Protein AF-A0A936IVF9-F1 (afdb_monomer)

Secondary structure (DSSP, 8-state):
-HHHHHHHHHHHHHHHHHHHHH---SSSHHHHGGGS--SS---------------S-TT-PPP-S--TT-EEEEEEE-SS-SS-TTTSHHHHHHHHHHHHHHT--EEEEE-B-SS--TTS-SBS-HHHHHHHHHHHHHTT-EEEEEE--TTHHHH-TT-HHHHHHHHHHHHHHTTS-GGGS-SEEEE---PPSSPPHHHHHHHHHHHHHHHHHS-TTSEEEEEE-TT---EEEETTTTEEEEHHHHHHHT--SEEEE----SS---S-TTT--SHHHHHHHHHHHHHHTT-TT-EEEEEB-S---BTB-GGGBSTTT-HHHHHHHHHHHHHHTTT-TTEEEEEES-GGGSTTS--TTSPP---TTS-TT-SSEEEEEEEES-B-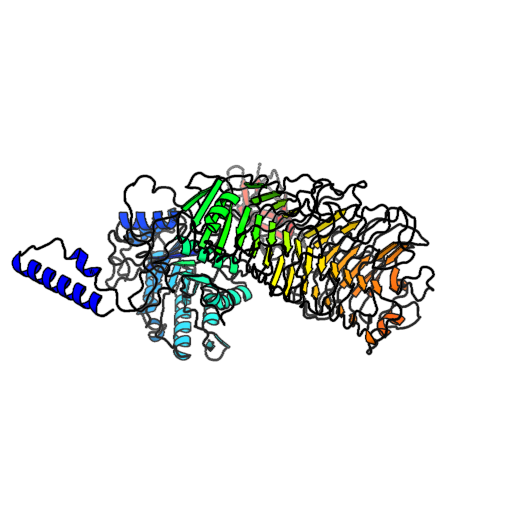-BSSHHHHHHHHHTTSEEEEEEEEE-S-EE-TTS-EEEEPTTSTT-EEEEEEEEESSTTEEEEE-PPTT-EEEEEES--SEEEE---TTSSS----EEEEE-S-TT--S-EEEEEE-BTTB-B--SEEEES-EEE-S--S--STT---TTSHHHH-EEEEEES---SSTTSPPPPP--SSS--BPTT-B--SEEEES-EEESEEEEEEEEBSSTTSBS-EEEES-EES-SSTT-SSSEEEEEEEEESBSSEEEES-EEEEEE--SS-EEEEEE-SS--TT----EEEES-EEEEEEE--SS---EEEEEE-S-BS-EEES-EEE--B---SS---SS--TTTSEEEEEE-S-BS-EEES-EEEEEEEE----S-EEEEEEEE--TT--S-EEES-EEEEEEEES-TTTEEEEEEEE-TT--GGG--EEES-EEEE-SSTTEEEEEESS-SS--GGGEE-GGG--TT---STTSTHHHHGGGSTT--TTSS-EEESSPP--SSSS-----SS---TTTT-SPP-S--B-SS-PBPPSS--SSSS--------EEEEEEEEEETTS-B-TT-EEEEEETT-SS-EEEE--TTSEEEEEEEETTEEEEEEEE-SS--BS-SEEEEEESS-B----EEE--

Structure (mmCIF, N/CA/C/O backbone):
data_AF-A0A936IVF9-F1
#
_entry.id   AF-A0A936IVF9-F1
#
loop_
_atom_site.group_PDB
_atom_site.id
_atom_site.type_symbol
_atom_site.label_atom_id
_atom_site.label_alt_id
_atom_site.label_comp_id
_atom_site.label_asym_id
_atom_site.label_entity_id
_atom_site.label_seq_id
_atom_site.pdbx_PDB_ins_code
_atom_site.Cartn_x
_atom_site.Cartn_y
_atom_site.Cartn_z
_atom_site.occupancy
_atom_site.B_iso_or_equiv
_atom_site.auth_seq_id
_atom_site.auth_comp_id
_atom_site.auth_asym_id
_atom_site.auth_atom_id
_atom_site.pdbx_PDB_model_num
ATOM 1 N N . MET A 1 1 ? -38.528 38.333 26.724 1.00 42.22 1 MET A N 1
ATOM 2 C CA . MET A 1 1 ? -37.732 38.099 27.957 1.00 42.22 1 MET A CA 1
ATOM 3 C C . MET A 1 1 ? -38.418 38.524 29.265 1.00 42.22 1 MET A C 1
ATOM 5 O O . MET A 1 1 ? -38.660 37.642 30.076 1.00 42.22 1 MET A O 1
ATOM 9 N N . LYS A 1 2 ? -38.757 39.804 29.530 1.00 36.53 2 LYS A N 1
ATOM 10 C CA . LYS A 1 2 ? -39.234 40.212 30.883 1.00 36.53 2 LYS A CA 1
ATOM 11 C C . LYS A 1 2 ? -40.558 39.579 31.371 1.00 36.53 2 LYS A C 1
ATOM 13 O O . LYS A 1 2 ? -40.695 39.386 32.571 1.00 36.53 2 LYS A O 1
ATOM 18 N N . ARG A 1 3 ? -41.508 39.216 30.492 1.00 33.88 3 ARG A N 1
ATOM 19 C CA . ARG A 1 3 ? -42.784 38.585 30.914 1.00 33.88 3 ARG A CA 1
ATOM 20 C C . ARG A 1 3 ? -42.636 37.117 31.351 1.00 33.88 3 ARG A C 1
ATOM 22 O O . ARG A 1 3 ? -43.265 36.721 32.324 1.00 33.88 3 ARG A O 1
ATOM 29 N N . THR A 1 4 ? -41.762 36.342 30.707 1.00 41.38 4 THR A N 1
ATOM 30 C CA . THR A 1 4 ? -41.558 34.911 31.011 1.00 41.38 4 THR A CA 1
ATOM 31 C C . THR A 1 4 ? -40.935 34.691 32.395 1.00 41.38 4 THR A C 1
ATOM 33 O O . THR A 1 4 ? -41.349 33.794 33.121 1.00 41.38 4 THR A O 1
ATOM 36 N N . ARG A 1 5 ? -39.995 35.558 32.805 1.00 38.62 5 ARG A N 1
ATOM 37 C CA . ARG A 1 5 ? -39.342 35.470 34.127 1.00 38.62 5 ARG A CA 1
ATOM 38 C C . ARG A 1 5 ? -40.300 35.727 35.298 1.00 38.62 5 ARG A C 1
ATOM 40 O O . ARG A 1 5 ? -40.113 35.142 36.355 1.00 38.62 5 ARG A O 1
ATOM 47 N N . ILE A 1 6 ? -41.334 36.555 35.114 1.00 41.75 6 ILE A N 1
ATOM 48 C CA . ILE A 1 6 ? -42.328 36.845 36.165 1.00 41.75 6 ILE A CA 1
ATOM 49 C C . ILE A 1 6 ? -43.286 35.659 36.356 1.00 41.75 6 ILE A C 1
ATOM 51 O O . ILE A 1 6 ? -43.580 35.296 37.491 1.00 41.75 6 ILE A O 1
ATOM 55 N N . ALA A 1 7 ? -43.717 35.008 35.269 1.00 42.22 7 ALA A N 1
ATOM 56 C CA . ALA A 1 7 ? -44.569 33.818 35.349 1.00 42.22 7 ALA A CA 1
ATOM 57 C C . ALA A 1 7 ? -43.879 32.653 36.085 1.00 42.22 7 ALA A C 1
ATOM 59 O O . ALA A 1 7 ? -44.489 32.021 36.947 1.00 42.22 7 ALA A O 1
ATOM 60 N N . LEU A 1 8 ? -42.589 32.421 35.807 1.00 43.53 8 LEU A N 1
ATOM 61 C CA . LEU A 1 8 ? -41.813 31.358 36.454 1.00 43.53 8 LEU A CA 1
ATOM 62 C C . LEU A 1 8 ? -41.610 31.613 37.961 1.00 43.53 8 LEU A C 1
ATOM 64 O O . LEU A 1 8 ? -41.701 30.688 38.764 1.00 43.53 8 LEU A O 1
ATOM 68 N N . PHE A 1 9 ? -41.402 32.874 38.358 1.00 46.53 9 PHE A N 1
ATOM 69 C CA . PHE A 1 9 ? -41.238 33.251 39.767 1.00 46.53 9 PHE A CA 1
ATOM 70 C C . PHE A 1 9 ? -42.537 33.092 40.575 1.00 46.53 9 PHE A C 1
ATOM 72 O O . PHE A 1 9 ? -42.504 32.665 41.727 1.00 46.53 9 PHE A O 1
ATOM 79 N N . ILE A 1 10 ? -43.691 33.382 39.960 1.00 48.56 10 ILE A N 1
ATOM 80 C CA . ILE A 1 10 ? -45.010 33.169 40.577 1.00 48.56 10 ILE A CA 1
ATOM 81 C C . ILE A 1 10 ? -45.293 31.667 40.741 1.00 48.56 10 ILE A C 1
ATOM 83 O O . ILE A 1 10 ? -45.757 31.256 41.802 1.00 48.56 10 ILE A O 1
ATOM 87 N N . ALA A 1 11 ? -44.957 30.835 39.747 1.00 48.22 11 ALA A N 1
ATOM 88 C CA . ALA A 1 11 ? -45.109 29.381 39.848 1.00 48.22 11 ALA A CA 1
ATOM 89 C C . ALA A 1 11 ? -44.271 28.779 40.996 1.00 48.22 11 ALA A C 1
ATOM 91 O O . ALA A 1 11 ? -44.789 27.987 41.784 1.00 48.22 11 ALA A O 1
ATOM 92 N N . PHE A 1 12 ? -43.014 29.213 41.152 1.00 45.62 12 PHE A N 1
ATOM 93 C CA . PHE A 1 12 ? -42.152 28.785 42.262 1.00 45.62 12 PHE A CA 1
ATOM 94 C C . PHE A 1 12 ? -42.671 29.229 43.638 1.00 45.62 12 PHE A C 1
ATOM 96 O O . PHE A 1 12 ? -42.652 28.440 44.583 1.00 45.62 12 PHE A O 1
ATOM 103 N N . ALA A 1 13 ? -43.179 30.461 43.758 1.00 47.31 13 ALA A N 1
ATOM 104 C CA . ALA A 1 13 ? -43.750 30.958 45.011 1.00 47.31 13 ALA A CA 1
ATOM 105 C C . ALA A 1 13 ? -45.012 30.179 45.433 1.00 47.31 13 ALA A C 1
ATOM 107 O O . ALA A 1 13 ? -45.192 29.890 46.616 1.00 47.31 13 ALA A O 1
ATOM 108 N N . VAL A 1 14 ? -45.859 29.789 44.472 1.00 49.00 14 VAL A N 1
ATOM 109 C CA . VAL A 1 14 ? -47.048 28.961 44.734 1.00 49.00 14 VAL A CA 1
ATOM 110 C C . VAL A 1 14 ? -46.651 27.538 45.142 1.00 49.00 14 VAL A C 1
ATOM 112 O O . VAL A 1 14 ? -47.171 27.032 46.134 1.00 49.00 14 VAL A O 1
ATOM 115 N N . ALA A 1 15 ? -45.690 26.910 44.455 1.00 47.50 15 ALA A N 1
ATOM 116 C CA . ALA A 1 15 ? -45.203 25.575 44.818 1.00 47.50 15 ALA A CA 1
ATOM 117 C C . ALA A 1 15 ? -44.616 25.529 46.244 1.00 47.50 15 ALA A C 1
ATOM 119 O O . ALA A 1 15 ? -44.951 24.636 47.023 1.00 47.50 15 ALA A O 1
ATOM 120 N N . ALA A 1 16 ? -43.814 26.530 46.625 1.00 45.19 16 ALA A N 1
ATOM 121 C CA . ALA A 1 16 ? -43.264 26.641 47.978 1.00 45.19 16 ALA A CA 1
ATOM 122 C C . ALA A 1 16 ? -44.354 26.809 49.058 1.00 45.19 16 ALA A C 1
ATOM 124 O O . ALA A 1 16 ? -44.233 26.250 50.149 1.00 45.19 16 ALA A O 1
ATOM 125 N N . PHE A 1 17 ? -45.442 27.526 48.752 1.00 43.62 17 PHE A N 1
ATOM 126 C CA . PHE A 1 17 ? -46.565 27.722 49.675 1.00 43.62 17 PHE A CA 1
ATOM 127 C C . PHE A 1 17 ? -47.341 26.420 49.952 1.00 43.62 17 PHE A C 1
ATOM 129 O O . PHE A 1 17 ? -47.716 26.161 51.095 1.00 43.62 17 PHE A O 1
ATOM 136 N N . PHE A 1 18 ? -47.529 25.563 48.940 1.00 42.62 18 PHE A N 1
ATOM 137 C CA . PHE A 1 18 ? -48.182 24.258 49.120 1.00 42.62 18 PHE A CA 1
ATOM 138 C C . PHE A 1 18 ? -47.323 23.260 49.911 1.00 42.62 18 PHE A C 1
ATOM 140 O O . PHE A 1 18 ? -47.856 22.534 50.751 1.00 42.62 18 PHE A O 1
ATOM 147 N N . ILE A 1 19 ? -46.001 23.258 49.714 1.00 50.34 19 ILE A N 1
ATOM 148 C CA . ILE A 1 19 ? -45.080 22.373 50.451 1.00 50.34 19 ILE A CA 1
ATOM 149 C C . ILE A 1 19 ? -45.102 22.676 51.961 1.00 50.34 19 ILE A C 1
ATOM 151 O O . ILE A 1 19 ? -45.073 21.753 52.773 1.00 50.34 19 ILE A O 1
ATOM 155 N N . TYR A 1 20 ? -45.227 23.950 52.351 1.00 38.62 20 TYR A N 1
ATOM 156 C CA . TYR A 1 20 ? -45.249 24.359 53.763 1.00 38.62 20 TYR A CA 1
ATOM 157 C C . TYR A 1 20 ? -46.590 24.086 54.480 1.00 38.62 20 TYR A C 1
ATOM 159 O O . TYR A 1 20 ? -46.624 24.015 55.705 1.00 38.62 20 TYR A O 1
ATOM 167 N N . GLN A 1 21 ? -47.698 23.931 53.744 1.00 36.84 21 GLN A N 1
ATOM 168 C CA . GLN A 1 21 ? -49.035 23.698 54.320 1.00 36.84 21 GLN A CA 1
ATOM 169 C C . GLN A 1 21 ? -49.402 22.215 54.498 1.00 36.84 21 GLN A C 1
ATOM 171 O O . GLN A 1 21 ? -50.212 21.912 55.370 1.00 36.84 21 GLN A O 1
ATOM 176 N N . PHE A 1 22 ? -48.838 21.299 53.699 1.00 43.75 22 PHE A N 1
ATOM 177 C CA . PHE A 1 22 ? -49.340 19.914 53.612 1.00 43.75 22 PHE A CA 1
ATOM 178 C C . PHE A 1 22 ? -48.410 18.810 54.139 1.00 43.75 22 PHE A C 1
ATOM 180 O O . PHE A 1 22 ? -48.832 17.659 54.182 1.00 43.75 22 PHE A O 1
ATOM 187 N N . GLY A 1 23 ? -47.193 19.131 54.595 1.00 42.91 23 GLY A N 1
ATOM 188 C CA . GLY A 1 23 ? -46.423 18.254 55.495 1.00 42.91 23 GLY A CA 1
ATOM 189 C C . GLY A 1 23 ? -46.122 16.834 54.989 1.00 42.91 23 GLY A C 1
ATOM 190 O O . GLY A 1 23 ? -46.120 15.899 55.784 1.00 42.91 23 GLY A O 1
ATOM 191 N N . LEU A 1 24 ? -45.883 16.657 53.685 1.00 39.56 24 LEU A N 1
ATOM 192 C CA . LEU A 1 24 ? -45.567 15.353 53.090 1.00 39.56 24 LEU A CA 1
ATOM 193 C C . LEU A 1 24 ? -44.053 15.095 53.089 1.00 39.56 24 LEU A C 1
ATOM 195 O O . LEU A 1 24 ? -43.301 15.741 52.357 1.00 39.56 24 LEU A O 1
ATOM 199 N N . THR A 1 25 ? -43.615 14.134 53.900 1.00 44.34 25 THR A N 1
ATOM 200 C CA . THR A 1 25 ? -42.227 13.657 53.974 1.00 44.34 25 THR A CA 1
ATOM 201 C C . THR A 1 25 ? -42.007 12.398 53.133 1.00 44.34 25 THR A C 1
ATOM 203 O O . THR A 1 25 ? -42.894 11.560 53.031 1.00 44.34 25 THR A O 1
ATOM 206 N N . GLU A 1 26 ? -40.787 12.263 52.603 1.00 39.09 26 GLU A N 1
ATOM 207 C CA . GLU A 1 26 ? -40.228 11.066 51.944 1.00 39.09 26 GLU A CA 1
ATOM 208 C C . GLU A 1 26 ? -40.894 10.635 50.621 1.00 39.09 26 GLU A C 1
ATOM 210 O O . GLU A 1 26 ? -41.825 9.842 50.557 1.00 39.09 26 GLU A O 1
ATOM 215 N N . GLY A 1 27 ? -40.348 11.168 49.520 1.00 35.47 27 GLY A N 1
ATOM 216 C CA . GLY A 1 27 ? -40.700 10.784 48.145 1.00 35.47 27 GLY A CA 1
ATOM 217 C C . GLY A 1 27 ? -40.137 11.731 47.077 1.00 35.47 27 GLY A C 1
ATOM 218 O O . GLY A 1 27 ? -39.748 11.294 46.000 1.00 35.47 27 GLY A O 1
ATOM 219 N N . LEU A 1 28 ? -40.010 13.030 47.387 1.00 34.72 28 LEU A N 1
ATOM 220 C CA . LEU A 1 28 ? -39.548 14.060 46.435 1.00 34.72 28 LEU A CA 1
ATOM 221 C C . LEU A 1 28 ? -38.113 14.576 46.640 1.00 34.72 28 LEU A C 1
ATOM 223 O O . LEU A 1 28 ? -37.628 15.350 45.814 1.00 34.72 28 LEU A O 1
ATOM 227 N N . ALA A 1 29 ? -37.384 14.103 47.657 1.00 32.19 29 ALA A N 1
ATOM 228 C CA . ALA A 1 29 ? -35.964 14.440 47.837 1.00 32.19 29 ALA A CA 1
ATOM 229 C C . ALA A 1 29 ? -35.093 14.036 46.623 1.00 32.19 29 ALA A C 1
ATOM 231 O O . ALA A 1 29 ? -34.069 14.663 46.355 1.00 32.19 29 ALA A O 1
ATOM 232 N N . PHE A 1 30 ? -35.539 13.043 45.847 1.00 32.41 30 PHE A N 1
ATOM 233 C CA . PHE A 1 30 ? -34.856 12.547 44.650 1.00 32.41 30 PHE A CA 1
ATOM 234 C C . PHE A 1 30 ? -34.974 13.480 43.425 1.00 32.41 30 PHE A C 1
ATOM 236 O O . PHE A 1 30 ? -34.118 13.455 42.546 1.00 32.41 30 PHE A O 1
ATOM 243 N N . GLN A 1 31 ? -35.998 14.342 43.362 1.00 34.41 31 GLN A N 1
ATOM 244 C CA . GLN A 1 31 ? -36.239 15.225 42.206 1.00 34.41 31 GLN A CA 1
ATOM 245 C C . GLN A 1 31 ? -35.567 16.604 42.332 1.00 34.41 31 GLN A C 1
ATOM 247 O O . GLN A 1 31 ? -35.303 17.260 41.328 1.00 34.41 31 GLN A O 1
ATOM 252 N N . VAL A 1 32 ? -35.218 17.045 43.546 1.00 33.81 32 VAL A N 1
ATOM 253 C CA . VAL A 1 32 ? -34.628 18.383 43.763 1.00 33.81 32 VAL A CA 1
ATOM 254 C C . VAL A 1 32 ? -33.136 18.440 43.390 1.00 33.81 32 VAL A C 1
ATOM 256 O O . VAL A 1 32 ? -32.650 19.501 43.000 1.00 33.81 32 VAL A O 1
ATOM 259 N N . LYS A 1 33 ? -32.408 17.309 43.411 1.00 30.75 33 LYS A N 1
ATOM 260 C CA . LYS A 1 33 ? -30.998 17.255 42.966 1.00 30.75 33 LYS A CA 1
ATOM 261 C C . LYS A 1 33 ? -30.821 17.526 41.462 1.00 30.75 33 LYS A C 1
ATOM 263 O O . LYS A 1 33 ? -29.802 18.093 41.086 1.00 30.75 33 LYS A O 1
ATOM 268 N N . ARG A 1 34 ? -31.804 17.196 40.609 1.00 32.66 34 ARG A N 1
ATOM 269 C CA . ARG A 1 34 ? -31.719 17.410 39.146 1.00 32.66 34 ARG A CA 1
ATOM 270 C C . ARG A 1 34 ? -31.901 18.867 38.699 1.00 32.66 34 ARG A C 1
ATOM 272 O O . ARG A 1 34 ? -31.518 19.202 37.589 1.00 32.66 34 ARG A O 1
ATOM 279 N N . ALA A 1 35 ? -32.452 19.747 39.539 1.00 33.50 35 ALA A N 1
ATOM 280 C CA . ALA A 1 35 ? -32.837 21.106 39.133 1.00 33.50 35 ALA A CA 1
ATOM 281 C C . ALA A 1 35 ? -31.788 22.201 39.429 1.00 33.50 35 ALA A C 1
ATOM 283 O O . ALA A 1 35 ? -32.092 23.386 39.285 1.00 33.50 35 ALA A O 1
ATOM 284 N N . ARG A 1 36 ? -30.575 21.842 39.882 1.00 30.45 36 ARG A N 1
ATOM 285 C CA . ARG A 1 36 ? -29.540 22.816 40.295 1.00 30.45 36 ARG A CA 1
ATOM 286 C C . ARG A 1 36 ? -28.296 22.869 39.400 1.00 30.45 36 ARG A C 1
ATOM 288 O O . ARG A 1 36 ? -27.399 23.649 39.698 1.00 30.45 36 ARG A O 1
ATOM 295 N N . LEU A 1 37 ? -28.269 22.097 38.313 1.00 33.56 37 LEU A N 1
ATOM 296 C CA . LEU A 1 37 ? -27.132 21.973 37.394 1.00 33.56 37 LEU A CA 1
ATOM 297 C C . LEU A 1 37 ? -27.377 22.685 36.044 1.00 33.56 37 LEU A C 1
ATOM 299 O O . LEU A 1 37 ? -27.105 22.128 34.992 1.00 33.56 37 LEU A O 1
ATOM 303 N N . ILE A 1 38 ? -27.945 23.900 36.057 1.00 35.44 38 ILE A N 1
ATOM 304 C CA . ILE A 1 38 ? -28.141 24.713 34.835 1.00 35.44 38 ILE A CA 1
ATOM 305 C C . ILE A 1 38 ? -27.826 26.197 35.099 1.00 35.44 38 ILE A C 1
ATOM 307 O O . ILE A 1 38 ? -28.702 27.050 34.965 1.00 35.44 38 ILE A O 1
ATOM 311 N N . VAL A 1 39 ? -26.581 26.512 35.490 1.00 36.91 39 VAL A N 1
ATOM 312 C CA . VAL A 1 39 ? -25.921 27.810 35.201 1.00 36.91 39 VAL A CA 1
ATOM 313 C C . VAL A 1 39 ? -24.385 27.642 35.171 1.00 36.91 39 VAL A C 1
ATOM 315 O O . VAL A 1 39 ? -23.726 28.112 36.089 1.00 36.91 39 VAL A O 1
ATOM 318 N N . THR A 1 40 ? -23.832 27.001 34.135 1.00 33.47 40 THR A N 1
ATOM 319 C CA . THR A 1 40 ? -22.608 27.413 33.391 1.00 33.47 40 THR A CA 1
ATOM 320 C C . THR A 1 40 ? -22.318 26.408 32.272 1.00 33.47 40 THR A C 1
ATOM 322 O O . THR A 1 40 ? -22.461 25.214 32.495 1.00 33.47 40 THR A O 1
ATOM 325 N N . ASP A 1 41 ? -21.932 26.942 31.109 1.00 33.41 41 ASP A N 1
ATOM 326 C CA . ASP A 1 41 ? -21.685 26.292 29.809 1.00 33.41 41 ASP A CA 1
ATOM 327 C C . ASP A 1 41 ? -22.776 25.398 29.187 1.00 33.41 41 ASP A C 1
ATOM 329 O O . ASP A 1 41 ? -23.651 24.849 29.855 1.00 33.41 41 ASP A O 1
ATOM 333 N N . GLN A 1 42 ? -22.803 25.363 27.847 1.00 29.30 42 GLN A N 1
ATOM 334 C CA . GLN A 1 42 ? -23.867 24.726 27.061 1.00 29.30 42 GLN A CA 1
ATOM 335 C C . GLN A 1 42 ? -23.329 23.754 26.000 1.00 29.30 42 GLN A C 1
ATOM 337 O O . GLN A 1 42 ? -22.754 24.183 25.002 1.00 29.30 42 GLN A O 1
ATOM 342 N N . LYS A 1 43 ? -23.690 22.470 26.124 1.00 27.69 43 LYS A N 1
ATOM 343 C CA . LYS A 1 43 ? -24.014 21.595 24.978 1.00 27.69 43 LYS A CA 1
ATOM 344 C C . LYS A 1 43 ? -25.552 21.384 24.937 1.00 27.69 43 LYS A C 1
ATOM 346 O O . LYS A 1 43 ? -26.199 21.553 25.973 1.00 27.69 43 LYS A O 1
ATOM 351 N N . PRO A 1 44 ? -26.186 21.096 23.779 1.00 30.00 44 PRO A N 1
ATOM 352 C CA . PRO A 1 44 ? -27.653 21.113 23.660 1.00 30.00 44 PRO A CA 1
ATOM 353 C C . PRO A 1 44 ? -28.347 19.855 24.217 1.00 30.00 44 PRO A C 1
ATOM 355 O O . PRO A 1 44 ? -27.993 18.733 23.866 1.00 30.00 44 PRO A O 1
ATOM 358 N N . GLU A 1 45 ? -29.403 20.037 25.016 1.00 30.12 45 GLU A N 1
ATOM 359 C CA . GLU A 1 45 ? -30.231 18.940 25.540 1.00 30.12 45 GLU A CA 1
ATOM 360 C C . GLU A 1 45 ? -31.161 18.335 24.472 1.00 30.12 45 GLU A C 1
ATOM 362 O O . GLU A 1 45 ? -32.248 18.855 24.211 1.00 30.12 45 GLU A O 1
ATOM 367 N N . SER A 1 46 ? -30.796 17.175 23.919 1.00 29.88 46 SER A N 1
ATOM 368 C CA . SER A 1 46 ? -31.757 16.274 23.263 1.00 29.88 46 SER A CA 1
ATOM 369 C C . SER A 1 46 ? -31.273 14.814 23.238 1.00 29.88 46 SER A C 1
ATOM 371 O O . SER A 1 46 ? -30.691 14.392 22.241 1.00 29.88 46 SER A O 1
ATOM 373 N N . ARG A 1 47 ? -31.496 14.056 24.332 1.00 39.91 47 ARG A N 1
ATOM 374 C CA . ARG A 1 47 ? -31.458 12.567 24.421 1.00 39.91 47 ARG A CA 1
ATOM 375 C C . ARG A 1 47 ? -31.657 12.080 25.880 1.00 39.91 47 ARG A C 1
ATOM 377 O O . ARG A 1 47 ? -30.681 11.819 26.566 1.00 39.91 47 ARG A O 1
ATOM 384 N N . ARG A 1 48 ? -32.900 11.969 26.393 1.00 31.44 48 ARG A N 1
ATOM 385 C CA . ARG A 1 48 ? -33.221 11.223 27.648 1.00 31.44 48 ARG A CA 1
ATOM 386 C C . ARG A 1 48 ? -34.693 10.771 27.728 1.00 31.44 48 ARG A C 1
ATOM 388 O O . ARG A 1 48 ? -35.531 11.547 28.182 1.00 31.44 48 ARG A O 1
ATOM 395 N N . THR A 1 49 ? -34.969 9.531 27.307 1.00 25.88 49 THR A N 1
ATOM 396 C CA . THR A 1 49 ? -36.127 8.608 27.543 1.00 25.88 49 THR A CA 1
ATOM 397 C C . THR A 1 49 ? -36.151 7.660 26.331 1.00 25.88 49 THR A C 1
ATOM 399 O O . THR A 1 49 ? -36.002 8.145 25.219 1.00 25.88 49 THR A O 1
ATOM 402 N N . GLU A 1 50 ? -36.268 6.336 26.395 1.00 25.19 50 GLU A N 1
ATOM 403 C CA . GLU A 1 50 ? -36.614 5.361 27.448 1.00 25.19 50 GLU A CA 1
ATOM 404 C C . GLU A 1 50 ? -35.752 4.076 27.207 1.00 25.19 50 GLU A C 1
ATOM 406 O O . GLU A 1 50 ? -34.818 4.162 26.419 1.00 25.19 50 GLU A O 1
ATOM 411 N N . LEU A 1 51 ? -35.882 2.890 27.823 1.00 24.83 51 LEU A N 1
ATOM 412 C CA . LEU A 1 51 ? -36.976 2.256 28.581 1.00 24.83 51 LEU A CA 1
ATOM 413 C C . LEU A 1 51 ? -36.397 1.366 29.727 1.00 24.83 51 LEU A C 1
ATOM 415 O O . LEU A 1 51 ? -35.635 1.883 30.542 1.00 24.83 51 LEU A O 1
ATOM 419 N N . ARG A 1 52 ? -36.782 0.079 29.834 1.00 30.45 52 ARG A N 1
ATO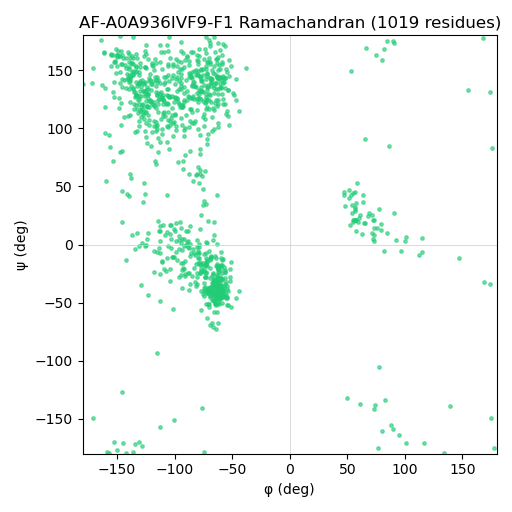M 420 C CA . ARG A 1 52 ? -36.280 -1.010 30.711 1.00 30.45 52 ARG A CA 1
ATOM 421 C C . ARG A 1 52 ? -36.721 -2.383 30.146 1.00 30.45 52 ARG A C 1
ATOM 423 O O . ARG A 1 52 ? -37.682 -2.418 29.383 1.00 30.45 52 ARG A O 1
ATOM 430 N N . ASP A 1 53 ? -36.101 -3.457 30.651 1.00 27.84 53 ASP A N 1
ATOM 431 C CA . ASP A 1 53 ? -36.546 -4.874 30.671 1.00 27.84 53 ASP A CA 1
ATOM 432 C C . ASP A 1 53 ? -36.241 -5.799 29.458 1.00 27.84 53 ASP A C 1
ATOM 434 O O . ASP A 1 53 ? -37.127 -6.106 28.667 1.00 27.84 53 ASP A O 1
ATOM 438 N N . ASP A 1 54 ? -35.040 -6.401 29.436 1.00 25.41 54 ASP A N 1
ATOM 439 C CA . ASP A 1 54 ? -34.836 -7.871 29.360 1.00 25.41 54 ASP A CA 1
ATOM 440 C C . ASP A 1 54 ? -33.515 -8.228 30.095 1.00 25.41 54 ASP A C 1
ATOM 442 O O . ASP A 1 54 ? -32.647 -7.373 30.254 1.00 25.41 54 ASP A O 1
ATOM 446 N N . LYS A 1 55 ? -33.377 -9.451 30.627 1.00 26.75 55 LYS A N 1
ATOM 447 C CA . LYS A 1 55 ? -32.265 -9.910 31.492 1.00 26.75 55 LYS A CA 1
ATOM 448 C C . LYS A 1 55 ? -31.805 -11.342 31.164 1.00 26.75 55 LYS A C 1
ATOM 450 O O . LYS A 1 55 ? -31.615 -12.160 32.063 1.00 26.75 55 LYS A O 1
ATOM 455 N N . SER A 1 56 ? -31.700 -11.691 29.880 1.00 22.67 56 SER A N 1
ATOM 456 C CA . SER A 1 56 ? -31.497 -13.094 29.471 1.00 22.67 56 SER A CA 1
ATOM 457 C C . SER A 1 56 ? -30.393 -13.374 28.433 1.00 22.67 56 SER A C 1
ATOM 459 O O . SER A 1 56 ? -30.279 -14.515 27.991 1.00 22.67 56 SER A O 1
ATOM 461 N N . ALA A 1 57 ? -29.534 -12.396 28.102 1.00 24.58 57 ALA A N 1
ATOM 462 C CA . ALA A 1 57 ? -28.497 -12.525 27.057 1.00 24.58 57 ALA A CA 1
ATOM 463 C C . ALA A 1 57 ? -27.030 -12.269 27.507 1.00 24.58 57 ALA A C 1
ATOM 465 O O . ALA A 1 57 ? -26.134 -12.224 26.671 1.00 24.58 57 ALA A O 1
ATOM 466 N N . GLU A 1 58 ? -26.751 -12.143 28.810 1.00 26.27 58 GLU A N 1
ATOM 467 C CA . GLU A 1 58 ? -25.452 -11.712 29.387 1.00 26.27 58 GLU A CA 1
ATOM 468 C C . GLU A 1 58 ? -24.287 -12.751 29.295 1.00 26.27 58 GLU A C 1
ATOM 470 O O . GLU A 1 58 ? -23.511 -12.866 30.242 1.00 26.27 58 GLU A O 1
ATOM 475 N N . GLN A 1 59 ? -24.157 -13.575 28.238 1.00 27.03 59 GLN A N 1
ATOM 476 C CA . GLN A 1 59 ? -23.232 -14.739 28.259 1.00 27.03 59 GLN A CA 1
ATOM 477 C C . GLN A 1 59 ? -22.203 -14.933 27.129 1.00 27.03 59 GLN A C 1
ATOM 479 O O . GLN A 1 59 ? -21.449 -15.899 27.214 1.00 27.03 59 GLN A O 1
ATOM 484 N N . ASN A 1 60 ? -22.086 -14.057 26.125 1.00 27.48 60 ASN A N 1
ATOM 485 C CA . ASN A 1 60 ? -20.946 -14.085 25.185 1.00 27.48 60 ASN A CA 1
ATOM 486 C C . ASN A 1 60 ? -20.593 -12.666 24.711 1.00 27.48 60 ASN A C 1
ATOM 488 O O . ASN A 1 60 ? -20.992 -12.264 23.622 1.00 27.48 60 ASN A O 1
ATOM 492 N N . ILE A 1 61 ? -19.875 -11.904 25.539 1.00 34.34 61 ILE A N 1
ATOM 493 C CA . ILE A 1 61 ? -19.411 -10.553 25.189 1.00 34.34 61 ILE A CA 1
ATOM 494 C C . ILE A 1 61 ? -18.087 -10.664 24.417 1.00 34.34 61 ILE A C 1
ATOM 496 O O . ILE A 1 61 ? -17.238 -11.493 24.749 1.00 34.34 61 ILE A O 1
ATOM 500 N N . GLY A 1 62 ? -17.954 -9.869 23.355 1.00 37.88 62 GLY A N 1
ATOM 501 C CA . GLY A 1 62 ? -16.803 -9.858 22.456 1.00 37.88 62 GLY A CA 1
ATOM 502 C C . GLY A 1 62 ? -15.530 -9.301 23.093 1.00 37.88 62 GLY A C 1
ATOM 503 O O . GLY A 1 62 ? -15.564 -8.525 24.049 1.00 37.88 62 GLY A O 1
ATOM 504 N N . LYS A 1 63 ? -14.390 -9.695 22.521 1.00 38.06 63 LYS A N 1
ATOM 505 C CA . LYS A 1 63 ? -13.069 -9.227 22.942 1.00 38.06 63 LYS A CA 1
ATOM 506 C C . LYS A 1 63 ? -12.899 -7.745 22.569 1.00 38.06 63 LYS A C 1
ATOM 508 O O . LYS A 1 63 ? -13.065 -7.390 21.404 1.00 38.06 63 LYS A O 1
ATOM 513 N N . LEU A 1 64 ? -12.492 -6.919 23.539 1.00 43.38 64 LEU A N 1
ATOM 514 C CA . LEU A 1 64 ? -11.762 -5.653 23.368 1.00 43.38 64 LEU A CA 1
ATOM 515 C C . LEU A 1 64 ? -10.747 -5.813 22.239 1.00 43.38 64 LEU A C 1
ATOM 517 O O . LEU A 1 64 ? -10.237 -6.914 22.035 1.00 43.38 64 LEU A O 1
ATOM 521 N N . GLY A 1 65 ? -10.424 -4.706 21.564 1.00 40.94 65 GLY A N 1
ATOM 522 C CA . GLY A 1 65 ? -9.564 -4.629 20.374 1.00 40.94 65 GLY A CA 1
ATOM 523 C C . GLY A 1 65 ? -8.092 -5.044 20.542 1.00 40.94 65 GLY A C 1
ATOM 524 O O . GLY A 1 65 ? -7.211 -4.375 20.013 1.00 40.94 65 GLY A O 1
ATOM 525 N N . ALA A 1 66 ? -7.824 -6.138 21.253 1.00 37.53 66 ALA A N 1
ATOM 526 C CA . ALA A 1 66 ? -6.582 -6.880 21.267 1.00 37.53 66 ALA A CA 1
ATOM 527 C C . ALA A 1 66 ? -6.348 -7.507 19.891 1.00 37.53 66 ALA A C 1
ATOM 529 O O . ALA A 1 66 ? -6.850 -8.593 19.586 1.00 37.53 66 ALA A O 1
ATOM 530 N N . THR A 1 67 ? -5.504 -6.867 19.084 1.00 45.91 67 THR A N 1
ATOM 531 C CA . THR A 1 67 ? -4.772 -7.620 18.063 1.00 45.91 67 THR A CA 1
ATOM 532 C C . THR A 1 67 ? -3.953 -8.681 18.814 1.00 45.91 67 THR A C 1
ATOM 534 O O . THR A 1 67 ? -3.280 -8.320 19.786 1.00 45.91 67 THR A O 1
ATOM 537 N N . PRO A 1 68 ? -4.001 -9.978 18.452 1.00 45.06 68 PRO A N 1
ATOM 538 C CA . PRO A 1 68 ? -3.328 -11.020 19.227 1.00 45.06 68 PRO A CA 1
ATOM 539 C C . PRO A 1 68 ? -1.835 -10.727 19.438 1.00 45.06 68 PRO A C 1
ATOM 541 O O . PRO A 1 68 ? -1.070 -10.691 18.477 1.00 45.06 68 PRO A O 1
ATOM 544 N N . GLY A 1 69 ? -1.445 -10.514 20.700 1.00 56.84 69 GLY A N 1
ATOM 545 C CA . GLY A 1 69 ? -0.099 -10.084 21.102 1.00 56.84 69 GLY A CA 1
ATOM 546 C C . GLY A 1 69 ? -0.014 -8.690 21.745 1.00 56.84 69 GLY A C 1
ATOM 547 O O . GLY A 1 69 ? 1.056 -8.343 22.230 1.00 56.84 69 GLY A O 1
ATOM 548 N N . GLN A 1 70 ? -1.101 -7.909 21.779 1.00 76.75 70 GLN A N 1
ATOM 549 C CA . GLN A 1 70 ? -1.156 -6.628 22.502 1.00 76.75 70 GLN A CA 1
ATOM 550 C C . GLN A 1 70 ? -1.526 -6.800 23.983 1.00 76.75 70 GLN A C 1
ATOM 552 O O . GLN A 1 70 ? -2.376 -7.623 24.327 1.00 76.75 70 GLN A O 1
ATOM 557 N N . THR A 1 71 ? -0.927 -5.967 24.833 1.00 87.88 71 THR A N 1
ATOM 558 C CA . THR A 1 71 ? -1.202 -5.866 26.272 1.00 87.88 71 THR A CA 1
ATOM 559 C C . THR A 1 71 ? -2.412 -4.964 26.517 1.00 87.88 71 THR A C 1
ATOM 561 O O . THR A 1 71 ? -2.422 -3.803 26.106 1.00 87.88 71 THR A O 1
ATOM 564 N N . ASN A 1 72 ? -3.414 -5.469 27.237 1.00 87.50 72 ASN A N 1
ATOM 565 C CA . ASN A 1 72 ? -4.557 -4.704 27.733 1.00 87.50 72 ASN A CA 1
ATOM 566 C C . ASN A 1 72 ? -4.579 -4.768 29.265 1.00 87.50 72 ASN A C 1
ATOM 568 O O . ASN A 1 72 ? -5.096 -5.725 29.849 1.00 87.50 72 ASN A O 1
ATOM 572 N N . GLY A 1 73 ? -4.023 -3.741 29.904 1.00 92.25 73 GLY A N 1
ATOM 573 C CA . GLY A 1 73 ? -3.981 -3.591 31.354 1.00 92.25 73 GLY A CA 1
ATOM 574 C C . GLY A 1 73 ? -5.241 -2.964 31.944 1.00 92.25 73 GLY A C 1
ATOM 575 O O . GLY A 1 73 ? -5.877 -2.109 31.326 1.00 92.25 73 GLY A O 1
ATOM 576 N N . LEU A 1 74 ? -5.580 -3.362 33.168 1.00 91.00 74 LEU A N 1
ATOM 577 C CA . LEU A 1 74 ? -6.705 -2.833 33.936 1.00 91.00 74 LEU A CA 1
ATOM 578 C C . LEU A 1 74 ? -6.298 -2.566 35.385 1.00 91.00 74 LEU A C 1
ATOM 580 O O . LEU A 1 74 ? -6.004 -3.496 36.138 1.00 91.00 74 LEU A O 1
ATOM 584 N N . TRP A 1 75 ? -6.349 -1.305 35.805 1.00 92.31 75 TRP A N 1
ATOM 585 C CA . TRP A 1 75 ? -6.145 -0.920 37.199 1.00 92.31 75 TRP A CA 1
ATOM 586 C C . TRP A 1 75 ? -7.347 -1.307 38.077 1.00 92.31 75 TRP A C 1
ATOM 588 O O . TRP A 1 75 ? -8.493 -0.919 37.834 1.00 92.31 75 TRP A O 1
ATOM 598 N N . VAL A 1 76 ? -7.076 -2.072 39.137 1.00 90.31 76 VAL A N 1
ATOM 599 C CA . VAL A 1 76 ? -8.067 -2.606 40.081 1.00 90.31 76 VAL A CA 1
ATOM 600 C C . VAL A 1 76 ? -7.827 -2.023 41.473 1.00 90.31 76 VAL A C 1
ATOM 602 O O . VAL A 1 76 ? -7.016 -2.524 42.257 1.00 90.31 76 VAL A O 1
ATOM 605 N N . PHE A 1 77 ? -8.585 -0.984 41.821 1.00 84.94 77 PHE A N 1
ATOM 606 C CA . PHE A 1 77 ? -8.586 -0.408 43.165 1.00 84.94 77 PHE A CA 1
ATOM 607 C C . PHE A 1 77 ? -9.582 -1.149 44.069 1.00 84.94 77 PHE A C 1
ATOM 609 O O . PHE A 1 77 ? -10.796 -0.978 43.970 1.00 84.94 77 PHE A O 1
ATOM 616 N N . GLY A 1 78 ? -9.083 -1.977 44.992 1.00 63.03 78 GLY A N 1
ATOM 617 C CA . GLY A 1 78 ? -9.903 -2.824 45.873 1.00 63.03 78 GLY A CA 1
ATOM 618 C C . GLY A 1 78 ? -10.634 -2.099 47.015 1.00 63.03 78 GLY A C 1
ATOM 619 O O . GLY A 1 78 ? -10.710 -2.641 48.120 1.00 63.03 78 GLY A O 1
ATOM 620 N N . GLY A 1 79 ? -11.134 -0.884 46.774 1.00 65.31 79 GLY A N 1
ATOM 621 C CA . GLY A 1 79 ? -11.754 0.005 47.759 1.00 65.31 79 GLY A CA 1
ATOM 622 C C . GLY A 1 79 ? -13.183 -0.379 48.173 1.00 65.31 79 GLY A C 1
ATOM 623 O O . GLY A 1 79 ? -13.521 -1.549 48.345 1.00 65.31 79 GLY A O 1
ATOM 624 N N . SER A 1 80 ? -14.042 0.632 48.349 1.00 55.19 80 SER A N 1
ATOM 625 C CA . SER A 1 80 ? -15.403 0.537 48.921 1.00 55.19 80 SER A CA 1
ATOM 626 C C . SER A 1 80 ? -16.435 -0.265 48.106 1.00 55.19 80 SER A C 1
ATOM 628 O O . SER A 1 80 ? -17.620 -0.233 48.436 1.00 55.19 80 SER A O 1
ATOM 630 N N . LEU A 1 81 ? -16.010 -0.954 47.046 1.00 65.19 81 LEU A N 1
ATOM 631 C CA . LEU A 1 81 ? -16.862 -1.757 46.174 1.00 65.19 81 LEU A CA 1
ATOM 632 C C . LEU A 1 81 ? -17.475 -2.944 46.933 1.00 65.19 81 LEU A C 1
ATOM 634 O O . LEU A 1 81 ? -16.806 -3.616 47.722 1.00 65.19 81 LEU A O 1
ATOM 638 N N . ILE A 1 82 ? -18.756 -3.211 46.671 1.00 63.81 82 ILE A N 1
ATOM 639 C CA . ILE A 1 82 ? -19.508 -4.337 47.232 1.00 63.81 82 ILE A CA 1
ATOM 640 C C . ILE A 1 82 ? -20.187 -5.075 46.066 1.00 63.81 82 ILE A C 1
ATOM 642 O O . ILE A 1 82 ? -21.066 -4.484 45.442 1.00 63.81 82 ILE A O 1
ATOM 646 N N . PRO A 1 83 ? -19.842 -6.347 45.784 1.00 74.88 83 PRO A N 1
ATOM 647 C CA . PRO A 1 83 ? -18.801 -7.153 46.431 1.00 74.88 83 PRO A CA 1
ATOM 648 C C . PRO A 1 83 ? -17.382 -6.620 46.164 1.00 74.88 83 PRO A C 1
ATOM 650 O O . PRO A 1 83 ? -17.099 -6.076 45.100 1.00 74.88 83 PRO A O 1
ATOM 653 N N . ASN A 1 84 ? -16.476 -6.784 47.133 1.00 84.88 84 ASN A N 1
ATOM 654 C CA . ASN A 1 84 ? -15.095 -6.320 46.996 1.00 84.88 84 ASN A CA 1
ATOM 655 C C . ASN A 1 84 ? -14.324 -7.231 46.017 1.00 84.88 84 ASN A C 1
ATOM 657 O O . ASN A 1 84 ? -14.312 -8.448 46.244 1.00 84.88 84 ASN A O 1
ATOM 661 N N . PRO A 1 85 ? -13.662 -6.682 44.977 1.00 84.94 85 PRO A N 1
ATOM 662 C CA . PRO A 1 85 ? -13.115 -7.467 43.866 1.00 84.94 85 PRO A CA 1
ATOM 663 C C . PRO A 1 85 ? -11.920 -8.360 44.234 1.00 84.94 85 PRO A C 1
ATOM 665 O O . PRO A 1 85 ? -11.539 -9.211 43.442 1.00 84.94 85 PRO A O 1
ATOM 668 N N . ILE A 1 86 ? -11.338 -8.192 45.428 1.00 88.31 86 ILE A N 1
ATOM 669 C CA . ILE A 1 86 ? -10.149 -8.933 45.875 1.00 88.31 86 ILE A CA 1
ATOM 670 C C . ILE A 1 86 ? -10.490 -9.881 47.030 1.00 88.31 86 ILE A C 1
ATOM 672 O O . ILE A 1 86 ? -10.138 -11.055 46.993 1.00 88.31 86 ILE A O 1
ATOM 676 N N . SER A 1 87 ? -11.196 -9.398 48.055 1.00 86.06 87 SER A N 1
ATOM 677 C CA . SER A 1 87 ? -11.417 -10.119 49.328 1.00 86.06 87 SER A CA 1
ATOM 678 C C . SER A 1 87 ? -12.722 -10.921 49.413 1.00 86.06 87 SER A C 1
ATOM 680 O O . SER A 1 87 ? -13.013 -11.535 50.438 1.00 86.06 87 SER A O 1
ATOM 682 N N . THR A 1 88 ? -13.541 -10.935 48.357 1.00 86.88 88 THR A N 1
ATOM 683 C CA . THR A 1 88 ? -14.770 -11.744 48.321 1.00 86.88 88 THR A CA 1
ATOM 684 C C . THR A 1 88 ? -14.799 -12.637 47.091 1.00 86.88 88 THR A C 1
ATOM 686 O O . THR A 1 88 ? -14.445 -12.192 46.004 1.00 86.88 88 THR A O 1
ATOM 689 N N . LEU A 1 89 ? -15.266 -13.882 47.246 1.00 85.56 89 LEU A N 1
ATOM 690 C CA . LEU A 1 89 ? -15.372 -14.842 46.139 1.00 85.56 89 LEU A CA 1
ATOM 691 C C . LEU A 1 89 ? -16.185 -14.264 44.969 1.00 85.56 89 LEU A C 1
ATOM 693 O O . LEU A 1 89 ? -15.675 -14.169 43.863 1.00 85.56 89 LEU A O 1
ATOM 697 N N . ALA A 1 90 ? -17.393 -13.760 45.242 1.00 82.50 90 ALA A N 1
ATOM 698 C CA . ALA A 1 90 ? -18.254 -13.165 44.219 1.00 82.50 90 ALA A CA 1
ATOM 699 C C . ALA A 1 90 ? -17.640 -11.928 43.530 1.00 82.50 90 ALA A C 1
ATOM 701 O O . ALA A 1 90 ? -17.939 -11.671 42.369 1.00 82.50 90 ALA A O 1
ATOM 702 N N . GLY A 1 91 ? -16.796 -11.160 44.228 1.00 84.62 91 GLY A N 1
ATOM 703 C CA . GLY A 1 91 ? -16.082 -10.028 43.637 1.00 84.62 91 GLY A CA 1
ATOM 704 C C . GLY A 1 91 ? -14.913 -10.463 42.751 1.00 84.62 91 GLY A C 1
ATOM 705 O O . GLY A 1 91 ? -14.767 -9.921 41.659 1.00 84.62 91 GLY A O 1
ATOM 706 N N . ARG A 1 92 ? -14.128 -11.460 43.186 1.00 89.75 92 ARG A N 1
ATOM 707 C CA . ARG A 1 92 ? -13.026 -12.041 42.397 1.00 89.75 92 ARG A CA 1
ATOM 708 C C . ARG A 1 92 ? -13.532 -12.738 41.142 1.00 89.75 92 ARG A C 1
ATOM 710 O O . ARG A 1 92 ? -13.055 -12.440 40.053 1.00 89.75 92 ARG A O 1
ATOM 717 N N . ASP A 1 93 ? -14.518 -13.622 41.299 1.00 84.38 93 ASP A N 1
ATOM 718 C CA . ASP A 1 93 ? -15.112 -14.379 40.195 1.00 84.38 93 ASP A CA 1
ATOM 719 C C . ASP A 1 93 ? -15.680 -13.423 39.141 1.00 84.38 93 ASP A C 1
ATOM 721 O O . ASP A 1 93 ? -15.508 -13.647 37.948 1.00 84.38 93 ASP A O 1
ATOM 725 N N . ARG A 1 94 ? -16.313 -12.323 39.568 1.00 82.44 94 ARG A N 1
ATOM 726 C CA . ARG A 1 94 ? -16.760 -11.261 38.663 1.00 82.44 94 ARG A CA 1
ATOM 727 C C . ARG A 1 94 ? -15.584 -10.585 37.961 1.00 82.44 94 ARG A C 1
ATOM 729 O O . ARG A 1 94 ? -15.556 -10.591 36.738 1.00 82.44 94 ARG A O 1
ATOM 736 N N . LEU A 1 95 ? -14.636 -10.014 38.713 1.00 85.94 95 LEU A N 1
ATOM 737 C CA . LEU A 1 95 ? -13.502 -9.272 38.149 1.00 85.94 95 LEU A CA 1
ATOM 738 C C . LEU A 1 95 ? -12.791 -10.097 37.072 1.00 85.94 95 LEU A C 1
ATOM 740 O O . LEU A 1 95 ? -12.639 -9.629 35.948 1.00 85.94 95 LEU A O 1
ATOM 744 N N . VAL A 1 96 ? -12.395 -11.326 37.406 1.00 88.38 96 VAL A N 1
ATOM 745 C CA . VAL A 1 96 ? -11.649 -12.210 36.504 1.00 88.38 96 VAL A CA 1
ATOM 746 C C . VAL A 1 96 ? -12.486 -12.580 35.282 1.00 88.38 96 VAL A C 1
ATOM 748 O O . VAL A 1 96 ? -12.044 -12.363 34.158 1.00 88.38 96 VAL A O 1
ATOM 751 N N . ASN A 1 97 ? -13.716 -13.073 35.469 1.00 79.94 97 ASN A N 1
ATOM 752 C CA . ASN A 1 97 ? -14.525 -13.517 34.333 1.00 79.94 97 ASN A CA 1
ATOM 753 C C . ASN A 1 97 ? -14.887 -12.354 33.399 1.00 79.94 97 ASN A C 1
ATOM 755 O O . ASN A 1 97 ? -14.714 -12.484 32.191 1.00 79.94 97 ASN A O 1
ATOM 759 N N . THR A 1 98 ? -15.352 -11.213 33.921 1.00 75.06 98 THR A N 1
ATOM 760 C CA . THR A 1 98 ? -15.769 -10.091 33.066 1.00 75.06 98 THR A CA 1
ATOM 761 C C . THR A 1 98 ? -14.568 -9.416 32.397 1.00 75.06 98 THR A C 1
ATOM 763 O O . THR A 1 98 ? -14.661 -9.058 31.224 1.00 75.06 98 THR A O 1
ATOM 766 N N . SER A 1 99 ? -13.422 -9.281 33.079 1.00 79.19 99 SER A N 1
ATOM 767 C CA . SER A 1 99 ? -12.215 -8.703 32.462 1.00 79.19 99 SER A CA 1
ATOM 768 C C . SER A 1 99 ? -11.589 -9.629 31.410 1.00 79.19 99 SER A C 1
ATOM 770 O O . SER A 1 99 ? -11.235 -9.149 30.336 1.00 79.19 99 SER A O 1
ATOM 772 N N . SER A 1 100 ? -11.533 -10.945 31.653 1.00 77.38 100 SER A N 1
ATOM 773 C CA . SER A 1 100 ? -11.032 -11.928 30.680 1.00 77.38 100 SER A CA 1
ATOM 774 C C . SER A 1 100 ? -11.949 -12.065 29.462 1.00 77.38 100 SER A C 1
ATOM 776 O O . SER A 1 100 ? -11.462 -12.048 28.334 1.00 77.38 100 SER A O 1
ATOM 778 N N . GLN A 1 101 ? -13.274 -12.120 29.658 1.00 67.12 101 GLN A N 1
ATOM 779 C CA . GLN A 1 101 ? -14.245 -12.116 28.552 1.00 67.12 101 GLN A CA 1
ATOM 780 C C . GLN A 1 101 ? -14.147 -10.836 27.727 1.00 67.12 101 GLN A C 1
ATOM 782 O O . GLN A 1 101 ? -14.187 -10.891 26.502 1.00 67.12 101 GLN A O 1
ATOM 787 N N . SER A 1 102 ? -13.932 -9.702 28.399 1.00 67.25 102 SER A N 1
ATOM 788 C CA . SER A 1 102 ? -13.629 -8.456 27.708 1.00 67.25 102 SER A CA 1
ATOM 789 C C . SER A 1 102 ? -12.270 -8.512 27.009 1.00 67.25 102 SER A C 1
ATOM 791 O O . SER A 1 102 ? -12.103 -7.813 26.035 1.00 67.25 102 SER A O 1
ATOM 793 N N . GLY A 1 103 ? -11.294 -9.329 27.407 1.00 72.12 103 GLY A N 1
ATOM 794 C CA . GLY A 1 103 ? -9.977 -9.390 26.752 1.00 72.12 103 GLY A CA 1
ATOM 795 C C . GLY A 1 103 ? -8.926 -8.446 27.346 1.00 72.12 103 GLY A C 1
ATOM 796 O O . GLY A 1 103 ? -8.004 -8.029 26.642 1.00 72.12 103 GLY A O 1
ATOM 797 N N . PHE A 1 104 ? -9.054 -8.112 28.633 1.00 83.31 104 PHE A N 1
ATOM 798 C CA . PHE A 1 104 ? -7.936 -7.598 29.424 1.00 83.31 104 PHE A CA 1
ATOM 799 C C . PHE A 1 104 ? -6.957 -8.738 29.709 1.00 83.31 104 PHE A C 1
ATOM 801 O O . PHE A 1 104 ? -7.354 -9.773 30.249 1.00 83.31 104 PHE A O 1
ATOM 808 N N . THR A 1 105 ? -5.690 -8.542 29.357 1.00 89.19 105 THR A N 1
ATOM 809 C CA . THR A 1 105 ? -4.609 -9.513 29.571 1.00 89.19 105 THR A CA 1
ATOM 810 C C . THR A 1 105 ? -3.949 -9.341 30.934 1.00 89.19 105 THR A C 1
ATOM 812 O O . THR A 1 105 ? -3.427 -10.311 31.469 1.00 89.19 105 THR A O 1
ATOM 815 N N . ASP A 1 106 ? -4.015 -8.145 31.527 1.00 94.12 106 ASP A N 1
ATOM 816 C CA . ASP A 1 106 ? -3.255 -7.815 32.730 1.00 94.12 106 ASP A CA 1
ATOM 817 C C . ASP A 1 106 ? -4.136 -7.127 33.780 1.00 94.12 106 ASP A C 1
ATOM 819 O O . ASP A 1 106 ? -4.800 -6.122 33.515 1.00 94.12 106 ASP A O 1
ATOM 823 N N . LEU A 1 107 ? -4.109 -7.643 35.008 1.00 95.25 107 LEU A N 1
ATOM 824 C CA . LEU A 1 107 ? -4.773 -7.055 36.166 1.00 95.25 107 LEU A CA 1
ATOM 825 C C . LEU A 1 107 ? -3.743 -6.347 37.042 1.00 95.25 107 LEU A C 1
ATOM 827 O O . LEU A 1 107 ? -2.941 -6.977 37.732 1.00 95.25 107 LEU A O 1
ATOM 831 N N . TYR A 1 108 ? -3.788 -5.021 37.047 1.00 96.31 108 TYR A N 1
ATOM 832 C CA . TYR A 1 108 ? -2.912 -4.179 37.847 1.00 96.31 108 TYR A CA 1
ATOM 833 C C . TYR A 1 108 ? -3.585 -3.892 39.199 1.00 96.31 108 TYR A C 1
ATOM 835 O O . TYR A 1 108 ? -4.419 -2.998 39.338 1.00 96.31 108 TYR A O 1
ATOM 843 N N . VAL A 1 109 ? -3.290 -4.702 40.214 1.00 94.94 109 VAL A N 1
ATOM 844 C CA . VAL A 1 109 ? -4.072 -4.748 41.457 1.00 94.94 109 VAL A CA 1
ATOM 845 C C . VAL A 1 109 ? -3.474 -3.844 42.529 1.00 94.94 109 VAL A C 1
ATOM 847 O O . VAL A 1 109 ? -2.359 -4.074 42.995 1.00 94.94 109 VAL A O 1
ATOM 850 N N . SER A 1 110 ? -4.240 -2.856 42.999 1.00 92.38 110 SER A N 1
ATOM 851 C CA . SER A 1 110 ? -3.871 -2.047 44.165 1.00 92.38 110 SER A CA 1
ATOM 852 C C . SER A 1 110 ? -3.903 -2.890 45.428 1.00 92.38 110 SER A C 1
ATOM 854 O O . SER A 1 110 ? -4.966 -3.142 45.989 1.00 92.38 110 SER A O 1
ATOM 856 N N . VAL A 1 111 ? -2.728 -3.374 45.842 1.00 92.50 111 VAL A N 1
ATOM 857 C CA . VAL A 1 111 ? -2.582 -4.368 46.916 1.00 92.50 111 VAL A CA 1
ATOM 858 C C . VAL A 1 111 ? -2.339 -3.768 48.298 1.00 92.50 111 VAL A C 1
ATOM 860 O O . VAL A 1 111 ? -2.590 -4.459 49.285 1.00 92.50 111 VAL A O 1
ATOM 863 N N . TYR A 1 112 ? -1.839 -2.530 48.396 1.00 91.31 112 TYR A N 1
ATOM 864 C CA . TYR A 1 112 ? -1.388 -1.939 49.662 1.00 91.31 112 TYR A CA 1
ATOM 865 C C . TYR A 1 112 ? -2.503 -1.859 50.714 1.00 91.31 112 TYR A C 1
ATOM 867 O O . TYR A 1 112 ? -3.610 -1.402 50.443 1.00 91.31 112 TYR A O 1
ATOM 875 N N . GLN A 1 113 ? -2.179 -2.250 51.948 1.00 88.94 113 GLN A N 1
ATOM 876 C CA . GLN A 1 113 ? -3.044 -2.090 53.116 1.00 88.94 113 GLN A CA 1
ATOM 877 C C . GLN A 1 113 ? -2.293 -1.358 54.225 1.00 88.94 113 GLN A C 1
ATOM 879 O O . GLN A 1 113 ? -1.136 -1.656 54.500 1.00 88.94 113 GLN A O 1
ATOM 884 N N . SER A 1 114 ? -2.961 -0.435 54.921 1.00 89.06 114 SER A N 1
ATOM 885 C CA . SER A 1 114 ? -2.364 0.323 56.036 1.00 89.06 114 SER A CA 1
ATOM 886 C C . SER A 1 114 ? -2.168 -0.502 57.317 1.00 89.06 114 SER A C 1
ATOM 888 O O . SER A 1 114 ? -1.491 -0.059 58.244 1.00 89.06 114 SER A O 1
ATOM 890 N N . THR A 1 115 ? -2.754 -1.702 57.379 1.00 91.31 115 THR A N 1
ATOM 891 C CA . THR A 1 115 ? -2.635 -2.657 58.489 1.00 91.31 115 THR A CA 1
ATOM 892 C C . THR A 1 115 ? -2.039 -3.966 57.965 1.00 91.31 115 THR A C 1
ATOM 894 O O . THR A 1 115 ? -2.519 -4.450 56.941 1.00 91.31 115 THR A O 1
ATOM 897 N N . PRO A 1 116 ? -1.028 -4.564 58.629 1.00 93.12 116 PRO A N 1
ATOM 898 C CA . PRO A 1 116 ? -0.437 -5.816 58.166 1.00 93.12 116 PRO A CA 1
ATOM 899 C C . PRO A 1 116 ? -1.421 -6.996 58.165 1.00 93.12 116 PRO A C 1
ATOM 901 O O . PRO A 1 116 ? -2.247 -7.130 59.071 1.00 93.12 116 PRO A O 1
ATOM 904 N N . ASN A 1 117 ? -1.280 -7.884 57.180 1.00 94.00 117 ASN A N 1
ATOM 905 C CA . ASN A 1 117 ? -2.003 -9.151 57.089 1.00 94.00 117 ASN A CA 1
ATOM 906 C C . ASN A 1 117 ? -1.463 -10.207 58.084 1.00 94.00 117 ASN A C 1
ATOM 908 O O . ASN A 1 117 ? -0.533 -9.943 58.851 1.00 94.00 117 ASN A O 1
ATOM 912 N N . SER A 1 118 ? -2.019 -11.426 58.083 1.00 92.56 118 SER A N 1
ATOM 913 C CA . SER A 1 118 ? -1.576 -12.504 58.991 1.00 92.56 118 SER A CA 1
ATOM 914 C C . SER A 1 118 ? -0.110 -12.926 58.811 1.00 92.56 118 SER A C 1
ATOM 916 O O . SER A 1 118 ? 0.493 -13.441 59.752 1.00 92.56 118 SER A O 1
ATOM 918 N N . SER A 1 119 ? 0.464 -12.690 57.628 1.00 93.06 119 SER A N 1
ATOM 919 C CA . SER A 1 119 ? 1.874 -12.926 57.290 1.00 93.06 119 SER A CA 1
ATOM 920 C C . SER A 1 119 ? 2.777 -11.719 57.613 1.00 93.06 119 SER A C 1
ATOM 922 O O . SER A 1 119 ? 3.975 -11.758 57.339 1.00 93.06 119 SER A O 1
ATOM 924 N N . GLY A 1 120 ? 2.232 -10.642 58.195 1.00 93.50 120 GLY A N 1
ATOM 925 C CA . GLY A 1 120 ? 2.965 -9.428 58.568 1.00 93.50 120 GLY A CA 1
ATOM 926 C C . GLY A 1 120 ? 3.251 -8.459 57.414 1.00 93.50 120 GLY A C 1
ATOM 927 O O . GLY A 1 120 ? 4.046 -7.538 57.591 1.00 93.50 120 GLY A O 1
ATOM 928 N N . ARG A 1 121 ? 2.617 -8.646 56.249 1.00 93.44 121 ARG A N 1
ATOM 929 C CA . ARG A 1 121 ? 2.805 -7.825 55.039 1.00 93.44 121 ARG A CA 1
ATOM 930 C C . ARG A 1 121 ? 1.757 -6.718 54.959 1.00 93.44 121 ARG A C 1
ATOM 932 O O . ARG A 1 121 ? 0.597 -6.973 55.272 1.00 93.44 121 ARG A O 1
ATOM 939 N N . LEU A 1 122 ? 2.109 -5.529 54.473 1.00 92.81 122 LEU A N 1
ATOM 940 C CA . LEU A 1 122 ? 1.155 -4.430 54.240 1.00 92.81 122 LEU A CA 1
ATOM 941 C C . LEU A 1 122 ? 0.394 -4.594 52.904 1.00 92.81 122 LEU A C 1
ATOM 943 O O . LEU A 1 122 ? 0.458 -3.747 52.013 1.00 92.81 122 LEU A O 1
ATOM 947 N N . MET A 1 123 ? -0.329 -5.713 52.776 1.00 93.38 123 MET A N 1
ATOM 948 C CA . MET A 1 123 ? -1.175 -6.072 51.628 1.00 93.38 123 MET A CA 1
ATOM 949 C C . MET A 1 123 ? -2.472 -6.782 52.068 1.00 93.38 123 MET A C 1
ATOM 951 O O . MET A 1 123 ? -2.690 -6.984 53.263 1.00 93.38 123 MET A O 1
ATOM 955 N N . TYR A 1 124 ? -3.334 -7.174 51.120 1.00 92.69 124 TYR A N 1
ATOM 956 C CA . TYR A 1 124 ? -4.505 -8.033 51.378 1.00 92.69 124 TYR A CA 1
ATOM 957 C C . TYR A 1 124 ? -4.136 -9.366 52.049 1.00 92.69 124 TYR A C 1
ATOM 959 O O . TYR A 1 124 ? -2.964 -9.726 52.176 1.00 92.69 124 TYR A O 1
ATOM 967 N N . GLN A 1 125 ? -5.143 -10.124 52.499 1.00 93.75 125 GLN A N 1
ATOM 968 C CA . GLN A 1 125 ? -4.872 -11.450 53.044 1.00 93.75 125 GLN A CA 1
ATOM 969 C C . GLN A 1 125 ? -4.226 -12.345 51.987 1.00 93.75 125 GLN A C 1
ATOM 971 O O . GLN A 1 125 ? -4.628 -12.402 50.826 1.00 93.75 125 GLN A O 1
ATOM 976 N N . ASP A 1 126 ? -3.198 -13.040 52.449 1.00 95.25 126 ASP A N 1
ATOM 977 C CA . ASP A 1 126 ? -2.243 -13.811 51.662 1.00 95.25 126 ASP A CA 1
ATOM 978 C C . ASP A 1 126 ? -2.950 -14.880 50.781 1.00 95.25 126 ASP A C 1
ATOM 980 O O . ASP A 1 126 ? -2.544 -15.134 49.644 1.00 95.25 126 ASP A O 1
ATOM 984 N N . ASP A 1 127 ? -4.058 -15.443 51.280 1.00 94.62 127 ASP A N 1
ATOM 985 C CA . ASP A 1 127 ? -4.885 -16.445 50.589 1.00 94.62 127 ASP A CA 1
ATOM 986 C C . ASP A 1 127 ? -5.971 -15.838 49.675 1.00 94.62 127 ASP A C 1
ATOM 988 O O . ASP A 1 127 ? -6.362 -16.473 48.696 1.00 94.62 127 ASP A O 1
ATOM 992 N N . ASP A 1 128 ? -6.428 -14.604 49.930 1.00 93.94 128 ASP A N 1
ATOM 993 C CA . ASP A 1 128 ? -7.339 -13.893 49.016 1.00 93.94 128 ASP A CA 1
ATOM 994 C C . ASP A 1 128 ? -6.611 -13.502 47.724 1.00 93.94 128 ASP A C 1
ATOM 996 O O . ASP A 1 128 ? -7.160 -13.674 46.633 1.00 93.94 128 ASP A O 1
ATOM 1000 N N . MET A 1 129 ? -5.353 -13.056 47.840 1.00 95.19 129 MET A N 1
ATOM 1001 C CA . MET A 1 129 ? -4.491 -12.822 46.678 1.00 95.19 129 MET A CA 1
ATOM 1002 C C . MET A 1 129 ? -4.210 -14.120 45.920 1.00 95.19 129 MET A C 1
ATOM 1004 O O . MET A 1 129 ? -4.332 -14.135 44.699 1.00 95.19 129 MET A O 1
ATOM 1008 N N . ALA A 1 130 ? -3.926 -15.225 46.620 1.00 96.25 130 ALA A N 1
ATOM 1009 C CA . ALA A 1 130 ? -3.646 -16.507 45.969 1.00 96.25 130 ALA A CA 1
ATOM 1010 C C . ALA A 1 130 ? -4.862 -17.001 45.168 1.00 96.25 130 ALA A C 1
ATOM 1012 O O . ALA A 1 130 ? -4.712 -17.495 44.051 1.00 96.25 130 ALA A O 1
ATOM 1013 N N . ALA A 1 131 ? -6.072 -16.813 45.708 1.00 95.69 131 ALA A N 1
ATOM 1014 C CA . ALA A 1 131 ? -7.320 -17.134 45.025 1.00 95.69 131 ALA A CA 1
ATOM 1015 C C . ALA A 1 131 ? -7.574 -16.248 43.790 1.00 95.69 131 ALA A C 1
ATOM 1017 O O . ALA A 1 131 ? -8.004 -16.772 42.765 1.00 95.69 131 ALA A O 1
ATOM 1018 N N . LEU A 1 132 ? -7.299 -14.938 43.866 1.00 95.44 132 LEU A N 1
ATOM 1019 C CA . LEU A 1 132 ? -7.423 -14.027 42.718 1.00 95.44 132 LEU A CA 1
ATOM 1020 C C . LEU A 1 132 ? -6.438 -14.397 41.604 1.00 95.44 132 LEU A C 1
ATOM 1022 O O . LEU A 1 132 ? -6.849 -14.595 40.465 1.00 95.44 132 LEU A O 1
ATOM 1026 N N . ILE A 1 133 ? -5.160 -14.544 41.954 1.00 97.62 133 ILE A N 1
ATOM 1027 C CA . ILE A 1 133 ? -4.075 -14.865 41.023 1.00 97.62 133 ILE A CA 1
ATOM 1028 C C . ILE A 1 133 ? -4.329 -16.215 40.337 1.00 97.62 133 ILE A C 1
ATOM 1030 O O . ILE A 1 133 ? -4.281 -16.309 39.115 1.00 97.62 133 ILE A O 1
ATOM 1034 N N . THR A 1 134 ? -4.710 -17.247 41.099 1.00 97.06 134 THR A N 1
ATOM 1035 C CA . THR A 1 134 ? -5.036 -18.569 40.533 1.00 97.06 134 THR A CA 1
ATOM 1036 C C . THR A 1 134 ? -6.194 -18.495 39.531 1.00 97.06 134 THR A C 1
ATOM 1038 O O . THR A 1 134 ? -6.161 -19.177 38.506 1.00 97.06 134 THR A O 1
ATOM 1041 N N . ALA A 1 135 ? -7.218 -17.681 39.808 1.00 94.56 135 ALA A N 1
ATOM 1042 C CA . ALA A 1 135 ? -8.360 -17.508 38.912 1.00 94.56 135 ALA A CA 1
ATOM 1043 C C . ALA A 1 135 ? -7.989 -16.723 37.640 1.00 94.56 135 ALA A C 1
ATOM 1045 O O . ALA A 1 135 ? -8.398 -17.120 36.549 1.00 94.56 135 ALA A O 1
ATOM 1046 N N . ALA A 1 136 ? -7.191 -15.659 37.764 1.00 95.38 136 ALA A N 1
ATOM 1047 C CA . ALA A 1 136 ? -6.683 -14.868 36.643 1.00 95.38 136 ALA A CA 1
ATOM 1048 C C . ALA A 1 136 ? -5.798 -15.713 35.707 1.00 95.38 136 ALA A C 1
ATOM 1050 O O . ALA A 1 136 ? -6.087 -15.824 34.515 1.00 95.38 136 ALA A O 1
ATOM 1051 N N . HIS A 1 137 ? -4.821 -16.441 36.260 1.00 95.69 137 HIS A N 1
ATOM 1052 C CA . HIS A 1 137 ? -3.970 -17.366 35.504 1.00 95.69 137 HIS A CA 1
ATOM 1053 C C . HIS A 1 137 ? -4.765 -18.467 34.790 1.00 95.69 137 HIS A C 1
ATOM 1055 O O . HIS A 1 137 ? -4.445 -18.830 33.659 1.00 95.69 137 HIS A O 1
ATOM 1061 N N . ALA A 1 138 ? -5.824 -18.996 35.415 1.00 91.50 138 ALA A N 1
ATOM 1062 C CA . ALA A 1 138 ? -6.700 -19.987 34.783 1.00 91.50 138 ALA A CA 1
ATOM 1063 C C . ALA A 1 138 ? -7.459 -19.437 33.557 1.00 91.50 138 ALA A C 1
ATOM 1065 O O . ALA A 1 138 ? -7.917 -20.221 32.727 1.00 91.50 138 ALA A O 1
ATOM 1066 N N . ASN A 1 139 ? -7.555 -18.111 33.434 1.00 85.38 139 ASN A N 1
ATOM 1067 C CA . ASN A 1 139 ? -8.137 -17.385 32.307 1.00 85.38 139 ASN A CA 1
ATOM 1068 C C . ASN A 1 139 ? -7.075 -16.708 31.411 1.00 85.38 139 ASN A C 1
ATOM 1070 O O . ASN A 1 139 ? -7.425 -15.920 30.535 1.00 85.38 139 ASN A O 1
ATOM 1074 N N . GLY A 1 140 ? -5.787 -17.022 31.608 1.00 87.75 140 GLY A N 1
ATOM 1075 C CA . GLY A 1 140 ? -4.681 -16.493 30.806 1.00 87.75 140 GLY A CA 1
ATOM 1076 C C . GLY A 1 140 ? -4.339 -15.023 31.062 1.00 87.75 140 GLY A C 1
ATOM 1077 O O . GLY A 1 140 ? -3.740 -14.403 30.190 1.00 87.75 140 GLY A O 1
ATOM 1078 N N . GLN A 1 141 ? -4.729 -14.473 32.216 1.00 93.06 141 GLN A N 1
ATOM 1079 C CA . GLN A 1 141 ? -4.423 -13.095 32.605 1.00 93.06 141 GLN A CA 1
ATOM 1080 C C . GLN A 1 141 ? -3.241 -13.043 33.578 1.00 93.06 141 GLN A C 1
ATOM 1082 O O . GLN A 1 141 ? -3.204 -13.839 34.518 1.00 93.06 141 GLN A O 1
ATOM 1087 N N . GLU A 1 142 ? -2.336 -12.081 33.402 1.00 96.88 142 GLU A N 1
ATOM 1088 C CA . GLU A 1 142 ? -1.266 -11.772 34.358 1.00 96.88 142 GLU A CA 1
ATOM 1089 C C . GLU A 1 142 ? -1.778 -10.881 35.502 1.00 96.88 142 GLU A C 1
ATOM 1091 O O . GLU A 1 142 ? -2.689 -10.067 35.326 1.00 96.88 142 GLU A O 1
ATOM 1096 N N . VAL A 1 143 ? -1.189 -11.004 36.695 1.00 97.69 143 VAL A N 1
ATOM 1097 C CA . VAL A 1 143 ? -1.543 -10.199 37.874 1.00 97.69 143 VAL A CA 1
ATOM 1098 C C . VAL A 1 143 ? -0.326 -9.471 38.427 1.00 97.69 143 VAL A C 1
ATOM 1100 O O . VAL A 1 143 ? 0.625 -10.071 38.933 1.00 97.69 143 VAL A O 1
ATOM 1103 N N . TRP A 1 144 ? -0.406 -8.144 38.414 1.00 98.19 144 TRP A N 1
ATOM 1104 C CA . TRP A 1 144 ? 0.659 -7.251 38.847 1.00 98.19 144 TRP A CA 1
ATOM 1105 C C . TRP A 1 144 ? 0.293 -6.566 40.162 1.00 98.19 144 TRP A C 1
ATOM 1107 O O . TRP A 1 144 ? -0.834 -6.105 40.352 1.00 98.19 144 TRP A O 1
ATOM 1117 N N . ALA A 1 145 ? 1.254 -6.454 41.075 1.00 97.25 145 ALA A N 1
ATOM 1118 C CA . ALA A 1 145 ? 1.085 -5.691 42.305 1.00 97.25 145 ALA A CA 1
ATOM 1119 C C . ALA A 1 145 ? 1.296 -4.189 42.038 1.00 97.25 145 ALA A C 1
ATOM 1121 O O . ALA A 1 145 ? 2.407 -3.769 41.714 1.00 97.25 145 ALA A O 1
ATOM 1122 N N . ALA A 1 146 ? 0.252 -3.375 42.209 1.00 95.44 146 ALA A N 1
ATOM 1123 C CA . ALA A 1 146 ? 0.360 -1.920 42.133 1.00 95.44 146 ALA A CA 1
ATOM 1124 C C . ALA A 1 146 ? 0.990 -1.337 43.396 1.00 95.44 146 ALA A C 1
ATOM 1126 O O . ALA A 1 146 ? 0.508 -1.592 44.509 1.00 95.44 146 ALA A O 1
ATOM 1127 N N . TYR A 1 147 ? 1.972 -0.459 43.216 1.00 93.44 147 TYR A N 1
ATOM 1128 C CA . TYR A 1 147 ? 2.456 0.421 44.274 1.00 93.44 147 TYR A CA 1
ATOM 1129 C C . TYR A 1 147 ? 2.779 1.810 43.738 1.00 93.44 147 TYR A C 1
ATOM 1131 O O . TYR A 1 147 ? 3.343 1.959 42.662 1.00 93.44 147 TYR A O 1
ATOM 1139 N N . GLY A 1 148 ? 2.474 2.829 44.532 1.00 89.31 148 GLY A N 1
ATOM 1140 C CA . GLY A 1 148 ? 2.615 4.213 44.119 1.00 89.31 148 GLY A CA 1
ATOM 1141 C C . GLY A 1 148 ? 2.395 5.166 45.283 1.00 89.31 148 GLY A C 1
ATOM 1142 O O . GLY A 1 148 ? 1.526 4.923 46.119 1.00 89.31 148 GLY A O 1
ATOM 1143 N N . ASP A 1 149 ? 3.214 6.212 45.362 1.00 90.31 149 ASP A N 1
ATOM 1144 C CA . ASP A 1 149 ? 2.980 7.395 46.194 1.00 90.31 149 ASP A CA 1
ATOM 1145 C C . ASP A 1 149 ? 3.856 8.549 45.656 1.00 90.31 149 ASP A C 1
ATOM 1147 O O . ASP A 1 149 ? 5.052 8.332 45.410 1.00 90.31 149 ASP A O 1
ATOM 1151 N N . PRO A 1 150 ? 3.315 9.775 45.503 1.00 91.94 150 PRO A N 1
ATOM 1152 C CA . PRO A 1 150 ? 4.056 10.954 45.037 1.00 91.94 150 PRO A CA 1
ATOM 1153 C C . PRO A 1 150 ? 5.364 11.248 45.790 1.00 91.94 150 PRO A C 1
ATOM 1155 O O . PRO A 1 150 ? 6.281 11.859 45.243 1.00 91.94 150 PRO A O 1
ATOM 1158 N N . GLY A 1 151 ? 5.460 10.846 47.061 1.00 92.12 151 GLY A N 1
ATOM 1159 C CA . GLY A 1 151 ? 6.607 11.086 47.929 1.00 92.12 151 GLY A CA 1
ATOM 1160 C C . GLY A 1 151 ? 7.737 10.059 47.821 1.00 92.12 151 GLY A C 1
ATOM 1161 O O . GLY A 1 151 ? 8.791 10.284 48.418 1.00 92.12 151 GLY A O 1
ATOM 1162 N N . PHE A 1 152 ? 7.574 8.948 47.089 1.00 93.62 152 PHE A N 1
ATOM 1163 C CA . PHE A 1 152 ? 8.592 7.883 47.021 1.00 93.62 152 PHE A CA 1
ATOM 1164 C C . PHE A 1 152 ? 9.988 8.364 46.577 1.00 93.62 152 PHE A C 1
ATOM 1166 O O . PHE A 1 152 ? 10.948 8.013 47.270 1.00 93.62 152 PHE A O 1
ATOM 1173 N N . PRO A 1 153 ? 10.149 9.194 45.525 1.00 91.94 153 PRO A N 1
ATOM 1174 C CA . PRO A 1 153 ? 11.463 9.702 45.118 1.00 91.94 153 PRO A CA 1
ATOM 1175 C C . PRO A 1 153 ? 12.208 10.454 46.229 1.00 91.94 153 PRO A C 1
ATOM 1177 O O . PRO A 1 153 ? 13.415 10.289 46.391 1.00 91.94 153 PRO A O 1
ATOM 1180 N N . ALA A 1 154 ? 11.488 11.225 47.052 1.00 89.44 154 ALA A N 1
ATOM 1181 C CA . ALA A 1 154 ? 12.068 11.997 48.152 1.00 89.44 154 ALA A CA 1
ATOM 1182 C C . ALA A 1 154 ? 12.513 11.130 49.349 1.00 89.44 154 ALA A C 1
ATOM 1184 O O . ALA A 1 154 ? 13.282 11.593 50.193 1.00 89.44 154 ALA A O 1
ATOM 1185 N N . LEU A 1 155 ? 12.040 9.881 49.440 1.00 90.94 155 LEU A N 1
ATOM 1186 C CA . LEU A 1 155 ? 12.473 8.922 50.461 1.00 90.94 155 LEU A CA 1
ATOM 1187 C C . LEU A 1 155 ? 13.790 8.226 50.081 1.00 90.94 155 LEU A C 1
ATOM 1189 O O . LEU A 1 155 ? 14.585 7.910 50.969 1.00 90.94 155 LEU A O 1
ATOM 1193 N N . GLY A 1 156 ? 14.022 8.012 48.784 1.00 87.06 156 GLY A N 1
ATOM 1194 C CA . GLY A 1 156 ? 15.236 7.408 48.240 1.00 87.06 156 GLY A CA 1
ATOM 1195 C C . GLY A 1 156 ? 15.447 5.931 48.607 1.00 87.06 156 GLY A C 1
ATOM 1196 O O . GLY A 1 156 ? 14.821 5.362 49.506 1.00 87.06 156 GLY A O 1
ATOM 1197 N N . CYS A 1 157 ? 16.418 5.302 47.940 1.00 88.94 157 CYS A N 1
ATOM 1198 C CA . CYS A 1 157 ? 16.689 3.863 48.051 1.00 88.94 157 CYS A CA 1
ATOM 1199 C C . CYS A 1 157 ? 17.103 3.385 49.454 1.00 88.94 157 CYS A C 1
ATOM 1201 O O . CYS A 1 157 ? 17.049 2.193 49.746 1.00 88.94 157 CYS A O 1
ATOM 1203 N N . GLY A 1 158 ? 17.545 4.301 50.323 1.00 82.31 158 GLY A N 1
ATOM 1204 C CA . GLY A 1 158 ? 17.882 4.002 51.717 1.00 82.31 158 GLY A CA 1
ATOM 1205 C C . GLY A 1 158 ? 16.669 3.909 52.649 1.00 82.31 158 GLY A C 1
ATOM 1206 O O . GLY A 1 158 ? 16.815 3.464 53.788 1.00 82.31 158 GLY A O 1
ATOM 1207 N N . SER A 1 159 ? 15.481 4.329 52.202 1.00 80.00 159 SER A N 1
ATOM 1208 C CA . SER A 1 159 ? 14.257 4.234 52.993 1.00 80.00 159 SER A CA 1
ATOM 1209 C C . SER A 1 159 ? 13.720 2.810 53.004 1.00 80.00 159 SER A C 1
ATOM 1211 O O . SER A 1 159 ? 13.539 2.182 51.960 1.00 80.00 159 SER A O 1
ATOM 1213 N N . SER A 1 160 ? 13.381 2.310 54.194 1.00 79.12 160 SER A N 1
ATOM 1214 C CA . SER A 1 160 ? 12.741 1.003 54.308 1.00 79.12 160 SER A CA 1
ATOM 1215 C C . SER A 1 160 ? 11.358 0.982 53.663 1.00 79.12 160 SER A C 1
ATOM 1217 O O . SER A 1 160 ? 10.971 -0.062 53.168 1.00 79.12 160 SER A O 1
ATOM 1219 N N . PHE A 1 161 ? 10.606 2.088 53.632 1.00 89.94 161 PHE A N 1
ATOM 1220 C CA . PHE A 1 161 ? 9.194 2.046 53.237 1.00 89.94 161 PHE A CA 1
ATOM 1221 C C . PHE A 1 161 ? 8.948 1.652 51.765 1.00 89.94 161 PHE A C 1
ATOM 1223 O O . PHE A 1 161 ? 8.264 0.647 51.559 1.00 89.94 161 PHE A O 1
ATOM 1230 N N . PRO A 1 162 ? 9.479 2.365 50.748 1.00 92.12 162 PRO A N 1
ATOM 1231 C CA . PRO A 1 162 ? 9.235 2.012 49.350 1.00 92.12 162 PRO A CA 1
ATOM 1232 C C . PRO A 1 162 ? 9.923 0.687 48.982 1.00 92.12 162 PRO A C 1
ATOM 1234 O O . PRO A 1 162 ? 9.321 -0.166 48.334 1.00 92.12 162 PRO A O 1
ATOM 1237 N N . MET A 1 163 ? 11.140 0.446 49.484 1.00 93.44 163 MET A N 1
ATOM 1238 C CA . MET A 1 163 ? 11.873 -0.802 49.235 1.00 93.44 163 MET A CA 1
ATOM 1239 C C . MET A 1 163 ? 11.200 -2.027 49.880 1.00 93.44 163 MET A C 1
ATOM 1241 O O . MET A 1 163 ? 11.227 -3.120 49.314 1.00 93.44 163 MET A O 1
ATOM 1245 N N . GLN A 1 164 ? 10.539 -1.861 51.032 1.00 92.25 164 GLN A N 1
ATOM 1246 C CA . GLN A 1 164 ? 9.783 -2.934 51.681 1.00 92.25 164 GLN A CA 1
ATOM 1247 C C . GLN A 1 164 ? 8.545 -3.344 50.876 1.00 92.25 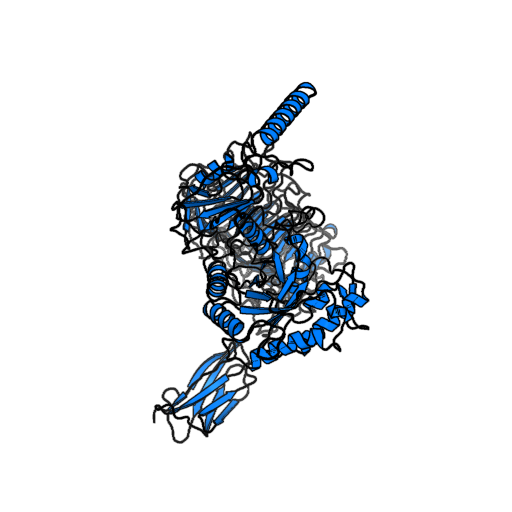164 GLN A C 1
ATOM 1249 O O . GLN A 1 164 ? 8.172 -4.509 50.958 1.00 92.25 164 GLN A O 1
ATOM 1254 N N . ARG A 1 165 ? 7.944 -2.461 50.063 1.00 93.12 165 ARG A N 1
ATOM 1255 C CA . ARG A 1 165 ? 6.850 -2.849 49.151 1.00 93.12 165 ARG A CA 1
ATOM 1256 C C . ARG A 1 165 ? 7.333 -3.866 48.110 1.00 93.12 165 ARG A C 1
ATOM 1258 O O . ARG A 1 165 ? 6.706 -4.905 47.940 1.00 93.12 165 ARG A O 1
ATOM 1265 N N . MET A 1 166 ? 8.502 -3.635 47.505 1.00 94.81 166 MET A N 1
ATOM 1266 C CA . MET A 1 166 ? 9.115 -4.591 46.566 1.00 94.81 166 MET A CA 1
ATOM 1267 C C . MET A 1 166 ? 9.464 -5.915 47.264 1.00 94.81 166 MET A C 1
ATOM 1269 O O . MET A 1 166 ? 9.133 -7.001 46.784 1.00 94.81 166 MET A O 1
ATOM 1273 N N . ALA A 1 167 ? 10.078 -5.830 48.451 1.00 93.94 167 ALA A N 1
ATOM 1274 C CA . ALA A 1 167 ? 10.432 -7.001 49.250 1.00 93.94 167 ALA A CA 1
ATOM 1275 C C . ALA A 1 167 ? 9.203 -7.809 49.714 1.00 93.94 167 ALA A C 1
ATOM 1277 O O . ALA A 1 167 ? 9.283 -9.029 49.849 1.00 93.94 167 ALA A O 1
ATOM 1278 N N . GLU A 1 168 ? 8.061 -7.157 49.944 1.00 95.06 168 GLU A N 1
ATOM 1279 C CA . GLU A 1 168 ? 6.803 -7.801 50.320 1.00 95.06 168 GLU A CA 1
ATOM 1280 C C . GLU A 1 168 ? 6.239 -8.683 49.200 1.00 95.06 168 GLU A C 1
ATOM 1282 O O . GLU A 1 168 ? 5.832 -9.807 49.503 1.00 95.06 168 GLU A O 1
ATOM 1287 N N . VAL A 1 169 ? 6.282 -8.229 47.938 1.00 96.50 169 VAL A N 1
ATOM 1288 C CA . VAL A 1 169 ? 5.890 -9.023 46.752 1.00 96.50 169 VAL A CA 1
ATOM 1289 C C . VAL A 1 169 ? 6.866 -10.171 46.523 1.00 96.50 169 VAL A C 1
ATOM 1291 O O . VAL A 1 169 ? 6.451 -11.323 46.407 1.00 96.50 169 VAL A O 1
ATOM 1294 N N . ALA A 1 170 ? 8.174 -9.895 46.553 1.00 95.88 170 ALA A N 1
ATOM 1295 C CA . ALA A 1 170 ? 9.201 -10.925 46.403 1.00 95.88 170 ALA A CA 1
ATOM 1296 C C . ALA A 1 170 ? 9.056 -12.035 47.461 1.00 95.88 170 ALA A C 1
ATOM 1298 O O . ALA A 1 170 ? 9.077 -13.226 47.143 1.00 95.88 170 ALA A O 1
ATOM 1299 N N . ALA A 1 171 ? 8.829 -11.657 48.722 1.00 96.06 171 ALA A N 1
ATOM 1300 C CA . ALA A 1 171 ? 8.611 -12.604 49.806 1.00 96.06 171 ALA A CA 1
ATOM 1301 C C . ALA A 1 171 ? 7.215 -13.258 49.777 1.00 96.06 171 ALA A C 1
ATOM 1303 O O . ALA A 1 171 ? 7.046 -14.307 50.402 1.00 96.06 171 ALA A O 1
ATOM 1304 N N . TYR A 1 172 ? 6.213 -12.665 49.116 1.00 97.62 172 TYR A N 1
ATOM 1305 C CA . TYR A 1 172 ? 4.922 -13.309 48.855 1.00 97.62 172 TYR A CA 1
ATOM 1306 C C . TYR A 1 172 ? 5.112 -14.425 47.828 1.00 97.62 172 TYR A C 1
ATOM 1308 O O . TYR A 1 172 ? 4.860 -15.590 48.142 1.00 97.62 172 TYR A O 1
ATOM 1316 N N . ASN A 1 173 ? 5.700 -14.105 46.673 1.00 97.69 173 ASN A N 1
ATOM 1317 C CA . ASN A 1 173 ? 5.968 -15.068 45.608 1.00 97.69 173 ASN A CA 1
ATOM 1318 C C . ASN A 1 173 ? 6.854 -16.232 46.080 1.00 97.69 173 ASN A C 1
ATOM 1320 O O . ASN A 1 173 ? 6.574 -17.393 45.775 1.00 97.69 173 ASN A O 1
ATOM 1324 N N . ALA A 1 174 ? 7.874 -15.950 46.898 1.00 95.56 174 ALA A N 1
ATOM 1325 C CA . ALA A 1 174 ? 8.729 -16.973 47.504 1.00 95.56 174 ALA A CA 1
ATOM 1326 C C . ALA A 1 174 ? 7.984 -17.938 48.453 1.00 95.56 174 ALA A C 1
ATOM 1328 O O . ALA A 1 174 ? 8.476 -19.036 48.710 1.00 95.56 174 ALA A O 1
ATOM 1329 N N . SER A 1 175 ? 6.812 -17.550 48.970 1.00 95.31 175 SER A N 1
ATOM 1330 C CA . SER A 1 175 ? 5.979 -18.367 49.869 1.00 95.31 175 SER A CA 1
ATOM 1331 C C . SER A 1 175 ? 4.858 -19.151 49.169 1.00 95.31 175 SER A C 1
ATOM 1333 O O . SER A 1 175 ? 4.163 -19.920 49.829 1.00 95.31 175 SER A O 1
ATOM 1335 N N . ARG A 1 176 ? 4.687 -18.979 47.851 1.00 95.06 176 ARG A N 1
ATOM 1336 C CA . ARG A 1 176 ? 3.543 -19.484 47.071 1.00 95.06 176 ARG A CA 1
ATOM 1337 C C . ARG A 1 176 ? 3.957 -20.459 45.965 1.00 95.06 176 ARG A C 1
ATOM 1339 O O . ARG A 1 176 ? 5.109 -20.447 45.509 1.00 95.06 176 ARG A O 1
ATOM 1346 N N . SER A 1 177 ? 3.035 -21.320 45.531 1.00 92.56 177 SER A N 1
ATOM 1347 C CA . SER A 1 177 ? 3.236 -22.183 44.355 1.00 92.56 177 SER A CA 1
ATOM 1348 C C . SER A 1 177 ? 3.177 -21.364 43.059 1.00 92.56 177 SER A C 1
ATOM 1350 O O . SER A 1 177 ? 2.759 -20.214 43.085 1.00 92.56 177 SER A O 1
ATOM 1352 N N . LEU A 1 178 ? 3.644 -21.912 41.928 1.00 89.25 178 LEU A N 1
ATOM 1353 C CA . LEU A 1 178 ? 3.859 -21.125 40.702 1.00 89.25 178 LEU A CA 1
ATOM 1354 C C . LEU A 1 178 ? 2.601 -20.369 40.236 1.00 89.25 178 LEU A C 1
ATOM 1356 O O . LEU A 1 178 ? 2.692 -19.186 39.940 1.00 89.25 178 LEU A O 1
ATOM 1360 N N . ASN A 1 179 ? 1.437 -21.022 40.267 1.00 91.94 179 ASN A N 1
ATOM 1361 C CA . ASN A 1 179 ? 0.170 -20.458 39.791 1.00 91.94 179 ASN A CA 1
ATOM 1362 C C . ASN A 1 179 ? -0.487 -19.474 40.783 1.00 91.94 179 ASN A C 1
ATOM 1364 O O . ASN A 1 179 ? -1.565 -18.969 40.494 1.00 91.94 179 ASN A O 1
ATOM 1368 N N . GLU A 1 180 ? 0.128 -19.218 41.940 1.00 97.06 180 GLU A N 1
ATOM 1369 C CA . GLU A 1 180 ? -0.366 -18.327 43.003 1.00 97.06 180 GLU A CA 1
ATOM 1370 C C . GLU A 1 180 ? 0.523 -17.073 43.170 1.00 97.06 180 GLU A C 1
ATOM 1372 O O . GLU A 1 180 ? 0.434 -16.382 44.184 1.00 97.06 180 GLU A O 1
ATOM 1377 N N . ARG A 1 181 ? 1.444 -16.812 42.233 1.00 97.56 181 ARG A N 1
ATOM 1378 C CA . ARG A 1 181 ? 2.436 -15.720 42.290 1.00 97.56 181 ARG A CA 1
ATOM 1379 C C . ARG A 1 181 ? 2.021 -14.536 41.429 1.00 97.56 181 ARG A C 1
ATOM 1381 O O . ARG A 1 181 ? 1.481 -14.748 40.359 1.00 97.56 181 ARG A O 1
ATOM 1388 N N . PHE A 1 182 ? 2.350 -13.320 41.852 1.00 98.19 182 PHE A N 1
ATOM 1389 C CA . PHE A 1 182 ? 2.301 -12.160 40.958 1.00 98.19 182 PHE A CA 1
ATOM 1390 C C . PHE A 1 182 ? 3.318 -12.322 39.828 1.00 98.19 182 PHE A C 1
ATOM 1392 O O . PHE A 1 182 ? 4.463 -12.697 40.103 1.00 98.19 182 PHE A O 1
ATOM 1399 N N . ASP A 1 183 ? 2.944 -11.958 38.607 1.00 98.19 183 ASP A N 1
ATOM 1400 C CA . ASP A 1 183 ? 3.854 -11.917 37.458 1.00 98.19 183 ASP A CA 1
ATOM 1401 C C . ASP A 1 183 ? 4.796 -10.714 37.532 1.00 98.19 183 ASP A C 1
ATOM 1403 O O . ASP A 1 183 ? 5.963 -10.803 37.146 1.00 98.19 183 ASP A O 1
ATOM 1407 N N . GLY A 1 184 ? 4.320 -9.600 38.098 1.00 97.69 184 GLY A N 1
ATOM 1408 C CA . GLY A 1 184 ? 5.084 -8.362 38.161 1.00 97.69 184 GLY A CA 1
ATOM 1409 C C . GLY A 1 184 ? 4.659 -7.358 39.228 1.00 97.69 184 GLY A C 1
ATOM 1410 O O . GLY A 1 184 ? 3.741 -7.568 40.026 1.00 97.69 184 GLY A O 1
ATOM 1411 N N . VAL A 1 185 ? 5.363 -6.231 39.225 1.00 98.12 185 VAL A N 1
ATOM 1412 C CA . VAL A 1 185 ? 5.045 -5.006 39.962 1.00 98.12 185 VAL A CA 1
ATOM 1413 C C . VAL A 1 185 ? 4.849 -3.883 38.956 1.00 98.12 185 VAL A C 1
ATOM 1415 O O . VAL A 1 185 ? 5.628 -3.753 38.016 1.00 98.12 185 VAL A O 1
ATOM 1418 N N . VAL A 1 186 ? 3.836 -3.051 39.160 1.00 97.69 186 VAL A N 1
ATOM 1419 C CA . VAL A 1 186 ? 3.609 -1.857 38.341 1.00 97.69 186 VAL A CA 1
ATOM 1420 C C . VAL A 1 186 ? 3.580 -0.621 39.237 1.00 97.69 186 VAL A C 1
ATOM 1422 O O . VAL A 1 186 ? 2.934 -0.603 40.289 1.00 97.69 186 VAL A O 1
ATOM 1425 N N . LEU A 1 187 ? 4.364 0.383 38.851 1.00 97.06 187 LEU A N 1
ATOM 1426 C CA . LEU A 1 187 ? 4.606 1.588 39.632 1.00 97.06 187 LEU A CA 1
ATOM 1427 C C . LEU A 1 187 ? 3.711 2.735 39.164 1.00 97.06 187 LEU A C 1
ATOM 1429 O O . LEU A 1 187 ? 3.745 3.106 37.996 1.00 97.06 187 LEU A O 1
ATOM 1433 N N . ASP A 1 188 ? 2.959 3.320 40.090 1.00 93.38 188 ASP A N 1
ATOM 1434 C CA . ASP A 1 188 ? 2.114 4.497 39.865 1.00 93.38 188 ASP A CA 1
ATOM 1435 C C . ASP A 1 188 ? 2.629 5.675 40.708 1.00 93.38 188 ASP A C 1
ATOM 1437 O O . ASP A 1 188 ? 2.102 6.031 41.763 1.00 93.38 188 ASP A O 1
ATOM 1441 N N . ILE A 1 189 ? 3.800 6.188 40.329 1.00 93.69 189 ILE A N 1
ATOM 1442 C CA . ILE A 1 189 ? 4.513 7.210 41.099 1.00 93.69 189 ILE A CA 1
ATOM 1443 C C . ILE A 1 189 ? 4.321 8.548 40.396 1.00 9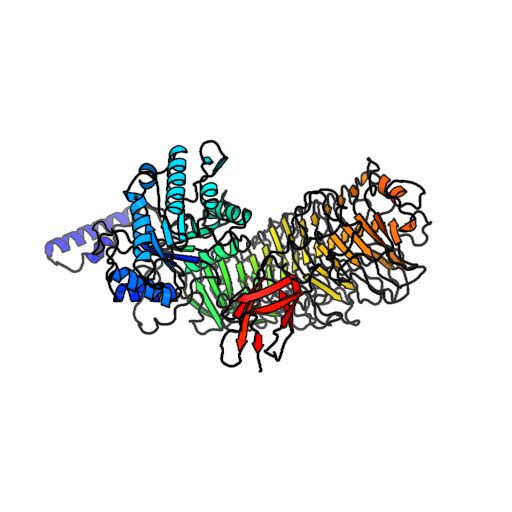3.69 189 ILE A C 1
ATOM 1445 O O . ILE A 1 189 ? 4.918 8.816 39.358 1.00 93.69 189 ILE A O 1
ATOM 1449 N N . GLU A 1 190 ? 3.482 9.391 41.000 1.00 89.56 190 GLU A N 1
ATOM 1450 C CA . GLU A 1 190 ? 3.076 10.689 40.462 1.00 89.56 190 GLU A CA 1
ATOM 1451 C C . GLU A 1 190 ? 3.585 11.868 41.323 1.00 89.56 190 GLU A C 1
ATOM 1453 O O . GLU A 1 190 ? 2.824 12.408 42.131 1.00 89.56 190 GLU A O 1
ATOM 1458 N N . PRO A 1 191 ? 4.855 12.304 41.218 1.00 92.25 191 PRO A N 1
ATOM 1459 C CA . PRO A 1 191 ? 5.337 13.450 41.985 1.00 92.25 191 PRO A CA 1
ATOM 1460 C C . PRO A 1 191 ? 4.591 14.749 41.641 1.00 92.25 191 PRO A C 1
ATOM 1462 O O . PRO A 1 191 ? 3.945 14.883 40.600 1.00 92.25 191 PRO A O 1
ATOM 1465 N N . ALA A 1 192 ? 4.686 15.736 42.532 1.00 90.44 192 ALA A N 1
ATOM 1466 C CA . ALA A 1 192 ? 4.055 17.035 42.320 1.00 90.44 192 ALA A CA 1
ATOM 1467 C C . ALA A 1 192 ? 4.753 17.826 41.198 1.00 90.44 192 ALA A C 1
ATOM 1469 O O . ALA A 1 192 ? 5.966 18.022 41.229 1.00 90.44 192 ALA A O 1
ATOM 1470 N N . GLU A 1 193 ? 3.964 18.331 40.250 1.00 88.94 193 GLU A N 1
ATOM 1471 C CA . GLU A 1 193 ? 4.458 19.071 39.084 1.00 88.94 193 GLU A CA 1
ATOM 1472 C C . GLU A 1 193 ? 4.488 20.599 39.297 1.00 88.94 193 GLU A C 1
ATOM 1474 O O . GLU A 1 193 ? 3.636 21.140 40.013 1.00 88.94 193 GLU A O 1
ATOM 1479 N N . PRO A 1 194 ? 5.399 21.337 38.627 1.00 91.75 194 PRO A N 1
ATOM 1480 C CA . PRO A 1 194 ? 6.465 20.838 37.755 1.00 91.75 194 PRO A CA 1
ATOM 1481 C C . PRO A 1 194 ? 7.664 20.291 38.547 1.00 91.75 194 PRO A C 1
ATOM 1483 O O . PRO A 1 194 ? 8.185 20.974 39.431 1.00 91.75 194 PRO A O 1
ATOM 1486 N N . MET A 1 195 ? 8.142 19.100 38.185 1.00 93.31 195 MET A N 1
ATOM 1487 C CA . MET A 1 195 ? 9.373 18.520 38.737 1.00 93.31 195 MET A CA 1
ATOM 1488 C C . MET A 1 195 ? 10.634 19.281 38.286 1.00 93.31 195 MET A C 1
ATOM 1490 O O . MET A 1 195 ? 10.757 19.685 37.126 1.00 93.31 195 MET A O 1
ATOM 1494 N N . SER A 1 196 ? 11.611 19.447 39.185 1.00 93.62 196 SER A N 1
ATOM 1495 C CA . SER A 1 196 ? 12.957 19.917 38.829 1.00 93.62 196 SER A CA 1
ATOM 1496 C C . SER A 1 196 ? 13.853 18.768 38.350 1.00 93.62 196 SER A C 1
ATOM 1498 O O . SER A 1 196 ? 13.562 17.597 38.585 1.00 93.62 196 SER A O 1
ATOM 1500 N N . GLU A 1 197 ? 14.988 19.087 37.718 1.00 93.62 197 GLU A N 1
ATOM 1501 C CA . GLU A 1 197 ? 15.977 18.080 37.298 1.00 93.62 197 GLU A CA 1
ATOM 1502 C C . GLU A 1 197 ? 16.432 17.180 38.463 1.00 93.62 197 GLU A C 1
ATOM 1504 O O . GLU A 1 197 ? 16.552 15.968 38.298 1.00 93.62 197 GLU A O 1
ATOM 1509 N N . ALA A 1 198 ? 16.599 17.745 39.664 1.00 93.50 198 ALA A N 1
ATOM 1510 C CA . ALA A 1 198 ? 16.966 16.986 40.859 1.00 93.50 198 ALA A CA 1
ATOM 1511 C C . ALA A 1 198 ? 15.848 16.031 41.324 1.00 93.50 198 ALA A C 1
ATOM 1513 O O . ALA A 1 198 ? 16.139 14.943 41.822 1.00 93.50 198 ALA A O 1
ATOM 1514 N N . ASP A 1 199 ? 14.578 16.404 41.131 1.00 94.19 199 ASP A N 1
ATOM 1515 C CA . ASP A 1 199 ? 13.435 15.541 41.450 1.00 94.19 199 ASP A CA 1
ATOM 1516 C C . ASP A 1 199 ? 13.343 14.375 40.453 1.00 94.19 199 ASP A C 1
ATOM 1518 O O . ASP A 1 199 ? 13.124 13.230 40.857 1.00 94.19 199 ASP A O 1
ATOM 1522 N N . PHE A 1 200 ? 13.602 14.629 39.162 1.00 95.75 200 PHE A N 1
ATOM 1523 C CA . PHE A 1 200 ? 13.721 13.570 38.155 1.00 95.75 200 PHE A CA 1
ATOM 1524 C C . PHE A 1 200 ? 14.902 12.637 38.447 1.00 95.75 200 PHE A C 1
ATOM 1526 O O . PHE A 1 200 ? 14.727 11.423 38.426 1.00 95.75 200 PHE A O 1
ATOM 1533 N N . GLN A 1 201 ? 16.082 13.166 38.789 1.00 95.25 201 GLN A N 1
ATOM 1534 C CA . GLN A 1 201 ? 17.239 12.352 39.191 1.00 95.25 201 GLN A CA 1
ATOM 1535 C C . GLN A 1 201 ? 16.922 11.468 40.407 1.00 95.25 201 GLN A C 1
ATOM 1537 O O . GLN A 1 201 ? 17.310 10.297 40.432 1.00 95.25 201 GLN A O 1
ATOM 1542 N N . ALA A 1 202 ? 16.187 11.987 41.397 1.00 93.88 202 ALA A N 1
ATOM 1543 C CA . ALA A 1 202 ? 15.736 11.210 42.550 1.00 93.88 202 ALA A CA 1
ATOM 1544 C C . ALA A 1 202 ? 14.760 10.089 42.145 1.00 93.88 202 ALA A C 1
ATOM 1546 O O . ALA A 1 202 ? 14.910 8.955 42.601 1.00 93.88 202 ALA A O 1
ATOM 1547 N N . MET A 1 203 ? 13.809 10.373 41.249 1.00 95.19 203 MET A N 1
ATOM 1548 C CA . MET A 1 203 ? 12.843 9.391 40.741 1.00 95.19 203 MET A CA 1
ATOM 1549 C C . MET A 1 203 ? 13.516 8.290 39.911 1.00 95.19 203 MET A C 1
ATOM 1551 O O . MET A 1 203 ? 13.314 7.111 40.190 1.00 95.19 203 MET A O 1
ATOM 1555 N N . LEU A 1 204 ? 14.383 8.659 38.964 1.00 95.56 204 LEU A N 1
ATOM 1556 C CA . LEU A 1 204 ? 15.168 7.727 38.147 1.00 95.56 204 LEU A CA 1
ATOM 1557 C C . LEU A 1 204 ? 16.061 6.832 39.024 1.00 95.56 204 LEU A C 1
ATOM 1559 O O . LEU A 1 204 ? 16.102 5.615 38.848 1.00 95.56 204 LEU A O 1
ATOM 1563 N N . THR A 1 205 ? 16.705 7.402 40.049 1.00 94.81 205 THR A N 1
ATOM 1564 C CA . THR A 1 205 ? 17.460 6.626 41.051 1.00 94.81 205 THR A CA 1
ATOM 1565 C C . THR A 1 205 ? 16.558 5.655 41.818 1.00 94.81 205 THR A C 1
ATOM 1567 O O . THR A 1 205 ? 16.931 4.503 42.031 1.00 94.81 205 THR A O 1
ATOM 1570 N N . GLN A 1 206 ? 15.358 6.085 42.211 1.00 94.38 206 GLN A N 1
ATOM 1571 C CA . GLN A 1 206 ? 14.403 5.245 42.931 1.00 94.38 206 GLN A CA 1
ATOM 1572 C C . GLN A 1 206 ? 13.898 4.070 42.071 1.00 94.38 206 GLN A C 1
ATOM 1574 O O . GLN A 1 206 ? 13.812 2.949 42.574 1.00 94.38 206 GLN A O 1
ATOM 1579 N N . TYR A 1 207 ? 13.631 4.302 40.781 1.00 96.25 207 TYR A N 1
ATOM 1580 C CA . TYR A 1 207 ? 13.251 3.276 39.800 1.00 96.25 207 TYR A CA 1
ATOM 1581 C C . TYR A 1 207 ? 14.360 2.240 39.600 1.00 96.25 207 TYR A C 1
ATOM 1583 O O . TYR A 1 207 ? 14.110 1.037 39.702 1.00 96.25 207 TYR A O 1
ATOM 1591 N N . GLN A 1 208 ? 15.599 2.705 39.421 1.00 94.44 208 GLN A N 1
ATOM 1592 C CA . GLN A 1 208 ? 16.784 1.856 39.327 1.00 94.44 208 GLN A CA 1
ATOM 1593 C C . GLN A 1 208 ? 16.904 0.921 40.547 1.00 94.44 208 GLN A C 1
ATOM 1595 O O . GLN A 1 208 ? 17.057 -0.291 40.402 1.00 94.44 208 GLN A O 1
ATOM 1600 N N . CYS A 1 209 ? 16.718 1.454 41.757 1.00 94.19 209 CYS A N 1
ATOM 1601 C CA . CYS A 1 209 ? 16.750 0.658 42.983 1.00 94.19 209 CYS A CA 1
ATOM 1602 C C . CYS A 1 209 ? 15.598 -0.351 43.111 1.00 94.19 209 CYS A C 1
ATOM 1604 O O . CYS A 1 209 ? 15.808 -1.423 43.676 1.00 94.19 209 CYS A O 1
ATOM 1606 N N . PHE A 1 210 ? 14.393 -0.048 42.611 1.00 95.56 210 PHE A N 1
ATOM 1607 C CA . PHE A 1 210 ? 13.298 -1.026 42.581 1.00 95.56 210 PHE A CA 1
ATOM 1608 C C . PHE A 1 210 ? 13.617 -2.203 41.661 1.00 95.56 210 PHE A C 1
ATOM 1610 O O . PHE A 1 210 ? 13.455 -3.350 42.078 1.00 95.56 210 PHE A O 1
ATOM 1617 N N . ARG A 1 211 ? 14.140 -1.922 40.460 1.00 93.06 211 ARG A N 1
ATOM 1618 C CA . ARG A 1 211 ? 14.582 -2.946 39.505 1.00 93.06 211 ARG A CA 1
ATOM 1619 C C . ARG A 1 211 ? 15.648 -3.859 40.110 1.00 93.06 211 ARG A C 1
ATOM 1621 O O . ARG A 1 211 ? 15.529 -5.074 40.018 1.00 93.06 211 ARG A O 1
ATOM 1628 N N . ASP A 1 212 ? 16.642 -3.286 40.787 1.00 92.19 212 ASP A N 1
ATOM 1629 C CA . ASP A 1 212 ? 17.742 -4.053 41.391 1.00 92.19 212 ASP A CA 1
ATOM 1630 C C . ASP A 1 212 ? 17.328 -4.844 42.650 1.00 92.19 212 ASP A C 1
ATOM 1632 O O . ASP A 1 212 ? 18.038 -5.759 43.072 1.00 92.19 212 ASP A O 1
ATOM 1636 N N . ALA A 1 213 ? 16.195 -4.498 43.273 1.00 91.50 213 ALA A N 1
ATOM 1637 C CA . ALA A 1 213 ? 15.676 -5.168 44.466 1.00 91.50 213 ALA A CA 1
ATOM 1638 C C . ALA A 1 213 ? 14.681 -6.302 44.167 1.00 91.50 213 ALA A C 1
ATOM 1640 O O . ALA A 1 213 ? 14.450 -7.150 45.037 1.00 91.50 213 ALA A O 1
ATOM 1641 N N . LEU A 1 214 ? 14.076 -6.325 42.977 1.00 94.12 214 LEU A N 1
ATOM 1642 C CA . LEU A 1 214 ? 13.155 -7.383 42.567 1.00 94.12 214 LEU A CA 1
ATOM 1643 C C . LEU A 1 214 ? 13.917 -8.594 41.992 1.00 94.12 214 LEU A C 1
ATOM 1645 O O . LEU A 1 214 ? 14.886 -8.432 41.251 1.00 94.12 214 LEU A O 1
ATOM 1649 N N . PRO A 1 215 ? 13.503 -9.839 42.302 1.00 93.31 215 PRO A N 1
ATOM 1650 C CA . PRO A 1 215 ? 14.000 -11.018 41.601 1.00 93.31 215 PRO A CA 1
ATOM 1651 C C . PRO A 1 215 ? 13.650 -10.947 40.112 1.00 93.31 215 PRO A C 1
ATOM 1653 O O . PRO A 1 215 ? 12.529 -10.590 39.771 1.00 93.31 215 PRO A O 1
ATOM 1656 N N . SER A 1 216 ? 14.533 -11.428 39.235 1.00 87.88 216 SER A N 1
ATOM 1657 C CA . SER A 1 216 ? 14.326 -11.448 37.772 1.00 87.88 216 SER A CA 1
ATOM 1658 C C . SER A 1 216 ? 13.152 -12.313 37.278 1.00 87.88 216 SER A C 1
ATOM 1660 O O . SER A 1 216 ? 12.960 -12.455 36.077 1.00 87.88 216 SER A O 1
ATOM 1662 N N . SER A 1 217 ? 12.414 -12.959 38.184 1.00 89.00 217 SER A N 1
ATOM 1663 C CA . SER A 1 217 ? 11.167 -13.679 37.902 1.00 89.00 217 SER A CA 1
ATOM 1664 C C . SER A 1 217 ? 9.921 -12.861 38.267 1.00 89.00 217 SER A C 1
ATOM 1666 O O . SER A 1 217 ? 8.853 -13.444 38.421 1.00 89.00 217 SER A O 1
ATOM 1668 N N . ILE A 1 218 ? 10.082 -11.567 38.545 1.00 96.25 218 ILE A N 1
ATOM 1669 C CA . ILE A 1 218 ? 9.011 -10.605 38.801 1.00 96.25 218 ILE A CA 1
ATOM 1670 C C . ILE A 1 218 ? 9.262 -9.441 37.848 1.00 96.25 218 ILE A C 1
ATOM 1672 O O . ILE A 1 218 ? 10.275 -8.752 37.973 1.00 96.25 218 ILE A O 1
ATOM 1676 N N . LYS A 1 219 ? 8.358 -9.263 36.887 1.00 97.19 219 LYS A N 1
ATOM 1677 C CA . LYS A 1 219 ? 8.387 -8.176 35.908 1.00 97.19 219 LYS A CA 1
ATOM 1678 C C . LYS A 1 219 ? 8.237 -6.809 36.583 1.00 97.19 219 LYS A C 1
ATOM 1680 O O . LYS A 1 219 ? 7.709 -6.716 37.696 1.00 97.19 219 LYS A O 1
ATOM 1685 N N . LEU A 1 220 ? 8.653 -5.740 35.911 1.00 97.06 220 LEU A N 1
ATOM 1686 C CA . LEU A 1 220 ? 8.510 -4.370 36.402 1.00 97.06 220 LEU A CA 1
ATOM 1687 C C . LEU A 1 220 ? 7.966 -3.433 35.318 1.00 97.06 220 LEU A C 1
ATOM 1689 O O . LEU A 1 220 ? 8.536 -3.319 34.237 1.00 97.06 220 LEU A O 1
ATOM 1693 N N . ALA A 1 221 ? 6.901 -2.705 35.643 1.00 97.69 221 ALA A N 1
ATOM 1694 C CA . ALA A 1 221 ? 6.290 -1.684 34.797 1.00 97.69 221 ALA A CA 1
ATOM 1695 C C . ALA A 1 221 ? 6.151 -0.346 35.542 1.00 97.69 221 ALA A C 1
ATOM 1697 O O . ALA A 1 221 ? 6.209 -0.307 36.773 1.00 97.69 221 ALA A O 1
ATOM 1698 N N . THR A 1 222 ? 5.950 0.758 34.819 1.00 97.38 222 THR A N 1
ATOM 1699 C CA . THR A 1 222 ? 5.706 2.081 35.424 1.00 97.38 222 THR A CA 1
ATOM 1700 C C . THR A 1 222 ? 4.752 2.933 34.595 1.00 97.38 222 THR A C 1
ATOM 1702 O O . THR A 1 222 ? 4.831 2.936 33.368 1.00 97.38 222 THR A O 1
ATOM 1705 N N . ALA A 1 223 ? 3.888 3.696 35.261 1.00 96.75 223 ALA A N 1
ATOM 1706 C CA . ALA A 1 223 ? 3.162 4.812 34.673 1.00 96.75 223 ALA A CA 1
ATOM 1707 C C . ALA A 1 223 ? 4.048 6.070 34.633 1.00 96.75 223 ALA A C 1
ATOM 1709 O O . ALA A 1 223 ? 4.899 6.267 35.507 1.00 96.75 223 ALA A O 1
ATOM 1710 N N . ILE A 1 224 ? 3.876 6.897 33.598 1.00 95.94 224 ILE A N 1
ATOM 1711 C CA . ILE A 1 224 ? 4.602 8.158 33.379 1.00 95.94 224 ILE A CA 1
ATOM 1712 C C . ILE A 1 224 ? 3.665 9.252 32.849 1.00 95.94 224 ILE A C 1
ATOM 1714 O O . ILE A 1 224 ? 2.634 8.961 32.241 1.00 95.94 224 ILE A O 1
ATOM 1718 N N . ARG A 1 225 ? 4.016 10.531 33.035 1.00 92.88 225 ARG A N 1
ATOM 1719 C CA . ARG A 1 225 ? 3.310 11.645 32.372 1.00 92.88 225 ARG A CA 1
ATOM 1720 C C . ARG A 1 225 ? 3.829 11.825 30.941 1.00 92.88 225 ARG A C 1
ATOM 1722 O O . ARG A 1 225 ? 5.035 11.948 30.753 1.00 92.88 225 ARG A O 1
ATOM 1729 N N . PHE A 1 226 ? 2.921 12.009 29.981 1.00 89.75 226 PHE A N 1
ATOM 1730 C CA . PHE A 1 226 ? 3.225 12.300 28.564 1.00 89.75 226 PHE A CA 1
ATOM 1731 C C . PHE A 1 226 ? 4.069 13.571 28.314 1.00 89.75 226 PHE A C 1
ATOM 1733 O O . PHE A 1 226 ? 4.495 13.852 27.201 1.00 89.75 226 PHE A O 1
ATOM 1740 N N . PHE A 1 227 ? 4.240 14.427 29.326 1.00 89.75 227 PHE A N 1
ATOM 1741 C CA . PHE A 1 227 ? 4.975 15.692 29.222 1.00 89.75 227 PHE A CA 1
ATOM 1742 C C . PHE A 1 227 ? 6.306 15.680 29.987 1.00 89.75 227 PHE A C 1
ATOM 1744 O O . PHE A 1 227 ? 6.890 16.738 30.227 1.00 89.75 227 PHE A O 1
ATOM 1751 N N . TRP A 1 228 ? 6.830 14.504 30.352 1.00 93.88 228 TRP A N 1
ATOM 1752 C CA . TRP A 1 228 ? 8.157 14.337 30.966 1.00 93.88 228 TRP A CA 1
ATOM 1753 C C . TRP A 1 228 ? 9.311 14.492 29.955 1.00 93.88 228 TRP A C 1
ATOM 1755 O O . TRP A 1 228 ? 10.274 13.726 29.920 1.00 93.88 228 TRP A O 1
ATOM 1765 N N . THR A 1 229 ? 9.240 15.553 29.149 1.00 92.56 229 THR A N 1
ATOM 1766 C CA . THR A 1 229 ? 10.225 15.921 28.124 1.00 92.56 229 THR A CA 1
ATOM 1767 C C . THR A 1 229 ? 11.380 16.770 28.672 1.00 92.56 229 THR A C 1
ATOM 1769 O O . THR A 1 229 ? 12.247 17.200 27.911 1.00 92.56 229 THR A O 1
ATOM 1772 N N . THR A 1 230 ? 11.390 17.069 29.976 1.00 93.81 230 THR A N 1
ATOM 1773 C CA . THR A 1 230 ? 12.453 17.836 30.645 1.00 93.81 230 THR A CA 1
ATOM 1774 C C . THR A 1 230 ? 13.804 17.141 30.445 1.00 93.81 230 THR A C 1
ATOM 1776 O O . THR A 1 230 ? 13.913 15.966 30.795 1.00 93.81 230 THR A O 1
ATOM 1779 N N . PRO A 1 231 ? 14.837 17.823 29.912 1.00 95.31 231 PRO A N 1
ATOM 1780 C CA . PRO A 1 231 ? 16.182 17.266 29.839 1.00 95.31 231 PRO A CA 1
ATOM 1781 C C . PRO A 1 231 ? 16.771 17.079 31.239 1.00 95.31 231 PRO A C 1
ATOM 1783 O O . PRO A 1 231 ? 16.753 18.007 32.046 1.00 95.31 231 PRO A O 1
ATOM 1786 N N . VAL A 1 232 ? 17.299 15.887 31.505 1.00 96.12 232 VAL A N 1
ATOM 1787 C CA . VAL A 1 232 ? 17.870 15.469 32.787 1.00 96.12 232 VAL A CA 1
ATOM 1788 C C . VAL A 1 232 ? 19.212 14.798 32.531 1.00 96.12 232 VAL A C 1
ATOM 1790 O O . VAL A 1 232 ? 19.300 13.882 31.710 1.00 96.12 232 VAL A O 1
ATOM 1793 N N . GLU A 1 233 ? 20.262 15.235 33.224 1.00 96.38 233 GLU A N 1
ATOM 1794 C CA . GLU A 1 233 ? 21.533 14.513 33.303 1.00 96.38 233 GLU A CA 1
ATOM 1795 C C . GLU A 1 233 ? 21.382 13.286 34.219 1.00 96.38 233 GLU A C 1
ATOM 1797 O O . GLU A 1 233 ? 21.246 13.423 35.438 1.00 96.38 233 GLU A O 1
ATOM 1802 N N . TYR A 1 234 ? 21.379 12.082 33.638 1.00 92.94 234 TYR A N 1
ATOM 1803 C CA . TYR A 1 234 ? 21.291 10.826 34.384 1.00 92.94 234 TYR A CA 1
ATOM 1804 C C . TYR A 1 234 ? 22.102 9.696 33.707 1.00 92.94 234 TYR A C 1
ATOM 1806 O O . TYR A 1 234 ? 22.016 9.539 32.486 1.00 92.94 234 TYR A O 1
ATOM 1814 N N . PRO A 1 235 ? 22.877 8.899 34.474 1.00 89.44 235 PRO A N 1
ATOM 1815 C CA . PRO A 1 235 ? 23.388 9.215 35.810 1.00 89.44 235 PRO A CA 1
ATOM 1816 C C . PRO A 1 235 ? 24.121 10.570 35.852 1.00 89.44 235 PRO A C 1
ATOM 1818 O O . PRO A 1 235 ? 24.542 11.102 34.824 1.00 89.44 235 PRO A O 1
ATOM 1821 N N . VAL A 1 236 ? 24.251 11.161 37.042 1.00 84.69 236 VAL A N 1
ATOM 1822 C CA . VAL A 1 236 ? 24.889 12.482 37.204 1.00 84.69 236 VAL A CA 1
ATOM 1823 C C . VAL A 1 236 ? 26.360 12.406 36.777 1.00 84.69 236 VAL A C 1
ATOM 1825 O O . VAL A 1 236 ? 27.137 11.668 37.384 1.00 84.69 236 VAL A O 1
ATOM 1828 N N . GLY A 1 237 ? 26.750 13.189 35.769 1.00 80.88 237 GLY A N 1
ATOM 1829 C CA . GLY A 1 237 ? 28.067 13.147 35.131 1.00 80.88 237 GLY A CA 1
ATOM 1830 C C . GLY A 1 237 ? 28.126 12.382 33.801 1.00 80.88 237 GLY A C 1
ATOM 1831 O O . GLY A 1 237 ? 29.226 12.248 33.260 1.00 80.88 237 GLY A O 1
ATOM 1832 N N . GLU A 1 238 ? 27.002 11.861 33.288 1.00 87.94 238 GLU A N 1
ATOM 1833 C CA . GLU A 1 238 ? 26.953 11.028 32.076 1.00 87.94 238 GLU A CA 1
ATOM 1834 C C . GLU A 1 238 ? 26.178 11.676 30.912 1.00 87.94 238 GLU A C 1
ATOM 1836 O O . GLU A 1 238 ? 26.771 12.397 30.107 1.00 87.94 238 GLU A O 1
ATOM 1841 N N . THR A 1 239 ? 24.876 11.397 30.766 1.00 88.62 239 THR A N 1
ATOM 1842 C CA . THR A 1 239 ? 24.089 11.787 29.581 1.00 88.62 239 THR A CA 1
ATOM 1843 C C . THR A 1 239 ? 22.868 12.631 29.921 1.00 88.62 239 THR A C 1
ATOM 1845 O O . THR A 1 239 ? 22.036 12.233 30.732 1.00 88.62 239 THR A O 1
ATOM 1848 N N . THR A 1 240 ? 22.716 13.770 29.238 1.00 95.31 240 THR A N 1
ATOM 1849 C CA . THR A 1 240 ? 21.514 14.616 29.309 1.00 95.31 240 THR A CA 1
ATOM 1850 C C . THR A 1 240 ? 20.534 14.259 28.193 1.00 95.31 240 THR A C 1
ATOM 1852 O O . THR A 1 240 ? 20.864 14.407 27.016 1.00 95.31 240 THR A O 1
ATOM 1855 N N . ARG A 1 241 ? 19.327 13.818 28.561 1.00 94.88 241 ARG A N 1
ATOM 1856 C CA . ARG A 1 241 ? 18.214 13.451 27.661 1.00 94.88 241 ARG A CA 1
ATOM 1857 C C . ARG A 1 241 ? 16.864 13.752 28.329 1.00 94.88 241 ARG A C 1
ATOM 1859 O O . ARG A 1 241 ? 16.854 13.922 29.549 1.00 94.88 241 ARG A O 1
ATOM 1866 N N . PRO A 1 242 ? 15.744 13.846 27.589 1.00 96.31 242 PRO A N 1
ATOM 1867 C CA . PRO A 1 242 ? 14.400 13.862 28.167 1.00 96.31 242 PRO A CA 1
ATOM 1868 C C . PRO A 1 242 ? 14.185 12.763 29.219 1.00 96.31 242 PRO A C 1
ATOM 1870 O O . PRO A 1 242 ? 14.664 11.641 29.061 1.00 96.31 242 PRO A O 1
ATOM 1873 N N . ALA A 1 243 ? 13.450 13.065 30.290 1.00 95.50 243 ALA A N 1
ATOM 1874 C CA . ALA A 1 243 ? 13.238 12.120 31.389 1.00 95.50 243 ALA A CA 1
ATOM 1875 C C . ALA A 1 243 ? 12.545 10.814 30.950 1.00 95.50 243 ALA A C 1
ATOM 1877 O O . ALA A 1 243 ? 12.898 9.750 31.460 1.00 95.50 243 ALA A O 1
ATOM 1878 N N . TYR A 1 244 ? 11.618 10.867 29.985 1.00 95.94 244 TYR A N 1
ATOM 1879 C CA . TYR A 1 244 ? 10.971 9.666 29.442 1.00 95.94 244 TYR A CA 1
ATOM 1880 C C . TYR A 1 244 ? 11.957 8.726 28.716 1.00 95.94 244 TYR A C 1
ATOM 1882 O O . TYR A 1 244 ? 11.838 7.510 28.853 1.00 95.94 244 TYR A O 1
ATOM 1890 N N . GLU A 1 245 ? 12.970 9.257 28.014 1.00 97.00 245 GLU A N 1
ATOM 1891 C CA . GLU A 1 245 ? 13.985 8.446 27.319 1.00 97.00 245 GLU A CA 1
ATOM 1892 C C . GLU A 1 245 ? 14.787 7.602 28.320 1.00 97.00 245 GLU A C 1
ATOM 1894 O O . GLU A 1 245 ? 14.970 6.404 28.117 1.00 97.00 245 GLU A O 1
ATOM 1899 N N . HIS A 1 246 ? 15.178 8.188 29.460 1.00 96.62 246 HIS A N 1
ATOM 1900 C CA . HIS A 1 246 ? 15.854 7.455 30.542 1.00 96.62 246 HIS A CA 1
ATOM 1901 C C . HIS A 1 246 ? 14.996 6.320 31.116 1.00 96.62 246 HIS A C 1
ATOM 1903 O O . HIS A 1 246 ? 15.527 5.270 31.470 1.00 96.62 246 HIS A O 1
ATOM 1909 N N . ILE A 1 247 ? 13.674 6.504 31.203 1.00 95.94 247 ILE A N 1
ATOM 1910 C CA . ILE A 1 247 ? 12.743 5.463 31.670 1.00 95.94 247 ILE A CA 1
ATOM 1911 C C . ILE A 1 247 ? 12.606 4.354 30.614 1.00 95.94 247 ILE A C 1
ATOM 1913 O O . ILE A 1 247 ? 12.602 3.172 30.959 1.00 95.94 247 ILE A O 1
ATOM 1917 N N . ILE A 1 248 ? 12.563 4.700 29.325 1.00 96.56 248 ILE A N 1
ATOM 1918 C CA . ILE A 1 248 ? 12.531 3.718 28.231 1.00 96.56 248 ILE A CA 1
ATOM 1919 C C . ILE A 1 248 ? 13.850 2.925 28.142 1.00 96.56 248 ILE A C 1
ATOM 1921 O O . ILE A 1 248 ? 13.811 1.726 27.855 1.00 96.56 248 ILE A O 1
ATOM 1925 N N . ASP A 1 249 ? 14.993 3.520 28.490 1.00 94.38 249 ASP A N 1
ATOM 1926 C CA . ASP A 1 249 ? 16.287 2.824 28.581 1.00 94.38 249 ASP A CA 1
ATOM 1927 C C . ASP A 1 249 ? 16.374 1.865 29.798 1.00 94.38 249 ASP A C 1
ATOM 1929 O O . ASP A 1 249 ? 17.192 0.942 29.817 1.00 94.38 249 ASP A O 1
ATOM 1933 N N . MET A 1 250 ? 15.512 2.005 30.817 1.00 90.38 250 MET A N 1
ATOM 1934 C CA . MET A 1 250 ? 15.613 1.284 32.102 1.00 90.38 250 MET A CA 1
ATOM 1935 C C . MET A 1 250 ? 15.150 -0.189 32.118 1.00 90.38 250 MET A C 1
ATOM 1937 O O . MET A 1 250 ? 15.044 -0.773 33.199 1.00 90.38 250 MET A O 1
ATOM 1941 N N . ASN A 1 251 ? 14.939 -0.835 30.967 1.00 87.69 251 ASN A N 1
ATOM 1942 C CA . ASN A 1 251 ? 14.532 -2.250 30.864 1.00 87.69 251 ASN A CA 1
ATOM 1943 C C . ASN A 1 251 ? 13.292 -2.615 31.718 1.00 87.69 251 ASN A C 1
ATOM 1945 O O . ASN A 1 251 ? 13.238 -3.678 32.335 1.00 87.69 251 ASN A O 1
ATOM 1949 N N . PHE A 1 252 ? 12.300 -1.723 31.759 1.00 95.56 252 PHE A N 1
ATOM 1950 C CA . PHE A 1 252 ? 10.937 -2.064 32.179 1.00 95.56 252 PHE A CA 1
ATOM 1951 C C . PHE A 1 252 ? 10.283 -3.009 31.163 1.00 95.56 252 PHE A C 1
ATOM 1953 O O . PHE A 1 252 ? 10.580 -2.912 29.971 1.00 95.56 252 PHE A O 1
ATOM 1960 N N . ASP A 1 253 ? 9.381 -3.874 31.617 1.00 95.00 253 ASP A N 1
ATOM 1961 C CA . ASP A 1 253 ? 8.559 -4.748 30.776 1.00 95.00 253 ASP A CA 1
ATOM 1962 C C . ASP A 1 253 ? 7.450 -3.964 30.053 1.00 95.00 253 ASP A C 1
ATOM 1964 O O . ASP A 1 253 ? 7.217 -4.196 28.873 1.00 95.00 253 ASP A O 1
ATOM 1968 N N . ASN A 1 254 ? 6.821 -2.994 30.732 1.00 95.31 254 ASN A N 1
ATOM 1969 C CA . ASN A 1 254 ? 5.835 -2.067 30.159 1.00 95.31 254 ASN A CA 1
ATOM 1970 C C . ASN A 1 254 ? 6.064 -0.633 30.682 1.00 95.31 254 ASN A C 1
ATOM 1972 O O . ASN A 1 254 ? 6.399 -0.437 31.854 1.00 95.31 254 ASN A O 1
ATOM 1976 N N . VAL A 1 255 ? 5.818 0.377 29.845 1.00 97.69 255 VAL A N 1
ATOM 1977 C CA . VAL A 1 255 ? 5.765 1.799 30.234 1.00 97.69 255 VAL A CA 1
ATOM 1978 C C . VAL A 1 255 ? 4.408 2.365 29.823 1.00 97.69 255 VAL A C 1
ATOM 1980 O O . VAL A 1 255 ? 4.056 2.349 28.648 1.00 97.69 255 VAL A O 1
ATOM 1983 N N . ILE A 1 256 ? 3.635 2.846 30.793 1.00 97.88 256 ILE A N 1
ATOM 1984 C CA . ILE A 1 256 ? 2.257 3.312 30.603 1.00 97.88 256 ILE A CA 1
ATOM 1985 C C . ILE A 1 256 ? 2.259 4.839 30.512 1.00 97.88 256 ILE A C 1
ATOM 1987 O O . ILE A 1 256 ? 2.543 5.523 31.497 1.00 97.88 256 ILE A O 1
ATOM 1991 N N . VAL A 1 257 ? 1.941 5.390 29.343 1.00 97.38 257 VAL A N 1
ATOM 1992 C CA . VAL A 1 257 ? 1.880 6.842 29.135 1.00 97.38 257 VAL A CA 1
ATOM 1993 C C . VAL A 1 257 ? 0.503 7.338 29.549 1.00 97.38 257 VAL A C 1
ATOM 1995 O O . VAL A 1 257 ? -0.505 6.978 28.951 1.00 97.38 257 VAL A O 1
ATOM 1998 N N . MET A 1 258 ? 0.429 8.191 30.570 1.00 93.19 258 MET A N 1
ATOM 1999 C CA . MET A 1 258 ? -0.830 8.781 31.043 1.00 93.19 258 MET A CA 1
ATOM 2000 C C . MET A 1 258 ? -1.285 9.948 30.149 1.00 93.19 258 MET A C 1
ATOM 2002 O O . MET A 1 258 ? -1.532 11.060 30.620 1.00 93.19 258 MET A O 1
ATOM 2006 N N . GLY A 1 259 ? -1.373 9.697 28.841 1.00 89.69 259 GLY A N 1
ATOM 2007 C CA . GLY A 1 259 ? -1.818 10.613 27.788 1.00 89.69 259 GLY A CA 1
ATOM 2008 C C . GLY A 1 259 ? -3.338 10.799 27.709 1.00 89.69 259 GLY A C 1
ATOM 2009 O O . GLY A 1 259 ? -3.844 11.112 26.635 1.00 89.69 259 GLY A O 1
ATOM 2010 N N . TYR A 1 260 ? -4.060 10.592 28.821 1.00 92.88 260 TYR A N 1
ATOM 2011 C CA . TYR A 1 260 ? -5.516 10.400 28.886 1.00 92.88 260 TYR A CA 1
ATOM 2012 C C . TYR A 1 260 ? -6.323 11.382 28.020 1.00 92.88 260 TYR A C 1
ATOM 2014 O O . TYR A 1 260 ? -6.336 12.593 28.276 1.00 92.88 260 TYR A O 1
ATOM 2022 N N . ARG A 1 261 ? -7.006 10.841 27.004 1.00 93.25 261 ARG A N 1
ATOM 2023 C CA . ARG A 1 261 ? -7.921 11.533 26.086 1.00 93.25 261 ARG A CA 1
ATOM 2024 C C . ARG A 1 261 ? -9.041 10.596 25.648 1.00 93.25 261 ARG A C 1
ATOM 2026 O O . ARG A 1 261 ? -8.808 9.405 25.469 1.00 93.25 261 ARG A O 1
ATOM 2033 N N . ASP A 1 262 ? -10.210 11.171 25.395 1.00 87.88 262 ASP A N 1
ATOM 2034 C CA . ASP A 1 262 ? -11.422 10.533 24.859 1.00 87.88 262 ASP A CA 1
ATOM 2035 C C . ASP A 1 262 ? -11.398 10.352 23.325 1.00 87.88 262 ASP A C 1
ATOM 2037 O O . ASP A 1 262 ? -12.371 9.904 22.725 1.00 87.88 262 ASP A O 1
ATOM 2041 N N . PHE A 1 263 ? -10.289 10.696 22.657 1.00 84.88 263 PHE A N 1
ATOM 2042 C CA . PHE A 1 263 ? -10.119 10.529 21.210 1.00 84.88 263 PHE A CA 1
ATOM 2043 C C . PHE A 1 263 ? -8.660 10.307 20.794 1.00 84.88 263 PHE A C 1
ATOM 2045 O O . PHE A 1 263 ? -7.721 10.877 21.354 1.00 84.88 263 PHE A O 1
ATOM 2052 N N . ALA A 1 264 ? -8.461 9.529 19.731 1.00 82.94 264 ALA A N 1
ATOM 2053 C CA . ALA A 1 264 ? -7.155 9.209 19.163 1.00 82.94 264 ALA A CA 1
ATOM 2054 C C . ALA A 1 264 ? -6.442 10.448 18.597 1.00 82.94 264 ALA A C 1
ATOM 2056 O O . ALA A 1 264 ? -5.244 10.635 18.798 1.00 82.94 264 ALA A O 1
ATOM 2057 N N . GLY A 1 265 ? -7.176 11.325 17.909 1.00 82.25 265 GLY A N 1
ATOM 2058 C CA . GLY A 1 265 ? -6.645 12.563 17.333 1.00 82.25 265 GLY A CA 1
ATOM 2059 C C . GLY A 1 265 ? -5.773 12.350 16.091 1.00 82.25 265 GLY A C 1
ATOM 2060 O O . GLY A 1 265 ? -6.090 11.545 15.219 1.00 82.25 265 GLY A O 1
ATOM 2061 N N . THR A 1 266 ? -4.697 13.133 15.973 1.00 75.19 266 THR A N 1
ATOM 2062 C CA . THR A 1 266 ? -3.737 13.080 14.854 1.00 75.19 266 THR A CA 1
ATOM 2063 C C . THR A 1 266 ? -2.320 13.307 15.377 1.00 75.19 266 THR A C 1
ATOM 2065 O O . THR A 1 266 ? -2.162 13.932 16.424 1.00 75.19 266 THR A O 1
ATOM 2068 N N . SER A 1 267 ? -1.300 12.911 14.614 1.00 76.00 267 SER A N 1
ATOM 2069 C CA . SER A 1 267 ? 0.117 13.158 14.934 1.00 76.00 267 SER A CA 1
ATOM 2070 C C . SER A 1 267 ? 0.559 14.629 14.819 1.00 76.00 267 SER A C 1
ATOM 2072 O O . SER A 1 267 ? 1.683 14.984 15.173 1.00 76.00 267 SER A O 1
ATOM 2074 N N . ASN A 1 268 ? -0.305 15.537 14.344 1.00 77.69 268 ASN A N 1
ATOM 2075 C CA . ASN A 1 268 ? 0.019 16.963 14.293 1.00 77.69 268 ASN A CA 1
ATOM 2076 C C . ASN A 1 268 ? -0.317 17.671 15.617 1.00 77.69 268 ASN A C 1
ATOM 2078 O O . ASN A 1 268 ? -1.320 18.379 15.735 1.00 77.69 268 ASN A O 1
ATOM 2082 N N . CYS A 1 269 ? 0.577 17.537 16.596 1.00 78.62 269 CYS A N 1
ATOM 2083 C CA . CYS A 1 269 ? 0.481 18.186 17.908 1.00 78.62 269 CYS A CA 1
ATOM 2084 C C . CYS A 1 269 ? 0.434 19.724 17.897 1.00 78.62 269 CYS A C 1
ATOM 2086 O O . CYS A 1 269 ? 0.125 20.337 18.916 1.00 78.62 269 CYS A O 1
ATOM 2088 N N . GLY A 1 270 ? 0.719 20.381 16.766 1.00 71.56 270 GLY A N 1
ATOM 2089 C CA . GLY A 1 270 ? 0.539 21.831 16.637 1.00 71.56 270 GLY A CA 1
ATOM 2090 C C . GLY A 1 270 ? -0.931 22.268 16.563 1.00 71.56 270 GLY A C 1
ATOM 2091 O O . GLY A 1 270 ? -1.216 23.456 16.707 1.00 71.56 270 GLY A O 1
ATOM 2092 N N . VAL A 1 271 ? -1.852 21.328 16.312 1.00 59.78 271 VAL A N 1
ATOM 2093 C CA . VAL A 1 271 ? -3.301 21.568 16.149 1.00 59.78 271 VAL A CA 1
ATOM 2094 C C . VAL A 1 271 ? -4.203 20.481 16.758 1.00 59.78 271 VAL A C 1
ATOM 2096 O O . VAL A 1 271 ? -5.402 20.720 16.880 1.00 59.78 271 VAL A O 1
ATOM 2099 N N . GLY A 1 272 ? -3.670 19.314 17.137 1.00 69.56 272 GLY A N 1
ATOM 2100 C CA . GLY A 1 272 ? -4.406 18.219 17.780 1.00 69.56 272 GLY A CA 1
ATOM 2101 C C . GLY A 1 272 ? -3.990 17.968 19.235 1.00 69.56 272 GLY A C 1
ATOM 2102 O O . GLY A 1 272 ? -2.876 18.295 19.631 1.00 69.56 272 GLY A O 1
ATOM 2103 N N . ASP A 1 273 ? -4.891 17.360 20.012 1.00 84.56 273 ASP A N 1
ATOM 2104 C CA . ASP A 1 273 ? -4.704 17.030 21.436 1.00 84.56 273 ASP A CA 1
ATOM 2105 C C . ASP A 1 273 ? -5.326 15.660 21.794 1.00 84.56 273 ASP A C 1
ATOM 2107 O O . ASP A 1 273 ? -6.046 15.544 22.778 1.00 84.56 273 ASP A O 1
ATOM 2111 N N . GLY A 1 274 ? -5.127 14.645 20.945 1.00 89.75 274 GLY A N 1
ATOM 2112 C CA . GLY A 1 274 ? -5.610 13.270 21.172 1.00 89.75 274 GLY A CA 1
ATOM 2113 C C . GLY A 1 274 ? -4.480 12.303 21.535 1.00 89.75 274 GLY A C 1
ATOM 2114 O O . GLY A 1 274 ? -3.311 12.675 21.414 1.00 89.75 274 GLY A O 1
ATOM 2115 N N . ILE A 1 275 ? -4.825 11.068 21.920 1.00 93.19 275 ILE A N 1
ATOM 2116 C CA . ILE A 1 275 ? -3.891 10.023 22.401 1.00 93.19 275 ILE A CA 1
ATOM 2117 C C . ILE A 1 275 ? -2.649 9.892 21.499 1.00 93.19 275 ILE A C 1
ATOM 2119 O O . ILE A 1 275 ? -1.525 9.915 21.984 1.00 93.19 275 ILE A O 1
ATOM 2123 N N . ILE A 1 276 ? -2.826 9.859 20.171 1.00 90.12 276 ILE A N 1
ATOM 2124 C CA . ILE A 1 276 ? -1.722 9.747 19.199 1.00 90.12 276 ILE A CA 1
ATOM 2125 C C . ILE A 1 276 ? -0.676 10.848 19.405 1.00 90.12 276 ILE A C 1
ATOM 2127 O O . ILE A 1 276 ? 0.517 10.575 19.408 1.00 90.12 276 ILE A O 1
ATOM 2131 N N . CYS A 1 277 ? -1.110 12.095 19.593 1.00 91.06 277 CYS A N 1
ATOM 2132 C CA . CYS A 1 277 ? -0.198 13.211 19.830 1.00 91.06 277 CYS A CA 1
ATOM 2133 C C . CYS A 1 277 ? 0.494 13.117 21.202 1.00 91.06 277 CYS A C 1
ATOM 2135 O O . CYS A 1 277 ? 1.595 13.636 21.371 1.00 91.06 277 CYS A O 1
ATOM 2137 N N . ARG A 1 278 ? -0.154 12.496 22.192 1.00 92.94 278 ARG A N 1
ATOM 2138 C CA . ARG A 1 278 ? 0.376 12.389 23.554 1.00 92.94 278 ARG A CA 1
ATOM 2139 C C . ARG A 1 278 ? 1.398 11.272 23.719 1.00 92.94 278 ARG A C 1
ATOM 2141 O O . ARG A 1 278 ? 2.299 11.454 24.521 1.00 92.94 278 ARG A O 1
ATOM 2148 N N . ASP A 1 279 ? 1.314 10.219 22.913 1.00 95.06 279 ASP A N 1
ATOM 2149 C CA . ASP A 1 279 ? 2.127 9.013 23.110 1.00 95.06 279 ASP A CA 1
ATOM 2150 C C . ASP A 1 279 ? 3.171 8.788 21.990 1.00 95.06 279 ASP A C 1
ATOM 2152 O O . ASP A 1 279 ? 3.993 7.872 22.064 1.00 95.06 279 ASP A O 1
ATOM 2156 N N . GLN A 1 280 ? 3.140 9.584 20.910 1.00 92.62 280 GLN A N 1
ATOM 2157 C CA . GLN A 1 280 ? 3.973 9.347 19.719 1.00 92.62 280 GLN A CA 1
ATOM 2158 C C . GLN A 1 280 ? 5.484 9.458 19.959 1.00 92.62 280 GLN A C 1
ATOM 2160 O O . GLN A 1 280 ? 6.235 8.760 19.276 1.00 92.62 280 GLN A O 1
ATOM 2165 N N . ASP A 1 281 ? 5.937 10.312 20.879 1.00 94.06 281 ASP A N 1
ATOM 2166 C CA . ASP A 1 281 ? 7.367 10.556 21.098 1.00 94.06 281 ASP A CA 1
ATOM 2167 C C . ASP A 1 281 ? 7.990 9.351 21.832 1.00 94.06 281 ASP A C 1
ATOM 2169 O O . ASP A 1 281 ? 9.008 8.805 21.397 1.00 94.06 281 ASP A O 1
ATOM 2173 N N . GLU A 1 282 ? 7.308 8.836 22.858 1.00 96.81 282 GLU A N 1
ATOM 2174 C CA . GLU A 1 282 ? 7.637 7.601 23.569 1.00 96.81 282 GLU A CA 1
ATOM 2175 C C . GLU A 1 282 ? 7.591 6.374 22.645 1.00 96.81 282 GLU A C 1
ATOM 2177 O O . GLU A 1 282 ? 8.537 5.578 22.619 1.00 96.81 282 GLU A O 1
ATOM 2182 N N . VAL A 1 283 ? 6.522 6.224 21.849 1.00 95.88 283 VAL A N 1
ATOM 2183 C CA . VAL A 1 283 ? 6.378 5.120 20.881 1.00 95.88 283 VAL A CA 1
ATOM 2184 C C . VAL A 1 283 ? 7.489 5.163 19.829 1.00 95.88 283 VAL A C 1
ATOM 2186 O O . VAL A 1 283 ? 8.075 4.122 19.509 1.00 95.88 283 VAL A O 1
ATOM 2189 N N . ALA A 1 284 ? 7.819 6.344 19.297 1.00 94.56 284 ALA A N 1
ATOM 2190 C CA . ALA A 1 284 ? 8.891 6.509 18.319 1.00 94.56 284 ALA A CA 1
ATOM 2191 C C . ALA A 1 284 ? 10.269 6.200 18.924 1.00 94.56 284 ALA A C 1
ATOM 2193 O O . ALA A 1 284 ? 11.067 5.500 18.294 1.00 94.56 284 ALA A O 1
ATOM 2194 N N . TYR A 1 285 ? 10.538 6.649 20.154 1.00 96.19 285 TYR A N 1
ATOM 2195 C CA . TYR A 1 285 ? 11.800 6.372 20.836 1.00 96.19 285 TYR A CA 1
ATOM 2196 C C . TYR A 1 285 ? 11.977 4.874 21.125 1.00 96.19 285 TYR A C 1
ATOM 2198 O O . TYR A 1 285 ? 12.993 4.294 20.731 1.00 96.19 285 TYR A O 1
ATOM 2206 N N . ALA A 1 286 ? 10.962 4.208 21.690 1.00 95.19 286 ALA A N 1
ATOM 2207 C CA . ALA A 1 286 ? 10.979 2.760 21.921 1.00 95.19 286 ALA A CA 1
ATOM 2208 C C . ALA A 1 286 ? 11.164 1.961 20.615 1.00 95.19 286 ALA A C 1
ATOM 2210 O O . ALA A 1 286 ? 11.966 1.024 20.568 1.00 95.19 286 ALA A O 1
ATOM 2211 N N . THR A 1 287 ? 10.498 2.384 19.531 1.00 91.12 287 THR A N 1
ATOM 2212 C CA . THR A 1 287 ? 10.674 1.817 18.181 1.00 91.12 287 THR A CA 1
ATOM 2213 C C . THR A 1 287 ? 12.118 1.971 17.690 1.00 91.12 287 THR A C 1
ATOM 2215 O O . THR A 1 287 ? 12.698 1.010 17.188 1.00 91.12 287 THR A O 1
ATOM 2218 N N . SER A 1 288 ? 12.741 3.143 17.880 1.00 93.00 288 SER A N 1
ATOM 2219 C CA . SER A 1 288 ? 14.127 3.404 17.448 1.00 93.00 288 SER A CA 1
ATOM 2220 C C . SER A 1 288 ? 15.168 2.513 18.142 1.00 93.00 288 SER A C 1
ATOM 2222 O O . SER A 1 288 ? 16.205 2.198 17.562 1.00 93.00 288 SER A O 1
ATOM 2224 N N . LEU A 1 289 ? 14.856 2.049 19.355 1.00 88.88 289 LEU A N 1
ATOM 2225 C CA . LEU A 1 289 ? 15.662 1.115 20.142 1.00 88.88 289 LEU A CA 1
ATOM 2226 C C . LEU A 1 289 ? 15.279 -0.359 19.915 1.00 88.88 289 LEU A C 1
ATOM 2228 O O . LEU A 1 289 ? 15.799 -1.240 20.596 1.00 88.88 289 LEU A O 1
ATOM 2232 N N . SER A 1 290 ? 14.356 -0.647 18.987 1.00 88.19 290 SER A N 1
ATOM 2233 C CA . SER A 1 290 ? 13.772 -1.980 18.758 1.00 88.19 290 SER A CA 1
ATOM 2234 C C . SER A 1 290 ? 13.106 -2.611 19.997 1.00 88.19 290 SER A C 1
ATOM 2236 O O . SER A 1 290 ? 12.902 -3.828 20.044 1.00 88.19 290 SER A O 1
ATOM 2238 N N . ARG A 1 291 ? 12.721 -1.802 21.000 1.00 88.00 291 ARG A N 1
ATOM 2239 C CA . ARG A 1 291 ? 12.014 -2.255 22.211 1.00 88.00 291 ARG A CA 1
ATOM 2240 C C . ARG A 1 291 ? 10.538 -2.493 21.892 1.00 88.00 291 ARG A C 1
ATOM 2242 O O . ARG A 1 291 ? 9.685 -1.653 22.166 1.00 88.00 291 ARG A O 1
ATOM 2249 N N . SER A 1 292 ? 10.265 -3.629 21.258 1.00 87.62 292 SER A N 1
ATOM 2250 C CA . SER A 1 292 ? 8.938 -3.949 20.731 1.00 87.62 292 SER A CA 1
ATOM 2251 C C . SER A 1 292 ? 7.912 -4.180 21.847 1.00 87.62 292 SER A C 1
ATOM 2253 O O . SER A 1 292 ? 8.214 -4.868 22.818 1.00 87.62 292 SER A O 1
ATOM 2255 N N . GLY A 1 293 ? 6.706 -3.632 21.692 1.00 89.31 293 GLY A N 1
ATOM 2256 C CA . GLY A 1 293 ? 5.576 -3.837 22.601 1.00 89.31 293 GLY A CA 1
ATOM 2257 C C . GLY A 1 293 ? 5.658 -3.123 23.958 1.00 89.31 293 GLY A C 1
ATOM 2258 O O . GLY A 1 293 ? 4.898 -3.464 24.855 1.00 89.31 293 GLY A O 1
ATOM 2259 N N . LEU A 1 294 ? 6.569 -2.160 24.133 1.00 95.38 294 LEU A N 1
ATOM 2260 C CA . LEU A 1 294 ? 6.862 -1.555 25.439 1.00 95.38 294 LEU A CA 1
ATOM 2261 C C . LEU A 1 294 ? 5.824 -0.523 25.913 1.00 95.38 294 LEU A C 1
ATOM 2263 O O . LEU A 1 294 ? 5.559 -0.427 27.112 1.00 95.38 294 LEU A O 1
ATOM 2267 N N . ILE A 1 295 ? 5.324 0.319 25.004 1.00 97.62 295 ILE A N 1
ATOM 2268 C CA . ILE A 1 295 ? 4.563 1.525 25.356 1.00 97.62 295 ILE A CA 1
ATOM 2269 C C . ILE A 1 295 ? 3.063 1.235 25.357 1.00 97.62 295 ILE A C 1
ATOM 2271 O O . ILE A 1 295 ? 2.501 0.874 24.322 1.00 97.62 295 ILE A O 1
ATOM 2275 N N . LEU A 1 296 ? 2.410 1.431 26.502 1.00 97.06 296 LEU A N 1
ATOM 2276 C CA . LEU A 1 296 ? 0.964 1.285 26.658 1.00 97.06 296 LEU A CA 1
ATOM 2277 C C . LEU A 1 296 ? 0.301 2.661 26.746 1.00 97.06 296 LEU A C 1
ATOM 2279 O O . LEU A 1 296 ? 0.663 3.472 27.600 1.00 97.06 296 LEU A O 1
ATOM 2283 N N . ALA A 1 297 ? -0.699 2.900 25.902 1.00 96.06 297 ALA A N 1
ATOM 2284 C CA . ALA A 1 297 ? -1.508 4.111 25.944 1.00 96.06 297 ALA A CA 1
ATOM 2285 C C . ALA A 1 297 ? -2.461 4.079 27.148 1.00 96.06 297 ALA A C 1
ATOM 2287 O O . ALA A 1 297 ? -3.279 3.163 27.296 1.00 96.06 297 ALA A O 1
ATOM 2288 N N . GLY A 1 298 ? -2.361 5.078 28.021 1.00 94.62 298 GLY A N 1
ATOM 2289 C CA . GLY A 1 298 ? -3.243 5.244 29.169 1.00 94.62 298 GLY A CA 1
ATOM 2290 C C . GLY A 1 298 ? -4.642 5.689 28.746 1.00 94.62 298 GLY A C 1
ATOM 2291 O O . GLY A 1 298 ? -4.806 6.642 27.986 1.00 94.62 298 GLY A O 1
ATOM 2292 N N . ILE A 1 299 ? -5.663 5.032 29.293 1.00 91.31 299 ILE A N 1
ATOM 2293 C CA . ILE A 1 299 ? -7.080 5.296 29.028 1.00 91.31 299 ILE A CA 1
ATOM 2294 C C . ILE A 1 299 ? -7.789 5.564 30.355 1.00 91.31 299 ILE A C 1
ATOM 2296 O O . ILE A 1 299 ? -7.792 4.704 31.231 1.00 91.31 299 ILE A O 1
ATOM 2300 N N . GLU A 1 300 ? -8.440 6.715 30.505 1.00 89.19 300 GLU A N 1
ATOM 2301 C CA . GLU A 1 300 ? -9.278 7.010 31.672 1.00 89.19 300 GLU A CA 1
ATOM 2302 C C . GLU A 1 300 ? -10.761 6.748 31.352 1.00 89.19 300 GLU A C 1
ATOM 2304 O O . GLU A 1 300 ? -11.233 6.914 30.229 1.00 89.19 300 GLU A O 1
ATOM 2309 N N . THR A 1 301 ? -11.479 6.249 32.354 1.00 83.00 301 THR A N 1
ATOM 2310 C CA . THR A 1 301 ? -12.876 5.780 32.276 1.00 83.00 301 THR A CA 1
ATOM 2311 C C . THR A 1 301 ? -13.736 6.281 33.433 1.00 83.00 301 THR A C 1
ATOM 2313 O O . THR A 1 301 ? -14.933 6.021 33.461 1.00 83.00 301 THR A O 1
ATOM 2316 N N . LYS A 1 302 ? -13.142 6.988 34.396 1.00 83.75 302 LYS A N 1
ATOM 2317 C CA . LYS A 1 302 ? -13.789 7.535 35.588 1.00 83.75 302 LYS A CA 1
ATOM 2318 C C . LYS A 1 302 ? -14.710 8.722 35.280 1.00 83.75 302 LYS A C 1
ATOM 2320 O O . LYS A 1 302 ? -14.364 9.569 34.462 1.00 83.75 302 LYS A O 1
ATOM 2325 N N . ASP A 1 303 ? -15.820 8.833 36.017 1.00 81.12 303 ASP A N 1
ATOM 2326 C CA . ASP A 1 303 ? -16.646 10.053 36.112 1.00 81.12 303 ASP A CA 1
ATOM 2327 C C . ASP A 1 303 ? -15.791 11.182 36.719 1.00 81.12 303 ASP A C 1
ATOM 2329 O O . ASP A 1 303 ? -15.447 11.150 37.912 1.00 81.12 303 ASP A O 1
ATOM 2333 N N . VAL A 1 304 ? -15.347 12.127 35.887 1.00 82.25 304 VAL A N 1
ATOM 2334 C CA . VAL A 1 304 ? -14.392 13.159 36.310 1.00 82.25 304 VAL A CA 1
ATOM 2335 C C . VAL A 1 304 ? -15.047 14.189 37.232 1.00 82.25 304 VAL A C 1
ATOM 2337 O O . VAL A 1 304 ? -16.258 14.413 37.257 1.00 82.25 304 VAL A O 1
ATOM 2340 N N . SER A 1 305 ? -14.239 14.813 38.084 1.00 82.25 305 SER A N 1
ATOM 2341 C CA . SER A 1 305 ? -14.749 15.732 39.098 1.00 82.25 305 SER A CA 1
ATOM 2342 C C . SER A 1 305 ? -15.216 17.039 38.447 1.00 82.25 305 SER A C 1
ATOM 2344 O O . SER A 1 305 ? -14.532 17.552 37.565 1.00 82.25 305 SER A O 1
ATOM 2346 N N . PRO A 1 306 ? -16.311 17.673 38.916 1.00 77.25 306 PRO A N 1
ATOM 2347 C CA . PRO A 1 306 ? -16.809 18.911 38.319 1.00 77.25 306 PRO A CA 1
ATOM 2348 C C . PRO A 1 306 ? -15.744 20.017 38.218 1.00 77.25 306 PRO A C 1
ATOM 2350 O O . PRO A 1 306 ? -15.352 20.606 39.229 1.00 77.25 306 PRO A O 1
ATOM 2353 N N . GLY A 1 307 ? -15.326 20.327 36.988 1.00 75.94 307 GLY A N 1
ATOM 2354 C CA . GLY A 1 307 ? -14.268 21.295 36.675 1.00 75.94 307 GLY A CA 1
ATOM 2355 C C . GLY A 1 307 ? -12.993 20.685 36.079 1.00 75.94 307 GLY A C 1
ATOM 2356 O O . GLY A 1 307 ? -12.145 21.441 35.607 1.00 75.94 307 GLY A O 1
ATOM 2357 N N . GLU A 1 308 ? -12.863 19.358 36.067 1.00 81.38 308 GLU A N 1
ATOM 2358 C CA . GLU A 1 308 ? -11.904 18.637 35.223 1.00 81.38 308 GLU A CA 1
ATOM 2359 C C . GLU A 1 308 ? -12.415 18.623 33.761 1.00 81.38 308 GLU A C 1
ATOM 2361 O O . GLU A 1 308 ? -13.625 18.739 33.541 1.00 81.38 308 GLU A O 1
ATOM 2366 N N . PRO A 1 309 ? -11.540 18.572 32.737 1.00 83.31 309 PRO A N 1
ATOM 2367 C CA . PRO A 1 309 ? -11.986 18.493 31.350 1.00 83.31 309 PRO A CA 1
ATOM 2368 C C . PRO A 1 309 ? -12.548 17.100 31.071 1.00 83.31 309 PRO A C 1
ATOM 2370 O O . PRO A 1 309 ? -11.818 16.126 31.198 1.00 83.31 309 PRO A O 1
ATOM 2373 N N . GLU A 1 310 ? -13.803 17.025 30.633 1.00 83.62 310 GLU A N 1
ATOM 2374 C CA . GLU A 1 310 ? -14.455 15.761 30.250 1.00 83.62 310 GLU A CA 1
ATOM 2375 C C . GLU A 1 310 ? -13.634 15.005 29.175 1.00 83.62 310 GLU A C 1
ATOM 2377 O O . GLU A 1 310 ? -13.465 13.796 29.248 1.00 83.62 310 GLU A O 1
ATOM 2382 N N . THR A 1 311 ? -12.936 15.742 28.292 1.00 85.50 311 THR A N 1
ATOM 2383 C CA . THR A 1 311 ? -12.058 15.222 27.219 1.00 85.50 311 THR A CA 1
ATOM 2384 C C . THR A 1 311 ? -10.795 14.468 27.681 1.00 85.50 311 THR A C 1
ATOM 2386 O O . THR A 1 311 ? -9.786 14.424 26.972 1.00 85.50 311 THR A O 1
ATOM 2389 N N . ILE A 1 312 ? -10.759 13.984 28.919 1.00 90.25 312 ILE A N 1
ATOM 2390 C CA . ILE A 1 312 ? -9.723 13.079 29.423 1.00 90.25 312 ILE A CA 1
ATOM 2391 C C . ILE A 1 312 ? -10.274 11.676 29.683 1.00 90.25 312 ILE A C 1
ATOM 2393 O O . ILE A 1 312 ? -9.467 10.769 29.832 1.00 90.25 312 ILE A O 1
ATOM 2397 N N . THR A 1 313 ? -11.596 11.484 29.734 1.00 87.69 313 THR A N 1
ATOM 2398 C CA . THR A 1 313 ? -12.255 10.227 30.121 1.00 87.69 313 THR A CA 1
ATOM 2399 C C . THR A 1 313 ? -13.246 9.761 29.056 1.00 87.69 313 THR A C 1
ATOM 2401 O O . THR A 1 313 ? -13.796 10.573 28.334 1.00 87.69 313 THR A O 1
ATOM 2404 N N . PHE A 1 314 ? -13.498 8.455 28.971 1.00 81.81 314 PHE A N 1
ATOM 2405 C CA . PHE A 1 314 ? -14.558 7.879 28.128 1.00 81.81 314 PHE A CA 1
ATOM 2406 C C . PHE A 1 314 ? -15.881 7.636 28.885 1.00 81.81 314 PHE A C 1
ATOM 2408 O O . PHE A 1 314 ? -16.720 6.854 28.429 1.00 81.81 314 PHE A O 1
ATOM 2415 N N . PHE A 1 315 ? -16.061 8.211 30.080 1.00 78.69 315 PHE A N 1
ATOM 2416 C CA . PHE A 1 315 ? -17.191 7.882 30.958 1.00 78.69 315 PHE A CA 1
ATOM 2417 C C . PHE A 1 315 ? -18.553 8.251 30.344 1.00 78.69 315 PHE A C 1
ATOM 2419 O O . PHE A 1 315 ? -19.511 7.479 30.447 1.00 78.69 315 PHE A O 1
ATOM 2426 N N . GLU A 1 316 ? -18.658 9.415 29.701 1.00 74.44 316 GLU A N 1
ATOM 2427 C CA . GLU A 1 316 ? -19.897 9.900 29.093 1.00 74.44 316 GLU A CA 1
ATOM 2428 C C . GLU A 1 316 ? -20.136 9.374 27.668 1.00 74.44 316 GLU A C 1
ATOM 2430 O O . GLU A 1 316 ? -21.294 9.218 27.262 1.00 74.44 316 GLU A O 1
ATOM 2435 N N . GLU A 1 317 ? -19.071 9.052 26.933 1.00 72.25 317 GLU A N 1
ATOM 2436 C CA . GLU A 1 317 ? -19.100 8.412 25.616 1.00 72.25 317 GLU A CA 1
ATOM 2437 C C . GLU A 1 317 ? -19.458 6.921 25.689 1.00 72.25 317 GLU A C 1
ATOM 2439 O O . GLU A 1 317 ? -20.143 6.400 24.804 1.00 72.25 317 GLU A O 1
ATOM 2444 N N . GLY A 1 318 ? -18.978 6.229 26.724 1.00 70.56 318 GLY A N 1
ATOM 2445 C CA . GLY A 1 318 ? -19.124 4.790 26.907 1.00 70.56 318 GLY A CA 1
ATOM 2446 C C . GLY A 1 318 ? -18.202 3.925 26.035 1.00 70.56 318 GLY A C 1
ATOM 2447 O O . GLY A 1 318 ? -17.331 4.389 25.294 1.00 70.56 318 GLY A O 1
ATOM 2448 N N . GLN A 1 319 ? -18.410 2.608 26.134 1.00 68.38 319 GLN A N 1
ATOM 2449 C CA . GLN A 1 319 ? -17.468 1.589 25.648 1.00 68.38 319 GLN A CA 1
ATOM 2450 C C . GLN A 1 319 ? -17.186 1.652 24.142 1.00 68.38 319 GLN A C 1
ATOM 2452 O O . GLN A 1 319 ? -16.081 1.345 23.707 1.00 68.38 319 GLN A O 1
ATOM 2457 N N . VAL A 1 320 ? -18.189 2.026 23.347 1.00 64.56 320 VAL A N 1
ATOM 2458 C CA . VAL A 1 320 ? -18.139 2.012 21.877 1.00 64.56 320 VAL A CA 1
ATOM 2459 C C . VAL A 1 320 ? -17.107 3.000 21.362 1.00 64.56 320 VAL A C 1
ATOM 2461 O O . VAL A 1 320 ? -16.239 2.633 20.572 1.00 64.56 320 VAL A O 1
ATOM 2464 N N . SER A 1 321 ? -17.166 4.238 21.851 1.00 70.81 321 SER A N 1
ATOM 2465 C CA . SER A 1 321 ? -16.202 5.274 21.492 1.00 70.81 321 SER A CA 1
ATOM 2466 C C . SER A 1 321 ? -14.811 4.890 21.972 1.00 70.81 321 SER A C 1
ATOM 2468 O O . SER A 1 321 ? -13.875 4.975 21.187 1.00 70.81 321 SER A O 1
ATOM 2470 N N . TYR A 1 322 ? -14.678 4.363 23.197 1.00 76.94 322 TYR A N 1
ATOM 2471 C CA . TYR A 1 322 ? -13.400 3.832 23.675 1.00 76.94 322 TYR A CA 1
ATOM 2472 C C . TYR A 1 322 ? -12.815 2.786 22.711 1.00 76.94 322 TYR A C 1
ATOM 2474 O O . TYR A 1 322 ? -11.679 2.946 22.269 1.00 76.94 322 TYR A O 1
ATOM 2482 N N . HIS A 1 323 ? -13.582 1.764 22.315 1.00 71.38 323 HIS A N 1
ATOM 2483 C CA . HIS A 1 323 ? -13.112 0.747 21.365 1.00 71.38 323 HIS A CA 1
ATOM 2484 C C . HIS A 1 323 ? -12.723 1.346 20.011 1.00 71.38 323 HIS A C 1
ATOM 2486 O O . HIS A 1 323 ? -11.668 1.011 19.473 1.00 71.38 323 HIS A O 1
ATOM 2492 N N . VAL A 1 324 ? -13.546 2.232 19.444 1.00 67.44 324 VAL A N 1
ATOM 2493 C CA . VAL A 1 324 ? -13.268 2.833 18.130 1.00 67.44 324 VAL A CA 1
ATOM 2494 C C . VAL A 1 324 ? -12.028 3.734 18.185 1.00 67.44 324 VAL A C 1
ATOM 2496 O O . VAL A 1 324 ? -11.177 3.656 17.296 1.00 67.44 324 VAL A O 1
ATOM 2499 N N . GLU A 1 325 ? -11.868 4.539 19.235 1.00 75.94 325 GLU A N 1
ATOM 2500 C CA . GLU A 1 325 ? -10.700 5.402 19.426 1.00 75.94 325 GLU A CA 1
ATOM 2501 C C . GLU A 1 325 ? -9.431 4.597 19.724 1.00 75.94 325 GLU A C 1
ATOM 2503 O O . GLU A 1 325 ? -8.415 4.807 19.061 1.00 75.94 325 GLU A O 1
ATOM 2508 N N . ALA A 1 326 ? -9.489 3.596 20.605 1.00 77.94 326 ALA A N 1
ATOM 2509 C CA . ALA A 1 326 ? -8.374 2.681 20.843 1.00 77.94 326 ALA A CA 1
ATOM 2510 C C . ALA A 1 326 ? -7.937 1.982 19.543 1.00 77.94 326 ALA A C 1
ATOM 2512 O O . ALA A 1 326 ? -6.754 1.975 19.203 1.00 77.94 326 ALA A O 1
ATOM 2513 N N . ARG A 1 327 ? -8.875 1.488 18.723 1.00 73.50 327 ARG A N 1
ATOM 2514 C CA . ARG A 1 327 ? -8.533 0.895 17.417 1.00 73.50 327 ARG A CA 1
ATOM 2515 C C . ARG A 1 327 ? -7.924 1.902 16.436 1.00 73.50 327 ARG A C 1
ATOM 2517 O O . ARG A 1 327 ? -7.050 1.524 15.657 1.00 73.50 327 ARG A O 1
ATOM 2524 N N . LYS A 1 328 ? -8.315 3.184 16.466 1.00 73.12 328 LYS A N 1
ATOM 2525 C CA . LYS A 1 328 ? -7.632 4.243 15.692 1.00 73.12 328 LYS A CA 1
ATOM 2526 C C . LYS A 1 328 ? -6.194 4.463 16.167 1.00 73.12 328 LYS A C 1
ATOM 2528 O O . LYS A 1 328 ? -5.319 4.582 15.313 1.00 73.12 328 LYS A O 1
ATOM 2533 N N . VAL A 1 329 ? -5.944 4.487 17.480 1.00 80.06 329 VAL A N 1
ATOM 2534 C CA . VAL A 1 329 ? -4.588 4.596 18.055 1.00 80.06 329 VAL A CA 1
ATOM 2535 C C . VAL A 1 329 ? -3.734 3.395 17.644 1.00 80.06 329 VAL A C 1
ATOM 2537 O O . VAL A 1 329 ? -2.662 3.575 17.071 1.00 80.06 329 VAL A O 1
ATOM 2540 N N . ALA A 1 330 ? -4.243 2.174 17.837 1.00 79.12 330 ALA A N 1
ATOM 2541 C CA . ALA A 1 330 ? -3.535 0.943 17.492 1.00 79.12 330 ALA A CA 1
ATOM 2542 C C . ALA A 1 330 ? -3.184 0.865 15.995 1.00 79.12 330 ALA A C 1
ATOM 2544 O O . ALA A 1 330 ? -2.057 0.524 15.650 1.00 79.12 330 ALA A O 1
ATOM 2545 N N . ARG A 1 331 ? -4.110 1.249 15.102 1.00 70.50 331 ARG A N 1
ATOM 2546 C CA . ARG A 1 331 ? -3.833 1.362 13.657 1.00 70.50 331 ARG A CA 1
ATOM 2547 C C . ARG A 1 331 ? -2.839 2.466 13.315 1.00 70.50 331 ARG A C 1
ATOM 2549 O O . ARG A 1 331 ? -2.076 2.317 12.368 1.00 70.50 331 ARG A O 1
ATOM 2556 N N . HIS A 1 332 ? -2.854 3.591 14.031 1.00 77.25 332 HIS A N 1
ATOM 2557 C CA . HIS A 1 332 ? -1.903 4.672 13.777 1.00 77.25 332 HIS A CA 1
ATOM 2558 C C . HIS A 1 332 ? -0.466 4.227 14.067 1.00 77.25 332 HIS A C 1
ATOM 2560 O O . HIS A 1 332 ? 0.432 4.505 13.275 1.00 77.25 332 HIS A O 1
ATOM 2566 N N . PHE A 1 333 ? -0.266 3.496 15.164 1.00 80.81 333 PHE A N 1
ATOM 2567 C CA . PHE A 1 333 ? 1.036 2.966 15.562 1.00 80.81 333 PHE A CA 1
ATOM 2568 C C . PHE A 1 333 ? 1.348 1.565 14.997 1.00 80.81 333 PHE A C 1
ATOM 2570 O O . PHE A 1 333 ? 2.345 0.975 15.392 1.00 80.81 333 PHE A O 1
ATOM 2577 N N . GLU A 1 334 ? 0.574 1.037 14.036 1.00 72.62 334 GLU A N 1
ATOM 2578 C CA . GLU A 1 334 ? 0.762 -0.322 13.478 1.00 72.62 334 GLU A CA 1
ATOM 2579 C C . GLU A 1 334 ? 2.156 -0.530 12.847 1.00 72.62 334 GLU A C 1
ATOM 2581 O O . GLU A 1 334 ? 2.696 -1.634 12.876 1.00 72.62 334 GLU A O 1
ATOM 2586 N N . SER A 1 335 ? 2.780 0.530 12.316 1.00 69.12 335 SER A N 1
ATOM 2587 C CA . SER A 1 335 ? 4.157 0.497 11.792 1.00 69.12 335 SER A CA 1
ATOM 2588 C C . SER A 1 335 ? 5.251 0.761 12.838 1.00 69.12 335 SER A C 1
ATOM 2590 O O . SER A 1 335 ? 6.431 0.746 12.494 1.00 69.12 335 SER A O 1
ATOM 2592 N N . SER A 1 336 ? 4.881 1.053 14.085 1.00 82.19 336 SER A N 1
ATOM 2593 C CA . SER A 1 336 ? 5.786 1.478 15.156 1.00 82.19 336 SER A CA 1
ATOM 2594 C C . SER A 1 336 ? 5.883 0.383 16.213 1.00 82.19 336 SER A C 1
ATOM 2596 O O . SER A 1 336 ? 5.060 0.312 17.124 1.00 82.19 336 SER A O 1
ATOM 2598 N N . SER A 1 337 ? 6.901 -0.475 16.102 1.00 85.81 337 SER A N 1
ATOM 2599 C CA . SER A 1 337 ? 7.041 -1.669 16.949 1.00 85.81 337 SER A CA 1
ATOM 2600 C C . SER A 1 337 ? 7.049 -1.379 18.453 1.00 85.81 337 SER A C 1
ATOM 2602 O O . SER A 1 337 ? 6.683 -2.254 19.229 1.00 85.81 337 SER A O 1
ATOM 2604 N N . GLY A 1 338 ? 7.417 -0.165 18.877 1.00 91.31 338 GLY A N 1
ATOM 2605 C CA . GLY A 1 338 ? 7.411 0.259 20.277 1.00 91.31 338 GLY A CA 1
ATOM 2606 C C . GLY A 1 338 ? 6.035 0.293 20.955 1.00 91.31 338 GLY A C 1
ATOM 2607 O O . GLY A 1 338 ? 5.986 0.273 22.182 1.00 91.31 338 GLY A O 1
ATOM 2608 N N . PHE A 1 339 ? 4.928 0.323 20.204 1.00 94.75 339 PHE A N 1
ATOM 2609 C CA . PHE A 1 339 ? 3.575 0.333 20.772 1.00 94.75 339 PHE A CA 1
ATOM 2610 C C . PHE A 1 339 ? 3.123 -1.071 21.214 1.00 94.75 339 PHE A C 1
ATOM 2612 O O . PHE A 1 339 ? 3.151 -2.017 20.429 1.00 94.75 339 PHE A O 1
ATOM 2619 N N . GLY A 1 340 ? 2.693 -1.202 22.472 1.00 89.38 340 GLY A N 1
ATOM 2620 C CA . GLY A 1 340 ? 2.308 -2.467 23.111 1.00 89.38 340 GLY A CA 1
ATOM 2621 C C . GLY A 1 340 ? 0.814 -2.675 23.341 1.00 89.38 340 GLY A C 1
ATOM 2622 O O . GLY A 1 340 ? 0.381 -3.822 23.433 1.00 89.38 340 GLY A O 1
ATOM 2623 N N . GLY A 1 341 ? 0.011 -1.609 23.399 1.00 91.81 341 GLY A N 1
ATOM 2624 C CA . GLY A 1 341 ? -1.426 -1.702 23.671 1.00 91.81 341 GLY A CA 1
ATOM 2625 C C . GLY A 1 341 ? -1.927 -0.609 24.613 1.00 91.81 341 GLY A C 1
ATOM 2626 O O . GLY A 1 341 ? -1.540 0.550 24.471 1.00 91.81 341 GLY A O 1
ATOM 2627 N N . PHE A 1 342 ? -2.804 -0.961 25.554 1.00 92.62 342 PHE A N 1
ATOM 2628 C CA . PHE A 1 342 ? -3.565 -0.003 26.365 1.00 92.62 342 PHE A CA 1
ATOM 2629 C C . PHE A 1 342 ? -3.558 -0.349 27.856 1.00 92.62 342 PHE A C 1
ATOM 2631 O O . PHE A 1 342 ? -3.474 -1.515 28.236 1.00 92.62 342 PHE A O 1
ATOM 2638 N N . ALA A 1 343 ? -3.718 0.662 28.710 1.00 93.38 343 ALA A N 1
ATOM 2639 C CA . ALA A 1 343 ? -3.914 0.496 30.149 1.00 93.38 343 ALA A CA 1
ATOM 2640 C C . ALA A 1 343 ? -5.101 1.343 30.635 1.00 93.38 343 ALA A C 1
ATOM 2642 O O . ALA A 1 343 ? -5.048 2.573 30.615 1.00 93.38 343 ALA A O 1
ATOM 2643 N N . VAL A 1 344 ? -6.177 0.687 31.074 1.00 89.62 344 VAL A N 1
ATOM 2644 C CA . VAL A 1 344 ? -7.423 1.328 31.522 1.00 89.62 344 VAL A CA 1
ATOM 2645 C C . VAL A 1 344 ? -7.357 1.667 33.011 1.00 89.62 344 VAL A C 1
ATOM 2647 O O . VAL A 1 344 ? -7.061 0.810 33.848 1.00 89.62 344 VAL A O 1
ATOM 2650 N N . HIS A 1 345 ? -7.646 2.927 33.343 1.00 87.75 345 HIS A N 1
ATOM 2651 C CA . HIS A 1 345 ? -7.287 3.536 34.621 1.00 87.75 345 HIS A CA 1
ATOM 2652 C C . HIS A 1 345 ? -8.092 3.059 35.832 1.00 87.75 345 HIS A C 1
ATOM 2654 O O . HIS A 1 345 ? -7.582 3.146 36.943 1.00 87.75 345 HIS A O 1
ATOM 2660 N N . ASN A 1 346 ? -9.322 2.552 35.689 1.00 81.12 346 ASN A N 1
ATOM 2661 C CA . ASN A 1 346 ? -10.137 2.317 36.883 1.00 81.12 346 ASN A CA 1
ATOM 2662 C C . ASN A 1 346 ? -11.300 1.331 36.694 1.00 81.12 346 ASN A C 1
ATOM 2664 O O . ASN A 1 346 ? -12.411 1.741 36.369 1.00 81.12 346 ASN A O 1
ATOM 2668 N N . TYR A 1 347 ? -11.092 0.051 37.038 1.00 80.75 347 TYR A N 1
ATOM 2669 C CA . TYR A 1 347 ? -12.144 -0.984 37.085 1.00 80.75 347 TYR A CA 1
ATOM 2670 C C . TYR A 1 347 ? -13.449 -0.511 37.743 1.00 80.75 347 TYR A C 1
ATOM 2672 O O . TYR A 1 347 ? -14.531 -0.849 37.260 1.00 80.75 347 TYR A O 1
ATOM 2680 N N . SER A 1 348 ? -13.353 0.271 38.827 1.00 72.88 348 SER A N 1
ATOM 2681 C CA . SER A 1 348 ? -14.506 0.731 39.611 1.00 72.88 348 SER A CA 1
ATOM 2682 C C . SER A 1 348 ? -15.517 1.488 38.763 1.00 72.88 348 SER A C 1
ATOM 2684 O O . SER A 1 348 ? -16.709 1.321 38.990 1.00 72.88 348 SER A O 1
ATOM 2686 N N . ASP A 1 349 ? -15.039 2.261 37.788 1.00 68.25 349 ASP A N 1
ATOM 2687 C CA . ASP A 1 349 ? -15.833 3.160 36.950 1.00 68.25 349 ASP A CA 1
ATOM 2688 C C . ASP A 1 349 ? -15.847 2.719 35.470 1.00 68.25 349 ASP A C 1
ATOM 2690 O O . ASP A 1 349 ? -16.179 3.497 34.583 1.00 68.25 349 ASP A O 1
ATOM 2694 N N . THR A 1 350 ? -15.538 1.441 35.208 1.00 61.94 350 THR A N 1
ATOM 2695 C CA . THR A 1 350 ? -15.747 0.790 33.901 1.00 61.94 350 THR A CA 1
ATOM 2696 C C . THR A 1 350 ? -17.077 0.041 33.832 1.00 61.94 350 THR A C 1
ATOM 2698 O O . THR A 1 350 ? -17.654 -0.337 34.849 1.00 61.94 350 THR A O 1
ATOM 2701 N N . ILE A 1 351 ? -17.469 -0.337 32.613 1.00 50.94 351 ILE A N 1
ATOM 2702 C CA . ILE A 1 351 ? -18.557 -1.282 32.307 1.00 50.94 351 ILE A CA 1
ATOM 2703 C C . ILE A 1 351 ? -18.499 -2.637 33.046 1.00 50.94 351 ILE A C 1
ATOM 2705 O O . ILE A 1 351 ? -19.474 -3.384 33.067 1.00 50.94 351 ILE A O 1
ATOM 2709 N N . LEU A 1 352 ? -17.357 -2.984 33.648 1.00 57.59 352 LEU A N 1
ATOM 2710 C CA . LEU A 1 352 ? -17.183 -4.223 34.403 1.00 57.59 352 LEU A CA 1
ATOM 2711 C C . LEU A 1 352 ? -17.815 -4.146 35.810 1.00 57.59 352 LEU A C 1
ATOM 2713 O O . LEU A 1 352 ? -18.070 -5.185 36.431 1.00 57.59 352 LEU A O 1
ATOM 2717 N N . SER A 1 353 ? -18.101 -2.941 36.318 1.00 56.62 353 SER A N 1
ATOM 2718 C CA . SER A 1 353 ? -18.810 -2.692 37.579 1.00 56.62 353 SER A CA 1
ATOM 2719 C C . SER A 1 353 ? -20.307 -2.403 37.336 1.00 56.62 353 SER A C 1
ATOM 2721 O O . SER A 1 353 ? -20.696 -1.945 36.268 1.00 56.62 353 SER A O 1
ATOM 2723 N N . ASP A 1 354 ? -21.188 -2.669 38.315 1.00 52.97 354 ASP A N 1
ATOM 2724 C CA . ASP A 1 354 ? -22.652 -2.452 38.179 1.00 52.97 354 ASP A CA 1
ATOM 2725 C C . ASP A 1 354 ? -23.056 -0.958 38.271 1.00 52.97 354 ASP A C 1
ATOM 2727 O O . ASP A 1 354 ? -24.099 -0.619 38.847 1.00 52.97 354 ASP A O 1
ATOM 2731 N N . ILE A 1 355 ? -22.231 -0.026 37.786 1.00 55.00 355 ILE A N 1
ATOM 2732 C CA . ILE A 1 355 ? -22.532 1.404 37.902 1.00 55.00 355 ILE A CA 1
ATOM 2733 C C . ILE A 1 355 ? -23.656 1.804 36.945 1.00 55.00 355 ILE A C 1
ATOM 2735 O O . ILE A 1 355 ? -23.540 1.786 35.722 1.00 55.00 355 ILE A O 1
ATOM 2739 N N . ALA A 1 356 ? -24.762 2.254 37.537 1.00 42.00 356 ALA A N 1
ATOM 2740 C CA . ALA A 1 356 ? -25.882 2.839 36.818 1.00 42.00 356 ALA A CA 1
ATOM 2741 C C . ALA A 1 356 ? -25.517 4.237 36.282 1.00 42.00 356 ALA A C 1
ATOM 2743 O O . ALA A 1 356 ? -25.736 5.242 36.965 1.00 42.00 356 ALA A O 1
ATOM 2744 N N . GLY A 1 357 ? -24.998 4.307 35.056 1.00 45.28 357 GLY A N 1
ATOM 2745 C CA . GLY A 1 357 ? -24.662 5.578 34.407 1.00 45.28 357 GLY A CA 1
ATOM 2746 C C . GLY A 1 357 ? -23.941 5.451 33.068 1.00 45.28 357 GLY A C 1
ATOM 2747 O O . GLY A 1 357 ? -24.214 6.268 32.190 1.00 45.28 357 GLY A O 1
ATOM 2748 N N . TRP A 1 358 ? -23.098 4.426 32.903 1.00 49.09 358 TRP A N 1
ATOM 2749 C CA . TRP A 1 358 ? -22.456 4.121 31.622 1.00 49.09 358 TRP A CA 1
ATOM 2750 C C . TRP A 1 358 ? -23.508 3.817 30.538 1.00 49.09 358 TRP A C 1
ATOM 2752 O O . TRP A 1 358 ? -24.496 3.139 30.841 1.00 49.09 358 TRP A O 1
ATOM 2762 N N . PRO A 1 359 ? -23.331 4.301 29.293 1.00 51.50 359 PRO A N 1
ATOM 2763 C CA . PRO A 1 359 ? -24.144 3.876 28.155 1.00 51.50 359 PRO A CA 1
ATOM 2764 C C . PRO A 1 359 ? -24.064 2.354 27.952 1.00 51.50 359 PRO A C 1
ATOM 2766 O O . PRO A 1 359 ? -22.988 1.773 28.098 1.00 51.50 359 PRO A O 1
ATOM 2769 N N . ASP A 1 360 ? -25.199 1.721 27.631 1.00 45.91 360 ASP A N 1
ATOM 2770 C CA . ASP A 1 360 ? -25.315 0.261 27.507 1.00 45.91 360 ASP A CA 1
ATOM 2771 C C . ASP A 1 360 ? -24.309 -0.337 26.504 1.00 45.91 360 ASP A C 1
ATOM 2773 O O . ASP A 1 360 ? -23.933 0.290 25.510 1.00 45.91 360 ASP A O 1
ATOM 2777 N N . THR A 1 361 ? -23.921 -1.592 26.754 1.00 49.88 361 THR A N 1
ATOM 2778 C CA . THR A 1 361 ? -23.097 -2.428 25.868 1.00 49.88 361 THR A CA 1
ATOM 2779 C C . THR A 1 361 ? -23.687 -2.497 24.453 1.00 49.88 361 THR A C 1
ATOM 2781 O O . THR A 1 361 ? -24.604 -3.286 24.216 1.00 49.88 361 THR A O 1
ATOM 2784 N N . LEU A 1 362 ? -23.118 -1.764 23.494 1.00 54.25 362 LEU A N 1
ATOM 2785 C CA . LEU A 1 362 ? -23.034 -2.291 22.131 1.00 54.25 362 LEU A CA 1
ATOM 2786 C C . LEU A 1 362 ? -21.770 -3.135 22.063 1.00 54.25 362 LEU A C 1
ATOM 2788 O O . LEU A 1 362 ? -20.684 -2.649 22.399 1.00 54.25 362 LEU A O 1
ATOM 2792 N N . THR A 1 363 ? -21.897 -4.382 21.629 1.00 60.66 363 THR A N 1
ATOM 2793 C CA . THR A 1 363 ? -20.744 -5.277 21.543 1.00 60.66 363 THR A CA 1
ATOM 2794 C C . THR A 1 363 ? -20.119 -5.153 20.160 1.00 60.66 363 THR A C 1
ATOM 2796 O O . THR A 1 363 ? -20.281 -6.020 19.306 1.00 60.66 363 THR A O 1
ATOM 2799 N N . VAL A 1 364 ? -19.375 -4.060 19.962 1.00 65.06 364 VAL A N 1
ATOM 2800 C CA . VAL A 1 364 ? -18.466 -3.911 18.818 1.00 65.06 364 VAL A CA 1
ATOM 2801 C C . VAL A 1 364 ? -17.592 -5.166 18.726 1.00 65.06 364 VAL A C 1
ATOM 2803 O O . VAL A 1 364 ? -16.996 -5.588 19.719 1.00 65.06 364 VAL A O 1
ATOM 2806 N N . GLY A 1 365 ? -17.509 -5.758 17.540 1.00 68.38 365 GLY A N 1
ATOM 2807 C CA . GLY A 1 365 ? -16.818 -7.015 17.282 1.00 68.38 365 GLY A CA 1
ATOM 2808 C C . GLY A 1 365 ? -17.744 -8.230 17.174 1.00 68.38 365 GLY A C 1
ATOM 2809 O O . GLY A 1 365 ? -17.230 -9.352 17.096 1.00 68.38 365 GLY A O 1
ATOM 2810 N N . THR A 1 366 ? -19.075 -8.054 17.189 1.00 75.69 366 THR A N 1
ATOM 2811 C CA . THR A 1 366 ? -20.041 -9.165 17.171 1.00 75.69 366 THR A CA 1
ATOM 2812 C C . THR A 1 366 ? -21.289 -8.892 16.331 1.00 75.69 366 THR A C 1
ATOM 2814 O O . THR A 1 366 ? -21.952 -7.878 16.466 1.00 75.69 366 THR A O 1
ATOM 2817 N N . CYS A 1 367 ? -21.672 -9.889 15.530 1.00 84.62 367 CYS A N 1
ATOM 2818 C CA . CYS A 1 367 ? -22.845 -9.865 14.652 1.00 84.62 367 CYS A CA 1
ATOM 2819 C C . CYS A 1 367 ? -24.170 -10.095 15.399 1.00 84.62 367 CYS A C 1
ATOM 2821 O O . CYS A 1 367 ? -24.855 -11.099 15.163 1.00 84.62 367 CYS A O 1
ATOM 2823 N N . ASP A 1 368 ? -24.508 -9.221 16.342 1.00 80.69 368 ASP A N 1
ATOM 2824 C CA . ASP A 1 368 ? -25.620 -9.418 17.273 1.00 80.69 368 ASP A CA 1
ATOM 2825 C C . ASP A 1 368 ? -27.002 -9.021 16.700 1.00 80.69 368 ASP A C 1
ATOM 2827 O O . ASP A 1 368 ? -28.019 -9.588 17.119 1.00 80.69 368 ASP A O 1
ATOM 2831 N N . THR A 1 369 ? -27.073 -8.188 15.650 1.00 85.69 369 THR A N 1
ATOM 2832 C CA . THR A 1 369 ? -28.349 -7.849 14.983 1.00 85.69 369 THR A CA 1
ATOM 2833 C C . THR A 1 369 ? -28.858 -8.925 14.020 1.00 85.69 369 THR A C 1
ATOM 2835 O O . THR A 1 369 ? -30.004 -8.868 13.553 1.00 85.69 369 THR A O 1
ATOM 2838 N N . GLY A 1 370 ? -28.026 -9.921 13.698 1.00 83.75 370 GLY A N 1
ATOM 2839 C CA . GLY A 1 370 ? -28.378 -11.037 12.815 1.00 83.75 370 GLY A CA 1
ATOM 2840 C C . GLY A 1 370 ? -28.599 -10.652 11.345 1.00 83.75 370 GLY A C 1
ATOM 2841 O O . GLY A 1 370 ? -29.336 -11.345 10.637 1.00 83.75 370 GLY A O 1
ATOM 2842 N N . GLN A 1 371 ? -28.004 -9.549 10.885 1.00 95.94 371 GLN A N 1
ATOM 2843 C CA . GLN A 1 371 ? -28.008 -9.109 9.484 1.00 95.94 371 GLN A CA 1
ATOM 2844 C C . GLN A 1 371 ? -26.649 -9.354 8.796 1.00 95.94 371 GLN A C 1
ATOM 2846 O O . GLN A 1 371 ? -25.711 -9.872 9.397 1.00 95.94 371 GLN A O 1
ATOM 2851 N N . ASN A 1 372 ? -26.545 -9.021 7.503 1.00 97.44 372 ASN A N 1
ATOM 2852 C CA . ASN A 1 372 ? -25.293 -9.170 6.745 1.00 97.44 372 ASN A CA 1
ATOM 2853 C C . ASN A 1 372 ? -24.249 -8.106 7.114 1.00 97.44 372 ASN A C 1
ATOM 2855 O O . ASN A 1 372 ? -23.054 -8.346 6.952 1.00 97.44 372 ASN A O 1
ATOM 2859 N N . VAL A 1 373 ? -24.714 -6.935 7.550 1.00 98.25 373 VAL A N 1
ATOM 2860 C CA . VAL A 1 373 ? -23.910 -5.805 8.014 1.00 98.25 373 VAL A CA 1
ATOM 2861 C C . VAL A 1 373 ? -24.459 -5.367 9.361 1.00 98.25 373 VAL A C 1
ATOM 2863 O O . VAL A 1 373 ? -25.663 -5.117 9.441 1.00 98.25 373 VAL A O 1
ATOM 2866 N N . ASP A 1 374 ? -23.605 -5.251 10.371 1.00 94.94 374 ASP A N 1
ATOM 2867 C CA . ASP A 1 374 ? -23.926 -4.563 11.622 1.00 94.94 374 ASP A CA 1
ATOM 2868 C C . ASP A 1 374 ? -23.406 -3.123 11.626 1.00 94.94 374 ASP A C 1
ATOM 2870 O O . ASP A 1 374 ? -22.528 -2.776 10.828 1.00 94.94 374 ASP A O 1
ATOM 2874 N N . VAL A 1 375 ? -23.996 -2.266 12.461 1.00 94.12 375 VAL A N 1
ATOM 2875 C CA . VAL A 1 375 ? -23.599 -0.854 12.581 1.00 94.12 375 VAL A CA 1
ATOM 2876 C C . VAL A 1 375 ? -23.769 -0.351 14.009 1.00 94.12 375 VAL A C 1
ATOM 2878 O O . VAL A 1 375 ? -24.871 0.039 14.403 1.00 94.12 375 VAL A O 1
ATOM 2881 N N . GLU A 1 376 ? -22.656 -0.242 14.728 1.00 86.62 376 GLU A N 1
ATOM 2882 C CA . GLU A 1 376 ? -22.536 0.403 16.036 1.00 86.62 376 GLU A CA 1
ATOM 2883 C C . GLU A 1 376 ? -22.082 1.856 15.871 1.00 86.62 376 GLU A C 1
ATOM 2885 O O . GLU A 1 376 ? -21.159 2.156 15.113 1.00 86.62 376 GLU A O 1
ATOM 2890 N N . ALA A 1 377 ? -22.693 2.779 16.610 1.00 83.19 377 ALA A N 1
ATOM 2891 C CA . ALA A 1 377 ? -22.390 4.202 16.540 1.00 83.19 377 ALA A CA 1
ATOM 2892 C C . ALA A 1 377 ? -22.373 4.863 17.923 1.00 83.19 377 ALA A C 1
ATOM 2894 O O . ALA A 1 377 ? -23.241 4.590 18.752 1.00 83.19 377 ALA A O 1
ATOM 2895 N N . SER A 1 378 ? -21.458 5.812 18.151 1.00 73.75 378 SER A N 1
ATOM 2896 C CA . SER A 1 378 ? -21.416 6.597 19.400 1.00 73.75 378 SER A CA 1
ATOM 2897 C C . SER A 1 378 ? -22.542 7.638 19.524 1.00 73.75 378 SER A C 1
ATOM 2899 O O . SER A 1 378 ? -22.745 8.250 20.576 1.00 73.75 378 SER A O 1
ATOM 2901 N N . GLY A 1 379 ? -23.345 7.843 18.476 1.00 74.19 379 GLY A N 1
ATOM 2902 C CA . GLY A 1 379 ? -24.501 8.727 18.534 1.00 74.19 379 GLY A CA 1
ATOM 2903 C C . GLY A 1 379 ? -25.612 8.424 17.535 1.00 74.19 379 GLY A C 1
ATOM 2904 O O . GLY A 1 379 ? -25.428 7.783 16.505 1.00 74.19 379 GLY A O 1
ATOM 2905 N N . GLY A 1 380 ? -26.786 9.004 17.794 1.00 85.94 380 GLY A N 1
ATOM 2906 C CA . GLY A 1 380 ? -27.989 8.771 16.995 1.00 85.94 380 GLY A CA 1
ATOM 2907 C C . GLY A 1 380 ? -28.687 7.489 17.443 1.00 85.94 380 GLY A C 1
ATOM 2908 O O . GLY A 1 380 ? -28.867 7.273 18.641 1.00 85.94 380 GLY A O 1
ATOM 2909 N N . THR A 1 381 ? -29.085 6.662 16.482 1.00 87.06 381 THR A N 1
ATOM 2910 C CA . THR A 1 381 ? -29.394 5.245 16.695 1.00 87.06 381 THR A CA 1
ATOM 2911 C C . THR A 1 381 ? -28.076 4.527 16.926 1.00 87.06 381 THR A C 1
ATOM 2913 O O . THR A 1 381 ? -27.203 4.547 16.063 1.00 87.06 381 THR A O 1
ATOM 2916 N N . LEU A 1 382 ? -27.937 3.932 18.106 1.00 82.06 382 LEU A N 1
ATOM 2917 C CA . LEU A 1 382 ? -26.679 3.341 18.540 1.00 82.06 382 LEU A CA 1
ATOM 2918 C C . LEU A 1 382 ? -26.363 2.050 17.771 1.00 82.06 382 LEU A C 1
ATOM 2920 O O . LEU A 1 382 ? -25.228 1.892 17.353 1.00 82.06 382 LEU A O 1
ATOM 2924 N N . GLN A 1 383 ? -27.357 1.198 17.492 1.00 87.56 383 GLN A N 1
ATOM 2925 C CA . GLN A 1 383 ? -27.157 -0.056 16.756 1.00 87.56 383 GLN A CA 1
ATOM 2926 C C . GLN A 1 383 ? -28.268 -0.326 15.738 1.00 87.56 383 GLN A C 1
ATOM 2928 O O . GLN A 1 383 ? -29.440 -0.060 16.029 1.00 87.56 383 GLN A O 1
ATOM 2933 N N . ALA A 1 384 ? -27.922 -0.845 14.556 1.00 93.44 384 ALA A N 1
ATOM 2934 C CA . ALA A 1 384 ? -28.885 -1.407 13.606 1.00 93.44 384 ALA A CA 1
ATOM 2935 C C . ALA A 1 384 ? -28.221 -2.295 12.540 1.00 93.44 384 ALA A C 1
ATOM 2937 O O . ALA A 1 384 ? -27.251 -1.893 11.905 1.00 93.44 384 ALA A O 1
ATOM 2938 N N . GLY A 1 385 ? -28.846 -3.437 12.250 1.00 96.44 385 GLY A N 1
ATOM 2939 C CA . GLY A 1 385 ? -28.417 -4.338 11.183 1.00 96.44 385 GLY A CA 1
ATOM 2940 C C . GLY A 1 385 ? -28.998 -3.995 9.807 1.00 96.44 385 GLY A C 1
ATOM 2941 O O . GLY A 1 385 ? -30.163 -3.602 9.678 1.00 96.44 385 GLY A O 1
ATOM 2942 N N . TYR A 1 386 ? -28.219 -4.244 8.753 1.00 98.44 386 TYR A N 1
ATOM 2943 C CA . TYR A 1 386 ? -28.563 -3.975 7.356 1.00 98.44 386 TYR A CA 1
ATOM 2944 C C . TYR A 1 386 ? -28.258 -5.157 6.422 1.00 98.44 386 TYR A C 1
ATOM 2946 O O . TYR A 1 386 ? -27.315 -5.924 6.601 1.00 98.44 386 TYR A O 1
ATOM 2954 N N . SER A 1 387 ? -29.054 -5.290 5.357 1.00 97.81 387 SER A N 1
ATOM 2955 C CA . SER A 1 387 ? -28.887 -6.369 4.367 1.00 97.81 387 SER A CA 1
ATOM 2956 C C . SER A 1 387 ? -27.727 -6.151 3.385 1.00 97.81 387 SER A C 1
ATOM 2958 O O . SER A 1 387 ? -27.227 -7.127 2.822 1.00 97.81 387 SER A O 1
ATOM 2960 N N . THR A 1 388 ? -27.294 -4.901 3.182 1.00 98.56 388 THR A N 1
ATOM 2961 C CA . THR A 1 388 ? -26.135 -4.521 2.353 1.00 98.56 388 THR A CA 1
ATOM 2962 C C . THR A 1 388 ? -25.403 -3.321 2.966 1.00 98.56 388 THR A C 1
ATOM 2964 O O . THR A 1 388 ? -25.988 -2.562 3.747 1.00 98.56 388 THR A O 1
ATOM 2967 N N . LEU A 1 389 ? -24.142 -3.105 2.580 1.00 98.69 389 LEU A N 1
ATOM 2968 C CA . LEU A 1 389 ? -23.344 -1.943 2.982 1.00 98.69 389 LEU A CA 1
ATOM 2969 C C . LEU A 1 389 ? -23.942 -0.644 2.420 1.00 98.69 389 LEU A C 1
ATOM 2971 O O . LEU A 1 389 ? -23.945 0.386 3.091 1.00 98.69 389 LEU A O 1
ATOM 2975 N N . GLY A 1 390 ? -24.527 -0.685 1.220 1.00 98.62 390 GLY A N 1
ATOM 2976 C CA . GLY A 1 390 ? -25.262 0.441 0.645 1.00 98.62 390 GLY A CA 1
ATOM 2977 C C . GLY A 1 390 ? -26.490 0.855 1.462 1.00 98.62 390 GLY A C 1
ATOM 2978 O O . GLY A 1 390 ? -26.787 2.048 1.546 1.00 98.62 390 GLY A O 1
ATOM 2979 N N . ALA A 1 391 ? -27.176 -0.093 2.111 1.00 98.75 391 ALA A N 1
ATOM 2980 C CA . ALA A 1 391 ? -28.282 0.206 3.020 1.00 98.75 391 ALA A CA 1
ATOM 2981 C C . ALA A 1 391 ? -27.794 0.837 4.340 1.00 98.75 391 ALA A C 1
ATOM 2983 O O . ALA A 1 391 ? -28.368 1.840 4.771 1.00 98.75 391 ALA A O 1
ATOM 2984 N N . ALA A 1 392 ? -26.698 0.327 4.917 1.00 98.75 392 ALA A N 1
ATOM 2985 C CA . ALA A 1 392 ? -26.038 0.933 6.077 1.00 98.75 392 ALA A CA 1
ATOM 2986 C C . ALA A 1 392 ? -25.589 2.377 5.779 1.00 98.75 392 ALA A C 1
ATOM 2988 O O . ALA A 1 392 ? -25.963 3.319 6.480 1.00 98.75 392 ALA A O 1
ATOM 2989 N N . PHE A 1 393 ? -24.882 2.594 4.665 1.00 98.81 393 PHE A N 1
ATOM 2990 C CA . PHE A 1 393 ? -24.471 3.930 4.224 1.00 98.81 393 PHE A CA 1
ATOM 2991 C C . PHE A 1 393 ? -25.660 4.865 3.976 1.00 98.81 393 PHE A C 1
ATOM 2993 O O . PHE A 1 393 ? -25.582 6.045 4.311 1.00 98.81 393 PHE A O 1
ATOM 3000 N N . ALA A 1 394 ? -26.783 4.375 3.441 1.00 98.62 394 ALA A N 1
ATOM 3001 C CA . ALA A 1 394 ? -27.989 5.187 3.286 1.00 98.62 394 ALA A CA 1
ATOM 3002 C C . ALA A 1 394 ? -28.548 5.672 4.639 1.00 98.62 394 ALA A C 1
ATOM 3004 O O . ALA A 1 394 ? -28.987 6.820 4.736 1.00 98.62 394 ALA A O 1
ATOM 3005 N N . ALA A 1 395 ? -28.483 4.845 5.687 1.00 98.69 395 ALA A N 1
ATOM 3006 C CA . ALA A 1 395 ? -28.894 5.226 7.035 1.00 98.69 395 ALA A CA 1
ATOM 3007 C C . ALA A 1 395 ? -27.930 6.236 7.684 1.00 98.69 395 ALA A C 1
ATOM 3009 O O . ALA A 1 395 ? -28.389 7.225 8.265 1.00 98.69 395 ALA A O 1
ATOM 3010 N N . ILE A 1 396 ? -26.614 6.051 7.521 1.00 98.69 396 ILE A N 1
ATOM 3011 C CA . ILE A 1 396 ? -25.577 7.008 7.954 1.00 98.69 396 ILE A CA 1
ATOM 3012 C C . ILE A 1 396 ? -25.767 8.361 7.246 1.00 98.69 396 ILE A C 1
ATOM 3014 O O . ILE A 1 396 ? -25.827 9.408 7.891 1.00 98.69 396 ILE A O 1
ATOM 3018 N N . ASN A 1 397 ? -25.984 8.352 5.926 1.00 98.50 397 ASN A N 1
ATOM 3019 C CA . ASN A 1 397 ? -26.269 9.551 5.128 1.00 98.50 397 ASN A CA 1
ATOM 3020 C C . ASN A 1 397 ? -27.549 10.286 5.580 1.00 98.50 397 ASN A C 1
ATOM 3022 O O . ASN A 1 397 ? -27.649 11.508 5.449 1.00 98.50 397 ASN A O 1
ATOM 3026 N N . ALA A 1 398 ? -28.530 9.549 6.109 1.00 98.06 398 ALA A N 1
ATOM 3027 C CA . ALA A 1 398 ? -29.763 10.093 6.675 1.00 98.06 398 ALA A CA 1
ATOM 3028 C C . ALA A 1 398 ? -29.605 10.620 8.118 1.00 98.06 398 ALA A C 1
ATOM 3030 O O . ALA A 1 398 ? -30.568 11.149 8.671 1.00 98.06 398 ALA A O 1
ATOM 3031 N N . GLY A 1 399 ? -28.419 10.500 8.727 1.00 96.31 399 GLY A N 1
ATOM 3032 C CA . GLY A 1 399 ? -28.174 10.870 10.125 1.00 96.31 399 GLY A CA 1
ATOM 3033 C C . GLY A 1 399 ? -28.780 9.892 11.137 1.00 96.31 399 GLY A C 1
ATOM 3034 O O . GLY A 1 399 ? -29.018 10.273 12.280 1.00 96.31 399 GLY A O 1
ATOM 3035 N N . THR A 1 400 ? -29.061 8.650 10.721 1.00 97.19 400 THR A N 1
ATOM 3036 C CA . THR A 1 400 ? -29.548 7.587 11.620 1.00 97.19 400 THR A CA 1
ATOM 3037 C C . THR A 1 400 ? -28.463 7.216 12.620 1.00 97.19 400 THR A C 1
ATOM 3039 O O . THR A 1 400 ? -28.731 7.196 13.814 1.00 97.19 400 THR A O 1
ATOM 3042 N N . HIS A 1 401 ? -27.242 7.007 12.129 1.00 92.75 401 HIS A N 1
ATOM 3043 C CA . HIS A 1 401 ? -26.030 6.795 12.914 1.00 92.75 401 HIS A CA 1
ATOM 3044 C C . HIS A 1 401 ? -25.150 8.044 12.804 1.00 92.75 401 HIS A C 1
ATOM 3046 O O . HIS A 1 401 ? -25.071 8.657 11.734 1.00 92.75 401 HIS A O 1
ATOM 3052 N N . THR A 1 402 ? -24.531 8.449 13.908 1.00 87.25 402 THR A N 1
ATOM 3053 C CA . THR A 1 402 ? -23.726 9.675 14.018 1.00 87.25 402 THR A CA 1
ATOM 3054 C C . THR A 1 402 ? -22.568 9.478 14.993 1.00 87.25 402 THR A C 1
ATOM 3056 O O . THR A 1 402 ? -22.565 8.518 15.756 1.00 87.25 402 THR A O 1
ATOM 3059 N N . GLY A 1 403 ? -21.606 10.400 14.991 1.00 81.25 403 GLY A N 1
ATOM 3060 C CA . GLY A 1 403 ? -20.372 10.232 15.759 1.00 81.25 403 GLY A CA 1
ATOM 3061 C C . GLY A 1 403 ? -19.449 9.208 15.102 1.00 81.25 403 GLY A C 1
ATOM 3062 O O . GLY A 1 403 ? -19.280 9.225 13.883 1.00 81.25 403 GLY A O 1
ATOM 3063 N N . ASP A 1 404 ? -18.841 8.345 15.898 1.00 77.81 404 ASP A N 1
ATOM 3064 C CA . ASP A 1 404 ? -17.909 7.319 15.447 1.00 77.81 404 ASP A CA 1
ATOM 3065 C C . ASP A 1 404 ? -18.663 6.027 15.180 1.00 77.81 404 ASP A C 1
ATOM 3067 O O . ASP A 1 404 ? -19.487 5.626 16.000 1.00 77.81 404 ASP A O 1
ATOM 3071 N N . ILE A 1 405 ? 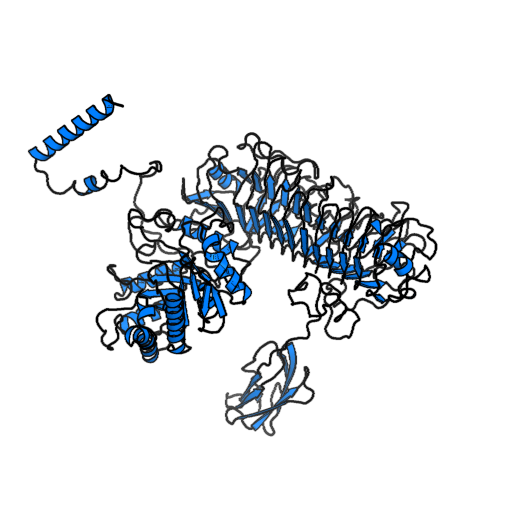-18.431 5.428 14.010 1.00 86.12 405 ILE A N 1
ATOM 3072 C CA . ILE A 1 405 ? -19.284 4.363 13.476 1.00 86.12 405 ILE A CA 1
ATOM 3073 C C . ILE A 1 405 ? -18.432 3.154 13.083 1.00 86.12 405 ILE A C 1
ATOM 3075 O O . ILE A 1 405 ? -17.559 3.260 12.220 1.00 86.12 405 ILE A O 1
ATOM 3079 N N . ALA A 1 406 ? -18.712 2.000 13.680 1.00 88.06 406 ALA A N 1
ATOM 3080 C CA . ALA A 1 406 ? -18.275 0.708 13.170 1.00 88.06 406 ALA A CA 1
ATOM 3081 C C . ALA A 1 406 ? -19.307 0.180 12.162 1.00 88.06 406 ALA A C 1
ATOM 3083 O O . ALA A 1 406 ? -20.503 0.423 12.297 1.00 88.06 406 ALA A O 1
ATOM 3084 N N . VAL A 1 407 ? -18.840 -0.499 11.117 1.00 96.31 407 VAL A N 1
ATOM 3085 C CA . VAL A 1 407 ? -19.674 -1.125 10.088 1.00 96.31 407 VAL A CA 1
ATOM 3086 C C . VAL A 1 407 ? -19.140 -2.532 9.846 1.00 96.31 407 VAL A C 1
ATOM 3088 O O . VAL A 1 407 ? -18.161 -2.738 9.121 1.00 96.31 407 VAL A O 1
ATOM 3091 N N . GLU A 1 408 ? -19.768 -3.502 10.493 1.00 94.31 408 GLU A N 1
ATOM 3092 C CA . GLU A 1 408 ? -19.240 -4.854 10.645 1.00 94.31 408 GLU A CA 1
ATOM 3093 C C . GLU A 1 408 ? -19.811 -5.764 9.557 1.00 94.31 408 GLU A C 1
ATOM 3095 O O . GLU A 1 408 ? -21.018 -5.971 9.462 1.00 94.31 408 GLU A O 1
ATOM 3100 N N . ILE A 1 409 ? -18.962 -6.321 8.693 1.00 98.19 409 ILE A N 1
ATOM 3101 C CA . ILE A 1 409 ? -19.400 -7.242 7.642 1.00 98.19 409 ILE A CA 1
ATOM 3102 C C . ILE A 1 409 ? -19.519 -8.639 8.254 1.00 98.19 409 ILE A C 1
ATOM 3104 O O . ILE A 1 409 ? -18.527 -9.325 8.504 1.00 98.19 409 ILE A O 1
ATOM 3108 N N . CYS A 1 410 ? -20.759 -9.047 8.492 1.00 96.44 410 CYS A N 1
ATOM 3109 C CA . CYS A 1 410 ? -21.134 -10.271 9.195 1.00 96.44 410 CYS A CA 1
ATOM 3110 C C . CYS A 1 410 ? -21.402 -11.457 8.269 1.00 96.44 410 CYS A C 1
ATOM 3112 O O . CYS A 1 410 ? -21.219 -12.613 8.650 1.00 96.44 410 CYS A O 1
ATOM 3114 N N . ALA A 1 411 ? -21.805 -11.188 7.027 1.00 97.75 411 ALA A N 1
ATOM 3115 C CA . ALA A 1 411 ? -21.975 -12.205 6.000 1.00 97.75 411 ALA A CA 1
ATOM 3116 C C . ALA A 1 411 ? -21.609 -11.663 4.613 1.00 97.75 411 ALA A C 1
ATOM 3118 O O . ALA A 1 411 ? -21.542 -10.456 4.386 1.00 97.75 411 ALA A O 1
ATOM 3119 N N . SER A 1 412 ? -21.395 -12.574 3.660 1.00 98.56 412 SER A N 1
ATOM 3120 C CA . SER A 1 412 ? -21.204 -12.184 2.260 1.00 98.56 412 SER A CA 1
ATOM 3121 C C . SER A 1 412 ? -22.481 -11.570 1.687 1.00 98.56 412 SER A C 1
ATOM 3123 O O . SER A 1 412 ? -23.572 -12.103 1.894 1.00 98.56 412 SER A O 1
ATOM 3125 N N . LEU A 1 413 ? -22.338 -10.483 0.929 1.00 98.44 413 LEU A N 1
ATOM 3126 C CA . LEU A 1 413 ? -23.449 -9.664 0.443 1.00 98.44 413 LEU A CA 1
ATOM 3127 C C . LEU A 1 413 ? -23.247 -9.197 -1.007 1.00 98.44 413 LEU A C 1
ATOM 3129 O O . LEU A 1 413 ? -22.142 -9.242 -1.551 1.00 98.44 413 LEU A O 1
ATOM 3133 N N . ASP A 1 414 ? -24.331 -8.736 -1.631 1.00 98.31 414 ASP A N 1
ATOM 3134 C CA . ASP A 1 414 ? -24.344 -8.171 -2.984 1.00 98.31 414 ASP A CA 1
ATOM 3135 C C . ASP A 1 414 ? -25.090 -6.827 -2.978 1.00 98.31 414 ASP A C 1
ATOM 3137 O O . ASP A 1 414 ? -26.269 -6.766 -2.628 1.00 98.31 414 ASP A O 1
ATOM 3141 N N . GLU A 1 415 ? -24.408 -5.751 -3.372 1.00 98.19 415 GLU A N 1
ATOM 3142 C CA . GLU A 1 415 ? -24.999 -4.418 -3.577 1.00 98.19 415 GLU A CA 1
ATOM 3143 C C . GLU A 1 415 ? -25.844 -4.343 -4.861 1.00 98.19 415 GLU A C 1
ATOM 3145 O O . GLU A 1 415 ? -26.658 -3.432 -5.056 1.00 98.19 415 GLU A O 1
ATOM 3150 N N . GLY A 1 416 ? -25.647 -5.295 -5.778 1.00 97.06 416 GLY A N 1
ATOM 3151 C CA . GLY A 1 416 ? -26.268 -5.295 -7.091 1.00 97.06 416 GLY A CA 1
ATOM 3152 C C . GLY A 1 416 ? -25.877 -4.066 -7.918 1.00 97.06 416 GLY A C 1
ATOM 3153 O O . GLY A 1 416 ? -24.712 -3.669 -7.990 1.00 97.06 416 GLY A O 1
ATOM 3154 N N . VAL A 1 417 ? -26.867 -3.476 -8.595 1.00 96.50 417 VAL A N 1
ATOM 3155 C CA . VAL A 1 417 ? -26.651 -2.455 -9.641 1.00 96.50 417 VAL A CA 1
ATOM 3156 C C . VAL A 1 417 ? -26.434 -1.034 -9.110 1.00 96.50 417 VAL A C 1
ATOM 3158 O O . VAL A 1 417 ? -26.113 -0.136 -9.891 1.00 96.50 417 VAL A O 1
ATOM 3161 N N . ASN A 1 418 ? -26.637 -0.809 -7.810 1.00 95.19 418 ASN A N 1
ATOM 3162 C CA . ASN A 1 418 ? -26.510 0.502 -7.179 1.00 95.19 418 ASN A CA 1
ATOM 3163 C C . ASN A 1 418 ? -25.225 0.543 -6.340 1.00 95.19 418 ASN A C 1
ATOM 3165 O O . ASN A 1 418 ? -25.040 -0.330 -5.500 1.00 95.19 418 ASN A O 1
ATOM 3169 N N . PRO A 1 419 ? -24.353 1.550 -6.506 1.00 97.44 419 PRO A N 1
ATOM 3170 C CA . PRO A 1 419 ? -23.179 1.690 -5.653 1.00 97.44 419 PRO A CA 1
ATOM 3171 C C . PRO A 1 419 ? -23.525 1.958 -4.183 1.00 97.44 419 PRO A C 1
ATOM 3173 O O . PRO A 1 419 ? -24.274 2.899 -3.889 1.00 97.44 419 PRO A O 1
ATOM 3176 N N . ALA A 1 420 ? -22.872 1.246 -3.265 1.00 98.56 420 ALA A N 1
ATOM 3177 C CA . ALA A 1 420 ? -22.806 1.612 -1.855 1.00 98.56 420 ALA A CA 1
ATOM 3178 C C . ALA A 1 420 ? -22.089 2.965 -1.729 1.00 98.56 420 ALA A C 1
ATOM 3180 O O . ALA A 1 420 ? -20.869 3.059 -1.856 1.00 98.56 420 ALA A O 1
ATOM 3181 N N . THR A 1 421 ? -22.860 4.038 -1.544 1.00 98.50 421 THR A N 1
ATOM 3182 C CA . THR A 1 421 ? -22.351 5.415 -1.577 1.00 98.50 421 THR A CA 1
ATOM 3183 C C . THR A 1 421 ? -22.486 6.071 -0.212 1.00 98.50 421 THR A C 1
ATOM 3185 O O . THR A 1 421 ? -23.597 6.341 0.243 1.00 98.50 421 THR A O 1
ATOM 3188 N N . LEU A 1 422 ? -21.351 6.373 0.407 1.00 98.62 422 LEU A N 1
ATOM 3189 C CA . LEU A 1 422 ? -21.250 7.192 1.608 1.00 98.62 422 LEU A CA 1
ATOM 3190 C C . LEU A 1 422 ? -20.973 8.642 1.189 1.00 98.62 422 LEU A C 1
ATOM 3192 O O . LEU A 1 422 ? -20.126 8.875 0.330 1.00 98.62 422 LEU A O 1
ATOM 3196 N N . ASN A 1 423 ? -21.676 9.610 1.772 1.00 98.06 423 ASN A N 1
ATOM 3197 C CA . ASN A 1 423 ? -21.435 11.039 1.555 1.00 98.06 423 ASN A CA 1
ATOM 3198 C C . ASN A 1 423 ? -20.475 11.608 2.613 1.00 98.06 423 ASN A C 1
ATOM 3200 O O . ASN A 1 423 ? -20.260 10.997 3.654 1.00 98.06 423 ASN A O 1
ATOM 3204 N N . SER A 1 424 ? -19.927 12.798 2.359 1.00 95.50 424 SER A N 1
ATOM 3205 C CA . SER A 1 424 ? -19.203 13.599 3.357 1.00 95.50 424 SER A CA 1
ATOM 3206 C C . SER A 1 424 ? -20.018 13.819 4.636 1.00 95.50 424 SER A C 1
ATOM 3208 O O . SER A 1 424 ? -21.223 14.080 4.580 1.00 95.50 424 SER A O 1
ATOM 3210 N N . SER A 1 425 ? -19.346 13.849 5.788 1.00 94.38 425 SER A N 1
ATOM 3211 C CA . SER A 1 425 ? -19.929 14.397 7.018 1.00 94.38 425 SER A CA 1
ATOM 3212 C C . SER A 1 425 ? -20.334 15.865 6.786 1.00 94.38 425 SER A C 1
ATOM 3214 O O . SER A 1 425 ? -19.657 16.601 6.064 1.00 94.38 425 SER A O 1
ATOM 3216 N N . GLY A 1 426 ? -21.495 16.274 7.301 1.00 91.62 426 GLY A N 1
ATOM 3217 C CA . GLY A 1 426 ? -22.146 17.553 6.997 1.00 91.62 426 GLY A CA 1
ATOM 3218 C C . GLY A 1 426 ? -22.962 17.589 5.692 1.00 91.62 426 GLY A C 1
ATOM 3219 O O . GLY A 1 426 ? -23.655 18.579 5.436 1.00 91.62 426 GLY A O 1
ATOM 3220 N N . ALA A 1 427 ? -22.947 16.538 4.861 1.00 94.75 427 ALA A N 1
ATOM 3221 C CA . ALA A 1 427 ? -23.788 16.466 3.665 1.00 94.75 427 ALA A CA 1
ATOM 3222 C C . ALA A 1 427 ? -25.242 16.104 4.025 1.00 94.75 427 ALA A C 1
ATOM 3224 O O . ALA A 1 427 ? -25.625 14.937 4.114 1.00 94.75 427 ALA A O 1
ATOM 3225 N N . GLY A 1 428 ? -26.085 17.125 4.194 1.00 93.94 428 GLY A N 1
ATOM 3226 C CA . GLY A 1 428 ? -27.495 16.940 4.546 1.00 93.94 428 GLY A CA 1
ATOM 3227 C C . GLY A 1 428 ? -27.655 16.610 6.027 1.00 93.94 428 GLY A C 1
ATOM 3228 O O . GLY A 1 428 ? -27.536 17.507 6.856 1.00 93.94 428 GLY A O 1
ATOM 3229 N N . SER A 1 429 ? -27.945 15.346 6.346 1.00 96.38 429 SER A N 1
ATOM 3230 C CA . SER A 1 429 ? -28.088 14.859 7.730 1.00 96.38 429 SER A CA 1
ATOM 3231 C C . SER A 1 429 ? -26.908 13.998 8.201 1.00 96.38 429 SER A C 1
ATOM 3233 O O . SER A 1 429 ? -26.790 13.754 9.401 1.00 96.38 429 SER A O 1
ATOM 3235 N N . ALA A 1 430 ? -26.017 13.581 7.294 1.00 96.38 430 ALA A N 1
ATOM 3236 C CA . ALA A 1 430 ? -24.805 12.834 7.624 1.00 96.38 430 ALA A CA 1
ATOM 3237 C C . ALA A 1 430 ? -23.953 13.606 8.645 1.00 96.38 430 ALA A C 1
ATOM 3239 O O . ALA A 1 430 ? -23.560 14.740 8.375 1.00 96.38 430 ALA A O 1
ATOM 3240 N N . THR A 1 431 ? -23.678 13.018 9.812 1.00 92.56 431 THR A N 1
ATOM 3241 C CA . THR A 1 431 ? -22.918 13.676 10.892 1.00 92.56 431 THR A CA 1
ATOM 3242 C C . THR A 1 431 ? -22.066 12.649 11.638 1.00 92.56 431 THR A C 1
ATOM 3244 O O . THR A 1 431 ? -22.456 12.161 12.693 1.00 92.56 431 THR A O 1
ATOM 3247 N N . TYR A 1 432 ? -20.912 12.294 11.084 1.00 89.69 432 TYR A N 1
ATOM 3248 C CA . TYR A 1 432 ? -19.989 11.318 11.669 1.00 89.69 432 TYR A CA 1
ATOM 3249 C C . TYR A 1 432 ? -18.579 11.913 11.851 1.00 89.69 432 TYR A C 1
ATOM 3251 O O . TYR A 1 432 ? -18.196 12.836 11.124 1.00 89.69 432 TYR A O 1
ATOM 3259 N N . SER A 1 433 ? -17.830 11.413 12.834 1.00 82.75 433 SER A N 1
ATOM 3260 C CA . SER A 1 433 ? -16.427 11.752 13.131 1.00 82.75 433 SER A CA 1
ATOM 3261 C C . SER A 1 433 ? -15.464 10.785 12.442 1.00 82.75 433 SER A C 1
ATOM 3263 O O . SER A 1 433 ? -14.438 11.221 11.918 1.00 82.75 433 SER A O 1
ATOM 3265 N N . SER A 1 434 ? -15.810 9.499 12.373 1.00 83.44 434 SER A N 1
ATOM 3266 C CA . SER A 1 434 ? -15.085 8.481 11.609 1.00 83.44 434 SER A CA 1
ATOM 3267 C C . SER A 1 434 ? -15.984 7.310 11.230 1.00 83.44 434 SER A C 1
ATOM 3269 O O . SER A 1 434 ? -17.048 7.133 11.827 1.00 83.44 434 SER A O 1
ATOM 3271 N N . ILE A 1 435 ? -15.542 6.507 10.257 1.00 92.38 435 ILE A N 1
ATOM 3272 C CA . ILE A 1 435 ? -16.166 5.219 9.944 1.00 92.38 435 ILE A CA 1
ATOM 3273 C C . ILE A 1 435 ? -15.098 4.140 9.771 1.00 92.38 435 ILE A C 1
ATOM 3275 O O . ILE A 1 435 ? -14.129 4.317 9.029 1.00 92.38 435 ILE A O 1
ATOM 3279 N N . GLU A 1 436 ? -15.306 3.011 10.435 1.00 90.62 436 GLU A N 1
ATOM 3280 C CA . GLU A 1 436 ? -14.492 1.805 10.348 1.00 90.62 436 GLU A CA 1
ATOM 3281 C C . GLU A 1 436 ? -15.314 0.686 9.693 1.00 90.62 436 GLU A C 1
ATOM 3283 O O . GLU A 1 436 ? -16.444 0.447 10.101 1.00 90.62 436 GLU A O 1
ATOM 3288 N N . ILE A 1 437 ? -14.781 0.014 8.672 1.00 97.62 437 ILE A N 1
ATOM 3289 C CA . ILE A 1 437 ? -15.474 -1.048 7.925 1.00 97.62 437 ILE A CA 1
ATOM 3290 C C . ILE A 1 437 ? -14.573 -2.284 7.911 1.00 97.62 437 ILE A C 1
ATOM 3292 O O . ILE A 1 437 ? -13.463 -2.186 7.389 1.00 97.62 437 ILE A O 1
ATOM 3296 N N . TYR A 1 438 ? -15.028 -3.418 8.451 1.00 94.88 438 TYR A N 1
ATOM 3297 C CA . TYR A 1 438 ? -14.230 -4.655 8.563 1.00 94.88 438 TYR A CA 1
ATOM 3298 C C . TYR A 1 438 ? -15.094 -5.923 8.642 1.00 94.88 438 TYR A C 1
ATOM 3300 O O . TYR A 1 438 ? -16.243 -5.852 9.075 1.00 94.88 438 TYR A O 1
ATOM 3308 N N . PRO A 1 439 ? -14.583 -7.097 8.227 1.00 96.00 439 PRO A N 1
ATOM 3309 C CA . PRO A 1 439 ? -15.260 -8.379 8.408 1.00 96.00 439 PRO A CA 1
ATOM 3310 C C . PRO A 1 439 ? -15.160 -8.922 9.841 1.00 96.00 439 PRO A C 1
ATOM 3312 O O . PRO A 1 439 ? -14.150 -8.746 10.514 1.00 96.00 439 PRO A O 1
ATOM 3315 N N . LEU A 1 440 ? -16.170 -9.691 10.258 1.00 89.50 440 LEU A N 1
ATOM 3316 C CA . LEU A 1 440 ? -16.154 -10.492 11.497 1.00 89.50 440 LEU A CA 1
ATOM 3317 C C . LEU A 1 440 ? -16.047 -12.004 11.265 1.00 89.50 440 LEU A C 1
ATOM 3319 O O . LEU A 1 440 ? -16.193 -12.815 12.181 1.00 89.50 440 LEU A O 1
ATOM 3323 N N . SER A 1 441 ? -15.811 -12.415 10.024 1.00 91.12 441 SER A N 1
ATOM 3324 C CA . SER A 1 441 ? -15.533 -13.802 9.661 1.00 91.12 441 SER A CA 1
ATOM 3325 C C . SER A 1 441 ? -14.558 -13.857 8.493 1.00 91.12 441 SER A C 1
ATOM 3327 O O . SER A 1 441 ? -14.454 -12.921 7.700 1.00 91.12 441 SER A O 1
ATOM 3329 N N . ASP A 1 442 ? -13.839 -14.968 8.384 1.00 91.69 442 ASP A N 1
ATOM 3330 C CA . ASP A 1 442 ? -12.823 -15.146 7.352 1.00 91.69 442 ASP A CA 1
ATOM 3331 C C . ASP A 1 442 ? -13.453 -15.455 5.984 1.00 91.69 442 ASP A C 1
ATOM 3333 O O . ASP A 1 442 ? -14.429 -16.201 5.875 1.00 91.69 442 ASP A O 1
ATOM 3337 N N . GLY A 1 443 ? -12.864 -14.910 4.917 1.00 94.56 443 GLY A N 1
ATOM 3338 C CA . GLY A 1 443 ? -13.254 -15.202 3.533 1.00 94.56 443 GLY A CA 1
ATOM 3339 C C . GLY A 1 443 ? -14.599 -14.614 3.084 1.00 94.56 443 GLY A C 1
ATOM 3340 O O . GLY A 1 443 ? -15.219 -15.152 2.162 1.00 94.56 443 GLY A O 1
ATOM 3341 N N . LEU A 1 444 ? -15.065 -13.527 3.705 1.00 98.44 444 LEU A N 1
ATOM 3342 C CA . LEU A 1 444 ? -16.294 -12.840 3.305 1.00 98.44 444 LEU A CA 1
ATOM 3343 C C . LEU A 1 444 ? -16.134 -12.070 1.986 1.00 98.44 444 LEU A C 1
ATOM 3345 O O . LEU A 1 444 ? -15.035 -11.690 1.569 1.00 98.44 444 LEU A O 1
ATOM 3349 N N . THR A 1 445 ? -17.263 -11.823 1.316 1.00 98.75 445 THR A N 1
ATOM 3350 C CA . THR A 1 445 ? -17.304 -11.131 0.024 1.00 98.75 445 THR A CA 1
ATOM 3351 C C . THR A 1 445 ? -18.343 -10.009 -0.021 1.00 98.75 445 THR A C 1
ATOM 3353 O O . THR A 1 445 ? -19.476 -10.182 0.421 1.00 98.75 445 THR A O 1
ATOM 3356 N N . ILE A 1 446 ? -17.969 -8.872 -0.611 1.00 98.88 446 ILE A N 1
ATOM 3357 C CA . ILE A 1 446 ? -18.891 -7.815 -1.048 1.00 98.88 446 ILE A CA 1
ATOM 3358 C C . ILE A 1 446 ? -18.893 -7.823 -2.573 1.00 98.88 446 ILE A C 1
ATOM 3360 O O . ILE A 1 446 ? -17.887 -7.503 -3.210 1.00 98.88 446 ILE A O 1
ATOM 3364 N N . THR A 1 447 ? -20.017 -8.196 -3.171 1.00 98.75 447 THR A N 1
ATOM 3365 C CA . THR A 1 447 ? -20.205 -8.179 -4.626 1.00 98.75 447 THR A CA 1
ATOM 3366 C C . THR A 1 447 ? -21.012 -6.948 -5.045 1.00 98.75 447 THR A C 1
ATOM 3368 O O . THR A 1 447 ? -21.758 -6.377 -4.254 1.00 98.75 447 THR A O 1
ATOM 3371 N N . GLY A 1 448 ? -20.849 -6.506 -6.289 1.00 98.50 448 GLY A N 1
ATOM 3372 C CA . GLY A 1 448 ? -21.758 -5.543 -6.909 1.00 98.50 448 GLY A CA 1
ATOM 3373 C C . GLY A 1 448 ? -21.481 -5.378 -8.397 1.00 98.50 448 GLY A C 1
ATOM 3374 O O . GLY A 1 448 ? -20.353 -5.565 -8.855 1.00 98.50 448 GLY A O 1
ATOM 3375 N N . ASN A 1 449 ? -22.502 -5.025 -9.175 1.00 97.81 449 ASN A N 1
ATOM 3376 C CA . ASN A 1 449 ? -22.421 -4.832 -10.625 1.00 97.81 449 ASN A CA 1
ATOM 3377 C C . ASN A 1 449 ? -22.945 -3.453 -11.081 1.00 97.81 449 ASN A C 1
ATOM 3379 O O . ASN A 1 449 ? -23.790 -3.376 -11.981 1.00 97.81 449 ASN A O 1
ATOM 3383 N N . PRO A 1 450 ? -22.440 -2.346 -10.500 1.00 97.38 450 PRO A N 1
ATOM 3384 C CA . PRO A 1 450 ? -22.879 -1.008 -10.860 1.00 97.38 450 PRO A CA 1
ATOM 3385 C C . PRO A 1 450 ? -22.532 -0.662 -12.312 1.00 97.38 450 PRO A C 1
ATOM 3387 O O . PRO A 1 450 ? -21.640 -1.247 -12.934 1.00 97.38 450 PRO A O 1
ATOM 3390 N N . GLY A 1 451 ? -23.242 0.327 -12.858 1.00 95.69 451 GLY A N 1
ATOM 3391 C CA . GLY A 1 451 ? -23.037 0.787 -14.230 1.00 95.69 451 GLY A CA 1
ATOM 3392 C C . GLY A 1 451 ? -21.615 1.294 -14.516 1.00 95.69 451 GLY A C 1
ATOM 3393 O O . GLY A 1 451 ? -20.848 1.650 -13.621 1.00 95.69 451 GLY A O 1
ATOM 3394 N N . ASN A 1 452 ? -21.273 1.383 -15.804 1.00 96.56 452 ASN A N 1
ATOM 3395 C CA . ASN A 1 452 ? -19.990 1.937 -16.244 1.00 96.56 452 ASN A CA 1
ATOM 3396 C C . ASN A 1 452 ? -19.755 3.341 -15.662 1.00 96.56 452 ASN A C 1
ATOM 3398 O O . ASN A 1 452 ? -20.624 4.208 -15.759 1.00 96.56 452 ASN A O 1
ATOM 3402 N N . GLY A 1 453 ? -18.556 3.573 -15.129 1.00 96.25 453 GLY A N 1
ATOM 3403 C CA . GLY A 1 453 ? -18.168 4.855 -14.540 1.00 96.25 453 GLY A CA 1
ATOM 3404 C C . GLY A 1 453 ? -18.402 4.987 -13.033 1.00 96.25 453 GLY A C 1
ATOM 3405 O O . GLY A 1 453 ? -18.171 6.070 -12.493 1.00 96.25 453 GLY A O 1
ATOM 3406 N N . PHE A 1 454 ? -18.852 3.928 -12.356 1.00 97.81 454 PHE A N 1
ATOM 3407 C CA . PHE A 1 454 ? -19.064 3.895 -10.907 1.00 97.81 454 PHE A CA 1
ATOM 3408 C C . PHE A 1 454 ? -18.139 2.883 -10.209 1.00 97.81 454 PHE A C 1
ATOM 3410 O O . PHE A 1 454 ? -17.659 1.928 -10.826 1.00 97.81 454 PHE A O 1
ATOM 3417 N N . GLY A 1 455 ? -17.894 3.108 -8.916 1.00 97.88 455 GLY A N 1
ATOM 3418 C CA . GLY A 1 455 ? -17.340 2.086 -8.018 1.00 97.88 455 GLY A CA 1
ATOM 3419 C C . GLY A 1 455 ? -18.452 1.215 -7.432 1.00 97.88 455 GLY A C 1
ATOM 3420 O O . GLY A 1 455 ? -19.613 1.615 -7.496 1.00 97.88 455 GLY A O 1
ATOM 3421 N N . ILE A 1 456 ? -18.123 0.064 -6.836 1.00 98.62 456 ILE A N 1
ATOM 3422 C CA . ILE A 1 456 ? -19.084 -0.656 -5.976 1.00 98.62 456 ILE A CA 1
ATOM 3423 C C . ILE A 1 456 ? -19.269 0.133 -4.687 1.00 98.62 456 ILE A C 1
ATOM 3425 O O . ILE A 1 456 ? -20.387 0.472 -4.317 1.00 98.62 456 ILE A O 1
ATOM 3429 N N . ILE A 1 457 ? -18.146 0.472 -4.056 1.00 98.81 457 ILE A N 1
ATOM 3430 C CA . ILE A 1 457 ? -18.071 1.300 -2.857 1.00 98.81 457 ILE A CA 1
ATOM 3431 C C . ILE A 1 457 ? -17.590 2.685 -3.288 1.00 98.81 457 ILE A C 1
ATOM 3433 O O . ILE A 1 457 ? -16.579 2.810 -3.988 1.00 98.81 457 ILE A O 1
ATOM 3437 N N . GLN A 1 458 ? -18.333 3.725 -2.915 1.00 98.62 458 GLN A N 1
ATOM 3438 C CA . GLN A 1 458 ? -18.050 5.110 -3.281 1.00 98.62 458 GLN A CA 1
ATOM 3439 C C . GLN A 1 458 ? -18.007 6.012 -2.047 1.00 98.62 458 GLN A C 1
ATOM 3441 O O . GLN A 1 458 ? -19.025 6.240 -1.397 1.00 98.62 458 GLN A O 1
ATOM 3446 N N . PHE A 1 459 ? -16.836 6.589 -1.795 1.00 98.62 459 PHE A N 1
ATOM 3447 C CA . PHE A 1 459 ? -16.609 7.637 -0.809 1.00 98.62 459 PHE A CA 1
ATOM 3448 C C . PHE A 1 459 ? -16.774 8.997 -1.501 1.00 98.62 459 PHE A C 1
ATOM 3450 O O . PHE A 1 459 ? -15.895 9.469 -2.229 1.00 98.62 459 PHE A O 1
ATOM 3457 N N . ASN A 1 460 ? -17.958 9.587 -1.347 1.00 97.62 460 ASN A N 1
ATOM 3458 C CA . ASN A 1 460 ? -18.396 10.824 -1.992 1.00 97.62 460 ASN A CA 1
ATOM 3459 C C . ASN A 1 460 ? -18.081 12.019 -1.085 1.00 97.62 460 ASN A C 1
ATOM 3461 O O . ASN A 1 460 ? -18.960 12.607 -0.453 1.00 97.62 460 ASN A O 1
ATOM 3465 N N . GLY A 1 461 ? -16.788 12.320 -0.995 1.00 96.38 461 GLY A N 1
ATOM 3466 C CA . GLY A 1 461 ? -16.238 13.299 -0.064 1.00 96.38 461 GLY A CA 1
ATOM 3467 C C . GLY A 1 461 ? -16.073 12.816 1.368 1.00 96.38 461 GLY A C 1
ATOM 3468 O O . GLY A 1 461 ? -16.031 13.621 2.287 1.00 96.38 461 GLY A O 1
ATOM 3469 N N . SER A 1 462 ? -16.082 11.506 1.589 1.00 96.31 462 SER A N 1
ATOM 3470 C CA . SER A 1 462 ? -16.051 10.959 2.938 1.00 96.31 462 SER A CA 1
ATOM 3471 C C . SER A 1 462 ? -14.659 11.097 3.551 1.00 96.31 462 SER A C 1
ATOM 3473 O O . SER A 1 462 ? -13.724 10.444 3.098 1.00 96.31 462 SER A O 1
ATOM 3475 N N . ASP A 1 463 ? -14.531 11.936 4.575 1.00 90.12 463 ASP A N 1
ATOM 3476 C CA . ASP A 1 463 ? -13.333 12.028 5.414 1.00 90.12 463 ASP A CA 1
ATOM 3477 C C . ASP A 1 463 ? -13.299 10.902 6.479 1.00 90.12 463 ASP A C 1
ATOM 3479 O O . ASP A 1 463 ? -14.347 10.366 6.840 1.00 90.12 463 ASP A O 1
ATOM 3483 N N . ASN A 1 464 ? -12.114 10.584 7.020 1.00 87.56 464 ASN A N 1
ATOM 3484 C CA . ASN A 1 464 ? -11.894 9.700 8.184 1.00 87.56 464 ASN A CA 1
ATOM 3485 C C . ASN A 1 464 ? -12.442 8.266 8.037 1.00 87.56 464 ASN A C 1
ATOM 3487 O O . ASN A 1 464 ? -13.171 7.776 8.905 1.00 87.56 464 ASN A O 1
ATOM 3491 N N . ILE A 1 465 ? -12.073 7.584 6.950 1.00 96.31 465 ILE A N 1
ATOM 3492 C CA . ILE A 1 465 ? -12.546 6.228 6.639 1.00 96.31 465 ILE A CA 1
ATOM 3493 C C . ILE A 1 465 ? -11.413 5.210 6.782 1.00 96.31 465 ILE A C 1
ATOM 3495 O O . ILE A 1 465 ? -10.388 5.320 6.110 1.00 96.31 465 ILE A O 1
ATOM 3499 N N . ALA A 1 466 ? -11.617 4.179 7.596 1.00 90.69 466 ALA A N 1
ATOM 3500 C CA . ALA A 1 466 ? -10.779 2.985 7.624 1.00 90.69 466 ALA A CA 1
ATOM 3501 C C . ALA A 1 466 ? -11.562 1.814 7.020 1.00 90.69 466 ALA A C 1
ATOM 3503 O O . ALA A 1 466 ? -12.536 1.356 7.607 1.00 90.69 466 ALA A O 1
ATOM 3504 N N . PHE A 1 467 ? -11.151 1.343 5.843 1.00 97.94 467 PHE A N 1
ATOM 3505 C CA . PHE A 1 467 ? -11.691 0.132 5.231 1.00 97.94 467 PHE A CA 1
ATOM 3506 C C . PHE A 1 467 ? -10.647 -0.979 5.346 1.00 97.94 467 PHE A C 1
ATOM 3508 O O . PHE A 1 467 ? -9.657 -0.987 4.611 1.00 97.94 467 PHE A O 1
ATOM 3515 N N . ASP A 1 468 ? -10.856 -1.870 6.307 1.00 94.38 468 ASP A N 1
ATOM 3516 C CA . ASP A 1 468 ? -9.949 -2.954 6.653 1.00 94.38 468 ASP A CA 1
ATOM 3517 C C . ASP A 1 468 ? -10.524 -4.296 6.171 1.00 94.38 468 ASP A C 1
ATOM 3519 O O . ASP A 1 468 ? -11.713 -4.580 6.308 1.00 94.38 468 ASP A O 1
ATOM 3523 N N . GLY A 1 469 ? -9.692 -5.108 5.532 1.00 96.25 469 GLY A N 1
ATOM 3524 C CA . GLY A 1 469 ? -10.034 -6.460 5.114 1.00 96.25 469 GLY A CA 1
ATOM 3525 C C . GLY A 1 469 ? -9.645 -7.529 6.129 1.00 96.25 469 GLY A C 1
ATOM 3526 O O . GLY A 1 469 ? -9.965 -8.693 5.896 1.00 96.25 469 GLY A O 1
ATOM 3527 N N . ASP A 1 470 ? -8.973 -7.156 7.216 1.00 88.88 470 ASP A N 1
ATOM 3528 C CA . ASP A 1 470 ? -8.593 -8.037 8.314 1.00 88.88 470 ASP A CA 1
ATOM 3529 C C . ASP A 1 470 ? -9.785 -8.383 9.216 1.00 88.88 470 ASP A C 1
ATOM 3531 O O . ASP A 1 470 ? -10.669 -7.560 9.441 1.00 88.88 470 ASP A O 1
ATOM 3535 N N . ASN A 1 471 ? -9.804 -9.606 9.751 1.00 85.12 471 ASN A N 1
ATOM 3536 C CA . ASN A 1 471 ? -10.811 -10.010 10.738 1.00 85.12 471 ASN A CA 1
ATOM 3537 C C . ASN A 1 471 ? -10.161 -9.916 12.124 1.00 85.12 471 ASN A C 1
ATOM 3539 O O . ASN A 1 471 ? -9.300 -10.750 12.410 1.00 85.12 471 ASN A O 1
ATOM 3543 N N . PRO A 1 472 ? -10.566 -8.978 13.002 1.00 76.88 472 PRO A N 1
ATOM 3544 C CA . PRO A 1 472 ? -9.921 -8.789 14.302 1.00 76.88 472 PRO A CA 1
ATOM 3545 C C . PRO A 1 472 ? -10.036 -10.015 15.225 1.00 76.88 472 PRO A C 1
ATOM 3547 O O . PRO A 1 472 ? -9.275 -10.141 16.180 1.00 76.88 472 PRO A O 1
ATOM 3550 N N . ASN A 1 473 ? -10.955 -10.944 14.936 1.00 75.00 473 ASN A N 1
ATOM 3551 C CA . ASN A 1 473 ? -11.113 -12.192 15.684 1.00 75.00 473 ASN A CA 1
ATOM 3552 C C . ASN A 1 473 ? -10.141 -13.314 15.254 1.00 75.00 473 ASN A C 1
ATOM 3554 O O . ASN A 1 473 ? -10.093 -14.355 15.918 1.00 75.00 473 ASN A O 1
ATOM 3558 N N . THR A 1 474 ? -9.368 -13.120 14.181 1.00 70.88 474 THR A N 1
ATOM 3559 C CA . THR A 1 474 ? -8.434 -14.110 13.622 1.00 70.88 474 THR A CA 1
ATOM 3560 C C . THR A 1 474 ? -6.983 -13.717 13.919 1.00 70.88 474 THR A C 1
ATOM 3562 O O . THR A 1 474 ? -6.628 -12.544 13.960 1.00 70.88 474 THR A O 1
ATOM 3565 N N . VAL A 1 475 ? -6.116 -14.705 14.174 1.00 67.50 475 VAL A N 1
ATOM 3566 C CA . VAL A 1 475 ? -4.710 -14.451 14.536 1.00 67.50 475 VAL A CA 1
ATOM 3567 C C . VAL A 1 475 ? -3.889 -14.027 13.315 1.00 67.50 475 VAL A C 1
ATOM 3569 O O . VAL A 1 475 ? -3.892 -14.701 12.284 1.00 67.50 475 VAL A O 1
ATOM 3572 N N . GLY A 1 476 ? -3.126 -12.941 13.476 1.00 64.62 476 GLY A N 1
ATOM 3573 C CA . GLY A 1 476 ? -2.318 -12.329 12.420 1.00 64.62 476 GLY A CA 1
ATOM 3574 C C . GLY A 1 476 ? -3.132 -11.416 11.498 1.00 64.62 476 GLY A C 1
ATOM 3575 O O . GLY A 1 476 ? -4.358 -11.423 11.526 1.00 64.62 476 GLY A O 1
ATOM 3576 N N . LYS A 1 477 ? -2.437 -10.631 10.668 1.00 74.19 477 LYS A N 1
ATOM 3577 C CA . LYS A 1 477 ? -3.060 -9.732 9.686 1.00 74.19 477 LYS A CA 1
ATOM 3578 C C . LYS A 1 477 ? -3.354 -10.461 8.378 1.00 74.19 477 LYS A C 1
ATOM 3580 O O . LYS A 1 477 ? -2.435 -10.924 7.703 1.00 74.19 477 LYS A O 1
ATOM 3585 N N . ASN A 1 478 ? -4.632 -10.564 8.021 1.00 81.44 478 ASN A N 1
ATOM 3586 C CA . ASN A 1 478 ? -5.129 -11.459 6.976 1.00 81.44 478 ASN A CA 1
ATOM 3587 C C . ASN A 1 478 ? -6.031 -10.739 5.959 1.00 81.44 478 ASN A C 1
ATOM 3589 O O . ASN A 1 478 ? -6.654 -9.731 6.264 1.00 81.44 478 ASN A O 1
ATOM 3593 N N . ARG A 1 479 ? -6.150 -11.275 4.733 1.00 92.94 479 ARG A N 1
ATOM 3594 C CA . ARG A 1 479 ? -7.031 -10.712 3.686 1.00 92.94 479 ARG A CA 1
ATOM 3595 C C . ARG A 1 479 ? -8.419 -11.355 3.685 1.00 92.94 479 ARG A C 1
ATOM 3597 O O . ARG A 1 479 ? -8.788 -12.044 2.733 1.00 92.94 479 ARG A O 1
ATOM 3604 N N . ASN A 1 480 ? -9.169 -11.151 4.763 1.00 94.94 480 ASN A N 1
ATOM 3605 C CA . ASN A 1 480 ? -10.438 -11.828 5.031 1.00 94.94 480 ASN A CA 1
ATOM 3606 C C . ASN A 1 480 ? -11.656 -11.258 4.291 1.00 94.94 480 ASN A C 1
ATOM 3608 O O . ASN A 1 480 ? -12.653 -11.968 4.166 1.00 94.94 480 ASN A O 1
ATOM 3612 N N . LEU A 1 481 ? -11.576 -10.044 3.737 1.00 98.44 481 LEU A N 1
ATOM 3613 C CA . LEU A 1 481 ? -12.636 -9.453 2.914 1.00 98.44 481 LEU A CA 1
ATOM 3614 C C . LEU A 1 481 ? -12.229 -9.307 1.440 1.00 98.44 481 LEU A C 1
ATOM 3616 O O . LEU A 1 481 ? -11.224 -8.676 1.096 1.00 98.44 481 LEU A O 1
ATOM 3620 N N . THR A 1 482 ? -13.060 -9.844 0.545 1.00 98.88 482 THR A N 1
ATOM 3621 C CA . THR A 1 482 ? -12.913 -9.692 -0.911 1.00 98.88 482 THR A CA 1
ATOM 3622 C C . THR A 1 482 ? -14.023 -8.819 -1.491 1.00 98.88 482 THR A C 1
ATOM 3624 O O . THR A 1 482 ? -15.201 -9.120 -1.333 1.00 98.88 482 THR A O 1
ATOM 3627 N N . VAL A 1 483 ? -13.671 -7.776 -2.240 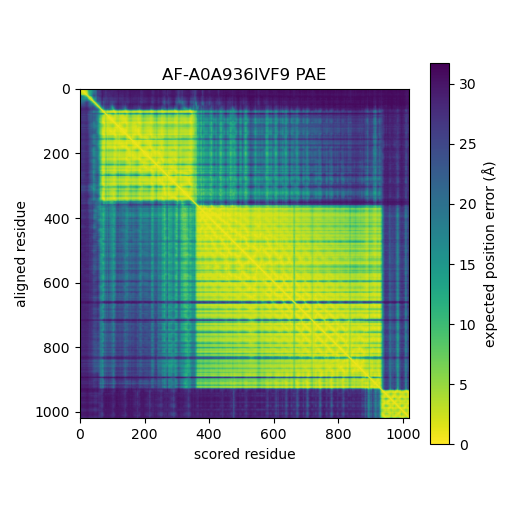1.00 98.94 483 VAL A N 1
ATOM 3628 C CA . VAL A 1 483 ? -14.634 -6.909 -2.933 1.00 98.94 483 VAL A CA 1
ATOM 3629 C C . VAL A 1 483 ? -14.585 -7.201 -4.438 1.00 98.94 483 VAL A C 1
ATOM 3631 O O . VAL A 1 483 ? -13.520 -7.111 -5.053 1.00 98.94 483 VAL A O 1
ATOM 3634 N N . ILE A 1 484 ? -15.715 -7.592 -5.038 1.00 98.75 484 ILE A N 1
ATOM 3635 C CA . ILE A 1 484 ? -15.791 -8.173 -6.392 1.00 98.75 484 ILE A CA 1
ATOM 3636 C C . ILE A 1 484 ? -16.719 -7.355 -7.293 1.00 98.75 484 ILE A C 1
ATOM 3638 O O . ILE A 1 484 ? -17.941 -7.393 -7.143 1.00 98.75 484 ILE A O 1
ATOM 3642 N N . ASN A 1 485 ? -16.156 -6.673 -8.296 1.00 98.50 485 ASN A N 1
ATOM 3643 C CA . ASN A 1 485 ? -16.955 -5.974 -9.300 1.00 98.50 485 ASN A CA 1
ATOM 3644 C C . ASN A 1 485 ? -17.464 -6.972 -10.352 1.00 98.50 485 ASN A C 1
ATOM 3646 O O . ASN A 1 485 ? -16.750 -7.350 -11.278 1.00 98.50 485 ASN A O 1
ATOM 3650 N N . ALA A 1 486 ? -18.721 -7.381 -10.202 1.00 97.38 486 ALA A N 1
ATOM 3651 C CA . ALA A 1 486 ? -19.427 -8.326 -11.060 1.00 97.38 486 ALA A CA 1
ATOM 3652 C C . ALA A 1 486 ? -20.111 -7.667 -12.279 1.00 97.38 486 ALA A C 1
ATOM 3654 O O . ALA A 1 486 ? -20.969 -8.284 -12.918 1.00 97.38 486 ALA A O 1
ATOM 3655 N N . ASN A 1 487 ? -19.756 -6.423 -12.634 1.00 96.00 487 ASN A N 1
ATOM 3656 C CA . ASN A 1 487 ? -20.129 -5.850 -13.931 1.00 96.00 487 ASN A CA 1
ATOM 3657 C C . ASN A 1 487 ? -19.559 -6.725 -15.070 1.00 96.00 487 ASN A C 1
ATOM 3659 O O . ASN A 1 487 ? -18.583 -7.460 -14.904 1.00 96.00 487 ASN A O 1
ATOM 3663 N N . ILE A 1 488 ? -20.149 -6.651 -16.265 1.00 96.38 488 ILE A N 1
ATOM 3664 C CA . ILE A 1 488 ? -19.651 -7.384 -17.431 1.00 96.38 488 ILE A CA 1
ATOM 3665 C C . ILE A 1 488 ? -18.183 -7.028 -17.692 1.00 96.38 488 ILE A C 1
ATOM 3667 O O . ILE A 1 488 ? -17.768 -5.874 -17.562 1.00 96.38 488 ILE A O 1
ATOM 3671 N N . ALA A 1 489 ? -17.384 -8.000 -18.128 1.00 96.94 489 ALA A N 1
ATOM 3672 C CA . ALA A 1 489 ? -15.939 -7.800 -18.235 1.00 96.94 489 ALA A CA 1
ATOM 3673 C C . ALA A 1 489 ? -15.500 -6.801 -19.330 1.00 96.94 489 ALA A C 1
ATOM 3675 O O . ALA A 1 489 ? -14.338 -6.408 -19.391 1.00 96.94 489 ALA A O 1
ATOM 3676 N N . THR A 1 490 ? -16.420 -6.377 -20.204 1.00 96.88 490 THR A N 1
ATOM 3677 C CA . THR A 1 490 ? -16.237 -5.274 -21.167 1.00 96.88 490 THR A CA 1
ATOM 3678 C C . THR A 1 490 ? -16.686 -3.908 -20.636 1.00 96.88 490 THR A C 1
ATOM 3680 O O . THR A 1 490 ? -16.588 -2.924 -21.367 1.00 96.88 490 THR A O 1
ATOM 3683 N N . GLY A 1 491 ? -17.214 -3.833 -19.412 1.00 96.88 491 GLY A N 1
ATOM 3684 C CA . GLY A 1 491 ? -17.652 -2.593 -18.778 1.00 96.88 491 GLY A CA 1
ATOM 3685 C C . GLY A 1 491 ? -16.469 -1.655 -18.559 1.00 96.88 491 GLY A C 1
ATOM 3686 O O . GLY A 1 491 ? -15.470 -2.050 -17.964 1.00 96.88 491 GLY A O 1
ATOM 3687 N N . ASN A 1 492 ? -16.559 -0.433 -19.080 1.00 97.44 492 ASN A N 1
ATOM 3688 C CA . ASN A 1 492 ? -15.490 0.565 -19.001 1.00 97.44 492 ASN A CA 1
ATOM 3689 C C . ASN A 1 492 ? -15.649 1.440 -17.751 1.00 97.44 492 ASN A C 1
ATOM 3691 O O . ASN A 1 492 ? -16.755 1.579 -17.226 1.00 97.44 492 ASN A O 1
ATOM 3695 N N . TYR A 1 493 ? -14.556 2.070 -17.309 1.00 97.75 493 TYR A N 1
ATOM 3696 C CA . TYR A 1 493 ? -14.551 3.088 -16.241 1.00 97.75 493 TYR A CA 1
ATOM 3697 C C . TYR A 1 493 ? -15.116 2.637 -14.883 1.00 97.75 493 TYR A C 1
ATOM 3699 O O . TYR A 1 493 ? -15.352 3.461 -14.007 1.00 97.75 493 TYR A O 1
ATOM 3707 N N . SER A 1 494 ? -15.345 1.335 -14.702 1.00 96.62 494 SER A N 1
ATOM 3708 C CA . SER A 1 494 ? -15.796 0.756 -13.435 1.00 96.62 494 SER A CA 1
ATOM 3709 C C . SER A 1 494 ? -14.614 0.641 -12.473 1.00 96.62 494 SER A C 1
ATOM 3711 O O . SER A 1 494 ? -13.495 0.356 -12.915 1.00 96.62 494 SER A O 1
ATOM 3713 N N . SER A 1 495 ? -14.849 0.830 -11.176 1.00 98.19 495 SER A N 1
ATOM 3714 C CA . SER A 1 495 ? -13.854 0.550 -10.135 1.00 98.19 495 SER A CA 1
ATOM 3715 C C . SER A 1 495 ? -14.382 -0.416 -9.076 1.00 98.19 495 SER A C 1
ATOM 3717 O O . SER A 1 495 ? -15.586 -0.665 -8.995 1.00 98.19 495 SER A O 1
ATOM 3719 N N . VAL A 1 496 ? -13.494 -0.995 -8.267 1.00 98.81 496 VAL A N 1
ATOM 3720 C CA . VAL A 1 496 ? -13.913 -1.735 -7.067 1.00 98.81 496 VAL A CA 1
ATOM 3721 C C . VAL A 1 496 ? -14.287 -0.719 -5.987 1.00 98.81 496 VAL A C 1
ATOM 3723 O O . VAL A 1 496 ? -15.445 -0.654 -5.570 1.00 98.81 496 VAL A O 1
ATOM 3726 N N . VAL A 1 497 ? -13.342 0.165 -5.650 1.00 98.88 497 VAL A N 1
ATOM 3727 C CA . VAL A 1 497 ? -13.548 1.304 -4.743 1.00 98.88 497 VAL A CA 1
ATOM 3728 C C . VAL A 1 497 ? -13.324 2.621 -5.490 1.00 98.88 497 VAL A C 1
ATOM 3730 O O . VAL A 1 497 ? -12.477 2.719 -6.387 1.00 98.88 497 VAL A O 1
ATOM 3733 N N . ARG A 1 498 ? -14.107 3.648 -5.155 1.00 98.44 498 ARG A N 1
ATOM 3734 C CA . ARG A 1 498 ? -13.992 5.005 -5.701 1.00 98.44 498 ARG A CA 1
ATOM 3735 C C . ARG A 1 498 ? -13.965 6.044 -4.585 1.00 98.44 498 ARG A C 1
ATOM 3737 O O . ARG A 1 498 ? -14.864 6.071 -3.756 1.00 98.44 498 ARG A O 1
ATOM 3744 N N . VAL A 1 499 ? -13.014 6.968 -4.651 1.00 98.56 499 VAL A N 1
ATOM 3745 C CA . VAL A 1 499 ? -13.039 8.238 -3.914 1.00 98.56 499 VAL A CA 1
ATOM 3746 C C . VAL A 1 499 ? -13.354 9.355 -4.907 1.00 98.56 499 VAL A C 1
ATOM 3748 O O . VAL A 1 499 ? -12.727 9.443 -5.969 1.00 98.56 499 VAL A O 1
ATOM 3751 N N . ALA A 1 500 ? -14.357 10.178 -4.601 1.00 97.12 500 ALA A N 1
ATOM 3752 C CA . ALA A 1 500 ? -14.869 11.204 -5.503 1.00 97.12 500 ALA A CA 1
ATOM 3753 C C . ALA A 1 500 ? -15.023 12.561 -4.804 1.00 97.12 500 ALA A C 1
ATOM 3755 O O . ALA A 1 500 ? -15.756 12.682 -3.827 1.00 97.12 500 ALA A O 1
ATOM 3756 N N . THR A 1 501 ? -14.390 13.588 -5.371 1.00 96.31 501 THR A N 1
ATOM 3757 C CA . THR A 1 501 ? -14.546 15.005 -4.991 1.00 96.31 501 THR A CA 1
ATOM 3758 C C . THR A 1 501 ? -15.294 15.784 -6.078 1.00 96.31 501 THR A C 1
ATOM 3760 O O . THR A 1 501 ? -15.468 15.317 -7.211 1.00 96.31 501 THR A O 1
ATOM 3763 N N . SER A 1 502 ? -15.765 16.988 -5.759 1.00 94.69 502 SER A N 1
ATOM 3764 C CA . SER A 1 502 ? -16.400 17.906 -6.713 1.00 94.69 502 SER A CA 1
ATOM 3765 C C . SER A 1 502 ? -16.166 19.360 -6.279 1.00 94.69 502 SER A C 1
ATOM 3767 O O . SER A 1 502 ? -15.795 19.593 -5.135 1.00 94.69 502 SER A O 1
ATOM 3769 N N . PRO A 1 503 ? -16.451 20.378 -7.112 1.00 92.25 503 PRO A N 1
ATOM 3770 C CA . PRO A 1 503 ? -16.386 21.781 -6.680 1.00 92.25 503 PRO A CA 1
ATOM 3771 C C . PRO A 1 503 ? -17.324 22.154 -5.510 1.00 92.25 503 PRO A C 1
ATOM 3773 O O . PRO A 1 503 ? -17.279 23.286 -5.038 1.00 92.25 503 PRO A O 1
ATOM 3776 N N . VAL A 1 504 ? -18.204 21.239 -5.080 1.00 93.50 504 VAL A N 1
ATOM 3777 C CA . VAL A 1 504 ? -19.090 21.367 -3.904 1.00 93.50 504 VAL A CA 1
ATOM 3778 C C . VAL A 1 504 ? -18.675 20.403 -2.775 1.00 93.50 504 VAL A C 1
ATOM 3780 O O . VAL A 1 504 ? -19.118 20.560 -1.643 1.00 93.50 504 VAL A O 1
ATOM 3783 N N . ILE A 1 505 ? -17.823 19.417 -3.073 1.00 94.19 505 ILE A N 1
ATOM 3784 C CA . ILE A 1 505 ? -17.337 18.375 -2.163 1.00 94.19 505 ILE A CA 1
ATOM 3785 C C . ILE A 1 505 ? -15.804 18.429 -2.170 1.00 94.19 505 ILE A C 1
ATOM 3787 O O . ILE A 1 505 ? -15.150 17.773 -2.985 1.00 94.19 505 ILE A O 1
ATOM 3791 N N . THR A 1 506 ? -15.250 19.269 -1.297 1.00 93.00 506 THR A N 1
ATOM 3792 C CA . THR A 1 506 ? -13.850 19.717 -1.355 1.00 93.00 506 THR A CA 1
ATOM 3793 C C . THR A 1 506 ? -12.884 18.931 -0.466 1.00 93.00 506 THR A C 1
ATOM 3795 O O . THR A 1 506 ? -11.713 19.288 -0.405 1.00 93.00 506 THR A O 1
ATOM 3798 N N . SER A 1 507 ? -13.330 17.880 0.217 1.00 93.94 507 SER A N 1
ATOM 3799 C CA . SER A 1 507 ? -12.497 17.012 1.058 1.00 93.94 507 SER A CA 1
ATOM 3800 C C . SER A 1 507 ? -12.831 15.539 0.820 1.00 93.94 507 SER A C 1
ATOM 3802 O O . SER A 1 507 ? -13.954 15.223 0.438 1.00 93.94 507 SER A O 1
ATOM 3804 N N . ALA A 1 508 ? -11.842 14.660 0.982 1.00 96.69 508 ALA A N 1
ATOM 3805 C CA . ALA A 1 508 ? -11.972 13.206 1.122 1.00 96.69 508 ALA A CA 1
ATOM 3806 C C . ALA A 1 508 ? -10.684 12.657 1.777 1.00 96.69 508 ALA A C 1
ATOM 3808 O O . ALA A 1 508 ? -9.946 11.862 1.196 1.00 96.69 508 ALA A O 1
ATOM 3809 N N . ASN A 1 509 ? -10.338 13.208 2.936 1.00 92.38 509 ASN A N 1
ATOM 3810 C CA . ASN A 1 509 ? -9.062 13.034 3.624 1.00 92.38 509 ASN A CA 1
ATOM 3811 C C . ASN A 1 509 ? -9.075 11.833 4.578 1.00 92.38 509 ASN A C 1
ATOM 3813 O O . ASN A 1 509 ? -10.131 11.392 5.029 1.00 92.38 509 ASN A O 1
ATOM 3817 N N . ASN A 1 510 ? -7.885 11.367 4.968 1.00 88.00 510 ASN A N 1
ATOM 3818 C CA . ASN A 1 510 ? -7.700 10.345 5.999 1.00 88.00 510 ASN A CA 1
ATOM 3819 C C . ASN A 1 510 ? -8.468 9.046 5.668 1.00 88.00 510 ASN A C 1
ATOM 3821 O O . ASN A 1 510 ? -9.164 8.482 6.513 1.00 88.00 510 ASN A O 1
ATOM 3825 N N . ILE A 1 511 ? -8.366 8.606 4.407 1.00 96.12 511 ILE A N 1
ATOM 3826 C CA . ILE A 1 511 ? -8.953 7.357 3.903 1.00 96.12 511 ILE A CA 1
ATOM 3827 C C . ILE A 1 511 ? -7.859 6.290 3.828 1.00 96.12 511 ILE A C 1
ATOM 3829 O O . ILE A 1 511 ? -6.871 6.465 3.111 1.00 96.12 511 ILE A O 1
ATOM 3833 N N . ARG A 1 512 ? -8.063 5.159 4.508 1.00 93.44 512 ARG A N 1
ATOM 3834 C CA . ARG A 1 512 ? -7.202 3.970 4.439 1.00 93.44 512 ARG A CA 1
ATOM 3835 C C . ARG A 1 512 ? -7.973 2.788 3.868 1.00 93.44 512 ARG A C 1
ATOM 3837 O O . ARG A 1 512 ? -9.122 2.561 4.236 1.00 93.44 512 ARG A O 1
ATOM 3844 N N . MET A 1 513 ? -7.334 2.044 2.973 1.00 98.06 513 MET A N 1
ATOM 3845 C CA . MET A 1 513 ? -7.826 0.787 2.408 1.00 98.06 513 MET A CA 1
ATOM 3846 C C . MET A 1 513 ? -6.742 -0.264 2.618 1.00 98.06 513 MET A C 1
ATOM 3848 O O . MET A 1 513 ? -5.688 -0.178 1.978 1.00 98.06 513 MET A O 1
ATOM 3852 N N . GLN A 1 514 ? -6.966 -1.207 3.531 1.00 95.12 514 GLN A N 1
ATOM 3853 C CA . GLN A 1 514 ? -5.919 -2.124 3.967 1.00 95.12 514 GLN A CA 1
ATOM 3854 C C . GLN A 1 514 ? -6.370 -3.574 4.075 1.00 95.12 514 GLN A C 1
ATOM 3856 O O . GLN A 1 514 ? -7.523 -3.841 4.375 1.00 95.12 514 GLN A O 1
ATOM 3861 N N . TYR A 1 515 ? -5.464 -4.509 3.785 1.00 95.25 515 TYR A N 1
ATOM 3862 C CA . TYR A 1 515 ? -5.711 -5.958 3.844 1.00 95.25 515 TYR A CA 1
ATOM 3863 C C . TYR A 1 515 ? -6.905 -6.464 2.993 1.00 95.25 515 TYR A C 1
ATOM 3865 O O . TYR A 1 515 ? -7.397 -7.568 3.193 1.00 95.25 515 TYR A O 1
ATOM 3873 N N . LEU A 1 516 ? -7.361 -5.723 1.979 1.00 98.69 516 LEU A N 1
ATOM 3874 C CA . LEU A 1 516 ? -8.482 -6.130 1.119 1.00 98.69 516 LEU A CA 1
ATOM 3875 C C . LEU A 1 516 ? -8.022 -6.991 -0.067 1.00 98.69 516 LEU A C 1
ATOM 3877 O O . LEU A 1 516 ? -6.912 -6.844 -0.584 1.00 98.69 516 LEU A O 1
ATOM 3881 N N . SER A 1 517 ? -8.923 -7.830 -0.582 1.00 98.81 517 SER A N 1
ATOM 3882 C CA . SER A 1 517 ? -8.794 -8.442 -1.913 1.00 98.81 517 SER A CA 1
ATOM 3883 C C . SER A 1 517 ? -9.732 -7.750 -2.911 1.00 98.81 517 SER A C 1
ATOM 3885 O O . SER A 1 517 ? -10.938 -7.981 -2.910 1.00 98.81 517 SER A O 1
ATOM 3887 N N . LEU A 1 518 ? -9.197 -6.881 -3.772 1.00 98.88 518 LEU A N 1
ATOM 3888 C CA . LEU A 1 518 ? -9.947 -6.024 -4.697 1.00 98.88 518 LEU A CA 1
ATOM 3889 C C . LEU A 1 518 ? -9.937 -6.595 -6.123 1.00 98.88 518 LEU A C 1
ATOM 3891 O O . LEU A 1 518 ? -8.952 -6.489 -6.861 1.00 98.88 518 LEU A O 1
ATOM 3895 N N . ASN A 1 519 ? -11.066 -7.169 -6.534 1.00 98.62 519 ASN A N 1
ATOM 3896 C CA . ASN A 1 519 ? -11.243 -7.816 -7.831 1.00 98.62 519 ASN A CA 1
ATOM 3897 C C . ASN A 1 519 ? -12.097 -6.955 -8.770 1.00 98.62 519 ASN A C 1
ATOM 3899 O O . ASN A 1 519 ? -13.313 -6.849 -8.610 1.00 98.62 519 ASN A O 1
ATOM 3903 N N . GLY A 1 520 ? -11.461 -6.354 -9.778 1.00 98.62 520 GLY A N 1
ATOM 3904 C CA . GLY A 1 520 ? -12.148 -5.603 -10.828 1.00 98.62 520 GLY A CA 1
ATOM 3905 C C . GLY A 1 520 ? -12.980 -6.481 -11.773 1.00 98.62 520 GLY A C 1
ATOM 3906 O O . GLY A 1 520 ? -12.892 -7.709 -11.774 1.00 98.62 520 GLY A O 1
ATOM 3907 N N . ASN A 1 521 ? -13.773 -5.834 -12.630 1.00 98.31 521 ASN A N 1
ATOM 3908 C CA . ASN A 1 521 ? -14.669 -6.519 -13.567 1.00 98.31 521 ASN A CA 1
ATOM 3909 C C . ASN A 1 521 ? -13.961 -7.080 -14.807 1.00 98.31 521 ASN A C 1
ATOM 3911 O O . ASN A 1 521 ? -14.467 -7.991 -15.458 1.00 98.31 521 ASN A O 1
ATOM 3915 N N . ALA A 1 522 ? -12.810 -6.523 -15.183 1.00 98.00 522 ALA A N 1
ATOM 3916 C CA . ALA A 1 522 ? -12.139 -6.778 -16.450 1.00 98.00 522 ALA A CA 1
ATOM 3917 C C . ALA A 1 522 ? -11.383 -8.119 -16.439 1.00 98.00 522 ALA A C 1
ATOM 3919 O O . ALA A 1 522 ? -10.166 -8.163 -16.567 1.00 98.00 522 ALA A O 1
ATOM 3920 N N . THR A 1 523 ? -12.086 -9.239 -16.312 1.00 97.44 523 THR A N 1
ATOM 3921 C CA . THR A 1 523 ? -11.506 -10.590 -16.378 1.00 97.44 523 THR A CA 1
ATOM 3922 C C . THR A 1 523 ? -11.109 -10.984 -17.810 1.00 97.44 523 THR A C 1
ATOM 3924 O O . THR A 1 523 ? -11.704 -10.512 -18.790 1.00 97.44 523 THR A O 1
ATOM 3927 N N . GLY A 1 524 ? -10.089 -11.845 -17.937 1.00 97.06 524 GLY A N 1
ATOM 3928 C CA . GLY A 1 524 ? -9.697 -12.497 -19.193 1.00 97.06 524 GLY A CA 1
ATOM 3929 C C . GLY A 1 524 ? -9.200 -11.564 -20.307 1.00 97.06 524 GLY A C 1
ATOM 3930 O O . GLY A 1 524 ? -9.543 -11.778 -21.471 1.00 97.06 524 GLY A O 1
ATOM 3931 N N . ARG A 1 525 ? -8.460 -10.490 -19.986 1.00 96.88 525 ARG A N 1
ATOM 3932 C CA . ARG A 1 525 ? -8.065 -9.450 -20.962 1.00 96.88 525 ARG A CA 1
ATOM 3933 C C . ARG A 1 525 ? -6.645 -9.532 -21.512 1.00 96.88 525 ARG A C 1
ATOM 3935 O O . ARG A 1 525 ? -6.375 -8.866 -22.512 1.00 96.88 525 ARG A O 1
ATOM 3942 N N . ASN A 1 526 ? -5.764 -10.359 -20.957 1.00 96.94 526 ASN A N 1
ATOM 3943 C CA . ASN A 1 526 ? -4.435 -10.603 -21.528 1.00 96.94 526 ASN A CA 1
ATOM 3944 C C . ASN A 1 526 ? -4.522 -11.605 -22.701 1.00 96.94 526 ASN A C 1
ATOM 3946 O O . ASN A 1 526 ? -4.069 -12.741 -22.609 1.00 96.94 526 ASN A O 1
ATOM 3950 N N . VAL A 1 527 ? -5.166 -11.196 -23.804 1.00 95.81 527 VAL A N 1
ATOM 3951 C CA . VAL A 1 527 ? -5.354 -12.004 -25.026 1.00 95.81 527 VAL A CA 1
ATOM 3952 C C . VAL A 1 527 ? -5.206 -11.151 -26.295 1.00 95.81 527 VAL A C 1
ATOM 3954 O O . VAL A 1 527 ? -5.600 -9.986 -26.316 1.00 95.81 527 VAL A O 1
ATOM 3957 N N . SER A 1 528 ? -4.681 -11.725 -27.384 1.00 93.75 528 SER A N 1
ATOM 3958 C CA . SER A 1 528 ? -4.280 -10.984 -28.602 1.00 93.75 528 SER A CA 1
ATOM 3959 C C . SER A 1 528 ? -5.398 -10.203 -29.303 1.00 93.75 528 SER A C 1
ATOM 3961 O O . SER A 1 528 ? -5.152 -9.142 -29.890 1.00 93.75 528 SER A O 1
ATOM 3963 N N . GLY A 1 529 ? -6.641 -10.679 -29.187 1.00 93.81 529 GLY A N 1
ATOM 3964 C CA . GLY A 1 529 ? -7.832 -9.991 -29.690 1.00 93.81 529 GLY A CA 1
ATOM 3965 C C . GLY A 1 529 ? -8.201 -8.704 -28.936 1.00 93.81 529 GLY A C 1
ATOM 3966 O O . GLY A 1 529 ? -9.011 -7.930 -29.439 1.00 93.81 529 GLY A O 1
ATOM 3967 N N . ILE A 1 530 ? -7.623 -8.445 -27.756 1.00 95.50 530 ILE A N 1
ATOM 3968 C CA . ILE A 1 530 ? -7.923 -7.273 -26.921 1.00 95.50 530 ILE A CA 1
ATOM 3969 C C . ILE A 1 530 ? -6.696 -6.358 -26.885 1.00 95.50 530 ILE A C 1
ATOM 3971 O O . ILE A 1 530 ? -5.822 -6.453 -26.030 1.00 95.50 530 ILE A O 1
ATOM 3975 N N . ASN A 1 531 ? -6.644 -5.453 -27.864 1.00 93.88 531 ASN A N 1
ATOM 3976 C CA . ASN A 1 531 ? -5.502 -4.565 -28.104 1.00 93.88 531 ASN A CA 1
ATOM 3977 C C . ASN A 1 531 ? -5.861 -3.063 -28.145 1.00 93.88 531 ASN A C 1
ATOM 3979 O O . ASN A 1 531 ? -4.975 -2.222 -28.301 1.00 93.88 531 ASN A O 1
ATOM 3983 N N . GLY A 1 532 ? -7.141 -2.707 -27.982 1.00 94.19 532 GLY A N 1
ATOM 3984 C CA . GLY A 1 532 ? -7.621 -1.323 -28.036 1.00 94.19 532 GLY A CA 1
ATOM 3985 C C . GLY A 1 532 ? -7.392 -0.541 -26.738 1.00 94.19 532 GLY A C 1
ATOM 3986 O O . GLY A 1 532 ? -7.796 -0.978 -25.659 1.00 94.19 532 GLY A O 1
ATOM 3987 N N . SER A 1 533 ? -6.814 0.657 -26.849 1.00 92.12 533 SER A N 1
ATOM 3988 C CA . SER A 1 533 ? -6.460 1.536 -25.721 1.00 92.12 533 SER A CA 1
ATOM 3989 C C . SER A 1 533 ? -7.651 2.134 -24.954 1.00 92.12 533 SER A C 1
ATOM 3991 O O . SER A 1 533 ? -7.466 2.680 -23.871 1.00 92.12 533 SER A O 1
ATOM 3993 N N . THR A 1 534 ? -8.874 2.023 -25.471 1.00 94.50 534 THR A N 1
ATOM 3994 C CA . THR A 1 534 ? -10.113 2.515 -24.836 1.00 94.50 534 THR A CA 1
ATOM 3995 C C . THR A 1 534 ? -10.954 1.410 -24.188 1.00 94.50 534 THR A C 1
ATOM 3997 O O . THR A 1 534 ? -12.056 1.674 -23.716 1.00 94.50 534 THR A O 1
ATOM 4000 N N . THR A 1 535 ? -10.461 0.168 -24.169 1.00 96.50 535 THR A N 1
ATOM 4001 C CA . THR A 1 535 ? -11.179 -0.987 -23.602 1.00 96.50 535 THR A CA 1
ATOM 4002 C C . THR A 1 535 ? -11.099 -1.039 -22.073 1.00 96.50 535 THR A C 1
ATOM 4004 O O . THR A 1 535 ? -10.267 -0.365 -21.460 1.00 96.50 535 THR A O 1
ATOM 4007 N N . ALA A 1 536 ? -11.915 -1.896 -21.449 1.00 97.50 536 ALA A N 1
ATOM 4008 C CA . ALA A 1 536 ? -11.918 -2.130 -20.001 1.00 97.50 536 ALA A CA 1
ATOM 4009 C C . ALA A 1 536 ? -10.517 -2.460 -19.447 1.00 97.50 536 ALA A C 1
ATOM 4011 O O . ALA A 1 536 ? -10.155 -2.025 -18.361 1.00 97.50 536 ALA A O 1
ATOM 4012 N N . ALA A 1 537 ? -9.675 -3.116 -20.251 1.00 97.69 537 ALA A N 1
ATOM 4013 C CA . ALA A 1 537 ? -8.283 -3.424 -19.929 1.00 97.69 537 ALA A CA 1
ATOM 4014 C C . ALA A 1 537 ? -7.361 -2.190 -19.777 1.00 97.69 537 ALA A C 1
ATOM 4016 O O . ALA A 1 537 ? -6.240 -2.324 -19.310 1.00 97.69 537 ALA A O 1
ATOM 4017 N N . ASN A 1 538 ? -7.800 -0.979 -20.124 1.00 97.31 538 ASN A N 1
ATOM 4018 C CA . ASN A 1 538 ? -7.107 0.267 -19.760 1.00 97.31 538 ASN A CA 1
ATOM 4019 C C . ASN A 1 538 ? -7.960 1.191 -18.876 1.00 97.31 538 ASN A C 1
ATOM 4021 O O . ASN A 1 538 ? -7.416 2.051 -18.185 1.00 97.31 538 ASN A O 1
ATOM 4025 N N . THR A 1 539 ? -9.287 1.060 -18.938 1.00 97.62 539 THR A N 1
ATOM 4026 C CA . THR A 1 539 ? -10.212 2.048 -18.369 1.00 97.62 539 THR A CA 1
ATOM 4027 C C . THR A 1 539 ? -10.815 1.672 -17.024 1.00 97.62 539 THR A C 1
ATOM 4029 O O . THR A 1 539 ? -11.435 2.542 -16.430 1.00 97.62 539 THR A O 1
ATOM 4032 N N . THR A 1 540 ? -10.674 0.437 -16.535 1.00 98.62 540 THR A N 1
ATOM 4033 C CA . THR A 1 540 ? -11.206 0.025 -15.220 1.00 98.62 540 THR A CA 1
ATOM 4034 C C . THR A 1 540 ? -10.141 0.045 -14.133 1.00 98.62 540 THR A C 1
ATOM 4036 O O . THR A 1 540 ? -8.946 -0.008 -14.432 1.00 98.62 540 THR A O 1
ATOM 4039 N N . PHE A 1 541 ? -10.571 0.102 -12.873 1.00 98.75 541 PHE A N 1
ATOM 4040 C CA . PHE A 1 541 ? -9.692 0.339 -11.728 1.00 98.75 541 PHE A CA 1
ATOM 4041 C C . PHE A 1 541 ? -9.913 -0.671 -10.594 1.00 98.75 541 PHE A C 1
ATOM 4043 O O . PHE A 1 541 ? -11.042 -1.097 -10.359 1.00 98.75 541 PHE A O 1
ATOM 4050 N N . GLY A 1 542 ? -8.864 -1.001 -9.842 1.00 98.75 542 GLY A N 1
ATOM 4051 C CA . GLY A 1 542 ? -9.022 -1.508 -8.478 1.00 98.75 542 GLY A CA 1
ATOM 4052 C C . GLY A 1 542 ? -9.518 -0.368 -7.591 1.00 98.75 542 GLY A C 1
ATOM 4053 O O . GLY A 1 542 ? -10.692 -0.310 -7.223 1.00 98.75 542 GLY A O 1
ATOM 4054 N N . VAL A 1 543 ? -8.636 0.607 -7.369 1.00 98.88 543 VAL A N 1
ATOM 4055 C CA . VAL A 1 543 ? -8.923 1.847 -6.635 1.00 98.88 543 VAL A CA 1
ATOM 4056 C C . VAL A 1 543 ? -8.810 3.052 -7.571 1.00 98.88 543 VAL A C 1
ATOM 4058 O O . VAL A 1 543 ? -7.796 3.225 -8.252 1.00 98.88 543 VAL A O 1
ATOM 4061 N N . TYR A 1 544 ? -9.842 3.901 -7.589 1.00 98.56 544 TYR A N 1
ATOM 4062 C CA . TYR A 1 544 ? -9.850 5.177 -8.314 1.00 98.56 544 TYR A CA 1
ATOM 4063 C C . TYR A 1 544 ? -10.090 6.354 -7.367 1.00 98.56 544 TYR A C 1
ATOM 4065 O O . TYR A 1 544 ? -11.126 6.408 -6.706 1.00 98.56 544 TYR A O 1
ATOM 4073 N N . VAL A 1 545 ? -9.182 7.328 -7.362 1.00 97.88 545 VAL A N 1
ATOM 4074 C CA . VAL A 1 545 ? -9.347 8.614 -6.671 1.00 97.88 545 VAL A CA 1
ATOM 4075 C C . VAL A 1 545 ? -9.409 9.724 -7.713 1.00 97.88 545 VAL A C 1
ATOM 4077 O O . VAL A 1 545 ? -8.463 9.912 -8.483 1.00 97.88 545 VAL A O 1
ATOM 4080 N N . GLY A 1 546 ? -10.512 10.471 -7.739 1.00 95.25 546 GLY A N 1
ATOM 4081 C CA . GLY A 1 546 ? -10.715 11.531 -8.721 1.00 95.25 546 GLY A CA 1
ATOM 4082 C C . GLY A 1 546 ? -11.935 12.409 -8.451 1.00 95.25 546 GLY A C 1
ATOM 4083 O O . GLY A 1 546 ? -12.315 12.659 -7.307 1.00 95.25 546 GLY A O 1
ATOM 4084 N N . GLY A 1 547 ? -12.524 12.914 -9.531 1.00 93.56 547 GLY A N 1
ATOM 4085 C CA . GLY A 1 547 ? -13.630 13.864 -9.506 1.00 93.56 547 GLY A CA 1
ATOM 4086 C C . GLY A 1 547 ? -15.003 13.231 -9.740 1.00 93.56 547 GLY A C 1
ATOM 4087 O O . GLY A 1 547 ? -15.252 12.053 -9.452 1.00 93.56 547 GLY A O 1
ATOM 4088 N N . ASN A 1 548 ? -15.903 14.032 -10.319 1.00 95.81 548 ASN A N 1
ATOM 4089 C CA . ASN A 1 548 ? -17.307 13.693 -10.574 1.00 95.81 548 ASN A CA 1
ATOM 4090 C C . ASN A 1 548 ? -18.084 13.270 -9.303 1.00 95.81 548 ASN A C 1
ATOM 4092 O O . ASN A 1 548 ? -19.034 12.494 -9.405 1.00 95.81 548 ASN A O 1
ATOM 4096 N N . GLY A 1 549 ? -17.706 13.768 -8.121 1.00 96.00 549 GLY A N 1
ATOM 4097 C CA . GLY A 1 549 ? -18.510 13.657 -6.900 1.00 96.00 549 GLY A CA 1
ATOM 4098 C C . GLY A 1 549 ? -19.865 14.369 -7.016 1.00 96.00 549 GLY A C 1
ATOM 4099 O O . GLY A 1 549 ? -20.151 15.056 -8.002 1.00 96.00 549 GLY A O 1
ATOM 4100 N N . GLY A 1 550 ? -20.702 14.189 -6.000 1.00 94.94 550 GLY A N 1
ATOM 4101 C CA . GLY A 1 550 ? -22.058 14.721 -5.920 1.00 94.94 550 GLY A CA 1
ATOM 4102 C C . GLY A 1 550 ? -22.172 16.234 -6.120 1.00 94.94 550 GLY A C 1
ATOM 4103 O O . GLY A 1 550 ? -21.287 17.017 -5.757 1.00 94.94 550 GLY A O 1
ATOM 4104 N N . ASN A 1 551 ? -23.305 16.649 -6.687 1.00 93.38 551 ASN A N 1
ATOM 4105 C CA . ASN A 1 551 ? -23.756 18.038 -6.693 1.00 93.38 551 ASN A CA 1
ATOM 4106 C C . ASN A 1 551 ? -25.304 18.095 -6.673 1.00 93.38 551 ASN A C 1
ATOM 4108 O O . ASN A 1 551 ? -25.920 17.608 -7.630 1.00 93.38 551 ASN A O 1
ATOM 4112 N N . PRO A 1 552 ? -25.947 18.662 -5.626 1.00 94.12 552 PRO A N 1
ATOM 4113 C CA . PRO A 1 552 ? -25.362 19.062 -4.333 1.00 94.12 552 PRO A CA 1
ATOM 4114 C C . PRO A 1 552 ? -24.685 17.894 -3.594 1.00 94.12 552 PRO A C 1
ATOM 4116 O O . PRO A 1 552 ? -24.801 16.747 -4.017 1.00 94.12 552 PRO A O 1
ATOM 4119 N N . ALA A 1 553 ? -23.993 18.174 -2.484 1.00 92.75 553 ALA A N 1
ATOM 4120 C CA . ALA A 1 553 ? -23.184 17.192 -1.746 1.00 92.75 553 ALA A CA 1
ATOM 4121 C C . ALA A 1 553 ? -23.937 15.922 -1.284 1.00 92.75 553 ALA A C 1
ATOM 4123 O O . ALA A 1 553 ? -23.321 14.887 -1.065 1.00 92.75 553 ALA A O 1
ATOM 4124 N N . THR A 1 554 ? -25.268 15.979 -1.171 1.00 94.81 554 THR A N 1
ATOM 4125 C CA . THR A 1 554 ? -26.131 14.835 -0.829 1.00 94.81 554 THR A CA 1
ATOM 4126 C C . THR A 1 554 ? -26.388 13.870 -1.991 1.00 94.81 554 THR A C 1
ATOM 4128 O O . THR A 1 554 ? -26.882 12.767 -1.767 1.00 94.81 554 THR A O 1
ATOM 4131 N N . ASN A 1 555 ? -26.124 14.282 -3.234 1.00 95.00 555 ASN A N 1
ATOM 4132 C CA . ASN A 1 555 ? -26.310 13.439 -4.413 1.00 95.00 555 ASN A CA 1
ATOM 4133 C C . ASN A 1 555 ? -25.142 12.464 -4.565 1.00 95.00 555 ASN A C 1
ATOM 4135 O O . ASN A 1 555 ? -23.995 12.831 -4.324 1.00 95.00 555 ASN A O 1
ATOM 4139 N N . ALA A 1 556 ? -25.420 11.263 -5.071 1.00 92.06 556 ALA A N 1
ATOM 4140 C CA . ALA A 1 556 ? -24.377 10.315 -5.443 1.00 92.06 556 ALA A CA 1
ATOM 4141 C C . ALA A 1 556 ? -23.414 10.898 -6.509 1.00 92.06 556 ALA A C 1
ATOM 4143 O O . ALA A 1 556 ? -23.816 11.772 -7.291 1.00 92.06 556 ALA A O 1
ATOM 4144 N N . PRO A 1 557 ? -22.166 10.394 -6.592 1.00 96.69 557 PRO A N 1
ATOM 4145 C CA . PRO A 1 557 ? -21.256 10.693 -7.691 1.00 96.69 557 PRO A CA 1
ATOM 4146 C C . PRO A 1 557 ? -21.900 10.454 -9.059 1.00 96.69 557 PRO A C 1
ATOM 4148 O O . PRO A 1 557 ? -22.772 9.603 -9.219 1.00 96.69 557 PRO A O 1
ATOM 4151 N N . THR A 1 558 ? -21.417 11.158 -10.078 1.00 96.88 558 THR A N 1
ATOM 4152 C CA . THR A 1 558 ? -21.759 10.896 -11.484 1.00 96.88 558 THR A CA 1
ATOM 4153 C C . THR A 1 558 ? -20.720 9.980 -12.132 1.00 96.88 558 THR A C 1
ATOM 4155 O O . THR A 1 558 ? -19.582 9.874 -11.661 1.00 96.88 558 THR A O 1
ATOM 4158 N N . ALA A 1 559 ? -21.109 9.285 -13.203 1.00 97.31 559 ALA A N 1
ATOM 4159 C CA . ALA A 1 559 ? -20.240 8.344 -13.905 1.00 97.31 559 ALA A CA 1
ATOM 4160 C C . ALA A 1 559 ? -18.972 9.033 -14.446 1.00 97.31 559 ALA A C 1
ATOM 4162 O O . ALA A 1 559 ? -19.051 10.115 -15.036 1.00 97.31 559 ALA A O 1
ATOM 4163 N N . ILE A 1 560 ? -17.807 8.404 -14.278 1.00 96.75 560 ILE A N 1
ATOM 4164 C CA . ILE A 1 560 ? -16.591 8.789 -15.008 1.00 96.75 560 ILE A CA 1
ATOM 4165 C C . ILE A 1 560 ? -16.556 8.154 -16.407 1.00 96.75 560 ILE A C 1
ATOM 4167 O O . ILE A 1 560 ? -17.081 7.070 -16.653 1.00 96.75 560 ILE A O 1
ATOM 4171 N N . THR A 1 561 ? -15.933 8.866 -17.340 1.00 96.25 561 THR A N 1
ATOM 4172 C CA . THR A 1 561 ? -15.836 8.556 -18.775 1.00 96.25 561 THR A CA 1
ATOM 4173 C C . THR A 1 561 ? -14.426 8.802 -19.326 1.00 96.25 561 THR A C 1
ATOM 4175 O O . THR A 1 561 ? -14.220 8.799 -20.538 1.00 96.25 561 THR A O 1
ATOM 4178 N N . SER A 1 562 ? -13.452 9.092 -18.461 1.00 92.44 562 SER A N 1
ATOM 4179 C CA . SER A 1 562 ? -12.088 9.469 -18.830 1.00 92.44 562 SER A CA 1
ATOM 4180 C C . SER A 1 562 ? -11.097 8.978 -17.783 1.00 92.44 562 SER A C 1
ATOM 4182 O O . SER A 1 562 ? -11.350 9.101 -16.590 1.00 92.44 562 SER A O 1
ATOM 4184 N N . VAL A 1 563 ? -9.950 8.460 -18.230 1.00 89.81 563 VAL A N 1
ATOM 4185 C CA . VAL A 1 563 ? -8.838 8.076 -17.338 1.00 89.81 563 VAL A CA 1
ATOM 4186 C C . VAL A 1 563 ? -7.872 9.235 -17.066 1.00 89.81 563 VAL A C 1
ATOM 4188 O O . VAL A 1 563 ? -6.906 9.052 -16.335 1.00 89.81 563 VAL A O 1
ATOM 4191 N N . THR A 1 564 ? -8.097 10.412 -17.671 1.00 86.25 564 THR A N 1
ATOM 4192 C CA . THR A 1 564 ? -7.181 11.561 -17.566 1.00 86.25 564 THR A CA 1
ATOM 4193 C C . THR A 1 564 ? -7.834 12.882 -17.167 1.00 86.25 564 THR A C 1
ATOM 4195 O O . THR A 1 564 ? -7.222 13.675 -16.464 1.00 86.25 564 THR A O 1
ATOM 4198 N N . THR A 1 565 ? -9.067 13.159 -17.591 1.00 86.38 565 THR A N 1
ATOM 4199 C CA . THR A 1 565 ? -9.658 14.513 -17.486 1.00 86.38 565 THR A CA 1
ATOM 4200 C C . THR A 1 565 ? -10.688 14.674 -16.364 1.00 86.38 565 THR A C 1
ATOM 4202 O O . THR A 1 565 ? -11.382 15.684 -16.327 1.00 86.38 565 THR A O 1
ATOM 4205 N N . GLN A 1 566 ? -10.838 13.682 -15.484 1.00 90.62 566 GLN A N 1
ATOM 4206 C CA . GLN A 1 566 ? -11.823 13.667 -14.387 1.00 90.62 566 GLN A CA 1
ATOM 4207 C C . GLN A 1 566 ? -11.145 13.411 -13.033 1.00 90.62 566 GLN A C 1
ATOM 4209 O O . GLN A 1 566 ? -11.606 12.609 -12.218 1.00 90.62 566 GLN A O 1
ATOM 4214 N N . GLY A 1 567 ? -10.015 14.089 -12.822 1.00 90.38 567 GLY A N 1
ATOM 4215 C CA . GLY A 1 567 ? -9.270 14.074 -11.567 1.00 90.38 567 GLY A CA 1
ATOM 4216 C C . GLY A 1 567 ? -9.973 14.792 -10.415 1.00 90.38 567 GLY A C 1
ATOM 4217 O O . GLY A 1 567 ? -11.043 15.373 -10.598 1.00 90.38 567 GLY A O 1
ATOM 4218 N N . ILE A 1 568 ? -9.356 14.724 -9.232 1.00 93.25 568 ILE A N 1
ATOM 4219 C CA . ILE A 1 568 ? -9.770 15.407 -7.996 1.00 93.25 568 ILE A CA 1
ATOM 4220 C C . ILE A 1 568 ? -10.051 16.875 -8.330 1.00 93.25 568 ILE A C 1
ATOM 4222 O O . ILE A 1 568 ? -9.220 17.516 -8.974 1.00 93.25 568 ILE A O 1
ATOM 4226 N N . ALA A 1 569 ? -11.219 17.391 -7.948 1.00 89.31 569 ALA A N 1
ATOM 4227 C CA . ALA A 1 569 ? -11.655 18.724 -8.363 1.00 89.31 569 ALA A CA 1
ATOM 4228 C C . ALA A 1 569 ? -10.723 19.822 -7.820 1.00 89.31 569 ALA A C 1
ATOM 4230 O O . ALA A 1 569 ? -10.222 19.714 -6.704 1.00 89.31 569 ALA A O 1
ATOM 4231 N N . THR A 1 570 ? -10.501 20.888 -8.594 1.00 87.12 570 THR A N 1
ATOM 4232 C CA . THR A 1 570 ? -9.601 21.988 -8.204 1.00 87.12 570 THR A CA 1
ATOM 4233 C C . THR A 1 570 ? -10.003 22.596 -6.857 1.00 87.12 570 THR A C 1
ATOM 4235 O O . THR A 1 570 ? -11.192 22.701 -6.549 1.00 87.12 570 THR A O 1
ATOM 4238 N N . ASN A 1 571 ? -9.023 23.000 -6.044 1.00 86.00 571 ASN A N 1
ATOM 4239 C CA . ASN A 1 571 ? -9.215 23.419 -4.640 1.00 86.00 571 ASN A CA 1
ATOM 4240 C C . ASN A 1 571 ? -9.830 22.355 -3.692 1.00 86.00 571 ASN A C 1
ATOM 4242 O O . ASN A 1 571 ? -10.357 22.722 -2.642 1.00 86.00 571 ASN A O 1
ATOM 4246 N N . SER A 1 572 ? -9.783 21.061 -4.033 1.00 91.81 572 SER A N 1
ATOM 4247 C CA . SER A 1 572 ? -10.193 19.964 -3.132 1.00 91.81 572 SER A CA 1
ATOM 4248 C C . SER A 1 572 ? -8.988 19.229 -2.536 1.00 91.81 572 SER A C 1
ATOM 4250 O O . SER A 1 572 ? -7.896 19.276 -3.100 1.00 91.81 572 SER A O 1
ATOM 4252 N N . THR A 1 573 ? -9.187 18.513 -1.429 1.00 93.06 573 THR A N 1
ATOM 4253 C CA . THR A 1 573 ? -8.144 17.746 -0.732 1.00 93.06 573 THR A CA 1
ATOM 4254 C C . THR A 1 573 ? -8.479 16.259 -0.608 1.00 93.06 573 THR A C 1
ATOM 4256 O O . THR A 1 573 ? -9.634 15.877 -0.428 1.00 93.06 573 THR A O 1
ATOM 4259 N N . VAL A 1 574 ? -7.449 15.418 -0.720 1.00 94.81 574 VAL A N 1
ATOM 4260 C CA . VAL A 1 574 ? -7.458 13.971 -0.432 1.00 94.81 574 VAL A CA 1
ATOM 4261 C C . VAL A 1 574 ? -6.158 13.638 0.316 1.00 94.81 574 VAL A C 1
ATOM 4263 O O . VAL A 1 574 ? -5.297 12.893 -0.155 1.00 94.81 574 VAL A O 1
ATOM 4266 N N . ASN A 1 575 ? -5.970 14.315 1.446 1.00 90.38 575 ASN A N 1
ATOM 4267 C CA . ASN A 1 575 ? -4.836 14.175 2.354 1.00 90.38 575 ASN A CA 1
ATOM 4268 C C . ASN A 1 575 ? -4.812 12.795 3.018 1.00 90.38 575 ASN A C 1
ATOM 4270 O O . ASN A 1 575 ? -5.863 12.183 3.206 1.00 90.38 575 ASN A O 1
ATOM 4274 N N . ASP A 1 576 ? -3.622 12.342 3.408 1.00 84.19 576 ASP A N 1
ATOM 4275 C CA . ASP A 1 576 ? -3.403 11.139 4.221 1.00 84.19 576 ASP A CA 1
ATOM 4276 C C . ASP A 1 576 ? -4.114 9.889 3.665 1.00 84.19 576 ASP A C 1
ATOM 4278 O O . ASP A 1 576 ? -4.804 9.154 4.375 1.00 84.19 576 ASP A O 1
ATOM 4282 N N . PHE A 1 577 ? -3.960 9.679 2.354 1.00 95.44 577 PHE A N 1
ATOM 4283 C CA . PHE A 1 577 ? -4.566 8.577 1.610 1.00 95.44 577 PHE A CA 1
ATOM 4284 C C . PHE A 1 577 ? -3.657 7.344 1.612 1.00 95.44 577 PHE A C 1
ATOM 4286 O O . PHE A 1 577 ? -2.514 7.418 1.155 1.00 95.44 577 PHE A O 1
ATOM 4293 N N . VAL A 1 578 ? -4.165 6.197 2.071 1.00 95.69 578 VAL A N 1
ATOM 4294 C CA . VAL A 1 578 ? -3.384 4.956 2.206 1.00 95.69 578 VAL A CA 1
ATOM 4295 C C . VAL A 1 578 ? -4.052 3.785 1.487 1.00 95.69 578 VAL A C 1
ATOM 4297 O O . VAL A 1 578 ? -5.234 3.511 1.683 1.00 95.69 578 VAL A O 1
ATOM 4300 N N . VAL A 1 579 ? -3.269 3.053 0.694 1.00 98.50 579 VAL A N 1
ATOM 4301 C CA . VAL A 1 579 ? -3.629 1.747 0.124 1.00 98.50 579 VAL A CA 1
ATOM 4302 C C . VAL A 1 579 ? -2.524 0.762 0.501 1.00 98.50 579 VAL A C 1
ATOM 4304 O O . VAL A 1 579 ? -1.473 0.745 -0.143 1.00 98.50 579 VAL A O 1
ATOM 4307 N N . SER A 1 580 ? -2.723 -0.026 1.558 1.00 95.75 580 SER A N 1
ATOM 4308 C CA . SER A 1 580 ? -1.687 -0.887 2.149 1.00 95.75 580 SER A CA 1
ATOM 4309 C C . SER A 1 580 ? -2.052 -2.375 2.168 1.00 95.75 580 SER A C 1
ATOM 4311 O O . SER A 1 580 ? -3.185 -2.759 2.426 1.00 95.75 580 SER A O 1
ATOM 4313 N N . ASN A 1 581 ? -1.086 -3.257 1.925 1.00 94.12 581 ASN A N 1
ATOM 4314 C CA . ASN A 1 581 ? -1.218 -4.706 2.122 1.00 94.12 581 ASN A CA 1
ATOM 4315 C C . ASN A 1 581 ? -2.377 -5.388 1.356 1.00 94.12 581 ASN A C 1
ATOM 4317 O O . ASN A 1 581 ? -2.757 -6.508 1.700 1.00 94.12 581 ASN A O 1
ATOM 4321 N N . ASN A 1 582 ? -2.913 -4.791 0.284 1.00 98.50 582 ASN A N 1
ATOM 4322 C CA . ASN A 1 582 ? -4.044 -5.330 -0.486 1.00 98.50 582 ASN A CA 1
ATOM 4323 C C . ASN A 1 582 ? -3.605 -6.292 -1.604 1.00 98.50 582 ASN A C 1
ATOM 4325 O O . ASN A 1 582 ? -2.489 -6.207 -2.119 1.00 98.50 582 ASN A O 1
ATOM 4329 N N . SER A 1 583 ? -4.511 -7.162 -2.055 1.00 98.69 583 SER A N 1
ATOM 4330 C CA . SER A 1 583 ? -4.420 -7.821 -3.365 1.00 98.69 583 SER A CA 1
ATOM 4331 C C . SER A 1 583 ? -5.291 -7.069 -4.371 1.00 98.69 583 SER A C 1
ATOM 4333 O O . SER A 1 583 ? -6.440 -6.769 -4.061 1.00 98.69 583 SER A O 1
ATOM 4335 N N . ILE A 1 584 ? -4.780 -6.747 -5.564 1.00 98.94 584 ILE A N 1
ATOM 4336 C CA . ILE A 1 584 ? -5.537 -5.998 -6.584 1.00 98.94 584 ILE A CA 1
ATOM 4337 C C . ILE A 1 584 ? -5.392 -6.660 -7.955 1.00 98.94 584 ILE A C 1
ATOM 4339 O O . ILE A 1 584 ? -4.287 -6.759 -8.490 1.00 98.94 584 ILE A O 1
ATOM 4343 N N . SER A 1 585 ? -6.508 -7.078 -8.558 1.00 98.50 585 SER A N 1
ATOM 4344 C CA . SER A 1 585 ? -6.512 -7.794 -9.842 1.00 98.50 585 SER A CA 1
ATOM 4345 C C . SER A 1 585 ? -7.748 -7.488 -10.702 1.00 98.50 585 SER A C 1
ATOM 4347 O O . SER A 1 585 ? -8.617 -6.697 -10.331 1.00 98.50 585 SER A O 1
ATOM 4349 N N . ASN A 1 586 ? -7.817 -8.101 -11.887 1.00 98.31 586 ASN A N 1
ATOM 4350 C CA . ASN A 1 586 ? -8.927 -8.039 -12.846 1.00 98.31 586 ASN A CA 1
ATOM 4351 C C . ASN A 1 586 ? -9.351 -6.615 -13.263 1.00 98.31 586 ASN A C 1
ATOM 4353 O O . ASN A 1 586 ? -10.521 -6.344 -13.530 1.00 98.31 586 ASN A O 1
ATOM 4357 N N . CYS A 1 587 ? -8.406 -5.682 -13.346 1.00 98.62 587 CYS A N 1
ATOM 4358 C CA . CYS A 1 587 ? -8.665 -4.284 -13.688 1.00 98.62 587 CYS A CA 1
ATOM 4359 C C . CYS A 1 587 ? -7.642 -3.748 -14.692 1.00 98.62 587 CYS A C 1
ATOM 4361 O O . CYS A 1 587 ? -6.521 -4.243 -14.804 1.00 98.62 587 CYS A O 1
ATOM 4363 N N . GLY A 1 588 ? -8.011 -2.717 -15.453 1.00 98.44 588 GLY A N 1
ATOM 4364 C CA . GLY A 1 588 ? -7.053 -2.056 -16.333 1.00 98.44 588 GLY A CA 1
ATOM 4365 C C . GLY A 1 588 ? -5.902 -1.416 -15.557 1.00 98.44 588 GLY A C 1
ATOM 4366 O O . GLY A 1 588 ? -4.752 -1.460 -16.009 1.00 98.44 588 GLY A O 1
ATOM 4367 N N . ARG A 1 589 ? -6.216 -0.838 -14.394 1.00 98.50 589 ARG A N 1
ATOM 4368 C CA . ARG A 1 589 ? -5.313 -0.069 -13.534 1.00 98.50 589 ARG A CA 1
ATOM 4369 C C . ARG A 1 589 ? -5.466 -0.507 -12.078 1.00 98.50 589 ARG A C 1
ATOM 4371 O O . ARG A 1 589 ? -6.587 -0.518 -11.586 1.00 98.50 589 ARG A O 1
ATOM 4378 N N . GLY A 1 590 ? -4.378 -0.840 -11.386 1.00 98.75 590 GLY A N 1
ATOM 4379 C CA . GLY A 1 590 ? -4.446 -1.274 -9.983 1.00 98.75 590 GLY A CA 1
ATOM 4380 C C . GLY A 1 590 ? -4.895 -0.141 -9.057 1.00 98.75 590 GLY A C 1
ATOM 4381 O O . GLY A 1 590 ? -6.034 -0.123 -8.588 1.00 98.75 590 GLY A O 1
ATOM 4382 N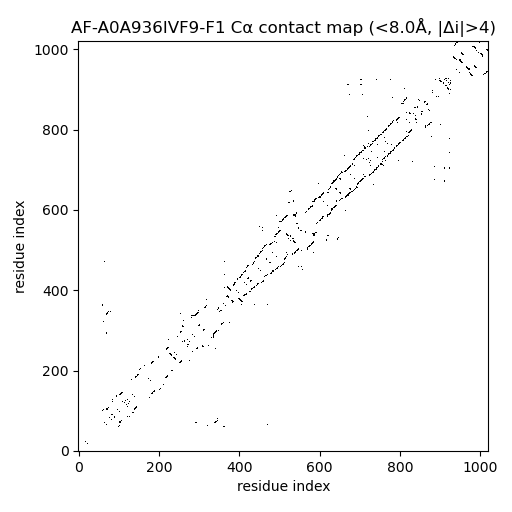 N . VAL A 1 591 ? -4.014 0.840 -8.856 1.00 98.75 591 VAL A N 1
ATOM 4383 C CA . VAL A 1 591 ? -4.283 2.064 -8.082 1.00 98.75 591 VAL A CA 1
ATOM 4384 C C . VAL A 1 591 ? -4.100 3.284 -8.981 1.00 98.75 591 VAL A C 1
ATOM 4386 O O . VAL A 1 591 ? -3.030 3.478 -9.558 1.00 98.75 591 VAL A O 1
ATOM 4389 N N . GLN A 1 592 ? -5.133 4.121 -9.095 1.00 97.56 592 GLN A N 1
ATOM 4390 C CA . GLN A 1 592 ? -5.086 5.392 -9.820 1.00 97.56 592 GLN A CA 1
ATOM 4391 C C . GLN A 1 592 ? -5.451 6.546 -8.881 1.00 97.56 592 GLN A C 1
ATOM 4393 O O . GLN A 1 592 ? -6.624 6.749 -8.568 1.00 97.56 592 GLN A O 1
ATOM 4398 N N . PHE A 1 593 ? -4.453 7.342 -8.496 1.00 95.88 593 PHE A N 1
ATOM 4399 C CA . PHE A 1 593 ? -4.642 8.608 -7.790 1.00 95.88 593 PHE A CA 1
ATOM 4400 C C . PHE A 1 593 ? -4.478 9.768 -8.779 1.00 95.88 593 PHE A C 1
ATOM 4402 O O . PHE A 1 593 ? -3.390 9.984 -9.321 1.00 95.88 593 PHE A O 1
ATOM 4409 N N . LEU A 1 594 ? -5.570 10.478 -9.078 1.00 93.12 594 LEU A N 1
ATOM 4410 C CA . LEU A 1 594 ? -5.649 11.424 -10.193 1.00 93.12 594 LEU A CA 1
ATOM 4411 C C . LEU A 1 594 ? -5.901 12.861 -9.704 1.00 93.12 594 LEU A C 1
ATOM 4413 O O . LEU A 1 594 ? -6.988 13.394 -9.895 1.00 93.12 594 LEU A O 1
ATOM 4417 N N . GLY A 1 595 ? -4.919 13.524 -9.086 1.00 90.00 595 GLY A N 1
ATOM 4418 C CA . GLY A 1 595 ? -5.033 14.956 -8.771 1.00 90.00 595 GLY A CA 1
ATOM 4419 C C . GLY A 1 595 ? -5.079 15.836 -10.028 1.00 90.00 595 GLY A C 1
ATOM 4420 O O . GLY A 1 595 ? -4.298 15.610 -10.953 1.00 90.00 595 GLY A O 1
ATOM 4421 N N . ALA A 1 596 ? -5.984 16.822 -10.094 1.00 83.38 596 ALA A N 1
ATOM 4422 C CA . ALA A 1 596 ? -6.057 17.749 -11.234 1.00 83.38 596 ALA A CA 1
ATOM 4423 C C . ALA A 1 596 ? -5.023 18.888 -11.167 1.00 83.38 596 ALA A C 1
ATOM 4425 O O . ALA A 1 596 ? -4.651 19.429 -12.207 1.00 83.38 596 ALA A O 1
ATOM 4426 N N . GLU A 1 597 ? -4.549 19.238 -9.969 1.00 78.25 597 GLU A N 1
ATOM 4427 C CA . GLU A 1 597 ? -3.571 20.305 -9.737 1.00 78.25 597 GLU A CA 1
ATOM 4428 C C . GLU A 1 597 ? -2.391 19.800 -8.889 1.00 78.25 597 GLU A C 1
ATOM 4430 O O . GLU A 1 597 ? -2.237 18.607 -8.609 1.00 78.25 597 GLU A O 1
ATOM 4435 N N . ALA A 1 598 ? -1.529 20.739 -8.514 1.00 70.62 598 ALA A N 1
ATOM 4436 C CA . ALA A 1 598 ? -0.482 20.568 -7.524 1.00 70.62 598 ALA A CA 1
ATOM 4437 C C . ALA A 1 598 ? -1.050 20.233 -6.140 1.00 70.62 598 ALA A C 1
ATOM 4439 O O . ALA A 1 598 ? -2.034 20.844 -5.741 1.00 70.62 598 ALA A O 1
ATOM 4440 N N . ALA A 1 599 ? -0.374 19.359 -5.385 1.00 76.50 599 ALA A N 1
ATOM 4441 C CA . ALA A 1 599 ? -0.585 19.198 -3.939 1.00 76.50 599 ALA A CA 1
ATOM 4442 C C . ALA A 1 599 ? -2.064 19.089 -3.478 1.00 76.50 599 ALA A C 1
ATOM 4444 O O . ALA A 1 599 ? -2.439 19.630 -2.442 1.00 76.50 599 ALA A O 1
ATOM 4445 N N . MET A 1 600 ? -2.885 18.330 -4.214 1.00 87.25 600 MET A N 1
ATOM 4446 C CA . MET A 1 600 ? -4.234 17.901 -3.797 1.00 87.25 600 MET A CA 1
ATOM 4447 C C . MET A 1 600 ? -4.199 16.977 -2.568 1.00 87.25 600 MET A C 1
ATOM 4449 O O . MET A 1 600 ? -5.237 16.648 -2.000 1.00 87.25 600 MET A O 1
ATOM 4453 N N . SER A 1 601 ? -3.010 16.502 -2.202 1.00 89.44 601 SER A N 1
ATOM 4454 C CA . SER A 1 601 ? -2.741 15.694 -1.023 1.00 89.44 601 SER A CA 1
ATOM 4455 C C . SER A 1 601 ? -1.379 16.057 -0.439 1.00 89.44 601 SER A C 1
ATOM 4457 O O . SER A 1 601 ? -0.425 16.295 -1.188 1.00 89.44 601 SER A O 1
ATOM 4459 N N . ASN A 1 602 ? -1.297 16.072 0.889 1.00 84.88 602 ASN A N 1
ATOM 4460 C CA . ASN A 1 602 ? -0.059 16.107 1.666 1.00 84.88 602 ASN A CA 1
ATOM 4461 C C . ASN A 1 602 ? 0.701 14.765 1.644 1.00 84.88 602 ASN A C 1
ATOM 4463 O O . ASN A 1 602 ? 1.921 14.765 1.796 1.00 84.88 602 ASN A O 1
ATOM 4467 N N . SER A 1 603 ? -0.010 13.644 1.483 1.00 86.19 603 SER A N 1
ATOM 4468 C CA . SER A 1 603 ? 0.473 12.293 1.764 1.00 86.19 603 SER A CA 1
ATOM 4469 C C . SER A 1 603 ? -0.372 11.246 1.030 1.00 86.19 603 SER A C 1
ATOM 4471 O O . SER A 1 603 ? -1.577 11.110 1.254 1.00 86.19 603 SER A O 1
ATOM 4473 N N . VAL A 1 604 ? 0.278 10.494 0.142 1.00 93.69 604 VAL A N 1
ATOM 4474 C CA . VAL A 1 604 ? -0.290 9.356 -0.589 1.00 93.69 604 VAL A CA 1
ATOM 4475 C C . VAL A 1 604 ? 0.652 8.169 -0.432 1.00 93.69 604 VAL A C 1
ATOM 4477 O O . VAL A 1 604 ? 1.734 8.156 -1.025 1.00 93.69 604 VAL A O 1
ATOM 4480 N N . THR A 1 605 ? 0.224 7.162 0.325 1.00 94.31 605 THR A N 1
ATOM 4481 C CA . THR A 1 605 ? 0.995 5.943 0.593 1.00 94.31 605 THR A CA 1
ATOM 4482 C C . THR A 1 605 ? 0.365 4.747 -0.109 1.00 94.31 605 THR A C 1
ATOM 4484 O O . THR A 1 605 ? -0.807 4.435 0.095 1.00 94.31 605 THR A O 1
ATOM 4487 N N . VAL A 1 606 ? 1.151 4.043 -0.921 1.00 98.38 606 VAL A N 1
ATOM 4488 C CA . VAL A 1 606 ? 0.767 2.764 -1.529 1.00 98.38 606 VAL A CA 1
ATOM 4489 C C . VAL A 1 606 ? 1.836 1.740 -1.166 1.00 98.38 606 VAL A C 1
ATOM 4491 O O . VAL A 1 606 ? 2.939 1.800 -1.711 1.00 98.38 606 VAL A O 1
ATOM 4494 N N . SER A 1 607 ? 1.553 0.834 -0.227 1.00 96.69 607 SER A N 1
ATOM 4495 C CA . SER A 1 607 ? 2.582 -0.050 0.341 1.00 96.69 607 SER A CA 1
ATOM 4496 C C . SER A 1 607 ? 2.182 -1.516 0.522 1.00 96.69 607 SER A C 1
ATOM 4498 O O . SER A 1 607 ? 1.021 -1.825 0.748 1.00 96.69 607 SER A O 1
ATOM 4500 N N . GLY A 1 608 ? 3.129 -2.451 0.400 1.00 92.06 608 GLY A N 1
ATOM 4501 C CA . GLY A 1 608 ? 2.893 -3.881 0.687 1.00 92.06 608 GLY A CA 1
ATOM 4502 C C . GLY A 1 608 ? 1.860 -4.587 -0.212 1.00 92.06 608 GLY A C 1
ATOM 4503 O O . GLY A 1 608 ? 1.440 -5.711 0.070 1.00 92.06 608 GLY A O 1
ATOM 4504 N N . ASN A 1 609 ? 1.392 -3.947 -1.290 1.00 98.50 609 ASN A N 1
ATOM 4505 C CA . ASN A 1 609 ? 0.319 -4.495 -2.118 1.00 98.50 609 ASN A CA 1
ATOM 4506 C C . ASN A 1 609 ? 0.844 -5.548 -3.103 1.00 98.50 609 ASN A C 1
ATOM 4508 O O . ASN A 1 609 ? 1.931 -5.417 -3.667 1.00 98.50 609 ASN A O 1
ATOM 4512 N N . THR A 1 610 ? 0.012 -6.550 -3.390 1.00 98.50 610 THR A N 1
ATOM 4513 C CA . THR A 1 610 ? 0.196 -7.497 -4.496 1.00 98.50 610 THR A CA 1
ATOM 4514 C C . THR A 1 610 ? -0.713 -7.077 -5.653 1.00 98.50 610 THR A C 1
ATOM 4516 O O . THR A 1 610 ? -1.929 -7.254 -5.578 1.00 98.50 610 THR A O 1
ATOM 4519 N N . ILE A 1 611 ? -0.152 -6.503 -6.718 1.00 98.94 611 ILE A N 1
ATOM 4520 C CA . ILE A 1 611 ? -0.920 -5.923 -7.831 1.00 98.94 611 ILE A CA 1
ATOM 4521 C C . ILE A 1 611 ? -0.683 -6.729 -9.111 1.00 98.94 611 ILE A C 1
ATOM 4523 O O . ILE A 1 611 ? 0.450 -6.887 -9.557 1.00 98.94 611 ILE A O 1
ATOM 4527 N N . GLY A 1 612 ? -1.760 -7.207 -9.734 1.00 98.62 612 GLY A N 1
ATOM 4528 C CA . GLY A 1 612 ? -1.705 -8.083 -10.902 1.00 98.62 612 GLY A CA 1
ATOM 4529 C C . GLY A 1 612 ? -1.673 -9.566 -10.538 1.00 98.62 612 GLY A C 1
ATOM 4530 O O . GLY A 1 612 ? -2.125 -9.970 -9.471 1.00 98.62 612 GLY A O 1
ATOM 4531 N N . ASN A 1 613 ? -1.185 -10.395 -11.463 1.00 97.75 613 ASN A N 1
ATOM 4532 C CA . ASN A 1 613 ? -1.175 -11.851 -11.320 1.00 97.75 613 ASN A CA 1
ATOM 4533 C C . ASN A 1 613 ? 0.271 -12.380 -11.385 1.00 97.75 613 ASN A C 1
ATOM 4535 O O . ASN A 1 613 ? 0.929 -12.124 -12.399 1.00 97.75 613 ASN A O 1
ATOM 4539 N N . PRO A 1 614 ? 0.773 -13.106 -10.363 1.00 95.12 614 PRO A N 1
ATOM 4540 C CA . PRO A 1 614 ? 2.145 -13.621 -10.326 1.00 95.12 614 PRO A CA 1
ATOM 4541 C C . PRO A 1 614 ? 2.417 -14.735 -11.346 1.00 95.12 614 PRO A C 1
ATOM 4543 O O . PRO A 1 614 ? 3.570 -14.944 -11.726 1.00 95.12 614 PRO A O 1
ATOM 4546 N N . THR A 1 615 ? 1.386 -15.407 -11.860 1.00 95.94 615 THR A N 1
ATOM 4547 C CA . THR A 1 615 ? 1.540 -16.473 -12.854 1.00 95.94 615 THR A CA 1
ATOM 4548 C C . THR A 1 615 ? 1.769 -15.893 -14.259 1.00 95.94 615 THR A C 1
ATOM 4550 O O . THR A 1 615 ? 1.053 -15.007 -14.733 1.00 95.94 615 THR A O 1
ATOM 4553 N N . LEU A 1 616 ? 2.810 -16.388 -14.936 1.00 93.31 616 LEU A N 1
ATOM 4554 C CA . LEU A 1 616 ? 3.219 -15.969 -16.282 1.00 93.31 616 LEU A CA 1
ATOM 4555 C C . LEU A 1 616 ? 2.129 -16.259 -17.324 1.00 93.31 616 LEU A C 1
ATOM 4557 O O . LEU A 1 616 ? 1.678 -17.394 -17.450 1.00 93.31 616 LEU A O 1
ATOM 4561 N N . GLY A 1 617 ? 1.783 -15.255 -18.137 1.00 93.06 617 GLY A N 1
ATOM 4562 C CA . GLY A 1 617 ? 0.866 -15.424 -19.269 1.00 93.06 617 GLY A CA 1
ATOM 4563 C C . GLY A 1 617 ? -0.602 -15.643 -18.894 1.00 93.06 617 GLY A C 1
ATOM 4564 O O . GLY A 1 617 ? -1.399 -15.951 -19.779 1.00 93.06 617 GLY A O 1
ATOM 4565 N N . GLU A 1 618 ? -0.974 -15.472 -17.622 1.00 97.31 618 GLU A N 1
ATOM 4566 C CA . GLU A 1 618 ? -2.368 -15.584 -17.202 1.00 97.31 618 GLU A CA 1
ATOM 4567 C C . GLU A 1 618 ? -3.274 -14.583 -17.914 1.00 97.31 618 GLU A C 1
ATOM 4569 O O . GLU A 1 618 ? -2.902 -13.434 -18.176 1.00 97.31 618 GLU A O 1
ATOM 4574 N N . THR A 1 619 ? -4.498 -15.024 -18.211 1.00 97.31 619 THR A N 1
ATOM 4575 C CA . THR A 1 619 ? -5.465 -14.202 -18.960 1.00 97.31 619 THR A CA 1
ATOM 4576 C C . THR A 1 619 ? -6.077 -13.094 -18.101 1.00 97.31 619 THR A C 1
ATOM 4578 O O . THR A 1 619 ? -6.528 -12.082 -18.643 1.00 97.31 619 THR A O 1
ATOM 4581 N N . SER A 1 620 ? -6.066 -13.271 -16.778 1.00 97.56 620 SER A N 1
ATOM 4582 C CA . SER A 1 620 ? -6.664 -12.389 -15.774 1.00 97.56 620 SER A CA 1
ATOM 4583 C C . SER A 1 620 ? -5.593 -11.763 -14.877 1.00 97.56 620 SER A C 1
ATOM 4585 O O . SER A 1 620 ? -4.754 -12.479 -14.333 1.00 97.56 620 SER A O 1
ATOM 4587 N N . GLY A 1 621 ? -5.611 -10.437 -14.717 1.00 97.88 621 GLY A N 1
ATOM 4588 C CA . GLY A 1 621 ? -4.594 -9.688 -13.971 1.00 97.88 621 GLY A CA 1
ATOM 4589 C C . GLY A 1 621 ? -4.794 -8.172 -14.051 1.00 97.88 621 GLY A C 1
ATOM 4590 O O . GLY A 1 621 ? -5.923 -7.701 -14.189 1.00 97.88 621 GLY A O 1
ATOM 4591 N N . VAL A 1 622 ? -3.693 -7.413 -13.996 1.00 98.75 622 VAL A N 1
ATOM 4592 C CA . VAL A 1 622 ? -3.660 -5.975 -14.313 1.00 98.75 622 VAL A CA 1
ATOM 4593 C C . VAL A 1 622 ? -2.992 -5.774 -15.671 1.00 98.75 622 VAL A C 1
ATOM 4595 O O . VAL A 1 622 ? -1.959 -6.378 -15.955 1.00 98.75 622 VAL A O 1
ATOM 4598 N N . TYR A 1 623 ? -3.594 -4.947 -16.530 1.00 98.56 623 TYR A N 1
ATOM 4599 C CA . TYR A 1 623 ? -3.289 -4.971 -17.969 1.00 98.56 623 TYR A CA 1
ATOM 4600 C C . TYR A 1 623 ? -2.585 -3.719 -18.506 1.00 98.56 623 TYR A C 1
ATOM 4602 O O . TYR A 1 623 ? -1.910 -3.813 -19.531 1.00 98.56 623 TYR A O 1
ATOM 4610 N N . SER A 1 624 ? -2.739 -2.548 -17.873 1.00 97.94 624 SER A N 1
ATOM 4611 C CA . SER A 1 624 ? -2.204 -1.278 -18.401 1.00 97.94 624 SER A CA 1
ATOM 4612 C C . SER A 1 624 ? -1.264 -0.538 -17.451 1.00 97.94 624 SER A C 1
ATOM 4614 O O . SER A 1 624 ? -0.235 -0.016 -17.890 1.00 97.94 624 SER A O 1
ATOM 4616 N N . THR A 1 625 ? -1.593 -0.448 -16.160 1.00 98.44 625 THR A N 1
ATOM 4617 C CA . THR A 1 625 ? -0.776 0.267 -15.170 1.00 98.44 625 THR A CA 1
ATOM 4618 C C . THR A 1 625 ? -0.982 -0.316 -13.774 1.00 98.44 625 THR A C 1
ATOM 4620 O O . THR A 1 625 ? -2.120 -0.410 -13.328 1.00 98.44 625 THR A O 1
ATOM 4623 N N . GLY A 1 626 ? 0.087 -0.691 -13.072 1.00 98.81 626 GLY A N 1
ATOM 4624 C CA . GLY A 1 626 ? 0.002 -1.163 -11.686 1.00 98.81 626 GLY A CA 1
ATOM 4625 C C . GLY A 1 626 ? -0.420 -0.037 -10.740 1.00 98.81 626 GLY A C 1
ATOM 4626 O O . GLY A 1 626 ? -1.536 -0.040 -10.221 1.00 98.81 626 GLY A O 1
ATOM 4627 N N . ILE A 1 627 ? 0.452 0.958 -10.578 1.00 98.81 627 ILE A N 1
ATOM 4628 C CA . ILE A 1 627 ? 0.229 2.151 -9.751 1.00 98.81 627 ILE A CA 1
ATOM 4629 C C . ILE A 1 627 ? 0.438 3.408 -10.603 1.00 98.81 627 ILE A C 1
ATOM 4631 O O . ILE A 1 627 ? 1.435 3.517 -11.317 1.00 98.81 627 ILE A O 1
ATOM 4635 N N . ALA A 1 628 ? -0.480 4.371 -10.517 1.00 96.00 628 ALA A N 1
ATOM 4636 C CA . ALA A 1 628 ? -0.363 5.683 -11.150 1.00 96.00 628 ALA A CA 1
ATOM 4637 C C . ALA A 1 628 ? -0.764 6.802 -10.179 1.00 96.00 628 ALA A C 1
ATOM 4639 O O . ALA A 1 628 ? -1.906 6.830 -9.714 1.00 96.00 628 ALA A O 1
ATOM 4640 N N . ILE A 1 629 ? 0.152 7.736 -9.898 1.00 93.62 629 ILE A N 1
ATOM 4641 C CA . ILE A 1 629 ? -0.053 8.815 -8.913 1.00 93.62 629 ILE A CA 1
ATOM 4642 C C . ILE A 1 629 ? 0.360 10.171 -9.496 1.00 93.62 629 ILE A C 1
ATOM 4644 O O . ILE A 1 629 ? 1.410 10.307 -10.126 1.00 93.62 629 ILE A O 1
ATOM 4648 N N . GLN A 1 630 ? -0.463 11.193 -9.257 1.00 88.38 630 GLN A N 1
ATOM 4649 C CA . GLN A 1 630 ? -0.160 12.600 -9.534 1.00 88.38 630 GLN A CA 1
ATOM 4650 C C . GLN A 1 630 ? -0.909 13.534 -8.579 1.00 88.38 630 GLN A C 1
ATOM 4652 O O . GLN A 1 630 ? -1.969 13.179 -8.066 1.00 88.38 630 GLN A O 1
ATOM 4657 N N . GLY A 1 631 ? -0.409 14.759 -8.411 1.00 86.69 631 GLY A N 1
ATOM 4658 C CA . GLY A 1 631 ? -1.095 15.785 -7.622 1.00 86.69 631 GLY A CA 1
ATOM 4659 C C . GLY A 1 631 ? -0.973 15.617 -6.110 1.00 86.69 631 GLY A C 1
ATOM 4660 O O . GLY A 1 631 ? -1.874 16.029 -5.395 1.00 86.69 631 GLY A O 1
ATOM 4661 N N . SER A 1 632 ? 0.128 15.046 -5.618 1.00 87.81 632 SER A N 1
ATOM 4662 C CA . SER A 1 632 ? 0.481 15.035 -4.190 1.00 87.81 632 SER A CA 1
ATOM 4663 C C . SER A 1 632 ? 1.824 15.743 -3.955 1.00 87.81 632 SER A C 1
ATOM 4665 O O . SER A 1 632 ? 2.651 15.833 -4.873 1.00 87.81 632 SER A O 1
ATOM 4667 N N . SER A 1 633 ? 2.030 16.278 -2.749 1.00 81.94 633 SER A N 1
ATOM 4668 C CA . SER A 1 633 ? 3.318 16.803 -2.276 1.00 81.94 633 SER A CA 1
ATOM 4669 C C . SER A 1 633 ? 4.147 15.794 -1.472 1.00 81.94 633 SER A C 1
ATOM 4671 O O . SER A 1 633 ? 5.351 16.005 -1.338 1.00 81.94 633 SER A O 1
ATOM 4673 N N . GLY A 1 634 ? 3.536 14.706 -0.996 1.00 85.56 634 GLY A N 1
ATOM 4674 C CA . GLY A 1 634 ? 4.203 13.572 -0.360 1.00 85.56 634 GLY A CA 1
ATOM 4675 C C . GLY A 1 634 ? 3.684 12.266 -0.954 1.00 85.56 634 GLY A C 1
ATOM 4676 O O . GLY A 1 634 ? 2.494 11.966 -0.874 1.00 85.56 634 GLY A O 1
ATOM 4677 N N . ILE A 1 635 ? 4.554 11.503 -1.611 1.00 92.56 635 ILE A N 1
ATOM 4678 C CA . ILE A 1 635 ? 4.204 10.208 -2.209 1.00 92.56 635 ILE A CA 1
ATOM 4679 C C . ILE A 1 635 ? 5.176 9.162 -1.678 1.00 92.56 635 ILE A C 1
ATOM 4681 O O . ILE A 1 635 ? 6.384 9.340 -1.824 1.00 92.56 635 ILE A O 1
ATOM 4685 N N . LEU A 1 636 ? 4.649 8.065 -1.138 1.00 94.50 636 LEU A N 1
ATOM 4686 C CA . LEU A 1 636 ? 5.412 6.878 -0.770 1.00 94.50 636 LEU A CA 1
ATOM 4687 C C . LEU A 1 636 ? 4.845 5.663 -1.510 1.00 94.50 636 LEU A C 1
ATOM 4689 O O . LEU A 1 636 ? 3.686 5.296 -1.328 1.00 94.50 636 LEU A O 1
ATOM 4693 N N . ILE A 1 637 ? 5.664 5.026 -2.345 1.00 98.50 637 ILE A N 1
ATOM 4694 C CA . ILE A 1 637 ? 5.354 3.734 -2.962 1.00 98.50 637 ILE A CA 1
ATOM 4695 C C . ILE A 1 637 ? 6.407 2.741 -2.477 1.00 98.50 637 ILE A C 1
ATOM 4697 O O . ILE A 1 637 ? 7.537 2.780 -2.965 1.00 98.50 637 ILE A O 1
ATOM 4701 N N . ALA A 1 638 ? 6.050 1.889 -1.513 1.00 95.25 638 ALA A N 1
ATOM 4702 C CA . ALA A 1 638 ? 7.007 1.054 -0.781 1.00 95.25 638 ALA A CA 1
ATOM 4703 C C . ALA A 1 638 ? 6.620 -0.432 -0.710 1.00 95.25 638 ALA A C 1
ATOM 4705 O O . ALA A 1 638 ? 5.459 -0.753 -0.479 1.00 95.25 638 ALA A O 1
ATOM 4706 N N . ASN A 1 639 ? 7.570 -1.362 -0.829 1.00 94.00 639 ASN A N 1
ATOM 4707 C CA . ASN A 1 639 ? 7.340 -2.800 -0.578 1.00 94.00 639 ASN A CA 1
ATOM 4708 C C . ASN A 1 639 ? 6.230 -3.461 -1.438 1.00 94.00 639 ASN A C 1
ATOM 4710 O O . ASN A 1 639 ? 5.666 -4.483 -1.049 1.00 94.00 639 ASN A O 1
ATOM 4714 N N . ASN A 1 640 ? 5.852 -2.899 -2.594 1.00 98.44 640 ASN A N 1
ATOM 4715 C CA . ASN A 1 640 ? 4.809 -3.490 -3.446 1.00 98.44 640 ASN A CA 1
ATOM 4716 C C . ASN A 1 640 ? 5.392 -4.550 -4.388 1.00 98.44 640 ASN A C 1
ATOM 4718 O O . ASN A 1 640 ? 6.473 -4.360 -4.945 1.00 98.44 640 ASN A O 1
ATOM 4722 N N . THR A 1 641 ? 4.627 -5.611 -4.655 1.00 98.62 641 THR A N 1
ATOM 4723 C CA . THR A 1 641 ? 4.915 -6.590 -5.717 1.00 98.62 641 THR A CA 1
ATOM 4724 C C . THR A 1 641 ? 3.932 -6.391 -6.872 1.00 98.62 641 THR A C 1
ATOM 4726 O O . THR A 1 641 ? 2.718 -6.453 -6.666 1.00 98.62 641 THR A O 1
ATOM 4729 N N . ILE A 1 642 ? 4.431 -6.114 -8.081 1.00 98.94 642 ILE A N 1
ATOM 4730 C CA . ILE A 1 642 ? 3.613 -5.617 -9.203 1.00 98.94 642 ILE A CA 1
ATOM 4731 C C . ILE A 1 642 ? 3.880 -6.411 -10.486 1.00 98.94 642 ILE A C 1
ATOM 4733 O O . ILE A 1 642 ? 5.019 -6.464 -10.939 1.00 98.94 642 ILE A O 1
ATOM 4737 N N . PHE A 1 643 ? 2.815 -6.914 -11.121 1.00 98.75 643 PHE A N 1
ATOM 4738 C CA . PHE A 1 643 ? 2.825 -7.608 -12.416 1.00 98.75 643 PHE A CA 1
ATOM 4739 C C . PHE A 1 643 ? 1.847 -6.954 -13.404 1.00 98.75 643 PHE A C 1
ATOM 4741 O O . PHE A 1 643 ? 0.685 -6.729 -13.061 1.00 98.75 643 PHE A O 1
ATOM 4748 N N . VAL A 1 644 ? 2.271 -6.688 -14.648 1.00 98.75 644 VAL A N 1
ATOM 4749 C CA . VAL A 1 644 ? 1.400 -6.071 -15.673 1.00 98.75 644 VAL A CA 1
ATOM 4750 C C . VAL A 1 644 ? 1.617 -6.694 -17.053 1.00 98.75 644 VAL A C 1
ATOM 4752 O O . VAL A 1 644 ? 2.631 -6.441 -17.700 1.00 98.75 644 VAL A O 1
ATOM 4755 N N . GLU A 1 645 ? 0.634 -7.447 -17.552 1.00 97.38 645 GLU A N 1
ATOM 4756 C CA . GLU A 1 645 ? 0.681 -8.063 -18.887 1.00 97.38 645 GLU A CA 1
ATOM 4757 C C . GLU A 1 645 ? -0.550 -7.731 -19.730 1.00 97.38 645 GLU A C 1
ATOM 4759 O O . GLU A 1 645 ? -1.683 -7.917 -19.285 1.00 97.38 645 GLU A O 1
ATOM 4764 N N . SER A 1 646 ? -0.350 -7.322 -20.986 1.00 97.44 646 SER A N 1
ATOM 4765 C CA . SER A 1 646 ? -1.442 -7.268 -21.967 1.00 97.44 646 SER A CA 1
ATOM 4766 C C . SER A 1 646 ? -0.970 -7.148 -23.414 1.00 97.44 646 SER A C 1
ATOM 4768 O O . SER A 1 646 ? 0.212 -6.974 -23.707 1.00 97.44 646 SER A O 1
ATOM 4770 N N . PHE A 1 647 ? -1.935 -7.185 -24.334 1.00 96.44 647 PHE A N 1
ATOM 4771 C CA . PHE A 1 647 ? -1.751 -6.929 -25.762 1.00 96.44 647 PHE A CA 1
ATOM 4772 C C . PHE A 1 647 ? -2.154 -5.495 -26.159 1.00 96.44 647 PHE A C 1
ATOM 4774 O O . PHE A 1 647 ? -2.423 -5.242 -27.333 1.00 96.44 647 PHE A O 1
ATOM 4781 N N . LEU A 1 648 ? -2.251 -4.554 -25.213 1.00 96.25 648 LEU A N 1
ATOM 4782 C CA . LEU A 1 648 ? -2.752 -3.203 -25.482 1.00 96.25 648 LEU A CA 1
ATOM 4783 C C . LEU A 1 648 ? -1.812 -2.369 -26.364 1.00 96.25 648 LEU A C 1
ATOM 4785 O O . LEU A 1 648 ? -0.595 -2.392 -26.213 1.00 96.25 648 LEU A O 1
ATOM 4789 N N . SER A 1 649 ? -2.404 -1.556 -27.240 1.00 93.25 649 SER A N 1
ATOM 4790 C CA . SER A 1 649 ? -1.707 -0.586 -28.100 1.00 93.25 649 SER A CA 1
ATOM 4791 C C . SER A 1 649 ? -1.448 0.735 -27.352 1.00 93.25 649 SER A C 1
ATOM 4793 O O . SER A 1 649 ? -1.912 1.804 -27.752 1.00 93.25 649 SER A O 1
ATOM 4795 N N . LEU A 1 650 ? -0.798 0.636 -26.191 1.00 92.94 650 LEU A N 1
ATOM 4796 C CA . LEU A 1 650 ? -0.311 1.745 -25.364 1.00 92.94 650 LEU A CA 1
ATOM 4797 C C . LEU A 1 650 ? 0.891 1.269 -24.539 1.00 92.94 650 LEU A C 1
ATOM 4799 O O . LEU A 1 650 ? 1.103 0.068 -24.393 1.00 92.94 650 LEU A O 1
ATOM 4803 N N . ALA A 1 651 ? 1.683 2.194 -23.992 1.00 94.00 651 ALA A N 1
ATOM 4804 C CA . ALA A 1 651 ? 2.802 1.805 -23.139 1.00 94.00 651 ALA A CA 1
ATOM 4805 C C . ALA A 1 651 ? 2.303 1.242 -21.798 1.00 94.00 651 ALA A C 1
ATOM 4807 O O . ALA A 1 651 ? 1.558 1.937 -21.101 1.00 94.00 651 ALA A O 1
ATOM 4808 N N . LEU A 1 652 ? 2.701 0.020 -21.436 1.00 97.94 652 LEU A N 1
ATOM 4809 C CA . LEU A 1 652 ? 2.363 -0.567 -20.131 1.00 97.94 652 LEU A CA 1
ATOM 4810 C C . LEU A 1 652 ? 3.264 0.031 -19.040 1.00 97.94 652 LEU A C 1
ATOM 4812 O O . LEU A 1 652 ? 4.402 0.395 -19.338 1.00 97.94 652 LEU A O 1
ATOM 4816 N N . ARG A 1 653 ? 2.788 0.135 -17.792 1.00 98.25 653 ARG A N 1
ATOM 4817 C CA . ARG A 1 653 ? 3.611 0.578 -16.647 1.00 98.25 653 ARG A CA 1
ATOM 4818 C C . ARG A 1 653 ? 3.440 -0.311 -15.420 1.00 98.25 653 ARG A C 1
ATOM 4820 O O . ARG A 1 653 ? 2.311 -0.634 -15.075 1.00 98.25 653 ARG A O 1
ATOM 4827 N N . GLY A 1 654 ? 4.515 -0.613 -14.700 1.00 98.75 654 GLY A N 1
ATOM 4828 C CA . GLY A 1 654 ? 4.419 -1.070 -13.312 1.00 98.75 654 GLY A CA 1
ATOM 4829 C C . GLY A 1 654 ? 4.009 0.095 -12.412 1.00 98.75 654 GLY A C 1
ATOM 4830 O O . GLY A 1 654 ? 2.903 0.109 -11.875 1.00 98.75 654 GLY A O 1
ATOM 4831 N N . ILE A 1 655 ? 4.865 1.116 -12.343 1.00 98.81 655 ILE A N 1
ATOM 4832 C CA . ILE A 1 655 ? 4.657 2.364 -11.593 1.00 98.81 655 ILE A CA 1
ATOM 4833 C C . ILE A 1 655 ? 4.767 3.560 -12.559 1.00 98.81 655 ILE A C 1
ATOM 4835 O O . ILE A 1 655 ? 5.705 3.616 -13.354 1.00 98.81 655 ILE A O 1
ATOM 4839 N N . ASP A 1 656 ? 3.833 4.518 -12.502 1.00 96.62 656 ASP A N 1
ATOM 4840 C CA . ASP A 1 656 ? 3.858 5.769 -13.285 1.00 96.62 656 ASP A CA 1
ATOM 4841 C C . ASP A 1 656 ? 3.638 7.007 -12.391 1.00 96.62 656 ASP A C 1
ATOM 4843 O O . ASP A 1 656 ? 2.560 7.187 -11.816 1.00 96.62 656 ASP A O 1
ATOM 4847 N N . ILE A 1 657 ? 4.648 7.875 -12.283 1.00 93.56 657 ILE A N 1
ATOM 4848 C CA . ILE A 1 657 ? 4.591 9.121 -11.496 1.00 93.56 657 ILE A CA 1
ATOM 4849 C C . ILE A 1 657 ? 4.383 10.323 -12.418 1.00 93.56 657 ILE A C 1
ATOM 4851 O O . ILE A 1 657 ? 5.130 10.519 -13.377 1.00 93.56 657 ILE A O 1
ATOM 4855 N N . GLY A 1 658 ? 3.371 11.139 -12.115 1.00 86.88 658 GLY A N 1
ATOM 4856 C CA . GLY A 1 658 ? 3.019 12.333 -12.887 1.00 86.88 658 GLY A CA 1
ATOM 4857 C C . GLY A 1 658 ? 2.555 12.073 -14.333 1.00 86.88 658 GLY A C 1
ATOM 4858 O O . GLY A 1 658 ? 2.999 12.808 -15.219 1.00 86.88 658 GLY A O 1
ATOM 4859 N N . PRO A 1 659 ? 1.705 11.060 -14.633 1.00 80.69 659 PRO A N 1
ATOM 4860 C CA . PRO A 1 659 ? 1.303 10.722 -16.007 1.00 80.69 659 PRO A CA 1
ATOM 4861 C C . PRO A 1 659 ? 0.603 11.853 -16.777 1.00 80.69 659 PRO A C 1
ATOM 4863 O O . PRO A 1 659 ? 0.595 11.826 -18.009 1.00 80.69 659 PRO A O 1
ATOM 4866 N N . ILE A 1 660 ? 0.036 12.853 -16.093 1.00 70.00 660 ILE A N 1
ATOM 4867 C CA . ILE A 1 660 ? -0.507 14.068 -16.715 1.00 70.00 660 ILE A CA 1
ATOM 4868 C C . ILE A 1 660 ? 0.435 15.233 -16.433 1.00 70.00 660 ILE A C 1
ATOM 4870 O O . ILE A 1 660 ? 0.310 15.961 -15.454 1.00 70.00 660 ILE A O 1
ATOM 4874 N N . ALA A 1 661 ? 1.409 15.395 -17.322 1.00 56.22 661 ALA A N 1
ATOM 4875 C CA . ALA A 1 661 ? 2.432 16.416 -17.197 1.00 56.22 661 ALA A CA 1
ATOM 4876 C C . ALA A 1 661 ? 1.974 17.773 -17.764 1.00 56.22 661 ALA A C 1
ATOM 4878 O O . ALA A 1 661 ? 2.036 18.013 -18.970 1.00 56.22 661 ALA A O 1
ATOM 4879 N N . THR A 1 662 ? 1.649 18.711 -16.876 1.00 49.53 662 THR A N 1
ATOM 4880 C CA . THR A 1 662 ? 2.023 20.121 -17.072 1.00 49.53 662 THR A CA 1
ATOM 4881 C C . THR A 1 662 ? 3.065 20.474 -16.020 1.00 49.53 662 THR A C 1
ATOM 4883 O O . THR A 1 662 ? 2.766 20.521 -14.830 1.00 49.53 662 THR A O 1
ATOM 4886 N N . ASN A 1 663 ? 4.309 20.634 -16.473 1.00 45.22 663 ASN A N 1
ATOM 4887 C CA . ASN A 1 663 ? 5.514 20.752 -15.650 1.00 45.22 663 ASN A CA 1
ATOM 4888 C C . ASN A 1 663 ? 5.360 21.741 -14.475 1.00 45.22 663 ASN A C 1
ATOM 4890 O O . ASN A 1 663 ? 5.121 22.914 -14.742 1.00 45.22 663 ASN A O 1
ATOM 4894 N N . SER A 1 664 ? 5.604 21.276 -13.236 1.00 45.22 664 SER A N 1
ATOM 4895 C CA . SER A 1 664 ? 6.422 21.934 -12.180 1.00 45.22 664 SER A CA 1
ATOM 4896 C C . SER A 1 664 ? 5.957 21.697 -10.735 1.00 45.22 664 SER A C 1
ATOM 4898 O O . SER A 1 664 ? 6.686 22.077 -9.826 1.00 45.22 664 SER A O 1
ATOM 4900 N N . ALA A 1 665 ? 4.767 21.135 -10.495 1.00 50.28 665 ALA A N 1
ATOM 4901 C CA . ALA A 1 665 ? 4.082 21.313 -9.207 1.00 50.28 665 ALA A CA 1
ATOM 4902 C C . ALA A 1 665 ? 3.638 20.013 -8.495 1.00 50.28 665 ALA A C 1
ATOM 4904 O O . ALA A 1 665 ? 2.598 19.970 -7.845 1.00 50.28 665 ALA A O 1
ATOM 4905 N N . TYR A 1 666 ? 4.439 18.951 -8.587 1.00 69.44 666 TYR A N 1
ATOM 4906 C CA . TYR A 1 666 ? 4.296 17.757 -7.742 1.00 69.44 666 TYR A CA 1
ATOM 4907 C C . TYR A 1 666 ? 5.509 17.666 -6.818 1.00 69.44 666 TYR A C 1
ATOM 4909 O O . TYR A 1 666 ? 6.621 17.970 -7.255 1.00 69.44 666 TYR A O 1
ATOM 4917 N N . GLY A 1 667 ? 5.287 17.300 -5.554 1.00 67.56 667 GLY A N 1
ATOM 4918 C CA . GLY A 1 667 ? 6.365 17.204 -4.569 1.00 67.56 667 GLY A CA 1
ATOM 4919 C C . GLY A 1 667 ? 7.274 15.992 -4.795 1.00 67.56 667 GLY A C 1
ATOM 4920 O O . GLY A 1 667 ? 7.044 15.202 -5.721 1.00 67.56 667 GLY A O 1
ATOM 4921 N N . PRO A 1 668 ? 8.313 15.830 -3.959 1.00 85.69 668 PRO A N 1
ATOM 4922 C CA . PRO A 1 668 ? 9.146 14.641 -3.996 1.00 85.69 668 PRO A CA 1
ATOM 4923 C C . PRO A 1 668 ? 8.294 13.385 -3.762 1.00 85.69 668 PRO A C 1
ATOM 4925 O O . PRO A 1 668 ? 7.316 13.380 -3.016 1.00 85.69 668 PRO A O 1
ATOM 4928 N N . ALA A 1 669 ? 8.685 12.311 -4.436 1.00 92.25 669 ALA A N 1
ATOM 4929 C CA . ALA A 1 669 ? 8.076 10.996 -4.311 1.00 92.25 669 ALA A CA 1
ATOM 4930 C C . ALA A 1 669 ? 9.183 10.020 -3.947 1.00 92.25 669 ALA A C 1
ATOM 4932 O O . ALA A 1 669 ? 10.248 10.077 -4.560 1.00 92.25 669 ALA A O 1
ATOM 4933 N N . ILE A 1 670 ? 8.934 9.147 -2.983 1.00 95.69 670 ILE A N 1
ATOM 4934 C CA . ILE A 1 670 ? 9.820 8.050 -2.622 1.00 95.69 670 ILE A CA 1
ATOM 4935 C C . ILE A 1 670 ? 9.217 6.785 -3.227 1.00 95.69 670 ILE A C 1
ATOM 4937 O O . ILE A 1 670 ? 8.086 6.410 -2.920 1.00 95.69 670 ILE A O 1
ATOM 4941 N N . VAL A 1 671 ? 9.953 6.159 -4.140 1.00 98.56 671 VAL A N 1
ATOM 4942 C CA . VAL A 1 671 ? 9.606 4.871 -4.745 1.00 98.56 671 VAL A CA 1
ATOM 4943 C C . VAL A 1 671 ? 10.686 3.895 -4.319 1.00 98.56 671 VAL A C 1
ATOM 4945 O O . VAL A 1 671 ? 11.800 3.953 -4.849 1.00 98.56 671 VAL A O 1
ATOM 4948 N N . GLU A 1 672 ? 10.385 3.045 -3.340 1.00 97.88 672 GLU A N 1
ATOM 4949 C CA . GLU A 1 672 ? 11.401 2.206 -2.710 1.00 97.88 672 GLU A CA 1
ATOM 4950 C C . GLU A 1 672 ? 11.009 0.771 -2.392 1.00 97.88 672 GLU A C 1
ATOM 4952 O O . GLU A 1 672 ? 9.841 0.460 -2.197 1.00 97.88 672 GLU A O 1
ATOM 4957 N N . LYS A 1 673 ? 12.002 -0.123 -2.354 1.00 96.62 673 LYS A N 1
ATOM 4958 C CA . LYS A 1 673 ? 11.829 -1.523 -1.934 1.00 96.62 673 LYS A CA 1
ATOM 4959 C C . LYS A 1 673 ? 10.746 -2.301 -2.713 1.00 96.62 673 LYS A C 1
ATOM 4961 O O . LYS A 1 673 ? 10.234 -3.319 -2.259 1.00 96.62 673 LYS A O 1
ATOM 4966 N N . ASN A 1 674 ? 10.345 -1.826 -3.898 1.00 98.69 674 ASN A N 1
ATOM 4967 C CA . ASN A 1 674 ? 9.310 -2.478 -4.703 1.00 98.69 674 ASN A CA 1
ATOM 4968 C C . ASN A 1 674 ? 9.917 -3.589 -5.565 1.00 98.69 674 ASN A C 1
ATOM 4970 O O . ASN A 1 674 ? 10.994 -3.416 -6.139 1.00 98.69 674 ASN A O 1
ATOM 4974 N N . ARG A 1 675 ? 9.166 -4.680 -5.738 1.00 98.69 675 ARG A N 1
ATOM 4975 C CA . ARG A 1 675 ? 9.440 -5.767 -6.686 1.00 98.69 675 ARG A CA 1
ATOM 4976 C C . ARG A 1 675 ? 8.526 -5.584 -7.903 1.00 98.69 675 ARG A C 1
ATOM 4978 O O . ARG A 1 675 ? 7.359 -5.975 -7.905 1.00 98.69 675 ARG A O 1
ATOM 4985 N N . VAL A 1 676 ? 9.028 -4.895 -8.929 1.00 98.88 676 VAL A N 1
ATOM 4986 C CA . VAL A 1 676 ? 8.290 -4.612 -10.171 1.00 98.88 676 VAL A CA 1
ATOM 4987 C C . VAL A 1 676 ? 8.700 -5.615 -11.238 1.00 98.88 676 VAL A C 1
ATOM 4989 O O . VAL A 1 676 ? 9.753 -5.496 -11.864 1.00 98.88 676 VAL A O 1
ATOM 4992 N N . GLU A 1 677 ? 7.850 -6.604 -11.466 1.00 97.75 677 GLU A N 1
ATOM 4993 C CA . GLU A 1 677 ? 8.173 -7.765 -12.282 1.00 97.75 677 GLU A CA 1
ATOM 4994 C C . GLU A 1 677 ? 7.306 -7.836 -13.536 1.00 97.75 677 GLU A C 1
ATOM 4996 O O . GLU A 1 677 ? 6.110 -7.545 -13.526 1.00 97.75 677 GLU A O 1
ATOM 5001 N N . ARG A 1 678 ? 7.898 -8.308 -14.638 1.00 96.19 678 ARG A N 1
ATOM 5002 C CA . ARG A 1 678 ? 7.156 -8.795 -15.810 1.00 96.19 678 ARG A CA 1
ATOM 5003 C C . ARG A 1 678 ? 6.139 -7.773 -16.342 1.00 96.19 678 ARG A C 1
ATOM 5005 O O . ARG A 1 678 ? 5.027 -8.125 -16.732 1.00 96.19 678 ARG A O 1
ATOM 5012 N N . VAL A 1 679 ? 6.530 -6.496 -16.406 1.00 98.56 679 VAL A N 1
ATOM 5013 C CA . VAL A 1 679 ? 5.776 -5.493 -17.174 1.00 98.56 679 VAL A CA 1
ATOM 5014 C C . VAL A 1 679 ? 5.980 -5.802 -18.655 1.00 98.56 679 VAL A C 1
ATOM 5016 O O . VAL A 1 679 ? 6.995 -5.439 -19.250 1.00 98.56 679 VAL A O 1
ATOM 5019 N N . LYS A 1 680 ? 5.041 -6.548 -19.237 1.00 97.19 680 LYS A N 1
ATOM 5020 C CA . LYS A 1 680 ? 5.237 -7.254 -20.503 1.00 97.19 680 LYS A CA 1
ATOM 5021 C C . LYS A 1 680 ? 4.173 -6.890 -21.524 1.00 97.19 680 LYS A C 1
ATOM 5023 O O . LYS A 1 680 ? 3.000 -7.245 -21.386 1.00 97.19 680 LYS A O 1
ATOM 5028 N N . SER A 1 681 ? 4.599 -6.225 -22.596 1.00 95.12 681 SER A N 1
ATOM 5029 C CA . SER A 1 681 ? 3.736 -6.018 -23.757 1.00 95.12 681 SER A CA 1
ATOM 5030 C C . SER A 1 681 ? 3.757 -7.263 -24.641 1.00 95.12 681 SER A C 1
ATOM 5032 O O . SER A 1 681 ? 4.724 -7.530 -25.352 1.00 95.12 681 SER A O 1
ATOM 5034 N N . ASN A 1 682 ? 2.661 -8.016 -24.611 1.00 95.00 682 ASN A N 1
ATOM 5035 C CA . ASN A 1 682 ? 2.414 -9.152 -25.495 1.00 95.00 682 ASN A CA 1
ATOM 5036 C C . ASN A 1 682 ? 1.942 -8.704 -26.900 1.00 95.00 682 ASN A C 1
ATOM 5038 O O . ASN A 1 682 ? 1.717 -9.544 -27.771 1.00 95.00 682 ASN A O 1
ATOM 5042 N N . ARG A 1 683 ? 1.774 -7.391 -27.151 1.00 91.31 683 ARG A N 1
ATOM 5043 C CA . ARG A 1 683 ? 1.338 -6.847 -28.449 1.00 91.31 683 ARG A CA 1
ATOM 5044 C C . ARG A 1 683 ? 2.281 -7.311 -29.562 1.00 91.31 683 ARG A C 1
ATOM 5046 O O . ARG A 1 683 ? 3.491 -7.184 -29.434 1.00 91.31 683 ARG A O 1
ATOM 5053 N N . GLU A 1 684 ? 1.727 -7.748 -30.692 1.00 89.38 684 GLU A N 1
ATOM 5054 C CA . GLU A 1 684 ? 2.461 -8.188 -31.897 1.00 89.38 684 GLU A CA 1
ATOM 5055 C C . GLU A 1 684 ? 3.151 -7.037 -32.673 1.00 89.38 684 GLU A C 1
ATOM 5057 O O . GLU A 1 684 ? 3.449 -7.168 -33.856 1.00 89.38 684 GLU A O 1
ATOM 5062 N N . LEU A 1 685 ? 3.386 -5.894 -32.027 1.00 88.06 685 LEU A N 1
ATOM 5063 C CA . LEU A 1 685 ? 4.078 -4.723 -32.564 1.00 88.06 685 LEU A CA 1
ATOM 5064 C C . LEU A 1 685 ? 5.041 -4.181 -31.506 1.00 88.06 685 LEU A C 1
ATOM 5066 O O . LEU A 1 685 ? 4.762 -4.337 -30.315 1.00 88.06 685 LEU A O 1
ATOM 5070 N N . THR A 1 686 ? 6.088 -3.463 -31.926 1.00 88.75 686 THR A N 1
ATOM 5071 C CA . THR A 1 686 ? 6.927 -2.687 -30.997 1.00 88.75 686 THR A CA 1
ATOM 5072 C C . THR A 1 686 ? 6.064 -1.724 -30.183 1.00 88.75 686 THR A C 1
ATOM 5074 O O . THR A 1 686 ? 5.494 -0.767 -30.707 1.00 88.75 686 THR A O 1
ATOM 5077 N N . GLN A 1 687 ? 5.958 -1.987 -28.884 1.00 90.88 687 GLN A N 1
ATOM 5078 C CA . GLN A 1 687 ? 5.131 -1.227 -27.958 1.00 90.88 687 GLN A CA 1
ATOM 5079 C C . GLN A 1 687 ? 5.880 -1.039 -26.639 1.00 90.88 687 GLN A C 1
ATOM 5081 O O . GLN A 1 687 ? 6.548 -1.953 -26.153 1.00 90.88 687 GLN A O 1
ATOM 5086 N N . GLY A 1 688 ? 5.765 0.159 -26.061 1.00 92.94 688 GLY A N 1
ATOM 5087 C CA . GLY A 1 688 ? 6.435 0.493 -24.808 1.00 92.94 688 GLY A CA 1
ATOM 5088 C C . GLY A 1 688 ? 5.977 -0.375 -23.632 1.00 92.94 688 GLY A C 1
ATOM 5089 O O . GLY A 1 688 ? 4.798 -0.714 -23.513 1.00 92.94 688 GLY A O 1
ATOM 5090 N N . ALA A 1 689 ? 6.904 -0.692 -22.739 1.00 97.38 689 ALA A N 1
ATOM 5091 C CA . ALA A 1 689 ? 6.630 -1.366 -21.474 1.00 97.38 689 ALA A CA 1
ATOM 5092 C C . ALA A 1 689 ? 7.626 -0.838 -20.442 1.00 97.38 689 ALA A C 1
ATOM 5094 O O . ALA A 1 689 ? 8.826 -0.901 -20.687 1.00 97.38 689 ALA A O 1
ATOM 5095 N N . TYR A 1 690 ? 7.154 -0.267 -19.335 1.00 98.62 690 TYR A N 1
ATOM 5096 C CA . TYR A 1 690 ? 8.010 0.420 -18.368 1.00 98.62 690 TYR A CA 1
ATOM 5097 C C . TYR A 1 690 ? 7.865 -0.185 -16.972 1.00 98.62 690 TYR A C 1
ATOM 5099 O O . TYR A 1 690 ? 6.752 -0.248 -16.460 1.00 98.62 690 TYR A O 1
ATOM 5107 N N . GLY A 1 691 ? 8.960 -0.589 -16.329 1.00 98.75 691 GLY A N 1
ATOM 5108 C CA . GLY A 1 691 ? 8.923 -1.026 -14.929 1.00 98.75 691 GLY A CA 1
ATOM 5109 C C . GLY A 1 691 ? 8.507 0.134 -14.024 1.00 98.75 691 GLY A C 1
ATOM 5110 O O . GLY A 1 691 ? 7.362 0.214 -13.576 1.00 98.75 691 GLY A O 1
ATOM 5111 N N . ILE A 1 692 ? 9.420 1.085 -13.841 1.00 98.81 692 ILE A N 1
ATOM 5112 C CA . ILE A 1 692 ? 9.174 2.356 -13.152 1.00 98.81 692 ILE A CA 1
ATOM 5113 C C . ILE A 1 692 ? 9.316 3.487 -14.171 1.00 98.81 692 ILE A C 1
ATOM 5115 O O . ILE A 1 692 ? 10.348 3.612 -14.831 1.00 98.81 692 ILE A O 1
ATOM 5119 N N . ASN A 1 693 ? 8.286 4.318 -14.314 1.00 97.94 693 ASN A N 1
ATOM 5120 C CA . ASN A 1 693 ? 8.253 5.427 -15.259 1.00 97.94 693 ASN A CA 1
ATOM 5121 C C . ASN A 1 693 ? 8.002 6.758 -14.541 1.00 97.94 693 ASN A C 1
ATOM 5123 O O . ASN A 1 693 ? 6.983 6.944 -13.881 1.00 97.94 693 ASN A O 1
ATOM 5127 N N . ILE A 1 694 ? 8.914 7.710 -14.726 1.00 95.19 694 ILE A N 1
ATOM 5128 C CA . ILE A 1 694 ? 8.765 9.086 -14.254 1.00 95.19 694 ILE A CA 1
ATOM 5129 C C . ILE A 1 694 ? 8.290 9.940 -15.434 1.00 95.19 694 ILE A C 1
ATOM 5131 O O . ILE A 1 694 ? 9.076 10.319 -16.309 1.00 95.19 694 ILE A O 1
ATOM 5135 N N . SER A 1 695 ? 6.982 10.198 -15.494 1.00 91.69 695 SER A N 1
ATOM 5136 C CA . SER A 1 695 ? 6.339 11.024 -16.528 1.00 91.69 695 SER A CA 1
ATOM 5137 C C . SER A 1 695 ? 6.441 12.528 -16.252 1.00 91.69 695 SER A C 1
ATOM 5139 O O . SER A 1 695 ? 6.284 13.322 -17.181 1.00 91.69 695 SER A O 1
ATOM 5141 N N . GLY A 1 696 ? 6.752 12.928 -15.016 1.00 88.38 696 GLY A N 1
ATOM 5142 C CA . GLY A 1 696 ? 7.049 14.305 -14.623 1.00 88.38 696 GLY A CA 1
ATOM 5143 C C . GLY A 1 696 ? 7.071 14.494 -13.105 1.00 88.38 696 GLY A C 1
ATOM 5144 O O . GLY A 1 696 ? 6.783 13.562 -12.365 1.00 88.38 696 GLY A O 1
ATOM 5145 N N . GLY A 1 697 ? 7.383 15.719 -12.672 1.00 87.69 697 GLY A N 1
ATOM 5146 C CA . GLY A 1 697 ? 7.576 16.106 -11.268 1.00 87.69 697 GLY A CA 1
ATOM 5147 C C . GLY A 1 697 ? 9.011 16.573 -11.000 1.00 87.69 697 GLY A C 1
ATOM 5148 O O . GLY A 1 697 ? 9.766 16.813 -11.945 1.00 87.69 697 GLY A O 1
ATOM 5149 N N . ILE A 1 698 ? 9.379 16.774 -9.731 1.00 88.56 698 ILE A N 1
ATOM 5150 C CA . ILE A 1 698 ? 10.704 17.268 -9.310 1.00 88.56 698 ILE A CA 1
ATOM 5151 C C . ILE A 1 698 ? 11.137 16.510 -8.047 1.00 88.56 698 ILE A C 1
ATOM 5153 O O . ILE A 1 698 ? 10.305 16.200 -7.199 1.00 88.56 698 ILE A O 1
ATOM 5157 N N . GLY A 1 699 ? 12.429 16.200 -7.904 1.00 91.19 699 GLY A N 1
ATOM 5158 C CA . GLY A 1 699 ? 12.993 15.768 -6.614 1.00 91.19 699 GLY A CA 1
ATOM 5159 C C . GLY A 1 699 ? 12.634 14.352 -6.144 1.00 91.19 699 GLY A C 1
ATOM 5160 O O . GLY A 1 699 ? 12.917 14.005 -5.004 1.00 91.19 699 GLY A O 1
ATOM 5161 N N . HIS A 1 700 ? 11.991 13.528 -6.978 1.00 94.12 700 HIS A N 1
ATOM 5162 C CA . HIS A 1 700 ? 11.709 12.125 -6.645 1.00 94.12 700 HIS A CA 1
ATOM 5163 C C . HIS A 1 700 ? 12.976 11.304 -6.350 1.00 94.12 700 HIS A C 1
ATOM 5165 O O . HIS A 1 700 ? 13.981 11.444 -7.046 1.00 94.12 700 HIS A O 1
ATOM 5171 N N . SER A 1 701 ? 12.883 10.406 -5.371 1.00 96.81 701 SER A N 1
ATOM 5172 C CA . SER A 1 701 ? 13.886 9.405 -5.022 1.00 96.81 701 SER A CA 1
ATOM 5173 C C . SER A 1 701 ? 13.372 8.014 -5.395 1.00 96.81 701 SER A C 1
ATOM 5175 O O . SER A 1 701 ? 12.310 7.588 -4.946 1.00 96.81 701 SER A O 1
ATOM 5177 N N . ILE A 1 702 ? 14.106 7.325 -6.263 1.00 98.62 702 ILE A N 1
ATOM 5178 C CA . ILE A 1 702 ? 13.816 5.978 -6.748 1.00 98.62 702 ILE A CA 1
ATOM 5179 C C . ILE A 1 702 ? 14.966 5.102 -6.255 1.00 98.62 702 ILE A C 1
ATOM 5181 O O . ILE A 1 702 ? 16.083 5.226 -6.768 1.00 98.62 702 ILE A O 1
ATOM 5185 N N . ARG A 1 703 ? 14.724 4.269 -5.236 1.00 98.25 703 ARG A N 1
ATOM 5186 C CA . ARG A 1 703 ? 15.796 3.543 -4.536 1.00 98.25 703 ARG A CA 1
ATOM 5187 C C . ARG A 1 703 ? 15.434 2.155 -4.036 1.00 98.25 703 ARG A C 1
ATOM 5189 O O . ARG A 1 703 ? 14.274 1.882 -3.799 1.00 98.25 703 ARG A O 1
ATOM 5196 N N . ASN A 1 704 ? 16.406 1.270 -3.858 1.00 98.06 704 ASN A N 1
ATOM 5197 C CA . ASN A 1 704 ? 16.211 -0.085 -3.323 1.00 98.06 704 ASN A CA 1
ATOM 5198 C C . ASN A 1 704 ? 15.161 -0.930 -4.082 1.00 98.06 704 ASN A C 1
ATOM 5200 O O . ASN A 1 704 ? 14.617 -1.872 -3.523 1.00 98.06 704 ASN A O 1
ATOM 5204 N N . ASN A 1 705 ? 14.820 -0.615 -5.340 1.00 98.88 705 ASN A N 1
ATOM 5205 C CA . ASN A 1 705 ? 13.812 -1.380 -6.084 1.00 98.88 705 ASN A CA 1
ATOM 5206 C C . ASN A 1 705 ? 14.448 -2.538 -6.859 1.00 98.88 705 ASN A C 1
ATOM 5208 O O . ASN A 1 705 ? 15.487 -2.364 -7.506 1.00 98.88 705 ASN A O 1
ATOM 5212 N N . PHE A 1 706 ? 13.754 -3.674 -6.892 1.00 98.81 706 PHE A N 1
ATOM 5213 C CA . PHE A 1 706 ? 13.974 -4.742 -7.863 1.00 98.81 706 PHE A CA 1
ATOM 5214 C C . PHE A 1 706 ? 13.050 -4.525 -9.063 1.00 98.81 706 PHE A C 1
ATOM 5216 O O . PHE A 1 706 ? 11.830 -4.440 -8.919 1.00 98.81 706 PHE A O 1
ATOM 5223 N N . VAL A 1 707 ? 13.616 -4.449 -10.267 1.00 98.94 707 VAL A N 1
ATOM 5224 C CA . VAL A 1 707 ? 12.845 -4.320 -11.511 1.00 98.94 707 VAL A CA 1
ATOM 5225 C C . VAL A 1 707 ? 13.275 -5.402 -12.493 1.00 98.94 707 VAL A C 1
ATOM 5227 O O . VAL A 1 707 ? 14.392 -5.367 -13.008 1.00 98.94 707 VAL A O 1
ATOM 5230 N N . SER A 1 708 ? 12.399 -6.364 -12.782 1.00 98.44 708 SER A N 1
ATOM 5231 C CA . SER A 1 708 ? 12.760 -7.552 -13.564 1.00 98.44 708 SER A CA 1
ATOM 5232 C C . SER A 1 708 ? 11.795 -7.849 -14.716 1.00 98.44 708 SER A C 1
ATOM 5234 O O . SER A 1 708 ? 10.617 -7.490 -14.695 1.00 98.44 708 SER A O 1
ATOM 5236 N N . GLY A 1 709 ? 12.294 -8.499 -15.772 1.00 96.12 709 GLY A N 1
ATOM 5237 C CA . GLY A 1 709 ? 11.451 -9.093 -16.821 1.00 96.12 709 GLY A CA 1
ATOM 5238 C C . GLY A 1 709 ? 10.622 -8.116 -17.672 1.00 96.12 709 GLY A C 1
ATOM 5239 O O . GLY A 1 709 ? 9.657 -8.541 -18.309 1.00 96.12 709 GLY A O 1
ATOM 5240 N N . VAL A 1 710 ? 10.963 -6.822 -17.695 1.00 98.62 710 VAL A N 1
ATOM 5241 C CA . VAL A 1 710 ? 10.291 -5.827 -18.551 1.00 98.62 710 VAL A CA 1
ATOM 5242 C C . VAL A 1 710 ? 10.658 -6.076 -20.017 1.00 98.62 710 VAL A C 1
ATOM 5244 O O . VAL A 1 710 ? 11.827 -5.980 -20.392 1.00 98.62 710 VAL A O 1
ATOM 5247 N N . ILE A 1 711 ? 9.671 -6.411 -20.852 1.00 96.62 711 ILE A N 1
ATOM 5248 C CA . ILE A 1 711 ? 9.895 -6.853 -22.240 1.00 96.62 711 ILE A CA 1
ATOM 5249 C C . ILE A 1 711 ? 8.701 -6.532 -23.158 1.00 96.62 711 ILE A C 1
ATOM 5251 O O . ILE A 1 711 ? 7.566 -6.357 -22.713 1.00 96.62 711 ILE A O 1
ATOM 5255 N N . ASN A 1 712 ? 8.957 -6.445 -24.461 1.00 94.38 712 ASN A N 1
ATOM 5256 C CA . ASN A 1 712 ? 7.965 -6.231 -25.517 1.00 94.38 712 ASN A CA 1
ATOM 5257 C C . ASN A 1 712 ? 8.206 -7.195 -26.701 1.00 94.38 712 ASN A C 1
ATOM 5259 O O . ASN A 1 712 ? 9.030 -8.105 -26.603 1.00 94.38 712 ASN A O 1
ATOM 5263 N N . SER A 1 713 ? 7.490 -7.017 -27.818 1.00 91.69 713 SER A N 1
ATOM 5264 C CA . SER A 1 713 ? 7.698 -7.791 -29.052 1.00 91.69 713 SER A CA 1
ATOM 5265 C C . SER A 1 713 ? 7.948 -6.909 -30.276 1.00 91.69 713 SER A C 1
ATOM 5267 O O . SER A 1 713 ? 7.812 -5.692 -30.214 1.00 91.69 713 SER A O 1
ATOM 5269 N N . GLN A 1 714 ? 8.314 -7.545 -31.388 1.00 90.62 714 GLN A N 1
ATOM 5270 C CA . GLN A 1 714 ? 8.539 -6.947 -32.705 1.00 90.62 714 GLN A CA 1
ATOM 5271 C C . GLN A 1 714 ? 8.113 -7.913 -33.830 1.00 90.62 714 GLN A C 1
ATOM 5273 O O . GLN A 1 714 ? 8.843 -8.159 -34.795 1.00 90.62 714 GLN A O 1
ATOM 5278 N N . PHE A 1 715 ? 6.931 -8.528 -33.700 1.00 88.69 715 PHE A N 1
ATOM 5279 C CA . PHE A 1 715 ? 6.338 -9.305 -34.802 1.00 88.69 715 PHE A CA 1
ATOM 5280 C C . PHE A 1 715 ? 5.947 -8.420 -36.001 1.00 88.69 715 PHE A C 1
ATOM 5282 O O . PHE A 1 715 ? 5.961 -8.889 -37.138 1.00 88.69 715 PHE A O 1
ATOM 5289 N N . GLY A 1 716 ? 5.685 -7.133 -35.765 1.00 80.25 716 GLY A N 1
ATOM 5290 C CA . GLY A 1 716 ? 5.626 -6.087 -36.779 1.00 80.25 716 GLY A CA 1
ATOM 5291 C C . GLY A 1 716 ? 6.209 -4.770 -36.259 1.00 80.25 716 GLY A C 1
ATOM 5292 O O . GLY A 1 716 ? 6.185 -4.486 -35.061 1.00 80.25 716 GLY A O 1
ATOM 5293 N N . GLY A 1 717 ? 6.732 -3.953 -37.171 1.00 66.38 717 GLY A N 1
ATOM 5294 C CA . GLY A 1 717 ? 7.398 -2.704 -36.813 1.00 66.38 717 GLY A CA 1
ATOM 5295 C C . GLY A 1 717 ? 6.433 -1.583 -36.428 1.00 66.38 717 GLY A C 1
ATOM 5296 O O . GLY A 1 717 ? 5.411 -1.374 -37.083 1.00 66.38 717 GLY A O 1
ATOM 5297 N N . PHE A 1 718 ? 6.808 -0.807 -35.411 1.00 64.62 718 PHE A N 1
ATOM 5298 C CA . PHE A 1 718 ? 6.205 0.487 -35.098 1.00 64.62 718 PHE A CA 1
ATOM 5299 C C . PHE A 1 718 ? 7.303 1.477 -34.687 1.00 64.62 718 PHE A C 1
ATOM 5301 O O . PHE A 1 718 ? 8.171 1.140 -33.888 1.00 64.62 718 PHE A O 1
ATOM 5308 N N . GLY A 1 719 ? 7.259 2.697 -35.227 1.00 60.41 719 GLY A N 1
ATOM 5309 C CA . GLY A 1 719 ? 8.366 3.653 -35.114 1.00 60.41 719 GLY A CA 1
ATOM 5310 C C . GLY A 1 719 ? 9.499 3.371 -36.110 1.00 60.41 719 GLY A C 1
ATOM 5311 O O . GLY A 1 719 ? 9.616 2.278 -36.661 1.00 60.41 719 GLY A O 1
ATOM 5312 N N . GLY A 1 720 ? 10.300 4.400 -36.386 1.00 66.94 720 GLY A N 1
ATOM 5313 C CA . GLY A 1 720 ? 11.442 4.347 -37.310 1.00 66.94 720 GLY A CA 1
ATOM 5314 C C . GLY A 1 720 ? 12.785 4.517 -36.599 1.00 66.94 720 GLY A C 1
ATOM 5315 O O . GLY A 1 720 ? 13.764 4.897 -37.238 1.00 66.94 720 GLY A O 1
ATOM 5316 N N . ASP A 1 721 ? 12.798 4.357 -35.276 1.00 75.38 721 ASP A N 1
ATOM 5317 C CA . ASP A 1 721 ? 13.853 4.830 -34.392 1.00 75.38 721 ASP A CA 1
ATOM 5318 C C . ASP A 1 721 ? 13.986 3.977 -33.117 1.00 75.38 721 ASP A C 1
ATOM 5320 O O . ASP A 1 721 ? 13.062 3.285 -32.687 1.00 75.38 721 ASP A O 1
ATOM 5324 N N . LEU A 1 722 ? 15.168 4.028 -32.503 1.00 85.62 722 LEU A N 1
ATOM 5325 C CA . LEU A 1 722 ? 15.502 3.316 -31.267 1.00 85.62 722 LEU A CA 1
ATOM 5326 C C . LEU A 1 722 ? 15.334 4.251 -30.064 1.00 85.62 722 LEU A C 1
ATOM 5328 O O . LEU A 1 722 ? 16.309 4.716 -29.473 1.00 85.62 722 LEU A O 1
ATOM 5332 N N . SER A 1 723 ? 14.078 4.574 -29.745 1.00 86.19 723 SER A N 1
ATOM 5333 C CA . SER A 1 723 ? 13.711 5.537 -28.698 1.00 86.19 723 SER A CA 1
ATOM 5334 C C . SER A 1 723 ? 13.180 4.870 -27.420 1.00 86.19 723 SER A C 1
ATOM 5336 O O . SER A 1 723 ? 12.343 3.965 -27.503 1.00 86.19 723 SER A O 1
ATOM 5338 N N . PRO A 1 724 ? 13.528 5.366 -26.213 1.00 89.94 724 PRO A N 1
ATOM 5339 C CA . PRO A 1 724 ? 12.924 4.919 -24.954 1.00 89.94 724 PRO A CA 1
ATOM 5340 C C . PRO A 1 724 ? 11.431 5.289 -24.804 1.00 89.94 724 PRO A C 1
ATOM 5342 O O . PRO A 1 724 ? 10.859 5.057 -23.745 1.00 89.94 724 PRO A O 1
ATOM 5345 N N . THR A 1 725 ? 10.781 5.891 -25.811 1.00 87.50 725 THR A N 1
ATOM 5346 C CA . THR A 1 725 ? 9.337 6.222 -25.808 1.00 87.50 725 THR A CA 1
ATOM 5347 C C . THR A 1 725 ? 8.431 5.134 -26.396 1.00 87.50 725 THR A C 1
ATOM 5349 O O . THR A 1 725 ? 7.212 5.213 -26.248 1.00 87.50 725 THR A O 1
ATOM 5352 N N . THR A 1 726 ? 9.000 4.151 -27.095 1.00 83.69 726 THR A N 1
ATOM 5353 C CA . THR A 1 726 ? 8.290 3.032 -27.756 1.00 83.69 726 THR A CA 1
ATOM 5354 C C . THR A 1 726 ? 8.813 1.659 -27.320 1.00 83.69 726 THR A C 1
ATOM 5356 O O . THR A 1 726 ? 8.296 0.633 -27.749 1.00 83.69 726 THR A O 1
ATOM 5359 N N . SER A 1 727 ? 9.813 1.651 -26.442 1.00 88.75 727 SER A N 1
ATOM 5360 C CA . SER A 1 727 ? 10.670 0.510 -26.107 1.00 88.75 727 SER A CA 1
ATOM 5361 C C . SER A 1 727 ? 10.345 -0.109 -24.746 1.00 88.75 727 SER A C 1
ATOM 5363 O O . SER A 1 727 ? 9.657 0.504 -23.926 1.00 88.75 727 SER A O 1
ATOM 5365 N N . ALA A 1 728 ? 10.868 -1.306 -24.471 1.00 96.25 728 ALA A N 1
ATOM 5366 C CA . ALA A 1 728 ? 10.844 -1.863 -23.120 1.00 96.25 728 ALA A CA 1
ATOM 5367 C C . ALA A 1 728 ? 11.929 -1.186 -22.261 1.00 96.25 728 ALA A C 1
ATOM 5369 O O . ALA A 1 728 ? 13.097 -1.178 -22.652 1.00 96.25 728 ALA A O 1
ATOM 5370 N N . VAL A 1 729 ? 11.571 -0.607 -21.112 1.00 98.56 729 VAL A N 1
ATOM 5371 C CA . VAL A 1 729 ? 12.514 0.092 -20.224 1.00 98.56 729 VAL A CA 1
ATOM 5372 C C . VAL A 1 729 ? 12.304 -0.306 -18.762 1.00 98.56 729 VAL A C 1
ATOM 5374 O O . VAL A 1 729 ? 11.199 -0.175 -18.248 1.00 98.56 729 VAL A O 1
ATOM 5377 N N . GLY A 1 730 ? 13.352 -0.738 -18.061 1.00 98.81 730 GLY A N 1
ATOM 5378 C CA . GLY A 1 730 ? 13.281 -1.057 -16.629 1.00 98.81 730 GLY A CA 1
ATOM 5379 C C . GLY A 1 730 ? 12.911 0.170 -15.791 1.00 98.81 730 GLY A C 1
ATOM 5380 O O . GLY A 1 730 ? 11.800 0.258 -15.271 1.00 98.81 730 GLY A O 1
ATOM 5381 N N . ILE A 1 731 ? 13.810 1.153 -15.720 1.00 98.88 731 ILE A N 1
ATOM 5382 C CA . ILE A 1 731 ? 13.565 2.459 -15.093 1.00 98.88 731 ILE A CA 1
ATOM 5383 C C . ILE A 1 731 ? 13.693 3.561 -16.152 1.00 98.88 731 ILE A C 1
ATOM 5385 O O . ILE A 1 731 ? 14.744 3.740 -16.772 1.00 98.88 731 ILE A O 1
ATOM 5389 N N . ARG A 1 732 ? 12.611 4.313 -16.371 1.00 98.19 732 ARG A N 1
ATOM 5390 C CA . ARG A 1 732 ? 12.512 5.357 -17.394 1.00 98.19 732 ARG A CA 1
ATOM 5391 C C . ARG A 1 732 ? 12.321 6.733 -16.769 1.00 98.19 732 ARG A C 1
ATOM 5393 O O . ARG A 1 732 ? 11.273 7.024 -16.197 1.00 98.19 732 ARG A O 1
ATOM 5400 N N . ILE A 1 733 ? 13.283 7.621 -16.996 1.00 96.75 733 ILE A N 1
ATOM 5401 C CA . ILE A 1 733 ? 13.147 9.051 -16.724 1.00 96.75 733 ILE A CA 1
ATOM 5402 C C . ILE A 1 733 ? 12.626 9.719 -18.002 1.00 96.75 733 ILE A C 1
ATOM 5404 O O . ILE A 1 733 ? 13.349 9.895 -18.988 1.00 96.75 733 ILE A O 1
ATOM 5408 N N . GLY A 1 734 ? 11.322 9.995 -18.028 1.00 93.19 734 GLY A N 1
ATOM 5409 C CA . GLY A 1 734 ? 10.612 10.572 -19.170 1.00 93.19 734 GLY A CA 1
ATOM 5410 C C . GLY A 1 734 ? 10.621 12.097 -19.193 1.00 93.19 734 GLY A C 1
ATOM 5411 O O . GLY A 1 734 ? 10.738 12.695 -20.263 1.00 93.19 734 GLY A O 1
ATOM 5412 N N . ASN A 1 735 ? 10.488 12.708 -18.018 1.00 91.62 735 ASN A N 1
ATOM 5413 C CA . ASN A 1 735 ? 10.465 14.150 -17.786 1.00 91.62 735 ASN A CA 1
ATOM 5414 C C . ASN A 1 735 ? 10.878 14.435 -16.325 1.00 91.62 735 ASN A C 1
ATOM 5416 O O . ASN A 1 735 ? 11.138 13.495 -15.578 1.00 91.62 735 ASN A O 1
ATOM 5420 N N . GLY A 1 736 ? 10.905 15.708 -15.928 1.00 90.44 736 GLY A N 1
ATOM 5421 C CA . GLY A 1 736 ? 11.235 16.141 -14.566 1.00 90.44 736 GLY A CA 1
ATOM 5422 C C . GLY A 1 736 ? 12.724 16.418 -14.334 1.00 90.44 736 GLY A C 1
ATOM 5423 O O . GLY A 1 736 ? 13.555 16.236 -15.227 1.00 90.44 736 GLY A O 1
ATOM 5424 N N . THR A 1 737 ? 13.055 16.939 -13.152 1.00 93.06 737 THR A N 1
ATOM 5425 C CA . THR A 1 737 ? 14.422 17.329 -12.761 1.00 93.06 737 THR A CA 1
ATOM 5426 C C . THR A 1 737 ? 14.715 16.963 -11.306 1.00 93.06 737 THR A C 1
ATOM 5428 O O . THR A 1 737 ? 13.804 16.680 -10.529 1.00 93.06 737 THR A O 1
ATOM 5431 N N . ASP A 1 738 ? 15.996 16.997 -10.929 1.00 94.06 738 ASP A N 1
ATOM 5432 C CA . ASP A 1 738 ? 16.462 16.821 -9.542 1.00 94.06 738 ASP A CA 1
ATOM 5433 C C . ASP A 1 738 ? 16.177 15.428 -8.943 1.00 94.06 738 ASP A C 1
ATOM 5435 O O . ASP A 1 738 ? 16.188 15.259 -7.727 1.00 94.06 738 ASP A O 1
ATOM 5439 N N . HIS A 1 739 ? 15.900 14.421 -9.779 1.00 95.69 739 HIS A N 1
ATOM 5440 C CA . HIS A 1 739 ? 15.601 13.068 -9.306 1.00 95.69 739 HIS A CA 1
ATOM 5441 C C . HIS A 1 739 ? 16.858 12.309 -8.875 1.00 95.69 739 HIS A C 1
ATOM 5443 O O . HIS A 1 739 ? 17.886 12.345 -9.556 1.00 95.69 739 HIS A O 1
ATOM 5449 N N . GLN A 1 740 ? 16.726 11.549 -7.793 1.00 97.88 740 GLN A N 1
ATOM 5450 C CA . GLN A 1 740 ? 17.713 10.593 -7.313 1.00 97.88 740 GLN A CA 1
ATOM 5451 C C . GLN A 1 740 ? 17.297 9.185 -7.754 1.00 97.88 740 GLN A C 1
ATOM 5453 O O . GLN A 1 740 ? 16.167 8.763 -7.529 1.00 97.88 740 GLN A O 1
ATOM 5458 N N . ILE A 1 741 ? 18.203 8.463 -8.405 1.00 98.69 741 ILE A N 1
ATOM 5459 C CA . ILE A 1 741 ? 18.048 7.073 -8.831 1.00 98.69 741 ILE A CA 1
ATOM 5460 C C . ILE A 1 741 ? 19.233 6.327 -8.226 1.00 98.69 741 ILE A C 1
ATOM 5462 O O . ILE A 1 741 ? 20.335 6.336 -8.780 1.00 98.69 741 ILE A O 1
ATOM 5466 N N . GLN A 1 742 ? 19.037 5.771 -7.036 1.00 98.38 742 GLN A N 1
ATOM 5467 C CA . GLN A 1 742 ? 20.122 5.261 -6.200 1.00 98.38 742 GLN A CA 1
ATOM 5468 C C . GLN A 1 742 ? 19.854 3.819 -5.787 1.00 98.38 742 GLN A C 1
ATOM 5470 O O . GLN A 1 742 ? 18.732 3.524 -5.413 1.00 98.38 742 GLN A O 1
ATOM 5475 N N . HIS A 1 743 ? 20.845 2.926 -5.804 1.00 98.19 743 HIS A N 1
ATOM 5476 C CA . HIS A 1 743 ? 20.671 1.571 -5.254 1.00 98.19 743 HIS A CA 1
ATOM 5477 C C . HIS A 1 743 ? 19.476 0.788 -5.840 1.00 98.19 743 HIS A C 1
ATOM 5479 O O . HIS A 1 743 ? 18.701 0.198 -5.105 1.00 98.19 743 HIS A O 1
ATOM 5485 N N . ASN A 1 744 ? 19.249 0.793 -7.156 1.00 98.88 744 ASN A N 1
ATOM 5486 C CA . ASN A 1 744 ? 18.235 -0.078 -7.774 1.00 98.88 744 ASN A CA 1
ATOM 5487 C C . ASN A 1 744 ? 18.901 -1.280 -8.450 1.00 98.88 744 ASN A C 1
ATOM 5489 O O . ASN A 1 744 ? 19.948 -1.123 -9.081 1.00 98.88 744 ASN A O 1
ATOM 5493 N N . SER A 1 745 ? 18.264 -2.450 -8.391 1.00 98.81 745 SER A N 1
ATOM 5494 C CA . SER A 1 745 ? 18.653 -3.634 -9.164 1.00 98.81 745 SER A CA 1
ATOM 5495 C C . SER A 1 745 ? 17.664 -3.838 -10.308 1.00 98.81 745 SER A C 1
ATOM 5497 O O . SER A 1 745 ? 16.486 -4.115 -10.091 1.00 98.81 745 SER A O 1
ATOM 5499 N N . VAL A 1 746 ? 18.131 -3.698 -11.549 1.00 98.94 746 VAL A N 1
ATOM 5500 C CA . VAL A 1 746 ? 17.313 -3.877 -12.755 1.00 98.94 746 VAL A CA 1
ATOM 5501 C C . VAL A 1 746 ? 17.865 -5.024 -13.591 1.00 98.94 746 VAL A C 1
ATOM 5503 O O . VAL A 1 746 ? 19.017 -4.966 -14.022 1.00 98.94 746 VAL A O 1
ATOM 5506 N N . ASN A 1 747 ? 17.041 -6.035 -13.875 1.00 98.62 747 ASN A N 1
ATOM 5507 C CA . ASN A 1 747 ? 17.416 -7.191 -14.688 1.00 98.62 747 ASN A CA 1
ATOM 5508 C C . ASN A 1 747 ? 16.391 -7.485 -15.788 1.00 98.62 747 ASN A C 1
ATOM 5510 O O . ASN A 1 747 ? 15.338 -8.082 -15.556 1.00 98.62 747 ASN A O 1
ATOM 5514 N N . LEU A 1 748 ? 16.711 -7.095 -17.019 1.00 98.56 748 LEU A N 1
ATOM 5515 C CA . LEU A 1 748 ? 15.914 -7.472 -18.183 1.00 98.56 748 LEU A CA 1
ATOM 5516 C C . LEU A 1 748 ? 16.423 -8.803 -18.746 1.00 98.56 748 LEU A C 1
ATOM 5518 O O . LEU A 1 748 ? 17.625 -8.968 -18.939 1.00 98.56 748 LEU A O 1
ATOM 5522 N N . PHE A 1 749 ? 15.524 -9.750 -19.019 1.00 97.19 749 PHE A N 1
ATOM 5523 C CA . PHE A 1 749 ? 15.872 -11.103 -19.467 1.00 97.19 749 PHE A CA 1
ATOM 5524 C C . PHE A 1 749 ? 14.792 -11.703 -20.381 1.00 97.19 749 PHE A C 1
ATOM 5526 O O . PHE A 1 749 ? 13.669 -11.205 -20.456 1.00 97.19 749 PHE A O 1
ATOM 5533 N N . GLY A 1 750 ? 15.132 -12.804 -21.056 1.00 95.56 750 GLY A N 1
ATOM 5534 C CA . GLY A 1 750 ? 14.243 -13.523 -21.974 1.00 95.56 750 GLY A CA 1
ATOM 5535 C C . GLY A 1 750 ? 14.519 -13.214 -23.447 1.00 95.56 750 GLY A C 1
ATOM 5536 O O . GLY A 1 750 ? 15.521 -12.593 -23.791 1.00 95.56 750 GLY A O 1
ATOM 5537 N N . THR A 1 751 ? 13.636 -13.677 -24.329 1.00 95.12 751 THR A N 1
ATOM 5538 C CA . THR A 1 751 ? 13.769 -13.514 -25.785 1.00 95.12 751 THR A CA 1
ATOM 5539 C C . THR A 1 751 ? 12.725 -12.536 -26.299 1.00 95.12 751 THR A C 1
ATOM 5541 O O . THR A 1 751 ? 11.538 -12.736 -26.039 1.00 95.12 751 THR A O 1
ATOM 5544 N N . VAL A 1 752 ? 13.133 -11.521 -27.066 1.00 93.94 752 VAL A N 1
ATOM 5545 C CA . VAL A 1 752 ? 12.178 -10.653 -27.773 1.00 93.94 752 VAL A CA 1
ATOM 5546 C C . VAL A 1 752 ? 11.481 -11.459 -28.875 1.00 93.94 752 VAL A C 1
ATOM 5548 O O . VAL A 1 752 ? 12.162 -11.971 -29.768 1.00 93.94 752 VAL A O 1
ATOM 5551 N N . PRO A 1 753 ? 10.139 -11.564 -28.874 1.00 91.19 753 PRO A N 1
ATOM 5552 C CA . PRO A 1 753 ? 9.420 -12.263 -29.932 1.00 91.19 753 PRO A CA 1
ATOM 5553 C C . PRO A 1 753 ? 9.370 -11.445 -31.234 1.00 91.19 753 PRO A C 1
ATOM 5555 O O . PRO A 1 753 ? 9.087 -10.247 -31.213 1.00 91.19 753 PRO A O 1
ATOM 5558 N N . GLY A 1 754 ? 9.578 -12.107 -32.375 1.00 90.38 754 GLY A N 1
ATOM 5559 C CA . GLY A 1 754 ? 9.543 -11.492 -33.709 1.00 90.38 754 GLY A CA 1
ATOM 5560 C C . GLY A 1 754 ? 10.892 -10.940 -34.188 1.00 90.38 754 GLY A C 1
ATOM 5561 O O . GLY A 1 754 ? 11.888 -10.963 -33.470 1.00 90.38 754 GLY A O 1
ATOM 5562 N N . ASN A 1 755 ? 10.939 -10.468 -35.436 1.00 88.25 755 ASN A N 1
ATOM 5563 C CA . ASN A 1 755 ? 12.166 -9.987 -36.086 1.00 88.25 755 ASN A CA 1
ATOM 5564 C C . ASN A 1 755 ? 11.949 -8.805 -37.054 1.00 88.25 755 ASN A C 1
ATOM 5566 O O . ASN A 1 755 ? 12.803 -8.569 -37.907 1.00 88.25 755 ASN A O 1
ATOM 5570 N N . ALA A 1 756 ? 10.832 -8.078 -36.947 1.00 85.50 756 ALA A N 1
ATOM 5571 C CA . ALA A 1 756 ? 10.430 -7.062 -37.919 1.00 85.50 756 ALA A CA 1
ATOM 5572 C C . ALA A 1 756 ? 10.315 -5.661 -37.298 1.00 85.50 756 ALA A C 1
ATOM 5574 O O . ALA A 1 756 ? 9.481 -5.432 -36.423 1.00 85.50 756 ALA A O 1
ATOM 5575 N N . GLY A 1 757 ? 11.094 -4.709 -37.816 1.00 82.94 757 GLY A N 1
ATOM 5576 C CA . GLY A 1 757 ? 11.073 -3.311 -37.403 1.00 82.94 757 GLY A CA 1
ATOM 5577 C C . GLY A 1 757 ? 11.927 -3.010 -36.175 1.00 82.94 757 GLY A C 1
ATOM 5578 O O . GLY A 1 757 ? 12.511 -3.894 -35.542 1.00 82.94 757 GLY A O 1
ATOM 5579 N N . PHE A 1 758 ? 11.998 -1.717 -35.856 1.00 87.19 758 PHE A N 1
ATOM 5580 C CA . PHE A 1 758 ? 12.846 -1.199 -34.790 1.00 87.19 758 PHE A CA 1
ATOM 5581 C C . PHE A 1 758 ? 12.330 -1.577 -33.409 1.00 87.19 758 PHE A C 1
ATOM 5583 O O . PHE A 1 758 ? 11.130 -1.494 -33.142 1.00 87.19 758 PHE A O 1
ATOM 5590 N N . ASN A 1 759 ? 13.244 -1.973 -32.526 1.00 90.75 759 ASN A N 1
ATOM 5591 C CA . ASN A 1 759 ? 12.939 -2.208 -31.121 1.00 90.75 759 ASN A CA 1
ATOM 5592 C C . ASN A 1 759 ? 14.174 -2.000 -30.238 1.00 90.75 759 ASN A C 1
ATOM 5594 O O . ASN A 1 759 ? 15.276 -2.433 -30.575 1.00 90.75 759 ASN A O 1
ATOM 5598 N N . MET A 1 760 ? 13.987 -1.393 -29.071 1.00 92.31 760 MET A N 1
ATOM 5599 C CA . MET A 1 760 ? 15.012 -1.345 -28.040 1.00 92.31 760 MET A CA 1
ATOM 5600 C C . MET A 1 760 ? 14.479 -1.981 -26.757 1.00 92.31 760 MET A C 1
ATOM 5602 O O . MET A 1 760 ? 13.302 -1.859 -26.415 1.00 92.31 760 MET A O 1
ATOM 5606 N N . THR A 1 761 ? 15.368 -2.628 -26.016 1.00 95.94 761 THR A N 1
ATOM 5607 C CA . THR A 1 761 ? 15.144 -2.927 -24.601 1.00 95.94 761 THR A CA 1
ATOM 5608 C C . THR A 1 761 ? 16.232 -2.229 -23.789 1.00 95.94 761 THR A C 1
ATOM 5610 O O . THR A 1 761 ? 17.370 -2.102 -24.254 1.00 95.94 761 THR A O 1
ATOM 5613 N N . THR A 1 762 ? 15.909 -1.670 -22.623 1.00 97.56 762 THR A N 1
ATOM 5614 C CA . THR A 1 762 ? 16.867 -0.852 -21.859 1.00 97.56 762 THR A CA 1
ATOM 5615 C C . THR A 1 762 ? 16.662 -0.958 -20.353 1.00 97.56 762 THR A C 1
ATOM 5617 O O . THR A 1 762 ? 15.574 -0.673 -19.874 1.00 97.56 762 THR A O 1
ATOM 5620 N N . ALA A 1 763 ? 17.686 -1.304 -19.569 1.00 98.69 763 ALA A N 1
ATOM 5621 C CA . ALA A 1 763 ? 17.517 -1.364 -18.113 1.00 98.69 763 ALA A CA 1
ATOM 5622 C C . ALA A 1 763 ? 17.264 0.035 -17.503 1.00 98.69 763 ALA A C 1
ATOM 5624 O O . ALA A 1 763 ? 16.321 0.194 -16.730 1.00 98.69 763 ALA A O 1
ATOM 5625 N N . PHE A 1 764 ? 18.003 1.069 -17.922 1.00 98.75 764 PHE A N 1
ATOM 5626 C CA . PHE A 1 764 ? 17.761 2.461 -17.509 1.00 98.75 764 PHE A CA 1
ATOM 5627 C C . PHE A 1 764 ? 17.842 3.466 -18.665 1.00 98.75 764 PHE A C 1
ATOM 5629 O O . PHE A 1 764 ? 18.789 3.437 -19.450 1.00 98.75 764 PHE A O 1
ATOM 5636 N N . ALA A 1 765 ? 16.881 4.390 -18.766 1.00 98.25 765 ALA A N 1
ATOM 5637 C CA . ALA A 1 765 ? 16.872 5.411 -19.816 1.00 98.25 765 ALA A CA 1
ATOM 5638 C C . ALA A 1 765 ? 16.543 6.820 -19.305 1.00 98.25 765 ALA A C 1
ATOM 5640 O O . ALA A 1 765 ? 15.503 7.032 -18.678 1.00 98.25 765 ALA A O 1
ATOM 5641 N N . ILE A 1 766 ? 17.363 7.800 -19.696 1.00 97.19 766 ILE A N 1
ATOM 5642 C CA . ILE A 1 766 ? 17.017 9.228 -19.647 1.00 97.19 766 ILE A CA 1
ATOM 5643 C C . ILE A 1 766 ? 16.532 9.640 -21.042 1.00 97.19 766 ILE A C 1
ATOM 5645 O O . ILE A 1 766 ? 17.233 9.445 -22.034 1.00 97.19 766 ILE A O 1
ATOM 5649 N N . SER A 1 767 ? 15.310 10.166 -21.143 1.00 93.31 767 SER A N 1
ATOM 5650 C CA . SER A 1 767 ? 14.625 10.293 -22.439 1.00 93.31 767 SER A CA 1
ATOM 5651 C C . SER A 1 767 ? 15.057 11.506 -23.267 1.00 93.31 767 SER A C 1
ATOM 5653 O O . SER A 1 767 ? 15.062 11.425 -24.494 1.00 93.31 767 SER A O 1
ATOM 5655 N N . ALA A 1 768 ? 15.397 12.632 -22.633 1.00 93.12 768 ALA A N 1
ATOM 5656 C CA . ALA A 1 768 ? 15.703 13.891 -23.310 1.00 93.12 768 ALA A CA 1
ATOM 5657 C C . ALA A 1 768 ? 16.717 14.752 -22.537 1.00 93.12 768 ALA A C 1
ATOM 5659 O O . ALA A 1 768 ? 16.935 14.595 -21.339 1.00 93.12 768 ALA A O 1
ATOM 5660 N N . THR A 1 769 ? 17.311 15.730 -23.223 1.00 94.06 769 THR A N 1
ATOM 5661 C CA . THR A 1 769 ? 18.287 16.671 -22.639 1.00 94.06 769 THR A CA 1
ATOM 5662 C C . THR A 1 769 ? 17.684 17.640 -21.613 1.00 94.06 769 THR A C 1
ATOM 5664 O O . THR A 1 769 ? 18.422 18.328 -20.914 1.00 94.06 769 THR A O 1
ATOM 5667 N N . GLY A 1 770 ? 16.351 17.700 -21.513 1.00 93.00 770 GLY A N 1
ATOM 5668 C CA . GLY A 1 770 ? 15.623 18.546 -20.565 1.00 93.00 770 GLY A CA 1
ATOM 5669 C C . GLY A 1 770 ? 15.535 17.995 -19.139 1.00 93.00 770 GLY A C 1
ATOM 5670 O O . GLY A 1 770 ? 15.055 18.711 -18.266 1.00 93.00 770 GLY A O 1
ATOM 5671 N N . GLN A 1 771 ? 15.978 16.758 -18.882 1.00 93.56 771 GLN A N 1
ATOM 5672 C CA . GLN A 1 771 ? 16.033 16.217 -17.523 1.00 93.56 771 GLN A CA 1
ATOM 5673 C C . GLN A 1 771 ? 17.359 16.586 -16.853 1.00 93.56 771 GLN A C 1
ATOM 5675 O O . GLN A 1 771 ? 18.407 16.014 -17.141 1.00 93.56 771 GLN A O 1
ATOM 5680 N N . LEU A 1 772 ? 17.306 17.602 -15.994 1.00 94.69 772 LEU A N 1
ATOM 5681 C CA . LEU A 1 772 ? 18.472 18.249 -15.392 1.00 94.69 772 LEU A CA 1
ATOM 5682 C C . LEU A 1 772 ? 18.701 17.777 -13.951 1.00 94.69 772 LEU A C 1
ATOM 5684 O O . LEU A 1 772 ? 17.747 17.457 -13.241 1.00 94.69 772 LEU A O 1
ATOM 5688 N N . ARG A 1 773 ? 19.960 17.840 -13.504 1.00 96.19 773 ARG A N 1
ATOM 5689 C CA . ARG A 1 773 ? 20.404 17.626 -12.113 1.00 96.19 773 ARG A CA 1
ATOM 5690 C C . ARG A 1 773 ? 19.995 16.265 -11.537 1.00 96.19 773 ARG A C 1
ATOM 5692 O O . ARG A 1 773 ? 19.734 16.148 -10.347 1.00 96.19 773 ARG A O 1
ATOM 5699 N N . LEU A 1 774 ? 19.935 15.246 -12.392 1.00 97.94 774 LEU A N 1
ATOM 5700 C CA . LEU A 1 774 ? 19.695 13.872 -11.958 1.00 97.94 774 LEU A CA 1
ATOM 5701 C C . LEU A 1 774 ? 20.932 13.315 -11.241 1.00 97.94 774 LEU A C 1
ATOM 5703 O O . LEU A 1 774 ? 22.066 13.620 -11.624 1.00 97.94 774 LEU A O 1
ATOM 5707 N N . ASP A 1 775 ? 20.698 12.456 -10.256 1.00 98.06 775 ASP A N 1
ATOM 5708 C CA . ASP A 1 775 ? 21.729 11.750 -9.500 1.00 98.06 775 ASP A CA 1
ATOM 5709 C C . ASP A 1 775 ? 21.526 10.234 -9.603 1.00 98.06 775 ASP A C 1
ATOM 5711 O O . ASP A 1 775 ? 20.629 9.678 -8.977 1.00 98.06 775 ASP A O 1
ATOM 5715 N N . VAL A 1 776 ? 22.338 9.572 -10.429 1.00 98.69 776 VAL A N 1
ATOM 5716 C CA . VAL A 1 776 ? 22.212 8.157 -10.807 1.00 98.69 776 VAL A CA 1
ATOM 5717 C C . VAL A 1 776 ? 23.416 7.378 -10.273 1.00 98.69 776 VAL A C 1
ATOM 5719 O O . VAL A 1 776 ? 24.455 7.311 -10.937 1.00 98.69 776 VAL A O 1
ATOM 5722 N N . ARG A 1 777 ? 23.318 6.804 -9.068 1.00 97.62 777 ARG A N 1
ATOM 5723 C CA . ARG A 1 777 ? 24.456 6.137 -8.403 1.00 97.62 777 ARG A CA 1
ATOM 5724 C C . ARG A 1 777 ? 24.133 4.773 -7.805 1.00 97.62 777 ARG A C 1
ATOM 5726 O O . ARG A 1 777 ? 23.010 4.525 -7.394 1.00 97.62 777 ARG A O 1
ATOM 5733 N N . ASN A 1 778 ? 25.133 3.902 -7.699 1.00 97.94 778 ASN A N 1
ATOM 5734 C CA . ASN A 1 778 ? 25.033 2.616 -6.993 1.00 97.94 778 ASN A CA 1
ATOM 5735 C C . ASN A 1 778 ? 23.969 1.654 -7.552 1.00 97.94 778 ASN A C 1
ATOM 5737 O O . ASN A 1 778 ? 23.496 0.785 -6.832 1.00 97.94 778 ASN A O 1
ATOM 5741 N N . ASN A 1 779 ? 23.561 1.792 -8.816 1.00 98.81 779 ASN A N 1
ATOM 5742 C CA . ASN A 1 779 ? 22.557 0.912 -9.420 1.00 98.81 779 ASN A CA 1
ATOM 5743 C C . ASN A 1 779 ? 23.206 -0.257 -10.169 1.00 98.81 779 ASN A C 1
ATOM 5745 O O . ASN A 1 779 ? 24.227 -0.084 -10.841 1.00 98.81 779 ASN A O 1
ATOM 5749 N N . VAL A 1 780 ? 22.541 -1.411 -10.164 1.00 98.69 780 VAL A N 1
ATOM 5750 C CA . VAL A 1 780 ? 22.796 -2.496 -11.115 1.00 98.69 780 VAL A CA 1
ATOM 5751 C C . VAL A 1 780 ? 21.840 -2.357 -12.294 1.00 98.69 780 VAL A C 1
ATOM 5753 O O . VAL A 1 780 ? 20.626 -2.479 -12.145 1.00 98.69 780 VAL A O 1
ATOM 5756 N N . PHE A 1 781 ? 22.389 -2.154 -13.489 1.00 98.88 781 PHE A N 1
ATOM 5757 C CA . PHE A 1 781 ? 21.632 -2.138 -14.737 1.00 98.88 781 PHE A CA 1
ATOM 5758 C C . PHE A 1 781 ? 22.075 -3.310 -15.616 1.00 98.88 781 PHE A C 1
ATOM 5760 O O . PHE A 1 781 ? 23.133 -3.279 -16.248 1.00 98.88 781 PHE A O 1
ATOM 5767 N N . SER A 1 782 ? 21.251 -4.357 -15.647 1.00 98.50 782 SER A N 1
ATOM 5768 C CA . SER A 1 782 ? 21.467 -5.579 -16.418 1.00 98.50 782 SER A CA 1
ATOM 5769 C C . SER A 1 782 ? 20.453 -5.716 -17.547 1.00 98.50 782 SER A C 1
ATOM 5771 O O . SER A 1 782 ? 19.242 -5.599 -17.339 1.00 98.50 782 SER A O 1
ATOM 5773 N N . ASN A 1 783 ? 20.950 -6.011 -18.749 1.00 98.44 783 ASN A N 1
ATOM 5774 C CA . ASN A 1 783 ? 20.109 -6.401 -19.871 1.00 98.44 783 ASN A CA 1
ATOM 5775 C C . ASN A 1 783 ? 20.667 -7.650 -20.568 1.00 98.44 783 ASN A C 1
ATOM 5777 O O . ASN A 1 783 ? 21.571 -7.576 -21.403 1.00 98.44 783 ASN A O 1
ATOM 5781 N N . GLN A 1 784 ? 20.088 -8.791 -20.194 1.00 97.56 784 GLN A N 1
ATOM 5782 C CA . GLN A 1 784 ? 20.350 -10.141 -20.694 1.00 97.56 784 GLN A CA 1
ATOM 5783 C C . GLN A 1 784 ? 19.299 -10.596 -21.723 1.00 97.56 784 GLN A C 1
ATOM 5785 O O . GLN A 1 784 ? 19.210 -11.788 -22.025 1.00 97.56 784 GLN A O 1
ATOM 5790 N N . ILE A 1 785 ? 18.470 -9.679 -22.239 1.00 96.75 785 ILE A N 1
ATOM 5791 C CA . ILE A 1 785 ? 17.518 -9.998 -23.306 1.00 96.75 785 ILE A CA 1
ATOM 5792 C C . ILE A 1 785 ? 18.276 -10.422 -24.572 1.00 96.75 785 ILE A C 1
ATOM 5794 O O . ILE A 1 785 ? 19.347 -9.894 -24.882 1.00 96.75 785 ILE A O 1
ATOM 5798 N N . ASN A 1 786 ? 17.702 -11.382 -25.299 1.00 95.06 786 ASN A N 1
ATOM 5799 C CA . ASN A 1 786 ? 18.227 -11.886 -26.562 1.00 95.06 786 ASN A CA 1
ATOM 5800 C C . ASN A 1 786 ? 17.206 -11.841 -27.718 1.00 95.06 786 ASN A C 1
ATOM 5802 O O . ASN A 1 786 ? 16.001 -11.652 -27.519 1.00 95.06 786 ASN A O 1
ATOM 5806 N N . GLY A 1 787 ? 17.696 -12.013 -28.946 1.00 93.00 787 GLY A N 1
ATOM 5807 C CA . GLY A 1 787 ? 16.893 -12.118 -30.165 1.00 93.00 787 GLY A CA 1
ATOM 5808 C C . GLY A 1 787 ? 16.556 -10.784 -30.844 1.00 93.00 787 GLY A C 1
ATOM 5809 O O . GLY A 1 787 ? 17.267 -9.782 -30.718 1.00 93.00 787 GLY A O 1
ATOM 5810 N N . GLY A 1 788 ? 15.459 -10.782 -31.607 1.00 91.75 788 GLY A N 1
ATOM 5811 C CA . GLY A 1 788 ? 15.051 -9.667 -32.465 1.00 91.75 788 GLY A CA 1
ATOM 5812 C C . GLY A 1 788 ? 15.797 -9.590 -33.808 1.00 91.75 788 GLY A C 1
ATOM 5813 O O . GLY A 1 788 ? 16.366 -10.563 -34.302 1.00 91.75 788 GLY A O 1
ATOM 5814 N N . SER A 1 789 ? 15.768 -8.409 -34.425 1.00 90.12 789 SER A N 1
ATOM 5815 C CA . SER A 1 789 ? 16.392 -8.091 -35.716 1.00 90.12 789 SER A CA 1
ATOM 5816 C C . SER A 1 789 ? 17.844 -7.653 -35.530 1.00 90.12 789 SER A C 1
ATOM 5818 O O . SER A 1 789 ? 18.122 -6.712 -34.794 1.00 90.12 789 SER A O 1
ATOM 5820 N N . LEU A 1 790 ? 18.794 -8.272 -36.237 1.00 87.38 790 LEU A N 1
ATOM 5821 C CA . LEU A 1 790 ? 20.214 -7.879 -36.161 1.00 87.38 790 LEU A CA 1
ATOM 5822 C C . LEU A 1 790 ? 20.469 -6.437 -36.649 1.00 87.38 790 LEU A C 1
ATOM 5824 O O . LEU A 1 790 ? 21.389 -5.757 -36.184 1.00 87.38 790 LEU A O 1
ATOM 5828 N N . ALA A 1 791 ? 19.650 -5.962 -37.590 1.00 82.88 791 ALA A N 1
ATOM 5829 C CA . ALA A 1 791 ? 19.756 -4.616 -38.145 1.00 82.88 791 ALA A CA 1
ATOM 5830 C C . ALA A 1 791 ? 18.991 -3.571 -37.315 1.00 82.88 791 ALA A C 1
ATOM 5832 O O . ALA A 1 791 ? 19.440 -2.432 -37.219 1.00 82.88 791 ALA A O 1
ATOM 5833 N N . GLU A 1 792 ? 17.859 -3.954 -36.718 1.00 87.12 792 GLU A N 1
ATOM 5834 C CA . GLU A 1 792 ? 16.859 -3.008 -36.199 1.00 87.12 792 GLU A CA 1
ATOM 5835 C C . GLU A 1 792 ? 16.634 -3.110 -34.678 1.00 87.12 792 GLU A C 1
ATOM 5837 O O . GLU A 1 792 ? 15.923 -2.277 -34.121 1.00 87.12 792 GLU A O 1
ATOM 5842 N N . THR A 1 793 ? 17.251 -4.077 -33.988 1.00 90.38 793 THR A N 1
ATOM 5843 C CA . THR A 1 793 ? 17.067 -4.302 -32.543 1.00 90.38 793 THR A CA 1
ATOM 5844 C C . THR A 1 793 ? 18.338 -4.041 -31.739 1.00 90.38 793 THR A C 1
ATOM 5846 O O . THR A 1 793 ? 19.437 -4.413 -32.158 1.00 90.38 793 THR A O 1
ATOM 5849 N N . ARG A 1 794 ? 18.205 -3.444 -30.546 1.00 92.69 794 ARG A N 1
ATOM 5850 C CA . ARG A 1 794 ? 19.298 -3.331 -29.561 1.00 92.69 794 ARG A CA 1
ATOM 5851 C C . ARG A 1 794 ? 18.823 -3.615 -28.139 1.00 92.69 794 ARG A C 1
ATOM 5853 O O . ARG A 1 794 ? 17.811 -3.070 -27.705 1.00 92.69 794 ARG A O 1
ATOM 5860 N N . HIS A 1 795 ? 19.614 -4.383 -27.395 1.00 96.06 795 HIS A N 1
ATOM 5861 C CA . HIS A 1 795 ? 19.400 -4.628 -25.965 1.00 96.06 795 HIS A CA 1
ATOM 5862 C C . HIS A 1 795 ? 20.496 -3.910 -25.196 1.00 96.06 795 HIS A C 1
ATOM 5864 O O . HIS A 1 795 ? 21.673 -4.241 -25.323 1.00 96.06 795 HIS A O 1
ATOM 5870 N N . VAL A 1 796 ? 20.125 -2.857 -24.477 1.00 96.38 796 VAL A N 1
ATOM 5871 C CA . VAL A 1 796 ? 21.059 -1.887 -23.899 1.00 96.38 796 VAL A CA 1
ATOM 5872 C C . VAL A 1 796 ? 20.979 -1.932 -22.371 1.00 96.38 796 VAL A C 1
ATOM 5874 O O . VAL A 1 796 ? 19.882 -2.069 -21.834 1.00 96.38 796 VAL A O 1
ATOM 5877 N N . ALA A 1 797 ? 22.087 -1.802 -21.636 1.00 98.25 797 ALA A N 1
ATOM 5878 C CA . ALA A 1 797 ? 21.982 -1.575 -20.190 1.00 98.25 797 ALA A CA 1
ATOM 5879 C C . ALA A 1 797 ? 21.495 -0.139 -19.914 1.00 98.25 797 ALA A C 1
ATOM 5881 O O . ALA A 1 797 ? 20.484 0.045 -19.237 1.00 98.25 797 ALA A O 1
ATOM 5882 N N . ILE A 1 798 ? 22.133 0.874 -20.516 1.00 97.62 798 ILE A N 1
ATOM 5883 C CA . ILE A 1 798 ? 21.770 2.290 -20.319 1.00 97.62 798 ILE A CA 1
ATOM 5884 C C . ILE A 1 798 ? 21.564 3.089 -21.620 1.00 97.62 798 ILE A C 1
ATOM 5886 O O . ILE A 1 798 ? 22.339 2.987 -22.572 1.00 97.62 798 ILE A O 1
ATOM 5890 N N . TYR A 1 799 ? 20.545 3.948 -21.649 1.00 97.06 799 TYR A N 1
ATOM 5891 C CA . TYR A 1 799 ? 20.303 4.915 -22.725 1.00 97.06 799 TYR A CA 1
ATOM 5892 C C . TYR A 1 799 ? 20.402 6.353 -22.208 1.00 97.06 799 TYR A C 1
ATOM 5894 O O . TYR A 1 799 ? 19.743 6.716 -21.230 1.00 97.06 799 TYR A O 1
ATOM 5902 N N . LEU A 1 800 ? 21.163 7.190 -22.918 1.00 95.44 800 LEU A N 1
ATOM 5903 C CA . LEU A 1 800 ? 21.227 8.637 -22.698 1.00 95.44 800 LEU A CA 1
ATOM 5904 C C . LEU A 1 800 ? 20.741 9.414 -23.938 1.00 95.44 800 LEU A C 1
ATOM 5906 O O . LEU A 1 800 ? 20.933 8.963 -25.071 1.00 95.44 800 LEU A O 1
ATOM 5910 N N . PRO A 1 801 ? 20.160 10.616 -23.772 1.00 93.50 801 PRO A N 1
ATOM 5911 C CA . PRO A 1 801 ? 19.777 11.447 -24.909 1.00 93.50 801 PRO A CA 1
ATOM 5912 C C . PRO A 1 801 ? 21.026 11.892 -25.681 1.00 93.50 801 PRO A C 1
ATOM 5914 O O . PRO A 1 801 ? 22.074 12.122 -25.082 1.00 93.50 801 PRO A O 1
ATOM 5917 N N . SER A 1 802 ? 20.934 12.040 -27.003 1.00 87.88 802 SER A N 1
ATOM 5918 C CA . SER A 1 802 ? 22.003 12.616 -27.836 1.00 87.88 802 SER A CA 1
ATOM 5919 C C . SER A 1 802 ? 22.019 14.146 -27.771 1.00 87.88 802 SER A C 1
ATOM 5921 O O . SER A 1 802 ? 20.966 14.771 -27.659 1.00 87.88 802 SER A O 1
ATOM 5923 N N . GLY A 1 803 ? 23.198 14.758 -27.922 1.00 86.06 803 GLY A N 1
ATOM 5924 C CA . GLY A 1 803 ? 23.345 16.221 -27.950 1.00 86.06 803 GLY A CA 1
ATOM 5925 C C . GLY A 1 803 ? 23.233 16.892 -26.577 1.00 86.06 803 GLY A C 1
ATOM 5926 O O . GLY A 1 803 ? 23.076 18.109 -26.500 1.00 86.06 803 GLY A O 1
ATOM 5927 N N . ALA A 1 804 ? 23.309 16.111 -25.500 1.00 90.94 804 ALA A N 1
ATOM 5928 C CA . ALA A 1 804 ? 23.429 16.639 -24.154 1.00 90.94 804 ALA A CA 1
ATOM 5929 C C . ALA A 1 804 ? 24.803 17.287 -23.924 1.00 90.94 804 ALA A C 1
ATOM 5931 O O . ALA A 1 804 ? 25.794 16.952 -24.574 1.00 90.94 804 ALA A O 1
ATOM 5932 N N . THR A 1 805 ? 24.849 18.213 -22.971 1.00 94.69 805 THR A N 1
ATOM 5933 C CA . THR A 1 805 ? 26.050 18.949 -22.558 1.00 94.69 805 THR A CA 1
ATOM 5934 C C . THR A 1 805 ? 26.107 19.016 -21.032 1.00 94.69 805 THR A C 1
ATOM 5936 O O . THR A 1 805 ? 25.197 18.548 -20.341 1.00 94.69 805 THR A O 1
ATOM 5939 N N . SER A 1 806 ? 27.126 19.684 -20.492 1.00 96.75 806 SER A N 1
ATOM 5940 C CA . SER A 1 806 ? 27.276 19.937 -19.056 1.00 96.75 806 SER A CA 1
ATOM 5941 C C . SER A 1 806 ? 26.110 20.715 -18.432 1.00 96.75 806 SER A C 1
ATOM 5943 O O . SER A 1 806 ? 25.973 20.709 -17.212 1.00 96.75 806 SER A O 1
ATOM 5945 N N . THR A 1 807 ? 25.229 21.318 -19.242 1.00 96.25 807 THR A N 1
ATOM 5946 C CA . THR A 1 807 ? 23.957 21.915 -18.806 1.00 96.25 807 THR A CA 1
ATOM 5947 C C . THR A 1 807 ? 23.011 20.900 -18.157 1.00 96.25 807 THR A C 1
ATOM 5949 O O . THR A 1 807 ? 22.237 21.296 -17.288 1.00 96.25 807 THR A O 1
ATOM 5952 N N . MET A 1 808 ? 23.081 19.605 -18.509 1.00 96.50 808 MET A N 1
ATOM 5953 C CA . MET A 1 808 ? 22.306 18.575 -17.800 1.00 96.50 808 MET A CA 1
ATOM 5954 C C . MET A 1 808 ? 22.723 18.447 -16.333 1.00 96.50 808 MET A C 1
ATOM 5956 O O . MET A 1 808 ? 21.880 18.106 -15.509 1.00 96.50 808 MET A O 1
ATOM 5960 N N . ASN A 1 809 ? 23.985 18.743 -15.998 1.00 97.19 809 ASN A N 1
ATOM 5961 C CA . ASN A 1 809 ? 24.554 18.575 -14.660 1.00 97.19 809 ASN A CA 1
ATOM 5962 C C . ASN A 1 809 ? 24.219 17.197 -14.053 1.00 97.19 809 ASN A C 1
ATOM 5964 O O . ASN A 1 809 ? 23.774 17.097 -12.911 1.00 97.19 809 ASN A O 1
ATOM 5968 N N . LEU A 1 810 ? 24.365 16.152 -14.871 1.00 98.19 810 LEU A N 1
ATOM 5969 C CA . LEU A 1 810 ? 24.089 14.766 -14.503 1.00 98.19 810 LEU A CA 1
ATOM 5970 C C . LEU A 1 810 ? 25.221 14.240 -13.618 1.00 98.19 810 LEU A C 1
ATOM 5972 O O . LEU A 1 810 ? 26.367 14.203 -14.070 1.00 98.19 810 LEU A O 1
ATOM 5976 N N . THR A 1 811 ? 24.888 13.766 -12.421 1.00 97.56 811 THR A N 1
ATOM 5977 C CA . THR A 1 811 ? 25.776 12.932 -11.605 1.00 97.56 811 THR A CA 1
ATOM 5978 C C . THR A 1 811 ? 25.475 11.472 -11.923 1.00 97.56 811 THR A C 1
ATOM 5980 O O . THR A 1 811 ? 24.351 11.022 -11.735 1.00 97.56 811 THR A O 1
ATOM 5983 N N . MET A 1 812 ? 26.455 10.727 -12.432 1.00 97.44 812 MET A N 1
ATOM 5984 C CA . MET A 1 812 ? 26.304 9.314 -12.788 1.00 97.44 812 MET A CA 1
ATOM 5985 C C . MET A 1 812 ? 27.598 8.560 -12.480 1.00 97.44 812 MET A C 1
ATOM 5987 O O . MET A 1 812 ? 28.613 8.820 -13.121 1.00 97.44 812 MET A O 1
ATOM 5991 N N . ASN A 1 813 ? 27.598 7.691 -11.464 1.00 97.06 813 ASN A N 1
ATOM 5992 C CA . ASN A 1 813 ? 28.805 7.008 -10.969 1.00 97.06 813 ASN A CA 1
ATOM 5993 C C . ASN A 1 813 ? 28.491 5.765 -10.129 1.00 97.06 813 ASN A C 1
ATOM 5995 O O . ASN A 1 813 ? 27.365 5.606 -9.674 1.00 97.06 813 ASN A O 1
ATOM 5999 N N . ASN A 1 814 ? 29.489 4.906 -9.892 1.00 97.31 814 ASN A N 1
ATOM 6000 C CA . ASN A 1 814 ? 29.352 3.689 -9.076 1.00 97.31 814 ASN A CA 1
ATOM 6001 C C . ASN A 1 814 ? 28.200 2.774 -9.538 1.00 97.31 814 ASN A C 1
ATOM 6003 O O . ASN A 1 814 ? 27.621 2.053 -8.739 1.00 97.31 814 ASN A O 1
ATOM 6007 N N . ASN A 1 815 ? 27.828 2.811 -10.821 1.00 98.56 815 ASN A N 1
ATOM 6008 C CA . ASN A 1 815 ? 26.823 1.903 -11.369 1.00 98.56 815 ASN A CA 1
ATOM 6009 C C . ASN A 1 815 ? 27.512 0.689 -12.008 1.00 98.56 815 ASN A C 1
ATOM 6011 O O . ASN A 1 815 ? 28.624 0.794 -12.536 1.00 98.56 815 ASN A O 1
ATOM 6015 N N . ALA A 1 816 ? 26.824 -0.448 -12.006 1.00 98.12 816 ALA A N 1
ATOM 6016 C CA . ALA A 1 816 ? 27.265 -1.675 -12.652 1.00 98.12 816 ALA A CA 1
ATOM 6017 C C . ALA A 1 816 ? 26.462 -1.931 -13.933 1.00 98.12 816 ALA A C 1
ATOM 6019 O O . ALA A 1 816 ? 25.237 -2.066 -13.895 1.00 98.12 816 ALA A O 1
ATOM 6020 N N . TYR A 1 817 ? 27.153 -2.023 -15.070 1.00 98.56 817 TYR A N 1
ATOM 6021 C CA . TYR A 1 817 ? 26.542 -2.246 -16.381 1.00 98.56 817 TYR A CA 1
ATOM 6022 C C . TYR A 1 817 ? 26.773 -3.687 -16.856 1.00 98.56 817 TYR A C 1
ATOM 6024 O O . TYR A 1 817 ? 27.844 -4.023 -17.371 1.00 98.56 817 TYR A O 1
ATOM 6032 N N . PHE A 1 818 ? 25.758 -4.541 -16.714 1.00 98.06 818 PHE A N 1
ATOM 6033 C CA . PHE A 1 818 ? 25.807 -5.931 -17.175 1.00 98.06 818 PHE A CA 1
ATOM 6034 C C . PHE A 1 818 ? 25.214 -6.033 -18.583 1.00 98.06 818 PHE A C 1
ATOM 6036 O O . PHE A 1 818 ? 23.998 -5.996 -18.789 1.00 98.06 818 PHE A O 1
ATOM 6043 N N . GLN A 1 819 ? 26.102 -6.142 -19.566 1.00 98.19 819 GLN A N 1
ATOM 6044 C CA . GLN A 1 819 ? 25.762 -6.321 -20.968 1.00 98.19 819 GLN A CA 1
ATOM 6045 C C . GLN A 1 819 ? 25.483 -7.801 -21.262 1.00 98.19 819 GLN A C 1
ATOM 6047 O O . GLN A 1 819 ? 26.271 -8.663 -20.880 1.00 98.19 819 GLN A O 1
ATOM 6052 N N . GLY A 1 820 ? 24.426 -8.093 -22.021 1.00 96.69 820 GLY A N 1
ATOM 6053 C CA . GLY A 1 820 ? 24.226 -9.410 -22.624 1.00 96.69 820 GLY A CA 1
ATOM 6054 C C . GLY A 1 820 ? 25.345 -9.838 -23.592 1.00 96.69 820 GLY A C 1
ATOM 6055 O O . GLY A 1 820 ? 26.189 -9.046 -24.030 1.00 96.69 820 GLY A O 1
ATOM 6056 N N . ASN A 1 821 ? 25.324 -11.124 -23.945 1.00 93.38 821 ASN A N 1
ATOM 6057 C CA . ASN A 1 821 ? 26.386 -11.804 -24.697 1.00 93.38 821 ASN A CA 1
ATOM 6058 C C . ASN A 1 821 ? 26.083 -12.043 -26.186 1.00 93.38 821 ASN A C 1
ATOM 6060 O O . ASN A 1 821 ? 26.753 -12.854 -26.824 1.00 93.38 821 ASN A O 1
ATOM 6064 N N . GLU A 1 822 ? 25.091 -11.357 -26.758 1.00 92.31 822 GLU A N 1
ATOM 6065 C CA . GLU A 1 822 ? 24.722 -11.520 -28.167 1.00 92.31 822 GLU A CA 1
ATOM 6066 C C . GLU A 1 822 ? 25.017 -10.285 -29.034 1.00 92.31 822 GLU A C 1
ATOM 6068 O O . GLU A 1 822 ? 25.368 -9.208 -28.556 1.00 92.31 822 GLU A O 1
ATOM 6073 N N . THR A 1 823 ? 24.855 -10.434 -30.350 1.00 92.19 823 THR A N 1
ATOM 6074 C CA . THR A 1 823 ? 25.202 -9.410 -31.348 1.00 92.19 823 THR A CA 1
ATOM 6075 C C . THR A 1 823 ? 24.433 -8.092 -31.186 1.00 92.19 823 THR A C 1
ATOM 6077 O O . THR A 1 823 ? 24.982 -7.035 -31.509 1.00 92.19 823 THR A O 1
ATOM 6080 N N . ASN A 1 824 ? 23.201 -8.122 -30.663 1.00 92.88 824 ASN A N 1
ATOM 6081 C CA . ASN A 1 824 ? 22.393 -6.920 -30.417 1.00 92.88 824 ASN A CA 1
ATOM 6082 C C . ASN A 1 824 ? 22.661 -6.267 -29.051 1.00 92.88 824 ASN A C 1
ATOM 6084 O O . ASN A 1 824 ? 22.197 -5.145 -28.822 1.00 92.88 824 ASN A O 1
ATOM 6088 N N . SER A 1 825 ? 23.405 -6.925 -28.156 1.00 95.88 825 SER A N 1
ATOM 6089 C CA . SER A 1 825 ? 23.687 -6.412 -26.816 1.00 95.88 825 SER A CA 1
ATOM 6090 C C . SER A 1 825 ? 24.667 -5.232 -26.854 1.00 95.88 825 SER A C 1
ATOM 6092 O O . SER A 1 825 ? 25.683 -5.261 -27.554 1.00 95.88 825 SER A O 1
ATOM 6094 N N . ARG A 1 826 ? 24.377 -4.178 -26.089 1.00 95.56 826 ARG A N 1
ATOM 6095 C CA . ARG A 1 826 ? 25.230 -2.997 -25.885 1.00 95.56 826 ARG A CA 1
ATOM 6096 C C . ARG A 1 826 ? 25.235 -2.621 -24.411 1.00 95.56 826 ARG A C 1
ATOM 6098 O O . ARG A 1 826 ? 24.230 -2.753 -23.723 1.00 95.56 826 ARG A O 1
ATOM 6105 N N . MET A 1 827 ? 26.361 -2.128 -23.920 1.00 97.38 827 MET A N 1
ATOM 6106 C CA . MET A 1 827 ? 26.430 -1.564 -22.578 1.00 97.38 827 MET A CA 1
ATOM 6107 C C . MET A 1 827 ? 25.654 -0.242 -22.546 1.00 97.38 827 MET A C 1
ATOM 6109 O O . MET A 1 827 ? 24.750 -0.074 -21.734 1.00 97.38 827 MET A O 1
ATOM 6113 N N . ALA A 1 828 ? 25.947 0.667 -23.479 1.00 96.75 828 ALA A N 1
ATOM 6114 C CA . ALA A 1 828 ? 25.265 1.952 -23.562 1.00 96.75 828 ALA A CA 1
ATOM 6115 C C . ALA A 1 828 ? 24.919 2.346 -25.002 1.00 96.75 828 ALA A C 1
ATOM 6117 O O . ALA A 1 828 ? 25.586 1.936 -25.956 1.00 96.75 828 ALA A O 1
ATOM 6118 N N . ARG A 1 829 ? 23.903 3.197 -25.152 1.00 92.62 829 ARG A N 1
ATOM 6119 C CA . ARG A 1 829 ? 23.559 3.888 -26.403 1.00 92.62 829 ARG A CA 1
ATOM 6120 C C . ARG A 1 829 ? 23.312 5.369 -26.124 1.00 92.62 829 ARG A C 1
ATOM 6122 O O . ARG A 1 829 ? 22.786 5.716 -25.065 1.00 92.62 829 ARG A O 1
ATOM 6129 N N . ARG A 1 830 ? 23.615 6.232 -27.097 1.00 90.75 830 ARG A N 1
ATOM 6130 C CA . ARG A 1 830 ? 23.035 7.582 -27.159 1.00 90.75 830 ARG A CA 1
ATOM 6131 C C . ARG A 1 830 ? 22.290 7.822 -28.471 1.00 90.75 830 ARG A C 1
ATOM 6133 O O . ARG A 1 830 ? 22.771 7.437 -29.529 1.00 90.75 830 ARG A O 1
ATOM 6140 N N . GLY A 1 831 ? 21.149 8.505 -28.401 1.00 82.50 831 GLY A N 1
ATOM 6141 C CA . GLY A 1 831 ? 20.377 8.916 -29.580 1.00 82.50 831 GLY A CA 1
ATOM 6142 C C . GLY A 1 831 ? 19.583 7.805 -30.283 1.00 82.50 831 GLY A C 1
ATOM 6143 O O . GLY A 1 831 ? 19.811 6.608 -30.099 1.00 82.50 831 GLY A O 1
ATOM 6144 N N . THR A 1 832 ? 18.622 8.229 -31.108 1.00 78.12 832 THR A N 1
ATOM 6145 C CA . THR A 1 832 ? 17.551 7.362 -31.636 1.00 78.12 832 THR A CA 1
ATOM 6146 C C . THR A 1 832 ? 17.743 6.903 -33.086 1.00 78.12 832 THR A C 1
ATOM 6148 O O . THR A 1 832 ? 17.026 6.011 -33.536 1.00 78.12 832 THR A O 1
ATOM 6151 N N . SER A 1 833 ? 18.702 7.475 -33.828 1.00 71.25 833 SER A N 1
ATOM 6152 C CA . SER A 1 833 ? 18.955 7.113 -35.234 1.00 71.25 833 SER A CA 1
ATOM 6153 C C . SER A 1 833 ? 19.355 5.638 -35.387 1.00 71.25 833 SER A C 1
ATOM 6155 O O . SER A 1 833 ? 19.859 5.000 -34.461 1.00 71.25 833 SER A O 1
ATOM 6157 N N . THR A 1 834 ? 19.091 5.093 -36.571 1.00 64.31 834 THR A N 1
ATOM 6158 C CA . THR A 1 834 ? 19.211 3.670 -36.919 1.00 64.31 834 THR A CA 1
ATOM 6159 C C . THR A 1 834 ? 20.548 3.340 -37.586 1.00 64.31 834 THR A C 1
ATOM 6161 O O . THR A 1 834 ? 21.071 2.242 -37.420 1.00 64.31 834 THR A O 1
ATOM 6164 N N . LEU A 1 835 ? 21.146 4.320 -38.269 1.00 58.84 835 LEU A N 1
ATOM 6165 C CA . LEU A 1 835 ? 22.519 4.293 -38.772 1.00 58.84 835 LEU A CA 1
ATOM 6166 C C . LEU A 1 835 ? 23.374 5.188 -37.876 1.00 58.84 835 LEU A C 1
ATOM 6168 O O . LEU A 1 835 ? 23.589 6.361 -38.185 1.00 58.84 835 LEU A O 1
ATOM 6172 N N . LEU A 1 836 ? 23.818 4.645 -36.744 1.00 63.47 836 LEU A N 1
ATOM 6173 C CA . LEU A 1 836 ? 24.771 5.331 -35.879 1.00 63.47 836 LEU A CA 1
ATOM 6174 C C . LEU A 1 836 ? 26.202 4.869 -36.164 1.00 63.47 836 LEU A C 1
ATOM 6176 O O . LEU A 1 836 ? 26.423 3.674 -36.393 1.00 63.47 836 LEU A O 1
ATOM 6180 N N . PRO A 1 837 ? 27.179 5.789 -36.153 1.00 69.00 837 PRO A N 1
ATOM 6181 C CA . PRO A 1 837 ? 28.579 5.416 -36.191 1.00 69.00 837 PRO A CA 1
ATOM 6182 C C . PRO A 1 837 ? 28.985 4.755 -34.849 1.00 69.00 837 PRO A C 1
ATOM 6184 O O . PRO A 1 837 ? 28.280 4.904 -33.845 1.00 69.00 837 PRO A O 1
ATOM 6187 N N . PRO A 1 838 ? 30.098 3.995 -34.801 1.00 67.25 838 PRO A N 1
ATOM 6188 C CA . PRO A 1 838 ? 30.475 3.203 -33.623 1.00 67.25 838 PRO A CA 1
ATOM 6189 C C . PRO A 1 838 ? 30.608 3.997 -32.311 1.00 67.25 838 PRO A C 1
ATOM 6191 O O . PRO A 1 838 ? 30.466 3.430 -31.234 1.00 67.25 838 PRO A O 1
ATOM 6194 N N . GLU A 1 839 ? 30.864 5.301 -32.382 1.00 74.56 839 GLU A N 1
ATOM 6195 C CA . GLU A 1 839 ? 30.961 6.218 -31.243 1.00 74.56 839 GLU A CA 1
ATOM 6196 C C . GLU A 1 839 ? 29.631 6.557 -30.538 1.00 74.56 839 GLU A C 1
ATOM 6198 O O . GLU A 1 839 ? 29.665 7.313 -29.567 1.00 74.56 839 GLU A O 1
ATOM 6203 N N . ASP A 1 840 ? 28.490 6.000 -30.968 1.00 86.25 840 ASP A N 1
ATOM 6204 C CA . ASP A 1 840 ? 27.199 6.103 -30.260 1.00 86.25 840 ASP A CA 1
ATOM 6205 C C . ASP A 1 840 ? 26.658 4.745 -29.742 1.00 86.25 840 ASP A C 1
ATOM 6207 O O . ASP A 1 840 ? 25.655 4.711 -29.019 1.00 86.25 840 ASP A O 1
ATOM 6211 N N . GLU A 1 841 ? 27.316 3.628 -30.087 1.00 90.81 841 GLU A N 1
ATOM 6212 C CA . GLU A 1 841 ? 27.016 2.269 -29.608 1.00 90.81 841 GLU A CA 1
ATOM 6213 C C . GLU A 1 841 ? 28.181 1.719 -28.771 1.00 90.81 841 GLU A C 1
ATOM 6215 O O . GLU A 1 841 ? 29.169 1.205 -29.294 1.00 90.81 841 GLU A O 1
ATOM 6220 N N . TYR A 1 842 ? 28.056 1.777 -27.447 1.00 95.50 842 TYR A N 1
ATOM 6221 C CA . TYR A 1 842 ? 29.136 1.422 -26.530 1.00 95.50 842 TYR A CA 1
ATOM 6222 C C . TYR A 1 842 ? 29.007 -0.025 -26.046 1.00 95.50 842 TYR A C 1
ATOM 6224 O O . TYR A 1 842 ? 27.937 -0.461 -25.614 1.00 95.50 842 TYR A O 1
ATOM 6232 N N . ILE A 1 843 ? 30.121 -0.756 -26.067 1.00 96.38 843 ILE A N 1
ATOM 6233 C CA . ILE A 1 843 ? 30.236 -2.132 -25.562 1.00 96.38 843 ILE A CA 1
ATOM 6234 C C . ILE A 1 843 ? 31.105 -2.181 -24.305 1.00 96.38 843 ILE A C 1
ATOM 6236 O O . ILE A 1 843 ? 32.035 -1.383 -24.169 1.00 96.38 843 ILE A O 1
ATOM 6240 N N . SER A 1 844 ? 30.843 -3.146 -23.420 1.00 96.50 844 SER A N 1
ATOM 6241 C CA . SER A 1 844 ? 31.579 -3.322 -22.156 1.00 96.50 844 SER A CA 1
ATOM 6242 C C . SER A 1 844 ? 33.097 -3.426 -22.360 1.00 96.50 844 SER A C 1
ATOM 6244 O O . SER A 1 844 ? 33.857 -2.790 -21.641 1.00 96.50 844 SER A O 1
ATOM 6246 N N . ALA A 1 845 ? 33.544 -4.135 -23.402 1.00 96.12 845 ALA A N 1
ATOM 6247 C CA . ALA A 1 845 ? 34.963 -4.316 -23.725 1.00 96.12 845 ALA A CA 1
ATOM 6248 C C . ALA A 1 845 ? 35.728 -3.013 -24.056 1.00 96.12 845 ALA A C 1
ATOM 6250 O O . ALA A 1 845 ? 36.953 -2.993 -23.967 1.00 96.12 845 ALA A O 1
ATOM 6251 N N . ASN A 1 846 ? 35.027 -1.933 -24.427 1.00 96.38 846 ASN A N 1
ATOM 6252 C CA . ASN A 1 846 ? 35.623 -0.615 -24.684 1.00 96.38 846 ASN A CA 1
ATOM 6253 C C . ASN A 1 846 ? 35.496 0.342 -23.487 1.00 96.38 846 ASN A C 1
ATOM 6255 O O . ASN A 1 846 ? 36.010 1.463 -23.540 1.00 96.38 846 ASN A O 1
ATOM 6259 N N . PHE A 1 847 ? 34.782 -0.050 -22.431 1.00 97.62 847 PHE A N 1
ATOM 6260 C CA . PHE A 1 847 ? 34.569 0.795 -21.267 1.00 97.62 847 PHE A CA 1
ATOM 6261 C C . PHE A 1 847 ? 35.801 0.788 -20.359 1.00 97.62 847 PHE A C 1
ATOM 6263 O O . PHE A 1 847 ? 36.277 -0.259 -19.928 1.00 97.62 847 PHE A O 1
ATOM 6270 N N . ASN A 1 848 ? 36.309 1.977 -20.042 1.00 97.12 848 ASN A N 1
ATOM 6271 C CA . ASN A 1 848 ? 37.395 2.149 -19.085 1.00 97.12 848 ASN A CA 1
ATOM 6272 C C . ASN A 1 848 ? 37.101 3.368 -18.210 1.00 97.12 848 ASN A C 1
ATOM 6274 O O . ASN A 1 848 ? 37.166 4.506 -18.686 1.00 97.12 848 ASN A O 1
ATOM 6278 N N . ALA A 1 849 ? 36.820 3.113 -16.930 1.00 96.69 849 ALA A N 1
ATOM 6279 C CA . ALA A 1 849 ? 36.514 4.127 -15.926 1.00 96.69 849 ALA A CA 1
ATOM 6280 C C . ALA A 1 849 ? 37.609 5.214 -15.818 1.00 96.69 849 ALA A C 1
ATOM 6282 O O . ALA A 1 849 ? 37.317 6.402 -15.691 1.00 96.69 849 ALA A O 1
ATOM 6283 N N . GLY A 1 850 ? 38.881 4.836 -15.981 1.00 96.81 850 GLY A N 1
ATOM 6284 C CA . GLY A 1 850 ? 40.030 5.740 -15.889 1.00 96.81 850 GLY A CA 1
ATOM 6285 C C . GLY A 1 850 ? 40.290 6.619 -17.120 1.00 96.81 850 GLY A C 1
ATOM 6286 O O . GLY A 1 850 ? 41.154 7.490 -17.057 1.00 96.81 850 GLY A O 1
ATOM 6287 N N . ALA A 1 851 ? 39.578 6.429 -18.237 1.00 96.69 851 ALA A N 1
ATOM 6288 C CA . ALA A 1 851 ? 39.841 7.135 -19.497 1.00 96.69 851 ALA A CA 1
ATOM 6289 C C . ALA A 1 851 ? 38.595 7.845 -20.051 1.00 96.69 851 ALA A C 1
ATOM 6291 O O . ALA A 1 851 ? 37.477 7.402 -19.831 1.00 96.69 851 ALA A O 1
ATOM 6292 N N . THR A 1 852 ? 38.791 8.927 -20.811 1.00 96.06 852 THR A N 1
ATOM 6293 C CA . THR A 1 852 ? 37.747 9.626 -21.599 1.00 96.06 852 THR A CA 1
ATOM 6294 C C . THR A 1 852 ? 37.987 9.515 -23.111 1.00 96.06 852 THR A C 1
ATOM 6296 O O . THR A 1 852 ? 37.360 10.204 -23.910 1.00 96.06 852 THR A O 1
ATOM 6299 N N . THR A 1 853 ? 38.908 8.641 -23.516 1.00 94.19 853 THR A N 1
ATOM 6300 C CA . THR A 1 853 ? 39.240 8.309 -24.906 1.00 94.19 853 THR A CA 1
ATOM 6301 C C . THR A 1 853 ? 39.445 6.790 -25.030 1.00 94.19 853 THR A C 1
ATOM 6303 O O . THR A 1 853 ? 39.672 6.132 -24.007 1.00 94.19 853 THR A O 1
ATOM 6306 N N . PRO A 1 854 ? 39.371 6.200 -26.242 1.00 94.81 854 PRO A N 1
ATOM 6307 C CA . PRO A 1 854 ? 38.887 6.785 -27.504 1.00 94.81 854 PRO A CA 1
ATOM 6308 C C . PRO A 1 854 ? 37.381 7.112 -27.459 1.00 94.81 854 PRO A C 1
ATOM 6310 O O . PRO A 1 854 ? 36.717 6.840 -26.465 1.00 94.81 854 PRO A O 1
ATOM 6313 N N . ALA A 1 855 ? 36.824 7.674 -28.538 1.00 93.56 855 ALA A N 1
ATOM 6314 C CA . ALA A 1 855 ? 35.400 8.034 -28.618 1.00 93.56 855 ALA A CA 1
ATOM 6315 C C . ALA A 1 855 ? 34.425 6.845 -28.443 1.00 93.56 855 ALA A C 1
ATOM 6317 O O . ALA A 1 855 ? 33.254 7.057 -28.153 1.00 93.56 855 ALA A O 1
ATOM 6318 N N . THR A 1 856 ? 34.906 5.605 -28.591 1.00 93.94 856 THR A N 1
ATOM 6319 C CA . THR A 1 856 ? 34.149 4.365 -28.349 1.00 93.94 856 THR A CA 1
ATOM 6320 C C . THR A 1 856 ? 34.135 3.915 -26.881 1.00 93.94 856 THR A C 1
ATOM 6322 O O . THR A 1 856 ? 33.457 2.940 -26.558 1.00 93.94 856 THR A O 1
ATOM 6325 N N . ASN A 1 857 ? 34.845 4.605 -25.982 1.00 96.31 857 ASN A N 1
ATOM 6326 C CA . ASN A 1 857 ? 34.654 4.486 -24.536 1.00 96.31 857 ASN A CA 1
ATOM 6327 C C . ASN A 1 857 ? 33.511 5.427 -24.125 1.00 96.31 857 ASN A C 1
ATOM 6329 O O . ASN A 1 857 ? 33.571 6.623 -24.398 1.00 96.31 857 ASN A O 1
ATOM 6333 N N . PHE A 1 858 ? 32.486 4.918 -23.438 1.00 96.50 858 PHE A N 1
ATOM 6334 C CA . PHE A 1 858 ? 31.302 5.699 -23.048 1.00 96.50 858 PHE A CA 1
ATOM 6335 C C . PHE A 1 858 ? 31.624 6.951 -22.223 1.00 96.50 858 PHE A C 1
ATOM 6337 O O . PHE A 1 858 ? 30.949 7.973 -22.356 1.00 96.50 858 PHE A O 1
ATOM 6344 N N . ARG A 1 859 ? 32.719 6.924 -21.455 1.00 96.31 859 ARG A N 1
ATOM 6345 C CA . ARG A 1 859 ? 33.222 8.091 -20.722 1.00 96.31 859 ARG A CA 1
ATOM 6346 C C . ARG A 1 859 ? 33.629 9.258 -21.613 1.00 96.31 859 ARG A C 1
ATOM 6348 O O . ARG A 1 859 ? 33.623 10.385 -21.131 1.00 96.31 859 ARG A O 1
ATOM 6355 N N . ALA A 1 860 ? 33.917 9.041 -22.897 1.00 95.69 860 ALA A N 1
ATOM 6356 C CA . ALA A 1 860 ? 34.093 10.122 -23.869 1.00 95.69 860 ALA A CA 1
ATOM 6357 C C . ALA A 1 860 ? 32.812 10.958 -24.042 1.00 95.69 860 ALA A C 1
ATOM 6359 O O . ALA A 1 860 ? 32.888 12.122 -24.428 1.00 95.69 860 ALA A O 1
ATOM 6360 N N . TYR A 1 861 ? 31.644 10.381 -23.731 1.00 95.81 861 TYR A N 1
ATOM 6361 C CA . TYR A 1 861 ? 30.370 11.085 -23.699 1.00 95.81 861 TYR A CA 1
ATOM 6362 C C . TYR A 1 861 ? 29.912 11.446 -22.289 1.00 95.81 861 TYR A C 1
ATOM 6364 O O . TYR A 1 861 ? 29.680 12.627 -22.033 1.00 95.81 861 TYR A O 1
ATOM 6372 N N . SER A 1 862 ? 29.791 10.480 -21.370 1.00 96.56 862 SER A N 1
ATOM 6373 C CA . SER A 1 862 ? 29.135 10.733 -20.079 1.00 96.56 862 SER A CA 1
ATOM 6374 C C . SER A 1 862 ? 29.861 11.796 -19.248 1.00 96.56 862 SER A C 1
ATOM 6376 O O . SER A 1 862 ? 29.203 12.613 -18.599 1.00 96.56 862 SER A O 1
ATOM 6378 N N . SER A 1 863 ? 31.194 11.888 -19.358 1.00 96.94 863 SER A N 1
ATOM 6379 C CA . SER A 1 863 ? 31.996 12.953 -18.729 1.00 96.94 863 SER A CA 1
ATOM 6380 C C . SER A 1 863 ? 31.598 14.366 -19.180 1.00 96.94 863 SER A C 1
ATOM 6382 O O . SER A 1 863 ? 31.658 15.291 -18.377 1.00 96.94 863 SER A O 1
ATOM 6384 N N . THR A 1 864 ? 31.116 14.549 -20.414 1.00 96.75 864 THR A N 1
ATOM 6385 C CA . THR A 1 864 ? 30.697 15.864 -20.935 1.00 96.75 864 THR A CA 1
ATOM 6386 C C . THR A 1 864 ? 29.365 16.358 -20.362 1.00 96.75 864 THR A C 1
ATOM 6388 O O . THR A 1 864 ? 29.002 17.511 -20.586 1.00 96.75 864 THR A O 1
ATOM 6391 N N . LEU A 1 865 ? 28.642 15.516 -19.612 1.00 97.19 865 LEU A N 1
ATOM 6392 C CA . LEU A 1 865 ? 27.285 15.785 -19.111 1.00 97.19 865 LEU A CA 1
ATOM 6393 C C . LEU A 1 865 ? 27.250 16.465 -17.732 1.00 97.19 865 LEU A C 1
ATOM 6395 O O . LEU A 1 865 ? 26.180 16.813 -17.232 1.00 97.19 865 LEU A O 1
ATOM 6399 N N . GLN A 1 866 ? 28.423 16.717 -17.146 1.00 95.38 866 GLN A N 1
ATOM 6400 C CA . GLN A 1 866 ? 28.609 17.598 -15.995 1.00 95.38 866 GLN A CA 1
ATOM 6401 C C . GLN A 1 866 ? 29.923 18.379 -16.109 1.00 95.38 866 GLN A C 1
ATOM 6403 O O . GLN A 1 866 ? 30.872 17.931 -16.748 1.00 95.38 866 GLN A O 1
ATOM 6408 N N . LEU A 1 867 ? 30.003 19.548 -15.466 1.00 92.75 867 LEU A N 1
ATOM 6409 C CA . LEU A 1 867 ? 31.183 20.425 -15.546 1.00 92.75 867 LEU A CA 1
ATOM 6410 C C . LEU A 1 867 ? 32.466 19.800 -14.974 1.00 92.75 867 LEU A C 1
ATOM 6412 O O . LEU A 1 867 ? 33.555 20.177 -15.395 1.00 92.75 867 LEU A O 1
ATOM 6416 N N . SER A 1 868 ? 32.352 18.861 -14.029 1.00 93.50 868 SER A N 1
ATOM 6417 C CA . SER A 1 868 ? 33.516 18.247 -13.375 1.00 93.50 868 SER A CA 1
ATOM 6418 C C . SER A 1 868 ? 34.223 17.176 -14.220 1.00 93.50 868 SER A C 1
ATOM 6420 O O . SER A 1 868 ? 35.334 16.783 -13.882 1.00 93.50 868 SER A O 1
ATOM 6422 N N . GLY A 1 869 ? 33.593 16.669 -15.289 1.00 94.56 869 GLY A N 1
ATOM 6423 C CA . GLY A 1 869 ? 34.135 15.566 -16.092 1.00 94.56 869 GLY A CA 1
ATOM 6424 C C . GLY A 1 869 ? 34.078 14.177 -15.432 1.00 94.56 869 GLY A C 1
ATOM 6425 O O . GLY A 1 869 ? 34.557 13.204 -16.017 1.00 94.56 869 GLY A O 1
ATOM 6426 N N . ASN A 1 870 ? 33.503 14.051 -14.232 1.00 95.31 870 ASN A N 1
ATOM 6427 C CA . ASN A 1 870 ? 33.680 12.865 -13.387 1.00 95.31 870 ASN A CA 1
ATOM 6428 C C . ASN A 1 870 ? 32.667 11.730 -13.591 1.00 95.31 870 ASN A C 1
ATOM 6430 O O . ASN A 1 870 ? 32.775 10.728 -12.893 1.00 95.31 870 ASN A O 1
ATOM 6434 N N . ASN A 1 871 ? 31.719 11.823 -14.527 1.00 97.56 871 ASN A N 1
ATOM 6435 C CA . ASN A 1 871 ? 30.772 10.722 -14.745 1.00 97.56 871 ASN A CA 1
ATOM 6436 C C . ASN A 1 871 ? 31.473 9.427 -15.161 1.00 97.56 871 ASN A C 1
ATOM 6438 O O . ASN A 1 871 ? 32.465 9.447 -15.900 1.00 97.56 871 ASN A O 1
ATOM 6442 N N . ASP A 1 872 ? 30.924 8.324 -14.663 1.00 97.75 872 ASP A N 1
ATOM 6443 C CA . ASP A 1 872 ? 31.365 6.939 -14.806 1.00 97.75 872 ASP A CA 1
ATOM 6444 C C . ASP A 1 872 ? 32.830 6.660 -14.443 1.00 97.75 872 ASP A C 1
ATOM 6446 O O . ASP A 1 872 ? 33.360 5.612 -14.804 1.00 97.75 872 ASP A O 1
ATOM 6450 N N . ASN A 1 873 ? 33.500 7.560 -13.715 1.00 96.81 873 ASN A N 1
ATOM 6451 C CA . ASN A 1 873 ? 34.881 7.348 -13.278 1.00 96.81 873 ASN A CA 1
ATOM 6452 C C . ASN A 1 873 ? 35.020 6.292 -12.164 1.00 96.81 873 ASN A C 1
ATOM 6454 O O . ASN A 1 873 ? 36.132 5.829 -11.921 1.00 96.81 873 ASN A O 1
ATOM 6458 N N . ALA A 1 874 ? 33.904 5.896 -11.542 1.00 96.31 874 ALA A N 1
ATOM 6459 C CA . ALA A 1 874 ? 33.810 4.817 -10.556 1.00 96.31 874 ALA A CA 1
ATOM 6460 C C . ALA A 1 874 ? 32.776 3.726 -10.927 1.00 96.31 874 ALA A C 1
ATOM 6462 O O . ALA A 1 874 ? 32.528 2.820 -10.139 1.00 96.31 874 ALA A O 1
ATOM 6463 N N . SER A 1 875 ? 32.152 3.802 -12.108 1.00 97.81 875 SER A N 1
ATOM 6464 C CA . SER A 1 875 ? 31.271 2.740 -12.629 1.00 97.81 875 SER A CA 1
ATOM 6465 C C . SER A 1 875 ? 32.095 1.584 -13.223 1.00 97.81 875 SER A C 1
ATOM 6467 O O . SER A 1 875 ? 33.258 1.776 -13.586 1.00 97.81 875 SER A O 1
ATOM 6469 N N . PHE A 1 876 ? 31.496 0.404 -13.411 1.00 97.06 876 PHE A N 1
ATOM 6470 C CA . PHE A 1 876 ? 32.108 -0.694 -14.177 1.00 97.06 876 PHE A CA 1
ATOM 6471 C C . PHE A 1 876 ? 31.133 -1.325 -15.177 1.00 97.06 876 PHE A C 1
ATOM 6473 O O . PHE A 1 876 ? 29.918 -1.145 -15.095 1.00 97.06 876 PHE A O 1
ATOM 6480 N N . ALA A 1 877 ? 31.675 -2.077 -16.135 1.00 97.44 877 ALA A N 1
ATOM 6481 C CA . ALA A 1 877 ? 30.896 -2.789 -17.139 1.00 97.44 877 ALA A CA 1
ATOM 6482 C C . ALA A 1 877 ? 31.455 -4.187 -17.397 1.00 97.44 877 ALA A C 1
ATOM 6484 O O . ALA A 1 877 ? 32.669 -4.384 -17.401 1.00 97.44 877 ALA A O 1
ATOM 6485 N N . THR A 1 878 ? 30.573 -5.150 -17.653 1.00 96.12 878 THR A N 1
ATOM 6486 C CA . THR A 1 878 ? 30.947 -6.551 -17.879 1.00 96.12 878 THR A CA 1
ATOM 6487 C C . THR A 1 878 ? 29.964 -7.259 -18.814 1.00 96.12 878 THR A C 1
ATOM 6489 O O . THR A 1 878 ? 28.850 -6.791 -19.044 1.00 96.12 878 THR A O 1
ATOM 6492 N N . THR A 1 879 ? 30.407 -8.380 -19.377 1.00 96.00 879 THR A N 1
ATOM 6493 C CA . THR A 1 879 ? 29.617 -9.372 -20.127 1.00 96.00 879 THR A CA 1
ATOM 6494 C C . THR A 1 879 ? 29.313 -10.634 -19.313 1.00 96.00 879 THR A C 1
ATOM 6496 O O . THR A 1 879 ? 28.622 -11.536 -19.783 1.00 96.00 879 THR A O 1
ATOM 6499 N N . THR A 1 880 ? 29.819 -10.746 -18.083 1.00 92.19 880 THR A N 1
ATOM 6500 C CA . THR A 1 880 ? 29.334 -11.773 -17.151 1.00 92.19 880 THR A CA 1
ATOM 6501 C C . THR A 1 880 ? 27.851 -11.539 -16.864 1.00 92.19 880 THR A C 1
ATOM 6503 O O . THR A 1 880 ? 27.397 -10.397 -16.877 1.00 92.19 880 THR A O 1
ATOM 6506 N N . ALA A 1 881 ? 27.091 -12.596 -16.576 1.00 89.75 881 ALA A N 1
ATOM 6507 C CA . ALA A 1 881 ? 25.754 -12.420 -16.011 1.00 89.75 881 ALA A CA 1
ATOM 6508 C C . ALA A 1 881 ? 25.851 -11.681 -14.656 1.00 89.75 881 ALA A C 1
ATOM 6510 O O . ALA A 1 881 ? 26.884 -11.802 -13.982 1.00 89.75 881 AL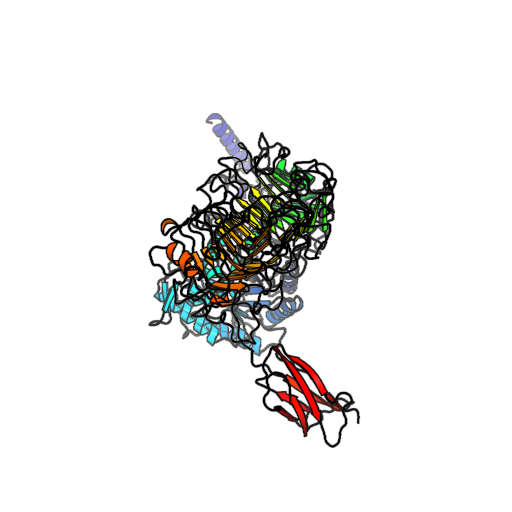A A O 1
ATOM 6511 N N . PRO A 1 882 ? 24.825 -10.914 -14.247 1.00 92.50 882 PRO A N 1
ATOM 6512 C CA . PRO A 1 882 ? 24.768 -10.389 -12.889 1.00 92.50 882 PRO A CA 1
ATOM 6513 C C . PRO A 1 882 ? 24.688 -11.546 -11.878 1.00 92.50 882 PRO A C 1
ATOM 6515 O O . PRO A 1 882 ? 24.035 -12.554 -12.164 1.00 92.50 882 PRO A O 1
ATOM 6518 N N . PRO A 1 883 ? 25.336 -11.431 -10.706 1.00 91.88 883 PRO A N 1
ATOM 6519 C CA . PRO A 1 883 ? 25.330 -12.465 -9.678 1.00 91.88 883 PRO A CA 1
ATOM 6520 C C . PRO A 1 883 ? 24.037 -12.392 -8.850 1.00 91.88 883 PRO A C 1
ATOM 6522 O O . PRO A 1 883 ? 24.088 -12.140 -7.657 1.00 91.88 883 PRO A O 1
ATOM 6525 N N . PHE A 1 884 ? 22.880 -12.559 -9.487 1.00 92.69 884 PHE A N 1
ATOM 6526 C CA . PHE A 1 884 ? 21.587 -12.605 -8.799 1.00 92.69 884 PHE A CA 1
ATOM 6527 C C . PHE A 1 884 ? 21.199 -14.043 -8.438 1.00 92.69 884 PHE A C 1
ATOM 6529 O O . PHE A 1 884 ? 21.571 -14.979 -9.151 1.00 92.69 884 PHE A O 1
ATOM 6536 N N . VAL A 1 885 ? 20.406 -14.219 -7.375 1.00 91.06 885 VAL A N 1
ATOM 6537 C CA . VAL A 1 885 ? 19.811 -15.517 -6.998 1.00 91.06 885 VAL A CA 1
ATOM 6538 C C . VAL A 1 885 ? 18.994 -16.105 -8.154 1.00 91.06 885 VAL A C 1
ATOM 6540 O O . VAL A 1 885 ? 19.094 -17.299 -8.448 1.00 91.06 885 VAL A O 1
ATOM 6543 N N . SER A 1 886 ? 18.213 -15.282 -8.862 1.00 93.50 886 SER A N 1
ATOM 6544 C CA . SER A 1 886 ? 17.547 -15.687 -10.101 1.00 93.50 886 SER A CA 1
ATOM 6545 C C . SER A 1 886 ? 17.290 -14.505 -11.050 1.00 93.50 886 SER A C 1
ATOM 6547 O O . SER A 1 886 ? 17.796 -13.402 -10.876 1.00 93.50 886 SER A O 1
ATOM 6549 N N . ASN A 1 887 ? 16.514 -14.733 -12.114 1.00 93.50 887 ASN A N 1
ATOM 6550 C CA . ASN A 1 887 ? 16.164 -13.677 -13.066 1.00 93.50 887 ASN A CA 1
ATOM 6551 C C . ASN A 1 887 ? 15.133 -12.672 -12.521 1.00 93.50 887 ASN A C 1
ATOM 6553 O O . ASN A 1 887 ? 15.129 -11.527 -12.977 1.00 93.50 887 ASN A O 1
ATOM 6557 N N . SER A 1 888 ? 14.268 -13.107 -11.600 1.00 88.69 888 SER A N 1
ATOM 6558 C CA . SER A 1 888 ? 13.237 -12.293 -10.942 1.00 88.69 888 SER A CA 1
ATOM 6559 C C . SER A 1 888 ? 13.606 -11.921 -9.507 1.00 88.69 888 SER A C 1
ATOM 6561 O O . SER A 1 888 ? 13.258 -10.829 -9.069 1.00 88.69 888 SER A O 1
ATOM 6563 N N . ASP A 1 889 ? 14.346 -12.790 -8.816 1.00 91.69 889 ASP A N 1
ATOM 6564 C CA . ASP A 1 889 ? 14.867 -12.534 -7.474 1.00 91.69 889 ASP A CA 1
ATOM 6565 C C . ASP A 1 889 ? 16.296 -11.983 -7.542 1.00 91.69 889 ASP A C 1
ATOM 6567 O O . ASP A 1 889 ? 17.218 -12.698 -7.944 1.00 91.69 889 ASP A O 1
ATOM 6571 N N . LEU A 1 890 ? 16.456 -10.696 -7.218 1.00 95.69 890 LEU A N 1
ATOM 6572 C CA . LEU A 1 890 ? 17.662 -9.916 -7.517 1.00 95.69 890 LEU A CA 1
ATOM 6573 C C . LEU A 1 890 ? 18.572 -9.676 -6.300 1.00 95.69 890 LEU A C 1
ATOM 6575 O O . LEU A 1 890 ? 19.440 -8.803 -6.374 1.00 95.69 890 LEU A O 1
ATOM 6579 N N . HIS A 1 891 ? 18.401 -10.446 -5.217 1.00 92.81 891 HIS A N 1
ATOM 6580 C CA . HIS A 1 891 ? 19.396 -10.510 -4.142 1.00 92.81 891 HIS A CA 1
ATOM 6581 C C . HIS A 1 891 ? 20.712 -11.088 -4.677 1.00 92.81 891 HIS A C 1
ATOM 6583 O O . HIS A 1 891 ? 20.731 -11.837 -5.666 1.00 92.81 891 HIS A O 1
ATOM 6589 N N . ILE A 1 892 ? 21.813 -10.766 -4.010 1.00 88.75 892 ILE A N 1
ATOM 6590 C CA . ILE A 1 892 ? 23.173 -11.139 -4.371 1.00 88.75 892 ILE A CA 1
ATOM 6591 C C . ILE A 1 892 ? 23.665 -12.179 -3.350 1.00 88.75 892 ILE A C 1
ATOM 6593 O O . ILE A 1 892 ? 23.853 -11.865 -2.177 1.00 88.75 892 ILE A O 1
ATOM 6597 N N . PRO A 1 893 ? 23.910 -13.440 -3.751 1.00 82.19 893 PRO A N 1
ATOM 6598 C CA . PRO A 1 893 ? 24.298 -14.478 -2.810 1.00 82.19 893 PRO A CA 1
ATOM 6599 C C . PRO A 1 893 ? 25.707 -14.224 -2.260 1.00 82.19 893 PRO A C 1
ATOM 6601 O O . PRO A 1 893 ? 26.630 -13.854 -2.988 1.00 82.19 893 PRO A O 1
ATOM 6604 N N . THR A 1 894 ? 25.904 -14.545 -0.982 1.00 67.94 894 THR A N 1
ATOM 6605 C CA . THR A 1 894 ? 27.146 -14.331 -0.213 1.00 67.94 894 THR A CA 1
ATOM 6606 C C . THR A 1 894 ? 28.394 -15.014 -0.786 1.00 67.94 894 THR A C 1
ATOM 6608 O O . THR A 1 894 ? 29.523 -14.663 -0.443 1.00 67.94 894 THR A O 1
ATOM 6611 N N . ALA A 1 895 ? 28.223 -15.997 -1.671 1.00 51.78 895 ALA A N 1
ATOM 6612 C CA . ALA A 1 895 ? 29.295 -16.815 -2.226 1.00 51.78 895 ALA A CA 1
ATOM 6613 C C . ALA A 1 895 ? 29.957 -16.203 -3.482 1.00 51.78 895 ALA A C 1
ATOM 6615 O O . ALA A 1 895 ? 29.983 -16.826 -4.546 1.00 51.78 895 ALA A O 1
ATOM 6616 N N . GLY A 1 896 ? 30.552 -15.009 -3.373 1.00 53.81 896 GLY A N 1
ATOM 6617 C CA . GLY A 1 896 ? 31.420 -14.491 -4.438 1.00 53.81 896 GLY A CA 1
ATOM 6618 C C . GLY A 1 896 ? 31.920 -13.057 -4.265 1.00 53.81 896 GLY A C 1
ATOM 6619 O O . GLY A 1 896 ? 31.138 -12.128 -4.092 1.00 53.81 896 GLY A O 1
ATOM 6620 N N . SER A 1 897 ? 33.231 -12.845 -4.429 1.00 55.16 897 SER A N 1
ATOM 6621 C CA . SER A 1 897 ? 33.815 -11.502 -4.542 1.00 55.16 897 SER A CA 1
ATOM 6622 C C . SER A 1 897 ? 33.456 -10.875 -5.897 1.00 55.16 897 SER A C 1
ATOM 6624 O O . SER A 1 897 ? 34.196 -11.008 -6.877 1.00 55.16 897 SER A O 1
ATOM 6626 N N . SER A 1 898 ? 32.296 -10.225 -5.970 1.00 72.88 898 SER A N 1
ATOM 6627 C CA . SER A 1 898 ? 31.878 -9.426 -7.124 1.00 72.88 898 SER A CA 1
ATOM 6628 C C . SER A 1 898 ? 32.348 -7.972 -6.983 1.00 72.88 898 SER A C 1
ATOM 6630 O O . SER A 1 898 ? 32.628 -7.508 -5.883 1.00 72.88 898 SER A O 1
ATOM 6632 N N . GLN A 1 899 ? 32.386 -7.220 -8.087 1.00 84.56 899 GLN A N 1
ATOM 6633 C CA . GLN A 1 899 ? 32.635 -5.768 -8.050 1.00 84.56 899 GLN A CA 1
ATOM 6634 C C . GLN A 1 899 ? 31.437 -4.954 -7.512 1.00 84.56 899 GLN A C 1
ATOM 6636 O O . GLN A 1 899 ? 31.497 -3.728 -7.506 1.00 84.56 899 GLN A O 1
ATOM 6641 N N . LEU A 1 900 ? 30.345 -5.618 -7.109 1.00 90.62 900 LEU A N 1
ATOM 6642 C CA . LEU A 1 900 ? 29.215 -4.984 -6.424 1.00 90.62 900 LEU A CA 1
ATOM 6643 C C . LEU A 1 900 ? 29.509 -4.804 -4.931 1.00 90.62 900 LEU A C 1
ATOM 6645 O O . LEU A 1 900 ? 29.131 -3.780 -4.369 1.00 90.62 900 LEU A O 1
ATOM 6649 N N . ASN A 1 901 ? 30.228 -5.768 -4.341 1.00 89.00 901 ASN A N 1
ATOM 6650 C CA . ASN A 1 901 ? 30.588 -5.806 -2.927 1.00 89.00 901 ASN A CA 1
ATOM 6651 C C . ASN A 1 901 ? 31.533 -4.641 -2.566 1.00 89.00 901 ASN A C 1
ATOM 6653 O O . ASN A 1 901 ? 32.606 -4.512 -3.161 1.00 89.00 901 ASN A O 1
ATOM 6657 N N . ASN A 1 902 ? 31.122 -3.796 -1.617 1.00 87.44 902 ASN A N 1
ATOM 6658 C CA . ASN A 1 902 ? 31.745 -2.528 -1.232 1.00 87.44 902 ASN A CA 1
ATOM 6659 C C . ASN A 1 902 ? 32.076 -1.625 -2.447 1.00 87.44 902 ASN A C 1
ATOM 6661 O O . ASN A 1 902 ? 33.086 -0.915 -2.460 1.00 87.44 902 ASN A O 1
ATOM 6665 N N . GLY A 1 903 ? 31.262 -1.676 -3.510 1.00 89.62 903 GLY A N 1
ATOM 6666 C CA . GLY A 1 903 ? 31.488 -0.927 -4.754 1.00 89.62 903 GLY A CA 1
ATOM 6667 C C . GLY A 1 903 ? 30.797 0.443 -4.819 1.00 89.62 903 GLY A C 1
ATOM 6668 O O . GLY A 1 903 ? 31.112 1.264 -5.688 1.00 89.62 903 GLY A O 1
ATOM 6669 N N . GLY A 1 904 ? 29.829 0.697 -3.941 1.00 93.00 904 GLY A N 1
ATOM 6670 C CA . GLY A 1 904 ? 28.983 1.884 -3.940 1.00 93.00 904 GLY A CA 1
ATOM 6671 C C . GLY A 1 904 ? 29.648 3.122 -3.331 1.00 93.00 904 GLY A C 1
ATOM 6672 O O . GLY A 1 904 ? 30.577 3.053 -2.532 1.00 93.00 904 GLY A O 1
ATOM 6673 N N . ALA A 1 905 ? 29.146 4.298 -3.700 1.00 94.25 905 ALA A N 1
ATOM 6674 C CA . ALA A 1 905 ? 29.447 5.551 -3.016 1.00 94.25 905 ALA A CA 1
ATOM 6675 C C . ALA A 1 905 ? 28.472 5.775 -1.852 1.00 94.25 905 ALA A C 1
ATOM 6677 O O . ALA A 1 905 ? 27.295 5.451 -1.968 1.00 94.25 905 ALA A O 1
ATOM 6678 N N . VAL A 1 906 ? 28.904 6.422 -0.770 1.00 90.25 906 VAL A N 1
ATOM 6679 C CA . VAL A 1 906 ? 27.985 6.814 0.315 1.00 90.25 906 VAL A CA 1
ATOM 6680 C C . VAL A 1 906 ? 26.928 7.805 -0.210 1.00 90.25 906 VAL A C 1
ATOM 6682 O O . VAL A 1 906 ? 27.240 8.764 -0.931 1.00 90.25 906 VAL A O 1
ATOM 6685 N N . THR A 1 907 ? 25.662 7.560 0.136 1.00 90.94 907 THR A N 1
ATOM 6686 C CA . THR A 1 907 ? 24.496 8.395 -0.206 1.00 90.94 907 THR A CA 1
ATOM 6687 C C . THR A 1 907 ? 23.650 8.665 1.047 1.00 90.94 907 THR A C 1
ATOM 6689 O O . THR A 1 907 ? 24.089 8.398 2.160 1.00 90.94 907 THR A O 1
ATOM 6692 N N . SER A 1 908 ? 22.450 9.228 0.882 1.00 86.44 908 SER A N 1
ATOM 6693 C CA . SER A 1 908 ? 21.448 9.382 1.947 1.00 86.44 908 SER A CA 1
ATOM 6694 C C . SER A 1 908 ? 20.510 8.170 2.083 1.00 86.44 908 SER A C 1
ATOM 6696 O O . SER A 1 908 ? 19.468 8.270 2.728 1.00 86.44 908 SER A O 1
ATOM 6698 N N . VAL A 1 909 ? 20.824 7.050 1.427 1.00 90.19 909 VAL A N 1
ATOM 6699 C CA . VAL A 1 909 ? 20.131 5.767 1.598 1.00 90.19 909 VAL A CA 1
ATOM 6700 C C . VAL A 1 909 ? 20.866 4.983 2.684 1.00 90.19 909 VAL A C 1
ATOM 6702 O O . VAL A 1 909 ? 22.074 4.788 2.570 1.00 90.19 909 VAL A O 1
ATOM 6705 N N . ILE A 1 910 ? 20.154 4.604 3.747 1.00 84.06 910 ILE A N 1
ATOM 6706 C CA . ILE A 1 910 ? 20.743 4.040 4.977 1.00 84.06 910 ILE A CA 1
ATOM 6707 C C . ILE A 1 910 ? 20.566 2.525 5.100 1.00 84.06 910 ILE A C 1
ATOM 6709 O O . ILE A 1 910 ? 21.327 1.882 5.813 1.00 84.06 910 ILE A O 1
ATOM 6713 N N . ASP A 1 911 ? 19.592 1.969 4.388 1.00 84.19 911 ASP A N 1
ATOM 6714 C CA . ASP A 1 911 ? 19.215 0.561 4.378 1.00 84.19 911 ASP A CA 1
ATOM 6715 C C . ASP A 1 911 ? 18.966 0.078 2.937 1.00 84.19 911 ASP A C 1
ATOM 6717 O O . ASP A 1 911 ? 19.088 0.847 1.972 1.00 84.19 911 ASP A O 1
ATOM 6721 N N . ASP A 1 912 ? 18.642 -1.199 2.767 1.00 90.50 912 ASP A N 1
ATOM 6722 C CA . ASP A 1 912 ? 18.472 -1.847 1.466 1.00 90.50 912 ASP A CA 1
ATOM 6723 C C . ASP A 1 912 ? 17.014 -2.278 1.173 1.00 90.50 912 ASP A C 1
ATOM 6725 O O . ASP A 1 912 ? 16.070 -1.636 1.652 1.00 90.50 912 ASP A O 1
ATOM 6729 N N . ILE A 1 913 ? 16.793 -3.259 0.290 1.00 91.06 913 ILE A N 1
ATOM 6730 C CA . ILE A 1 913 ? 15.456 -3.750 -0.068 1.00 91.06 913 ILE A CA 1
ATOM 6731 C C . ILE A 1 913 ? 14.765 -4.510 1.067 1.00 91.06 913 ILE A C 1
ATOM 6733 O O . ILE A 1 913 ? 13.561 -4.323 1.241 1.00 91.06 913 ILE A O 1
ATOM 6737 N N . ASP A 1 914 ? 15.503 -5.285 1.858 1.00 83.94 914 ASP A N 1
ATOM 6738 C CA . ASP A 1 914 ? 14.936 -6.117 2.921 1.00 83.94 914 ASP A CA 1
ATOM 6739 C C . ASP A 1 914 ? 15.038 -5.436 4.301 1.00 83.94 914 ASP A C 1
ATOM 6741 O O . ASP A 1 914 ? 14.290 -5.771 5.219 1.00 83.94 914 ASP A O 1
ATOM 6745 N N . GLY A 1 915 ? 15.840 -4.368 4.409 1.00 83.19 915 GLY A N 1
ATOM 6746 C CA . GLY A 1 915 ? 15.970 -3.535 5.611 1.00 83.19 915 GLY A CA 1
ATOM 6747 C C . GLY A 1 915 ? 17.347 -3.593 6.263 1.00 83.19 915 GLY A C 1
ATOM 6748 O O . GLY A 1 915 ? 17.538 -2.979 7.313 1.00 83.19 915 GLY A O 1
ATOM 6749 N N . ASP A 1 916 ? 18.303 -4.276 5.642 1.00 80.25 916 ASP A N 1
ATOM 6750 C CA . ASP A 1 916 ? 19.657 -4.393 6.152 1.00 80.25 916 ASP A CA 1
ATOM 6751 C C . ASP A 1 916 ? 20.406 -3.062 6.031 1.00 80.25 916 ASP A C 1
ATOM 6753 O O . ASP A 1 916 ? 20.329 -2.343 5.029 1.00 80.25 916 ASP A O 1
ATOM 6757 N N . VAL A 1 917 ? 21.109 -2.700 7.108 1.00 80.19 917 VAL A N 1
ATOM 6758 C CA . VAL A 1 917 ? 21.795 -1.410 7.237 1.00 80.19 917 VAL A CA 1
ATOM 6759 C C . VAL A 1 917 ? 23.030 -1.384 6.346 1.00 80.19 917 VAL A C 1
ATOM 6761 O O . VAL A 1 917 ? 23.897 -2.255 6.434 1.00 80.19 917 VAL A O 1
ATOM 6764 N N . ARG A 1 918 ? 23.150 -0.331 5.537 1.00 85.56 918 ARG A N 1
ATOM 6765 C CA . ARG A 1 918 ? 24.240 -0.196 4.572 1.00 85.56 918 ARG A CA 1
ATOM 6766 C C . ARG A 1 918 ? 25.598 0.021 5.230 1.00 85.56 918 ARG A C 1
ATOM 6768 O O . ARG A 1 918 ? 25.747 0.816 6.163 1.00 85.56 918 ARG A O 1
ATOM 6775 N N . GLY A 1 919 ? 26.615 -0.644 4.687 1.00 79.44 919 GLY A N 1
ATOM 6776 C CA . GLY A 1 919 ? 27.994 -0.527 5.152 1.00 79.44 919 GLY A CA 1
ATOM 6777 C C . GLY A 1 919 ? 28.610 0.868 4.959 1.00 79.44 919 GLY A C 1
ATOM 6778 O O . GLY A 1 919 ? 28.146 1.701 4.179 1.00 79.44 919 GLY A O 1
ATOM 6779 N N . ALA A 1 920 ? 29.750 1.113 5.620 1.00 82.25 920 ALA A N 1
ATOM 6780 C CA . ALA A 1 920 ? 30.528 2.353 5.462 1.00 82.25 920 ALA A CA 1
ATOM 6781 C C . ALA A 1 920 ? 31.022 2.591 4.016 1.00 82.25 920 ALA A C 1
ATOM 6783 O O . ALA A 1 920 ? 31.392 3.706 3.646 1.00 82.25 920 ALA A O 1
ATOM 6784 N N . THR A 1 921 ? 31.043 1.543 3.194 1.00 88.25 921 THR A N 1
ATOM 6785 C CA . THR A 1 921 ? 31.047 1.617 1.733 1.00 88.25 921 THR A CA 1
ATOM 6786 C C . THR A 1 921 ? 29.957 0.652 1.266 1.00 88.25 921 THR A C 1
ATOM 6788 O O . THR A 1 921 ? 30.148 -0.549 1.424 1.00 88.25 921 THR A O 1
ATOM 6791 N N . PRO A 1 922 ? 28.804 1.144 0.785 1.00 92.00 922 PRO A N 1
ATOM 6792 C CA . PRO A 1 922 ? 27.657 0.288 0.510 1.00 92.00 922 PRO A CA 1
ATOM 6793 C C . PRO A 1 922 ? 27.870 -0.552 -0.750 1.00 92.00 922 PRO A C 1
ATOM 6795 O O . PRO A 1 922 ? 28.757 -0.269 -1.565 1.00 92.00 922 PRO A O 1
ATOM 6798 N N . ASP A 1 923 ? 27.007 -1.531 -0.963 1.00 92.94 923 ASP A N 1
ATOM 6799 C CA . ASP A 1 923 ? 27.008 -2.344 -2.171 1.00 92.94 923 ASP A CA 1
ATOM 6800 C C . ASP A 1 923 ? 26.338 -1.626 -3.357 1.00 92.94 923 ASP A C 1
ATOM 6802 O O . ASP A 1 923 ? 25.518 -0.706 -3.221 1.00 92.94 923 ASP A O 1
ATOM 6806 N N . ILE A 1 924 ? 26.726 -2.026 -4.573 1.00 95.88 924 ILE A N 1
ATOM 6807 C CA . ILE A 1 924 ? 26.063 -1.588 -5.807 1.00 95.88 924 ILE A CA 1
ATOM 6808 C C . ILE A 1 924 ? 24.859 -2.497 -6.054 1.00 95.88 924 ILE A C 1
ATOM 6810 O O . ILE A 1 924 ? 25.016 -3.665 -6.403 1.00 95.88 924 ILE A O 1
ATOM 6814 N N . GLY A 1 925 ? 23.664 -1.923 -5.971 1.00 96.62 925 GLY A N 1
ATOM 6815 C CA . GLY A 1 925 ? 22.395 -2.623 -6.118 1.00 96.62 925 GLY A CA 1
ATOM 6816 C C . GLY A 1 925 ? 21.404 -2.225 -5.033 1.00 96.62 925 GLY A C 1
ATOM 6817 O O . GLY A 1 925 ? 21.681 -1.378 -4.185 1.00 96.62 925 GLY A O 1
ATOM 6818 N N . ALA A 1 926 ? 20.226 -2.835 -5.101 1.00 96.69 926 ALA A N 1
ATOM 6819 C CA . ALA A 1 926 ? 19.160 -2.672 -4.116 1.00 96.69 926 ALA A CA 1
ATOM 6820 C C . ALA A 1 926 ? 19.344 -3.506 -2.840 1.00 96.69 926 ALA A C 1
ATOM 6822 O O . ALA A 1 926 ? 18.578 -3.310 -1.910 1.00 96.69 926 ALA A O 1
ATOM 6823 N N . ASP A 1 927 ? 20.364 -4.352 -2.794 1.00 93.31 927 ASP A N 1
ATOM 6824 C CA . ASP A 1 927 ? 20.605 -5.421 -1.823 1.00 93.31 927 ASP A CA 1
ATOM 6825 C C . ASP A 1 927 ? 22.036 -5.270 -1.276 1.00 93.31 927 ASP A C 1
ATOM 6827 O O . ASP A 1 927 ? 22.944 -4.972 -2.061 1.00 93.31 927 ASP A O 1
ATOM 6831 N N . GLU A 1 928 ? 22.233 -5.392 0.038 1.00 88.62 928 GLU A N 1
ATOM 6832 C CA . GLU A 1 928 ? 23.560 -5.516 0.660 1.00 88.62 928 GLU A CA 1
ATOM 6833 C C . GLU A 1 928 ? 23.901 -7.003 0.847 1.00 88.62 928 GLU A C 1
ATOM 6835 O O . GLU A 1 928 ? 23.077 -7.811 1.263 1.00 88.62 928 GLU A O 1
ATOM 6840 N N . ILE A 1 929 ? 25.149 -7.390 0.581 1.00 83.25 929 ILE A N 1
ATOM 6841 C CA . ILE A 1 929 ? 25.604 -8.777 0.707 1.00 83.25 929 ILE A CA 1
ATOM 6842 C C . ILE A 1 929 ? 25.840 -9.088 2.190 1.00 83.25 929 ILE A C 1
ATOM 6844 O O . ILE A 1 929 ? 26.969 -9.046 2.694 1.00 83.25 929 ILE A O 1
ATOM 6848 N N . VAL A 1 930 ? 24.762 -9.423 2.899 1.00 66.12 930 VAL A N 1
ATOM 6849 C CA . VAL A 1 930 ? 24.803 -9.775 4.320 1.00 66.12 930 VAL A CA 1
ATOM 6850 C C . VAL A 1 930 ? 25.554 -11.093 4.512 1.00 66.12 930 VAL A C 1
ATOM 6852 O O . VAL A 1 930 ? 25.077 -12.178 4.172 1.00 66.12 930 VAL A O 1
ATOM 6855 N N . ALA A 1 931 ? 26.750 -11.016 5.100 1.00 56.03 931 ALA A N 1
ATOM 6856 C CA . ALA A 1 931 ? 27.380 -12.186 5.700 1.00 56.03 931 ALA A CA 1
ATOM 6857 C C . ALA A 1 931 ? 26.476 -12.674 6.846 1.00 56.03 931 ALA A C 1
ATOM 6859 O O . ALA A 1 931 ? 26.188 -11.866 7.732 1.00 56.03 931 ALA A O 1
ATOM 6860 N N . PRO A 1 932 ? 26.024 -13.945 6.864 1.00 47.59 932 PRO A N 1
ATOM 6861 C CA . PRO A 1 932 ? 25.090 -14.404 7.882 1.00 47.59 932 PRO A CA 1
ATOM 6862 C C . PRO A 1 932 ? 25.693 -14.188 9.271 1.00 47.59 932 PRO A C 1
ATOM 6864 O O . PRO A 1 932 ? 26.751 -14.732 9.595 1.00 47.59 932 PRO A O 1
ATOM 6867 N N . THR A 1 933 ? 25.007 -13.405 10.103 1.00 47.88 933 THR A N 1
ATOM 6868 C CA . THR A 1 933 ? 25.314 -13.201 11.525 1.00 47.88 933 THR A CA 1
ATOM 6869 C C . THR A 1 933 ? 24.867 -14.425 12.317 1.00 47.88 933 THR A C 1
ATOM 6871 O O . THR A 1 933 ? 24.004 -14.372 13.189 1.00 47.88 933 THR A O 1
ATOM 6874 N N . ALA A 1 934 ? 25.428 -15.573 11.951 1.00 52.56 934 ALA A N 1
ATOM 6875 C CA . ALA A 1 934 ? 24.947 -16.856 12.403 1.00 52.56 934 ALA A CA 1
ATOM 6876 C C . ALA A 1 934 ? 25.140 -17.007 13.918 1.00 52.56 934 ALA A C 1
ATOM 6878 O O . ALA A 1 934 ? 26.258 -17.001 14.442 1.00 52.56 934 ALA A O 1
ATOM 6879 N N . ALA A 1 935 ? 24.016 -17.111 14.625 1.00 53.91 935 ALA A N 1
ATOM 6880 C CA . ALA A 1 935 ? 24.001 -17.240 16.069 1.00 53.91 935 ALA A CA 1
ATOM 6881 C C . ALA A 1 935 ? 24.597 -18.586 16.504 1.00 53.91 935 ALA A C 1
ATOM 6883 O O . ALA A 1 935 ? 24.376 -19.625 15.875 1.00 53.91 935 ALA A O 1
ATOM 6884 N N . ALA A 1 936 ? 25.327 -18.560 17.618 1.00 75.56 936 ALA A N 1
ATOM 6885 C CA . ALA A 1 936 ? 25.795 -19.757 18.296 1.00 75.56 936 ALA A CA 1
ATOM 6886 C C . ALA A 1 936 ? 24.626 -20.413 19.046 1.00 75.56 936 ALA A C 1
ATOM 6888 O O . ALA A 1 936 ? 24.163 -19.890 20.058 1.00 75.56 936 ALA A O 1
ATOM 6889 N N . VAL A 1 937 ? 24.178 -21.570 18.566 1.00 82.88 937 VAL A N 1
ATOM 6890 C CA . VAL A 1 937 ? 23.075 -22.351 19.138 1.00 82.88 937 VAL A CA 1
ATOM 6891 C C . VAL A 1 937 ? 23.571 -23.665 19.744 1.00 82.88 937 VAL A C 1
ATOM 6893 O O . VAL A 1 937 ? 24.708 -24.105 19.526 1.00 82.88 937 VAL A O 1
ATOM 6896 N N . THR A 1 938 ? 22.715 -24.297 20.546 1.00 89.31 938 THR A N 1
ATOM 6897 C CA . THR A 1 938 ? 22.988 -25.577 21.209 1.00 89.31 938 THR A CA 1
ATOM 6898 C C . THR A 1 938 ? 22.174 -26.719 20.603 1.00 89.31 938 THR A C 1
ATOM 6900 O O . THR A 1 938 ? 21.021 -26.547 20.214 1.00 89.31 938 THR A O 1
ATOM 6903 N N . VAL A 1 939 ? 22.766 -27.915 20.537 1.00 91.94 939 VAL A N 1
ATOM 6904 C CA . VAL A 1 939 ? 22.071 -29.148 20.124 1.00 91.94 939 VAL A CA 1
ATOM 6905 C C . VAL A 1 939 ? 22.218 -30.191 21.218 1.00 91.94 939 VAL A C 1
ATOM 6907 O O . VAL A 1 939 ? 23.334 -30.600 21.534 1.00 91.94 939 VAL A O 1
ATOM 6910 N N . SER A 1 940 ? 21.112 -30.657 21.787 1.00 94.25 940 SER A N 1
ATOM 6911 C CA . SER A 1 940 ? 21.097 -31.612 22.896 1.00 94.25 940 SER A CA 1
ATOM 6912 C C . SER A 1 940 ? 20.120 -32.764 22.674 1.00 94.25 940 SER A C 1
ATOM 6914 O O . SER A 1 940 ? 19.229 -32.714 21.829 1.00 94.25 940 SER A O 1
ATOM 6916 N N . GLY A 1 941 ? 20.330 -33.851 23.409 1.00 94.19 941 GLY A N 1
ATOM 6917 C CA . GLY A 1 941 ? 19.497 -35.041 23.307 1.00 94.19 941 GLY A CA 1
ATOM 6918 C C . GLY A 1 941 ? 19.981 -36.164 24.211 1.00 94.19 941 GLY A C 1
ATOM 6919 O O . GLY A 1 941 ? 20.920 -36.019 25.007 1.00 94.19 941 GLY A O 1
ATOM 6920 N N . ARG A 1 942 ? 19.328 -37.315 24.090 1.00 95.75 942 ARG A N 1
ATOM 6921 C CA . ARG A 1 942 ? 19.517 -38.460 24.970 1.00 95.75 942 ARG A CA 1
ATOM 6922 C C . ARG A 1 942 ? 19.593 -39.771 24.197 1.00 95.75 942 ARG A C 1
ATOM 6924 O O . ARG A 1 942 ? 18.785 -40.083 23.331 1.00 95.75 942 ARG A O 1
ATOM 6931 N N . VAL A 1 943 ? 20.563 -40.600 24.567 1.00 95.31 943 VAL A N 1
ATOM 6932 C CA . VAL A 1 943 ? 20.699 -41.966 24.057 1.00 95.31 943 VAL A CA 1
ATOM 6933 C C . VAL A 1 943 ? 20.101 -42.948 25.064 1.00 95.31 943 VAL A C 1
ATOM 6935 O O . VAL A 1 943 ? 20.492 -42.960 26.235 1.00 95.31 943 VAL A O 1
ATOM 6938 N N . MET A 1 944 ? 19.169 -43.793 24.622 1.00 94.19 944 MET A N 1
ATOM 6939 C CA . MET A 1 944 ? 18.384 -44.698 25.468 1.00 94.19 944 MET A CA 1
ATOM 6940 C C . MET A 1 944 ? 18.255 -46.105 24.872 1.00 94.19 944 MET A C 1
ATOM 6942 O O . MET A 1 944 ? 18.430 -46.318 23.680 1.00 94.19 944 MET A O 1
ATOM 6946 N N . THR A 1 945 ? 17.927 -47.086 25.709 1.00 89.00 945 THR A N 1
ATOM 6947 C CA . THR A 1 945 ? 17.404 -48.396 25.276 1.00 89.00 945 THR A CA 1
ATOM 6948 C C . THR A 1 945 ? 15.908 -48.297 24.965 1.00 89.00 945 THR A C 1
ATOM 6950 O O . THR A 1 945 ? 15.242 -47.391 25.467 1.00 89.00 945 THR A O 1
ATOM 6953 N N . ALA A 1 946 ? 15.349 -49.272 24.241 1.00 83.19 946 ALA A N 1
ATOM 6954 C CA . ALA A 1 946 ? 13.906 -49.375 23.973 1.00 83.19 946 ALA A CA 1
ATOM 6955 C C . ALA A 1 946 ? 12.993 -49.301 25.223 1.00 83.19 946 ALA A C 1
ATOM 6957 O O . ALA A 1 946 ? 11.828 -48.935 25.110 1.00 83.19 946 ALA A O 1
ATOM 6958 N N . ASN A 1 947 ? 13.519 -49.587 26.422 1.00 84.38 947 ASN A N 1
ATOM 6959 C CA . ASN A 1 947 ? 12.790 -49.496 27.696 1.00 84.38 947 ASN A CA 1
ATOM 6960 C C . ASN A 1 947 ? 13.005 -48.148 28.429 1.00 84.38 947 ASN A C 1
ATOM 6962 O O . ASN A 1 947 ? 12.853 -48.082 29.648 1.00 84.38 947 ASN A O 1
ATOM 6966 N N . GLY A 1 948 ? 13.457 -47.094 27.738 1.00 82.75 948 GLY A N 1
ATOM 6967 C CA . GLY A 1 948 ? 13.662 -45.749 28.303 1.00 82.75 948 GLY A CA 1
ATOM 6968 C C . GLY A 1 948 ? 14.866 -45.601 29.248 1.00 82.75 948 GLY A C 1
ATOM 6969 O O . GLY A 1 948 ? 15.084 -44.536 29.828 1.00 82.75 948 GLY A O 1
ATOM 6970 N N . ARG A 1 949 ? 15.687 -46.646 29.426 1.00 88.56 949 ARG A N 1
ATOM 6971 C CA . ARG A 1 949 ? 16.909 -46.558 30.243 1.00 88.56 949 ARG A CA 1
ATOM 6972 C C . ARG A 1 949 ? 18.031 -45.899 29.444 1.00 88.56 949 ARG A C 1
ATOM 6974 O O . ARG A 1 949 ? 18.426 -46.438 28.412 1.00 88.56 949 ARG A O 1
ATOM 6981 N N . GLY A 1 950 ? 18.575 -44.801 29.964 1.00 91.62 950 GLY A N 1
ATOM 6982 C CA . GLY A 1 950 ? 19.712 -44.086 29.380 1.00 91.62 950 GLY A CA 1
ATOM 6983 C C . GLY A 1 950 ? 20.977 -44.935 29.209 1.00 91.62 950 GLY A C 1
ATOM 6984 O O . GLY A 1 950 ? 21.299 -45.774 30.056 1.00 91.62 950 GLY A O 1
ATOM 6985 N N . ILE A 1 951 ? 21.701 -44.692 28.115 1.00 93.75 951 ILE A N 1
ATOM 6986 C CA . ILE A 1 951 ? 22.935 -45.384 27.736 1.00 93.75 951 ILE A CA 1
ATOM 6987 C C . ILE A 1 951 ? 24.115 -44.415 27.852 1.00 93.75 951 ILE A C 1
ATOM 6989 O O . ILE A 1 951 ? 24.375 -43.619 26.946 1.00 93.75 951 ILE A O 1
ATOM 6993 N N . GLY A 1 952 ? 24.855 -44.509 28.957 1.00 92.62 952 GLY A N 1
ATOM 6994 C CA . GLY A 1 952 ? 26.094 -43.755 29.155 1.00 92.62 952 GLY A CA 1
ATOM 6995 C C . GLY A 1 952 ? 27.288 -44.282 28.360 1.00 92.62 952 GLY A C 1
ATOM 6996 O O . GLY A 1 952 ? 27.316 -45.442 27.948 1.00 92.62 952 GLY A O 1
ATOM 6997 N N . SER A 1 953 ? 28.292 -43.420 28.176 1.00 92.62 953 SER A N 1
ATOM 6998 C CA . SER A 1 953 ? 29.507 -43.692 27.391 1.00 92.62 953 SER A CA 1
ATOM 6999 C C . SER A 1 953 ? 29.257 -44.008 25.906 1.00 92.62 953 SER A C 1
ATOM 7001 O O . SER A 1 953 ? 30.082 -44.654 25.256 1.00 92.62 953 SER A O 1
ATOM 7003 N N . THR A 1 954 ? 28.141 -43.533 25.352 1.00 95.06 954 THR A N 1
ATOM 7004 C CA . THR A 1 954 ? 27.872 -43.544 23.909 1.00 95.06 954 THR A CA 1
ATOM 7005 C C . THR A 1 954 ? 28.556 -42.354 23.255 1.00 95.06 954 THR A C 1
ATOM 7007 O O . THR A 1 954 ? 28.479 -41.245 23.778 1.00 95.06 954 THR A O 1
ATOM 7010 N N . ARG A 1 955 ? 29.206 -42.568 22.108 1.00 96.00 955 ARG A N 1
ATOM 7011 C CA . ARG A 1 955 ? 29.761 -41.481 21.300 1.00 96.00 955 ARG A CA 1
ATOM 7012 C C . ARG A 1 955 ? 28.661 -40.916 20.408 1.00 96.00 955 ARG A C 1
ATOM 7014 O O . ARG A 1 955 ? 28.050 -41.673 19.658 1.00 96.00 955 ARG A O 1
ATOM 7021 N N . VAL A 1 956 ? 28.468 -39.606 20.450 1.00 95.00 956 VAL A N 1
ATOM 7022 C CA . VAL A 1 956 ? 27.665 -38.862 19.476 1.00 95.00 956 VAL A CA 1
ATOM 7023 C C . VAL A 1 956 ? 28.615 -37.942 18.719 1.00 95.00 956 VAL A C 1
ATOM 7025 O O . VAL A 1 956 ? 29.458 -37.281 19.321 1.00 95.00 956 VAL A O 1
ATOM 7028 N N . MET A 1 957 ? 28.546 -37.957 17.395 1.00 94.94 957 MET A N 1
ATOM 7029 C CA . MET A 1 957 ? 29.416 -37.204 16.497 1.00 94.94 957 MET A CA 1
ATOM 7030 C C . MET A 1 957 ? 28.572 -36.267 15.645 1.00 94.94 957 MET A C 1
ATOM 7032 O O . MET A 1 957 ? 27.521 -36.673 15.157 1.00 94.94 957 MET A O 1
ATOM 7036 N N . PHE A 1 958 ? 29.047 -35.044 15.457 1.00 91.69 958 PHE A N 1
ATOM 7037 C CA . PHE A 1 958 ? 28.351 -33.981 14.747 1.00 91.69 958 PHE A CA 1
ATOM 7038 C C . PHE A 1 958 ? 29.250 -33.471 13.614 1.00 91.69 958 PHE A C 1
ATOM 7040 O O . PHE A 1 958 ? 30.443 -33.242 13.816 1.00 91.69 958 PHE A O 1
ATOM 7047 N N . THR A 1 959 ? 28.704 -33.398 12.402 1.00 89.75 959 THR A N 1
ATOM 7048 C CA . THR A 1 959 ? 29.447 -33.194 11.142 1.00 89.75 959 THR A CA 1
ATOM 7049 C C . THR A 1 959 ? 28.602 -32.425 10.134 1.00 89.75 959 THR A C 1
ATOM 7051 O O . THR A 1 959 ? 27.388 -32.400 10.277 1.00 89.75 959 THR A O 1
ATOM 7054 N N . GLY A 1 960 ? 29.203 -31.847 9.093 1.00 86.12 960 GLY A N 1
ATOM 7055 C CA . GLY A 1 960 ? 28.480 -31.044 8.098 1.00 86.12 960 GLY A CA 1
ATOM 7056 C C . GLY A 1 960 ? 28.514 -29.549 8.415 1.00 86.12 960 GLY A C 1
ATOM 7057 O O . GLY A 1 960 ? 29.354 -29.107 9.201 1.00 86.12 960 GLY A O 1
ATOM 7058 N N . GLY A 1 961 ? 27.626 -28.781 7.779 1.00 84.12 961 GLY A N 1
ATOM 7059 C CA . GLY A 1 961 ? 27.667 -27.320 7.781 1.00 84.12 961 GLY A CA 1
ATOM 7060 C C . GLY A 1 961 ? 29.058 -26.790 7.424 1.00 84.12 961 GLY A C 1
ATOM 7061 O O . GLY A 1 961 ? 29.708 -27.268 6.493 1.00 84.12 961 GLY A O 1
ATOM 7062 N N . ASN A 1 962 ? 29.533 -25.841 8.222 1.00 78.81 962 ASN A N 1
ATOM 7063 C CA . ASN A 1 962 ? 30.847 -25.210 8.113 1.00 78.81 962 ASN A CA 1
ATOM 7064 C C . ASN A 1 962 ? 31.950 -25.858 8.984 1.00 78.81 962 ASN A C 1
ATOM 7066 O O . ASN A 1 962 ? 33.065 -25.334 9.044 1.00 78.81 962 ASN A O 1
ATOM 7070 N N . LEU A 1 963 ? 31.672 -26.973 9.674 1.00 79.50 963 LEU A N 1
ATOM 7071 C CA . LEU A 1 963 ? 32.637 -27.596 10.586 1.00 79.50 963 LEU A CA 1
ATOM 7072 C C . LEU A 1 963 ? 33.838 -28.163 9.821 1.00 79.50 963 LEU A C 1
ATOM 7074 O O . LEU A 1 963 ? 33.714 -29.113 9.048 1.00 79.50 963 LEU A O 1
ATOM 7078 N N . THR A 1 964 ? 35.022 -27.619 10.099 1.00 78.62 96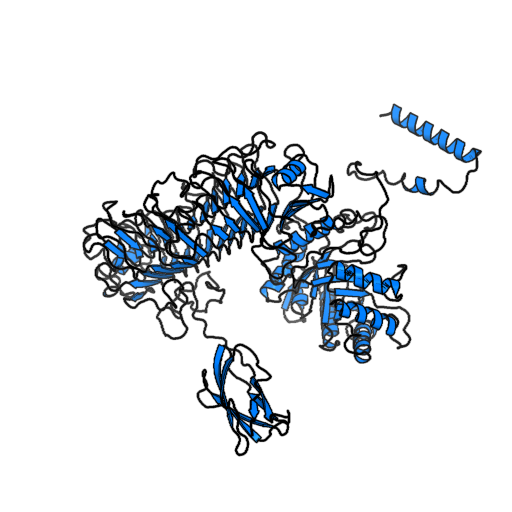4 THR A N 1
ATOM 7079 C CA . THR A 1 964 ? 36.291 -28.099 9.533 1.00 78.62 964 THR A CA 1
ATOM 7080 C C . THR A 1 964 ? 36.740 -29.436 10.121 1.00 78.62 964 THR A C 1
ATOM 7082 O O . THR A 1 964 ? 37.463 -30.171 9.455 1.00 78.62 964 THR A O 1
ATOM 7085 N N . GLU A 1 965 ? 36.284 -29.781 11.330 1.00 83.75 965 GLU A N 1
ATOM 7086 C CA . GLU A 1 965 ? 36.542 -31.057 12.004 1.00 83.75 965 GLU A CA 1
ATOM 7087 C C . GLU A 1 965 ? 35.276 -31.576 12.727 1.00 83.75 965 GLU A C 1
ATOM 7089 O O . GLU A 1 965 ? 34.511 -30.774 13.271 1.00 83.75 965 GLU A O 1
ATOM 7094 N N . PRO A 1 966 ? 35.036 -32.904 12.793 1.00 89.31 966 PRO A N 1
ATOM 7095 C CA . PRO A 1 966 ? 33.884 -33.481 13.492 1.00 89.31 966 PRO A CA 1
ATOM 7096 C C . PRO A 1 966 ? 33.867 -33.201 15.001 1.00 89.31 966 PRO A C 1
ATOM 7098 O O . PRO A 1 966 ? 34.723 -33.688 15.750 1.00 89.31 966 PRO A O 1
ATOM 7101 N N . LEU A 1 967 ? 32.818 -32.540 15.492 1.00 92.38 967 LEU A N 1
ATOM 7102 C CA . LEU A 1 967 ? 32.591 -32.409 16.931 1.00 92.38 967 LEU A CA 1
ATOM 7103 C C . LEU A 1 967 ? 32.142 -33.752 17.522 1.00 92.38 967 LEU A C 1
ATOM 7105 O O . LEU A 1 967 ? 31.498 -34.574 16.866 1.00 92.38 967 LEU A O 1
ATOM 7109 N N . THR A 1 968 ? 32.512 -34.018 18.776 1.00 93.94 968 THR A N 1
ATOM 7110 C CA . THR A 1 968 ? 32.196 -35.283 19.456 1.00 93.94 968 THR A CA 1
ATOM 7111 C C . THR A 1 968 ? 31.777 -35.046 20.901 1.00 93.94 968 THR A C 1
ATOM 7113 O O . THR A 1 968 ? 32.573 -34.562 21.700 1.00 93.94 968 THR A O 1
ATOM 7116 N N . ALA A 1 969 ? 30.576 -35.498 21.254 1.00 92.44 969 ALA A N 1
ATOM 7117 C CA . ALA A 1 969 ? 30.098 -35.595 22.626 1.00 92.44 969 ALA A CA 1
ATOM 7118 C C . ALA A 1 969 ? 30.093 -37.062 23.094 1.00 92.44 969 ALA A C 1
ATOM 7120 O O . ALA A 1 969 ? 30.006 -38.002 22.295 1.00 92.44 969 ALA A O 1
ATOM 7121 N N . VAL A 1 970 ? 30.180 -37.275 24.409 1.00 94.62 970 VAL A N 1
ATOM 7122 C CA . VAL A 1 970 ? 30.044 -38.601 25.030 1.00 94.62 970 VAL A CA 1
ATOM 7123 C C . VAL A 1 970 ? 28.960 -38.537 26.093 1.00 94.62 970 VAL A C 1
ATOM 7125 O O . VAL A 1 970 ? 28.990 -37.663 26.956 1.00 94.62 970 VAL A O 1
ATOM 7128 N N . THR A 1 971 ? 28.007 -39.466 26.045 1.00 95.44 971 THR A N 1
ATOM 7129 C CA . THR A 1 971 ? 26.844 -39.418 26.932 1.00 95.44 971 THR A CA 1
ATOM 7130 C C . THR A 1 971 ? 27.197 -39.665 28.397 1.00 95.44 971 THR A C 1
ATOM 7132 O O . THR A 1 971 ? 27.978 -40.566 28.734 1.00 95.44 971 THR A O 1
ATOM 7135 N N . ASN A 1 972 ? 26.557 -38.909 29.293 1.00 90.75 972 ASN A N 1
ATOM 7136 C CA . ASN A 1 972 ? 26.644 -39.139 30.735 1.00 90.75 972 ASN A CA 1
ATOM 7137 C C . ASN A 1 972 ? 25.933 -40.448 31.148 1.00 90.75 972 ASN A C 1
ATOM 7139 O O . ASN A 1 972 ? 25.251 -41.081 30.344 1.00 90.75 972 ASN A O 1
ATOM 7143 N N . GLN A 1 973 ? 26.043 -40.864 32.415 1.00 87.88 973 GLN A N 1
ATOM 7144 C CA . GLN A 1 973 ? 25.450 -42.126 32.903 1.00 87.88 973 GLN A CA 1
ATOM 7145 C C . GLN A 1 973 ? 23.926 -42.263 32.696 1.00 87.88 973 GLN A C 1
ATOM 7147 O O . GLN A 1 973 ? 23.407 -43.378 32.716 1.00 87.88 973 GLN A O 1
ATOM 7152 N N . PHE A 1 974 ? 23.216 -41.149 32.489 1.00 87.94 974 PHE A N 1
ATOM 7153 C CA . PHE A 1 974 ? 21.777 -41.101 32.228 1.00 87.94 974 PHE A CA 1
ATOM 7154 C C . PHE A 1 974 ? 21.430 -40.970 30.737 1.00 87.94 974 PHE A C 1
ATOM 7156 O O . PHE A 1 974 ? 20.245 -40.911 30.411 1.00 87.94 974 PHE A O 1
ATOM 7163 N N . GLY A 1 975 ? 22.425 -40.970 29.845 1.00 92.81 975 GLY A N 1
ATOM 7164 C CA . GLY A 1 975 ? 22.268 -40.960 28.390 1.00 92.81 975 GLY A CA 1
ATOM 7165 C C . GLY A 1 975 ? 22.356 -39.586 27.720 1.00 92.81 975 GLY A C 1
ATOM 7166 O O . GLY A 1 975 ? 22.346 -39.547 26.497 1.00 92.81 975 GLY A O 1
ATOM 7167 N N . TYR A 1 976 ? 22.458 -38.482 28.464 1.00 94.06 976 TYR A N 1
ATOM 7168 C CA . TYR A 1 976 ? 22.415 -37.132 27.882 1.00 94.06 976 TYR A CA 1
ATOM 7169 C C . TYR A 1 976 ? 23.734 -36.715 27.231 1.00 94.06 976 TYR A C 1
ATOM 7171 O O . TYR A 1 976 ? 24.807 -37.014 27.766 1.00 94.06 976 TYR A O 1
ATOM 7179 N N . TYR A 1 977 ? 23.633 -35.965 26.135 1.00 95.44 977 TYR A N 1
ATOM 7180 C CA . TYR A 1 977 ? 24.715 -35.230 25.484 1.00 95.44 977 TYR A CA 1
ATOM 7181 C C . TYR A 1 977 ? 24.232 -33.833 25.061 1.00 95.44 977 TYR A C 1
ATOM 7183 O O . TYR A 1 977 ? 23.031 -33.593 24.944 1.00 95.44 977 TYR A O 1
ATOM 7191 N N . HIS A 1 978 ? 25.174 -32.929 24.804 1.00 93.62 978 HIS A N 1
ATOM 7192 C CA . HIS A 1 978 ? 24.920 -31.651 24.145 1.00 93.62 978 HIS A CA 1
ATOM 7193 C C . HIS A 1 978 ? 26.157 -31.205 23.352 1.00 93.62 978 HIS A C 1
ATOM 7195 O O . HIS A 1 978 ? 27.260 -31.717 23.568 1.00 93.62 978 HIS A O 1
ATOM 7201 N N . PHE A 1 979 ? 25.941 -30.265 22.442 1.00 91.62 979 PHE A N 1
ATOM 7202 C CA . PHE A 1 979 ? 26.937 -29.498 21.711 1.00 91.62 979 PHE A CA 1
ATOM 7203 C C . PHE A 1 979 ? 26.590 -28.013 21.857 1.00 91.62 979 PHE A C 1
ATOM 7205 O O . PHE A 1 979 ? 25.412 -27.659 21.814 1.00 91.62 979 PHE A O 1
ATOM 7212 N N . GLU A 1 980 ? 27.601 -27.163 22.011 1.00 88.88 980 GLU A N 1
ATOM 7213 C CA . GLU A 1 980 ? 27.467 -25.704 22.126 1.00 88.88 980 GLU A CA 1
ATOM 7214 C C . GLU A 1 980 ? 28.293 -25.026 21.031 1.00 88.88 980 GLU A C 1
ATOM 7216 O O . GLU A 1 980 ? 29.223 -25.636 20.494 1.00 88.88 980 GLU A O 1
ATOM 7221 N N . GLY A 1 981 ? 27.981 -23.767 20.718 1.00 82.62 981 GLY A N 1
ATOM 7222 C CA . GLY A 1 981 ? 28.721 -23.013 19.704 1.00 82.62 981 GLY A CA 1
ATOM 7223 C C . GLY A 1 981 ? 28.513 -23.537 18.282 1.00 82.62 981 GLY A C 1
ATOM 7224 O O . GLY A 1 981 ? 29.414 -23.409 17.456 1.00 82.62 981 GLY A O 1
ATOM 7225 N N . ILE A 1 982 ? 27.365 -24.165 18.006 1.00 87.94 982 ILE A N 1
ATOM 7226 C CA . ILE A 1 982 ? 27.013 -24.628 16.661 1.00 87.94 982 ILE A CA 1
ATOM 7227 C C . ILE A 1 982 ? 26.422 -23.458 15.879 1.00 87.94 982 ILE A C 1
ATOM 7229 O O . ILE A 1 982 ? 25.672 -22.663 16.434 1.00 87.94 982 ILE A O 1
ATOM 7233 N N . GLU A 1 983 ? 26.766 -23.344 14.602 1.00 79.81 983 GLU A N 1
ATOM 7234 C CA . GLU A 1 983 ? 26.325 -22.237 13.760 1.00 79.81 983 GLU A CA 1
ATOM 7235 C C . GLU A 1 983 ? 24.893 -22.466 13.244 1.00 79.81 983 GLU A C 1
ATOM 7237 O O . GLU A 1 983 ? 24.601 -23.498 12.637 1.00 79.81 983 GLU A O 1
ATOM 7242 N N . ALA A 1 984 ? 23.991 -21.513 13.485 1.00 79.12 984 ALA A N 1
ATOM 7243 C CA . ALA A 1 984 ? 22.637 -21.543 12.931 1.00 79.12 984 ALA A CA 1
ATOM 7244 C C . ALA A 1 984 ? 22.613 -21.270 11.408 1.00 79.12 984 ALA A C 1
ATOM 7246 O O . ALA A 1 984 ? 23.516 -20.652 10.850 1.00 79.12 984 ALA A O 1
ATOM 7247 N N . GLY A 1 985 ? 21.556 -21.720 10.728 1.00 70.44 985 GLY A N 1
ATOM 7248 C CA . GLY A 1 985 ? 21.367 -21.601 9.276 1.00 70.44 985 GLY A CA 1
ATOM 7249 C C . GLY A 1 985 ? 22.042 -22.700 8.442 1.00 70.44 985 GLY A C 1
ATOM 7250 O O . GLY A 1 985 ? 22.101 -22.584 7.220 1.00 70.44 985 GLY A O 1
ATOM 7251 N N . GLN A 1 986 ? 22.556 -23.761 9.074 1.00 80.69 986 GLN A N 1
ATOM 7252 C CA . GLN A 1 986 ? 23.364 -24.803 8.426 1.00 80.69 986 GLN A CA 1
ATOM 7253 C C . GLN A 1 986 ? 22.714 -26.199 8.512 1.00 80.69 986 GLN A C 1
ATOM 7255 O O . GLN A 1 986 ? 21.981 -26.518 9.453 1.00 80.69 986 GLN A O 1
ATOM 7260 N N . THR A 1 987 ? 23.035 -27.075 7.551 1.00 80.69 987 THR A N 1
ATOM 7261 C CA . THR A 1 987 ? 22.632 -28.495 7.565 1.00 80.69 987 THR A CA 1
ATOM 7262 C C . THR A 1 987 ? 23.740 -29.379 8.142 1.00 80.69 987 THR A C 1
ATOM 7264 O O . THR A 1 987 ? 24.836 -29.479 7.582 1.00 80.69 987 THR A O 1
ATOM 7267 N N . TYR A 1 988 ? 23.435 -30.095 9.222 1.00 89.50 988 TYR A N 1
ATOM 7268 C CA . TYR A 1 988 ? 24.354 -30.992 9.920 1.00 89.50 988 TYR A CA 1
ATOM 7269 C C . TYR A 1 988 ? 23.890 -32.453 9.893 1.00 89.50 988 TYR A C 1
ATOM 7271 O O . TYR A 1 988 ? 22.719 -32.773 9.707 1.00 89.50 988 TYR A O 1
ATOM 7279 N N . ILE A 1 989 ? 24.833 -33.365 10.117 1.00 91.19 989 ILE A N 1
ATOM 7280 C CA . ILE A 1 989 ? 24.616 -34.797 10.300 1.00 91.19 989 ILE A CA 1
ATOM 7281 C C . ILE A 1 989 ? 25.092 -35.174 11.699 1.00 91.19 989 ILE A C 1
ATOM 7283 O O . ILE A 1 989 ? 26.281 -35.062 12.020 1.00 91.19 989 ILE A O 1
ATOM 7287 N N . ILE A 1 990 ? 24.165 -35.679 12.509 1.00 95.31 990 ILE A N 1
ATOM 7288 C CA . ILE A 1 990 ? 24.413 -36.188 13.855 1.00 95.31 990 ILE A CA 1
ATOM 7289 C C . ILE A 1 990 ? 24.380 -37.719 13.850 1.00 95.31 990 ILE A C 1
ATOM 7291 O O . ILE A 1 990 ? 23.452 -38.331 13.329 1.00 95.31 990 ILE A O 1
ATOM 7295 N N . THR A 1 991 ? 25.422 -38.354 14.387 1.00 94.69 991 THR A N 1
ATOM 7296 C CA . THR A 1 991 ? 25.652 -39.806 14.312 1.00 94.69 991 THR A CA 1
ATOM 7297 C C . THR A 1 991 ? 25.977 -40.397 15.680 1.00 94.69 991 THR A C 1
ATOM 7299 O O . THR A 1 991 ? 26.931 -39.976 16.333 1.00 94.69 991 THR A O 1
ATOM 7302 N N . VAL A 1 992 ? 25.227 -41.415 16.097 1.00 95.31 992 VAL A N 1
ATOM 7303 C CA . VAL A 1 992 ? 25.393 -42.144 17.360 1.00 95.31 992 VAL A CA 1
ATOM 7304 C C . VAL A 1 992 ? 26.169 -43.453 17.155 1.00 95.31 992 VAL A C 1
ATOM 7306 O O . VAL A 1 992 ? 25.996 -44.159 16.163 1.00 95.31 992 VAL A O 1
ATOM 7309 N N . GLY A 1 993 ? 27.032 -43.817 18.107 1.00 91.50 993 GLY A N 1
ATOM 7310 C CA . GLY A 1 993 ? 27.798 -45.062 18.054 1.00 91.50 993 GLY A CA 1
ATOM 7311 C C . GLY A 1 993 ? 28.211 -45.595 19.425 1.00 91.50 993 GLY A C 1
ATOM 7312 O O . GLY A 1 993 ? 28.795 -44.886 20.248 1.00 91.50 993 GLY A O 1
ATOM 7313 N N . HIS A 1 994 ? 27.961 -46.885 19.663 1.00 92.75 994 HIS A N 1
ATOM 7314 C CA . HIS A 1 994 ? 28.341 -47.582 20.893 1.00 92.75 994 HIS A CA 1
ATOM 7315 C C . HIS A 1 994 ? 28.859 -49.002 20.607 1.00 92.75 994 HIS A C 1
ATOM 7317 O O . HIS A 1 994 ? 28.450 -49.649 19.651 1.00 92.75 994 HIS A O 1
ATOM 7323 N N . LYS A 1 995 ? 29.757 -49.525 21.457 1.00 87.31 995 LYS A N 1
ATOM 7324 C CA . LYS A 1 995 ? 30.404 -50.842 21.249 1.00 87.31 995 LYS A CA 1
ATOM 7325 C C . LYS A 1 995 ? 29.514 -52.059 21.538 1.00 87.31 995 LYS A C 1
ATOM 7327 O O . LYS A 1 995 ? 29.907 -53.175 21.220 1.00 87.31 995 LYS A O 1
ATOM 7332 N N . ARG A 1 996 ? 28.391 -51.866 22.237 1.00 86.00 996 ARG A N 1
ATOM 7333 C CA . ARG A 1 996 ? 27.510 -52.945 22.738 1.00 86.00 996 ARG A CA 1
ATOM 7334 C C . ARG A 1 996 ? 26.024 -52.747 22.429 1.00 86.00 996 ARG A C 1
ATOM 7336 O O . ARG A 1 996 ? 25.246 -53.590 22.840 1.00 86.00 996 ARG A O 1
ATOM 7343 N N . TYR A 1 997 ? 25.657 -51.645 21.776 1.00 87.81 997 TYR A N 1
ATOM 7344 C CA . TYR A 1 997 ? 24.268 -51.331 21.437 1.00 87.81 997 TYR A CA 1
ATOM 7345 C C . TYR A 1 997 ? 24.183 -50.951 19.962 1.00 87.81 997 TYR A C 1
ATOM 7347 O O . TYR A 1 997 ? 25.059 -50.231 19.476 1.00 87.81 997 TYR A O 1
ATOM 7355 N N . ALA A 1 998 ? 23.147 -51.426 19.277 1.00 87.00 998 ALA A N 1
ATOM 7356 C CA . ALA A 1 998 ? 22.845 -51.073 17.892 1.00 87.00 998 ALA A CA 1
ATOM 7357 C C . ALA A 1 998 ? 21.646 -50.117 17.827 1.00 87.00 998 ALA A C 1
ATOM 7359 O O . ALA A 1 998 ? 20.710 -50.243 18.612 1.00 87.00 998 ALA A O 1
ATOM 7360 N N . PHE A 1 999 ? 21.654 -49.189 16.871 1.00 90.69 999 PHE A N 1
ATOM 7361 C CA . PHE A 1 999 ? 20.601 -48.190 16.661 1.00 90.69 999 PHE A CA 1
ATOM 7362 C C . PHE A 1 999 ? 19.936 -48.432 15.304 1.00 90.69 999 PHE A C 1
ATOM 7364 O O . PHE A 1 999 ? 20.633 -48.748 14.340 1.00 90.69 999 PHE A O 1
ATOM 7371 N N . SER A 1 1000 ? 18.609 -48.299 15.220 1.00 77.00 1000 SER A N 1
ATOM 7372 C CA . SER A 1 1000 ? 17.870 -48.392 13.947 1.00 77.00 1000 SER A CA 1
ATOM 7373 C C . SER A 1 1000 ? 18.219 -47.243 13.002 1.00 77.00 1000 SER A C 1
ATOM 7375 O O . SER A 1 1000 ? 18.372 -47.450 11.803 1.00 77.00 1000 SER A O 1
ATOM 7377 N N . GLU A 1 1001 ? 18.395 -46.050 13.568 1.00 84.88 1001 GLU A N 1
ATOM 7378 C CA . GLU A 1 1001 ? 18.818 -44.830 12.886 1.00 84.88 1001 GLU A CA 1
ATOM 7379 C C . GLU A 1 1001 ? 20.123 -44.341 13.530 1.00 84.88 1001 GLU A C 1
ATOM 7381 O O . GLU A 1 1001 ? 20.093 -43.538 14.462 1.00 84.88 1001 GLU A O 1
ATOM 7386 N N . PRO A 1 1002 ? 21.293 -44.854 13.108 1.00 88.69 1002 PRO A N 1
ATOM 7387 C CA . PRO A 1 1002 ? 22.567 -44.442 13.687 1.00 88.69 1002 PRO A CA 1
ATOM 7388 C C . PRO A 1 1002 ? 22.985 -43.026 13.264 1.00 88.69 1002 PRO A C 1
ATOM 7390 O O . PRO A 1 1002 ? 23.867 -42.461 13.899 1.00 88.69 1002 PRO A O 1
ATOM 7393 N N . SER A 1 1003 ? 22.368 -42.447 12.229 1.00 91.62 1003 SER A N 1
ATOM 7394 C CA . SER A 1 1003 ? 22.641 -41.091 11.740 1.00 91.62 1003 SER A CA 1
ATOM 7395 C C . SER A 1 1003 ? 21.341 -40.378 11.373 1.00 91.62 1003 SER A C 1
ATOM 7397 O O . SER A 1 1003 ? 20.447 -40.998 10.799 1.00 91.62 1003 SER A O 1
ATOM 7399 N N . ARG A 1 1004 ? 21.262 -39.074 11.650 1.00 87.94 1004 ARG A N 1
ATOM 7400 C CA . ARG A 1 1004 ? 20.178 -38.178 11.222 1.00 87.94 1004 ARG A CA 1
ATOM 7401 C C . ARG A 1 1004 ? 20.748 -36.911 10.600 1.00 87.94 1004 ARG A C 1
ATOM 7403 O O . ARG A 1 1004 ? 21.796 -36.436 11.033 1.00 87.94 1004 ARG A O 1
ATOM 7410 N N . VAL A 1 1005 ? 20.045 -36.377 9.607 1.00 87.31 1005 VAL A N 1
ATOM 7411 C CA . VAL A 1 1005 ? 20.286 -35.037 9.055 1.00 87.31 1005 VAL A CA 1
ATOM 7412 C C . VAL A 1 1005 ? 19.396 -34.059 9.818 1.00 87.31 1005 VAL A C 1
ATOM 7414 O O . VAL A 1 1005 ? 18.232 -34.377 10.057 1.00 87.31 1005 VAL A O 1
ATOM 7417 N N . ILE A 1 1006 ? 19.935 -32.908 10.209 1.00 85.94 1006 ILE A N 1
ATOM 7418 C CA . ILE A 1 1006 ? 19.186 -31.811 10.825 1.00 85.94 1006 ILE A CA 1
ATOM 7419 C C . ILE A 1 1006 ? 19.524 -30.497 10.118 1.00 85.94 1006 ILE A C 1
ATOM 7421 O O . ILE A 1 1006 ? 20.682 -30.243 9.793 1.00 85.94 1006 ILE A O 1
ATOM 7425 N N . GLU A 1 1007 ? 18.517 -29.663 9.895 1.00 82.81 1007 GLU A N 1
ATOM 7426 C CA . GLU A 1 1007 ? 18.686 -28.254 9.533 1.00 82.81 1007 GLU A CA 1
ATOM 7427 C C . GLU A 1 1007 ? 18.479 -27.446 10.812 1.00 82.81 1007 GLU A C 1
ATOM 7429 O O . GLU A 1 1007 ? 17.505 -27.673 11.534 1.00 82.81 1007 GLU A O 1
ATOM 7434 N N . LEU A 1 1008 ? 19.442 -26.593 11.153 1.00 77.62 1008 LEU A N 1
ATOM 7435 C CA . LEU A 1 1008 ? 19.538 -26.009 12.485 1.00 77.62 1008 LEU A CA 1
ATOM 7436 C C . LEU A 1 1008 ? 19.385 -24.490 12.413 1.00 77.62 1008 LEU A C 1
ATOM 7438 O O . LEU A 1 1008 ? 20.307 -23.807 11.985 1.00 77.62 1008 LEU A O 1
ATOM 7442 N N . PHE A 1 1009 ? 18.233 -23.971 12.836 1.00 72.44 1009 PHE A N 1
ATOM 7443 C CA . PHE A 1 1009 ? 17.916 -22.534 12.798 1.00 72.44 1009 PHE A CA 1
ATOM 7444 C C . PHE A 1 1009 ? 17.880 -21.869 14.187 1.00 72.44 1009 PHE A C 1
ATOM 7446 O O . PHE A 1 1009 ? 18.060 -20.661 14.281 1.00 72.44 1009 PHE A O 1
ATOM 7453 N N . ASP A 1 1010 ? 17.700 -22.654 15.251 1.00 78.62 1010 ASP A N 1
ATOM 7454 C CA . ASP A 1 1010 ? 17.729 -22.237 16.661 1.00 78.62 1010 ASP A CA 1
ATOM 7455 C C . ASP A 1 1010 ? 18.228 -23.431 17.513 1.00 78.62 1010 ASP A C 1
ATOM 7457 O O . ASP A 1 1010 ? 18.583 -24.488 16.981 1.00 78.62 1010 ASP A O 1
ATOM 7461 N N . ASN A 1 1011 ? 18.263 -23.278 18.834 1.00 81.88 1011 ASN A N 1
ATOM 7462 C CA . ASN A 1 1011 ? 18.541 -24.320 19.811 1.00 81.88 1011 ASN A CA 1
ATOM 7463 C C . ASN A 1 1011 ? 17.613 -25.529 19.630 1.00 81.88 1011 ASN A C 1
ATOM 7465 O O . ASN A 1 1011 ? 16.393 -25.393 19.552 1.00 81.88 1011 ASN A O 1
ATOM 7469 N N . LEU A 1 1012 ? 18.190 -26.732 19.628 1.00 85.94 1012 LEU A N 1
ATOM 7470 C CA . LEU A 1 1012 ? 17.463 -27.975 19.387 1.00 85.94 1012 LEU A CA 1
ATOM 7471 C C . LEU A 1 1012 ? 17.672 -28.959 20.544 1.00 85.94 1012 LEU A C 1
ATOM 7473 O O . LEU A 1 1012 ? 18.781 -29.455 20.759 1.00 85.94 1012 LEU A O 1
ATOM 7477 N N . SER A 1 1013 ? 16.606 -29.258 21.285 1.00 88.88 1013 SER A N 1
ATOM 7478 C CA . SER A 1 1013 ? 16.584 -30.301 22.316 1.00 88.88 1013 SER A CA 1
ATOM 7479 C C . SER A 1 1013 ? 16.055 -31.636 21.779 1.00 88.88 1013 SER A C 1
ATOM 7481 O O . SER A 1 1013 ? 15.623 -31.743 20.632 1.00 88.88 1013 SER A O 1
ATOM 7483 N N . ASP A 1 1014 ? 16.110 -32.669 22.626 1.00 87.69 1014 ASP A N 1
ATOM 7484 C CA . ASP A 1 1014 ? 15.409 -33.949 22.441 1.00 87.69 1014 ASP A CA 1
ATOM 7485 C C . ASP A 1 1014 ? 15.728 -34.693 21.127 1.00 87.69 1014 ASP A C 1
ATOM 7487 O O . ASP A 1 1014 ? 14.916 -35.456 20.596 1.00 87.69 1014 ASP A O 1
ATOM 7491 N N . VAL A 1 1015 ? 16.956 -34.525 20.614 1.00 90.25 1015 VAL A N 1
ATOM 7492 C CA . VAL A 1 1015 ? 17.484 -35.260 19.450 1.00 90.25 1015 VAL A CA 1
ATOM 7493 C C . VAL A 1 1015 ? 17.818 -36.713 19.844 1.00 90.25 1015 VAL A C 1
ATOM 7495 O O . VAL A 1 1015 ? 18.962 -37.160 19.845 1.00 90.25 1015 VAL A O 1
ATOM 7498 N N . ASP A 1 1016 ? 16.801 -37.474 20.236 1.00 92.94 1016 ASP A N 1
ATOM 7499 C CA . ASP A 1 1016 ? 16.976 -38.717 20.988 1.00 92.94 1016 ASP A CA 1
ATOM 7500 C C . ASP A 1 1016 ? 17.248 -39.947 20.111 1.00 92.94 1016 ASP A C 1
ATOM 7502 O O . ASP A 1 1016 ? 16.563 -40.207 19.117 1.00 92.94 1016 ASP A O 1
ATOM 7506 N N . PHE A 1 1017 ? 18.213 -40.771 20.527 1.00 92.88 1017 PHE A N 1
ATOM 7507 C CA . PHE A 1 1017 ? 18.582 -42.018 19.850 1.00 92.88 1017 PHE A CA 1
ATOM 7508 C C . PHE A 1 1017 ? 18.204 -43.241 20.688 1.00 92.88 1017 PHE A C 1
ATOM 7510 O O . PHE A 1 1017 ? 18.652 -43.396 21.827 1.00 92.88 1017 PHE A O 1
ATOM 7517 N N . VAL A 1 1018 ? 17.441 -44.165 20.099 1.00 90.06 1018 VAL A N 1
ATOM 7518 C CA . VAL A 1 1018 ? 16.975 -45.385 20.774 1.00 90.06 1018 VAL A CA 1
ATOM 7519 C C . VAL A 1 1018 ? 17.683 -46.620 20.214 1.00 90.06 1018 VAL A C 1
ATOM 7521 O O . VAL A 1 1018 ? 17.655 -46.886 19.012 1.00 90.06 1018 VAL A O 1
ATOM 7524 N N . ALA A 1 1019 ? 18.330 -47.383 21.094 1.00 88.75 1019 ALA A N 1
ATOM 7525 C CA . ALA A 1 1019 ? 18.959 -48.651 20.757 1.00 88.75 1019 ALA A CA 1
ATOM 7526 C C . ALA A 1 1019 ? 17.917 -49.770 20.612 1.00 88.75 1019 ALA A C 1
ATOM 7528 O O . ALA A 1 1019 ? 17.033 -49.923 21.462 1.00 88.75 1019 ALA A O 1
ATOM 7529 N N . VAL A 1 1020 ? 18.071 -50.575 19.560 1.00 82.06 1020 VAL A N 1
ATOM 7530 C CA . VAL A 1 1020 ? 17.195 -51.709 19.224 1.00 82.06 1020 VAL A CA 1
ATOM 7531 C C . VAL A 1 1020 ? 17.647 -53.037 19.837 1.00 82.06 1020 VAL A C 1
ATOM 7533 O O . VAL A 1 1020 ? 16.803 -53.901 20.059 1.00 82.06 1020 VAL A O 1
ATOM 7536 N N . PHE A 1 1021 ? 18.943 -53.186 20.137 1.00 63.06 1021 PHE A N 1
ATOM 7537 C CA . PHE A 1 1021 ? 19.553 -54.336 20.823 1.00 63.06 1021 PHE A CA 1
ATOM 7538 C C . PHE A 1 1021 ? 20.765 -53.878 21.639 1.00 63.06 1021 PHE A C 1
ATOM 7540 O O . PHE A 1 1021 ? 21.521 -53.029 21.105 1.00 63.06 1021 PHE A O 1
#

Mean predicted aligned error: 15.57 Å

pLDDT: mean 86.39, std 16.76, range [22.67, 98.94]

Nearest PDB structures (foldseek):
  6fwv-assembly2_B  TM=7.641E-01  e=2.031E-02  Bacillus anthracis
  6fwv-assembly1_A  TM=7.656E-01  e=3.176E-02  Bacillus anthracis
  2ww8-assembly1_A  TM=7.549E-01  e=1.016E-01  Streptococcus pneumoniae
  1zco-assembly1_A  TM=4.293E-01  e=1.586E-03  Pyrococcus furiosus
  4rl3-assembly2_B  TM=4.872E-01  e=1.857E-02  Pteris ryukyuensis

Radius of gyration: 34.44 Å; Cα contacts (8 Å, |Δi|>4): 2884; chains: 1; bounding box: 89×94×98 Å

Solvent-accessible surface area (backbone atoms only — not comparable to full-atom values): 49898 Å² total; per-residue (Å²): 112,80,68,62,59,53,55,54,52,51,52,52,55,52,54,56,53,53,58,75,73,64,76,83,76,90,80,61,79,77,62,60,70,74,76,72,83,84,87,79,90,84,82,85,94,82,88,91,87,85,89,86,91,86,91,85,75,98,80,78,69,43,55,50,88,49,54,85,88,44,48,26,34,36,28,38,71,62,58,94,54,86,66,29,47,54,83,30,70,75,13,25,56,44,52,42,52,52,37,41,46,34,44,41,38,30,41,34,31,48,39,72,36,102,56,60,28,96,86,68,38,54,28,64,49,74,64,38,52,28,54,43,32,38,51,26,49,76,64,71,22,47,37,24,43,33,49,60,47,48,61,52,36,83,54,36,77,86,31,65,68,69,55,44,54,50,47,46,53,51,55,46,38,75,73,43,59,83,65,39,34,58,49,26,38,32,33,52,58,60,56,76,81,86,71,50,58,69,53,49,47,30,36,53,52,32,52,53,45,50,61,75,66,44,57,97,80,40,44,44,31,37,47,44,64,53,76,43,65,55,68,28,58,53,62,85,93,73,43,73,40,33,48,52,58,58,56,68,69,62,76,50,63,35,42,32,31,55,30,41,29,57,39,23,69,38,80,53,58,94,83,35,84,11,32,38,38,36,44,45,67,62,24,49,53,31,30,76,71,66,41,60,43,27,33,20,48,27,35,37,25,45,83,72,59,97,86,57,71,68,68,30,25,28,34,89,64,14,65,56,40,46,51,55,27,50,49,49,36,54,60,70,40,66,87,34,52,2,49,12,42,36,32,37,62,34,45,77,48,35,92,84,31,95,63,93,75,57,57,78,88,64,55,70,82,55,71,79,70,75,40,30,20,34,33,46,24,58,25,72,50,42,70,56,51,22,75,27,68,35,56,46,28,49,38,31,38,62,34,42,32,18,36,45,31,47,36,35,34,53,43,64,38,62,49,40,62,52,48,23,48,35,47,16,60,67,25,80,46,11,43,50,69,31,39,40,34,32,26,73,43,80,73,31,38,44,36,19,35,29,56,63,13,34,22,34,38,29,34,28,15,31,48,34,30,40,40,39,8,34,25,74,91,48,85,69,93,42,66,17,24,32,36,37,25,65,31,60,43,73,46,35,34,27,21,23,35,27,39,20,18,17,92,73,24,45,41,33,26,43,30,39,41,29,22,30,32,30,30,18,31,22,52,64,43,37,39,82,92,46,29,60,66,83,35,11,47,49,41,12,16,16,36,36,37,19,23,50,18,14,77,62,42,72,40,74,57,51,66,48,90,57,96,75,85,49,23,27,26,77,94,27,39,39,28,53,29,37,43,31,49,25,40,25,25,15,11,2,22,26,38,38,41,34,36,66,48,55,50,27,12,67,27,39,39,42,28,51,25,41,29,27,41,92,60,85,86,50,36,48,23,16,30,31,29,30,36,36,43,36,19,29,41,26,37,41,38,34,50,27,40,28,25,21,42,17,17,44,70,54,62,31,24,24,34,34,34,20,79,79,66,73,89,77,54,29,38,40,33,43,40,28,32,24,41,28,33,40,14,27,28,68,22,65,32,29,32,14,6,20,18,38,31,32,44,27,35,37,48,29,37,40,28,19,24,39,27,17,36,27,32,33,21,18,59,29,56,42,72,90,41,49,41,85,84,43,15,11,21,25,38,32,40,61,40,36,33,46,30,38,40,34,20,26,28,23,32,27,51,55,69,38,47,45,58,30,49,26,39,34,38,27,16,32,33,43,60,46,65,79,45,27,46,30,37,42,30,11,24,28,24,22,14,52,44,42,77,46,22,86,84,40,26,37,25,20,7,34,37,41,41,58,90,59,41,37,86,22,41,42,44,37,32,18,28,40,31,23,15,25,89,53,94,41,34,21,26,33,40,43,47,34,70,76,86,65,62,65,65,38,57,20,42,36,94,47,55,47,42,93,40,56,61,59,63,45,11,55,33,42,53,50,11,48,23,20,86,83,47,61,25,38,52,59,26,52,57,36,63,56,80,75,73,39,75,44,74,77,48,70,47,50,63,74,90,61,96,49,82,34,65,63,35,16,65,83,68,96,68,61,51,34,43,94,60,56,72,53,53,99,44,20,34,32,16,16,43,64,70,69,72,79,83,55,49,72,27,38,46,29,26,36,29,23,38,81,84,71,48,40,38,42,74,27,40,36,36,40,40,52,58,86,58,89,63,74,48,74,36,61,17,40,80,69,5,42,41,61,47,72,75,39,62,32,79,31,52,34,38,43,34,57,51,48,99,81,46,45,49,85,67,40,61,45,79,46,75,33,76,62,67,40,69,74,65,58,42,56,29,78,82

Foldseek 3Di:
DVVVVVVVVVVVVVVVVVCVPPDDDDDCPVPVVVPPPPPDDDDDDDDDDDDDDDDPDPPQFAEFLDQPQFAEAEEEEQPPDVVRLQQDPVNLVLVQVVCLSNHHQEYAYAFAAPAAEPVRARGPHLVSLLVSQLSNVVSNHAYAHEDEDQCQLVCALPHCVVLVNQVRLQVSQVVDDPSRHHQAYEYEYDHDPPDDLVSLQSVLRSLLSSVVSHDPSHAYEYEDELPQQDWHDPPPPHDTGRSLLSVLVSPHQAYEYLLFFLALWDCPPVPTRHQCVSCVVSLQSCLVVVVFQHYAYEYEADPDDVPPDPGRHCPQLADVSVSLRQVVNCVVCVVRRSHRYYHYYYCCRHPSGPDDRGDDDPRPLDPVQVEQKWKAASDAQGIDHDNALLRVLVCLLQLNGAEEMEIEREAAHEPEADASEHFAAVQHNRHYPAYEYEYQDAQHEYEYAYAAQEANYEHQLYAHYHYACANSVDRDGAARYEQEHQHALFRFNYENYEYEAEPQRFHHENHAHASYAQAKNNFQFQDQVRAECRTQLQGYEHYYAFYQHDVNRSDGGDGDDDLAPGGHYPNHAHENAYYEQYEAWNGNEYEAHHHPDFASYAEHEYYNYEAFDPDPSHRITHAAEHEEHDRHQEAEAAHYEFEYHHQYQAAGEDYEYCQPDPDDGHHEYEHALYQQEQQEHPHLEQAHGESHEYQYYEQYEHAQYEFFAQAYAHNDYDDQWAANRRAGERHEHNYYENYEAAFAEFFHEDEHYHAYYAYEHEDYEYGALRHANYAAWLAEQYFQYDDYHLQHYAYESYEYEPPHFQRRQYHAELYEFAWHDDSRTAHYAYHIDRDDDLLGTEHQVQEDLCDLDDSNHCLVPQLRNHPVSNHHNLYHYDNDHQQAPDRSGREHELPDDDCQALSTDDDPDQAASVGHGADPRGGRHRYGHDDPPWDKAKEKAFEEEPVQQGDFQKKKWKDFFPDPDIDIWTADNRGMTMDTRDTAQTKMKIAIDDPPFAFPDRIDIDHGHHYHYHPYTYTPD

Sequence (1021 aa):
MKRTRIALFIAFAVAAFFIYQFGLTEGLAFQVKRARLIVTDQKPESRRTELRDDKSAEQNIGKLGATPGQTNGLWVFGGSLIPNPISTLAGRDRLVNTSSQSGFTDLYVSVYQSTPNSSGRLMYQDDDMAALITAAHANGQEVWAAYGDPGFPALGCGSSFPMQRMAEVAAYNASRSLNERFDGVVLDIEPAEPMSEADFQAMLTQYQCFRDALPSSIKLATAIRFFWTTPVEYPVGETTRPAYEHIIDMNFDNVIVMGYRDFAGTSNCGVGDGIICRDQDEVAYATSLSRSGLILAGIETKDVSPGEPETITFFEEGQVSYHVEARKVARHFESSSGFGGFAVHNYSDTILSDIAGWPDTLTVGTCDTGQNVDVEASGGTLQAGYSTLGAAFAAINAGTHTGDIAVEICASLDEGVNPATLNSSGAGSATYSSIEIYPLSDGLTITGNPGNGFGIIQFNGSDNIAFDGDNPNTVGKNRNLTVINANIATGNYSSVVRVATSPVITSANNIRMQYLSLNGNATGRNVSGINGSTTAANTTFGVYVGGNGGNPATNAPTAITSVTTQGIATNSTVNDFVVSNNSISNCGRGVQFLGAEAAMSNSVTVSGNTIGNPTLGETSGVYSTGIAIQGSSGILIANNTIFVESFLSLALRGIDIGPIATNSAYGPAIVEKNRVERVKSNRELTQGAYGINISGGIGHSIRNNFVSGVINSQFGGFGGDLSPTTSAVGIRIGNGTDHQIQHNSVNLFGTVPGNAGFNMTTAFAISATGQLRLDVRNNVFSNQINGGSLAETRHVAIYLPSGATSTMNLTMNNNAYFQGNETNSRMARRGTSTLLPPEDEYISANFNAGATTPATNFRAYSSTLQLSGNNDNASFATTTAPPFVSNSDLHIPTAGSSQLNNGGAVTSVIDDIDGDVRGATPDIGADEIVAPTAAAVTVSGRVMTANGRGIGSTRVMFTGGNLTEPLTAVTNQFGYYHFEGIEAGQTYIITVGHKRYAFSEPSRVIELFDNLSDVDFVAVF